Protein AF-0000000071190292 (afdb_homodimer)

Solvent-accessible surface area (backbone atoms only — not comparable to full-atom values): 42033 Å² total; per-residue (Å²): 125,90,55,67,43,58,48,68,52,46,68,59,45,44,51,45,37,74,72,54,44,75,64,65,42,28,58,53,37,55,51,60,73,53,44,43,67,71,40,69,40,43,3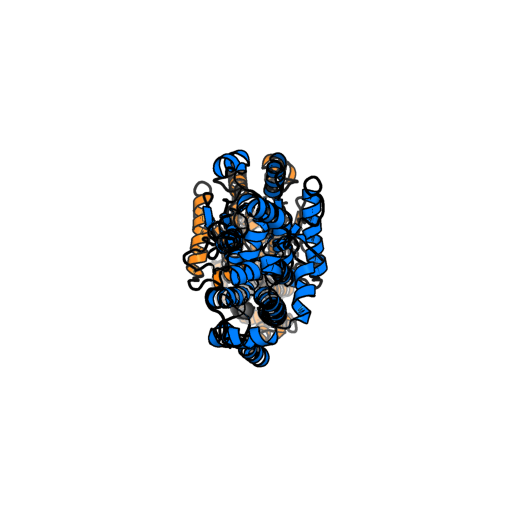7,32,34,37,34,46,58,77,28,47,60,36,48,36,55,16,38,69,52,69,38,49,74,80,41,89,87,30,45,72,70,72,71,50,94,71,53,88,50,65,38,81,44,55,30,85,87,35,68,34,38,32,41,29,42,42,36,31,45,43,22,76,89,17,61,44,67,66,60,38,47,73,67,58,49,73,80,75,38,68,35,35,37,39,33,30,41,70,42,84,37,32,66,57,50,54,51,52,52,51,43,45,73,70,72,41,57,68,38,39,33,41,30,51,44,63,57,52,50,59,62,45,58,73,39,91,81,56,46,70,71,62,50,52,49,51,48,51,49,53,51,36,62,75,36,50,91,76,44,92,50,70,79,45,58,32,50,26,24,69,90,42,33,77,39,84,27,35,39,57,45,56,51,51,57,44,68,72,39,55,68,64,44,25,50,27,49,53,70,53,48,56,37,74,55,35,55,25,69,64,56,45,52,50,42,51,49,49,54,59,23,46,38,62,46,51,18,46,21,22,40,66,54,28,79,52,64,41,84,96,41,94,33,26,52,32,62,67,59,53,47,52,48,53,51,45,50,36,58,60,52,59,52,66,52,89,83,36,74,70,36,65,72,46,54,70,70,59,46,51,51,48,62,71,68,58,77,55,79,81,46,50,60,64,54,34,57,75,42,54,43,75,80,47,17,64,62,48,30,69,74,42,74,70,49,54,64,84,52,33,61,27,46,31,19,28,8,43,35,50,44,50,53,52,48,50,51,53,48,49,55,51,33,52,51,52,45,52,53,51,52,56,54,55,55,51,55,57,71,63,77,126,92,51,68,43,58,48,66,53,44,66,60,46,44,51,45,36,73,72,54,45,75,64,66,42,28,59,53,36,55,50,61,72,52,43,42,67,72,40,69,40,42,36,32,35,38,34,46,58,75,27,46,60,38,49,37,54,16,38,71,52,70,38,49,73,80,42,88,86,28,44,72,70,71,70,52,93,72,53,87,50,66,40,82,44,55,30,85,88,35,67,35,38,31,40,31,41,42,35,33,47,43,21,75,90,18,61,43,69,69,62,38,47,74,67,58,48,73,82,75,39,67,37,36,36,39,33,32,42,70,42,84,38,32,64,57,51,55,50,53,52,51,42,45,74,70,74,40,57,68,36,40,34,40,30,52,44,63,58,52,50,60,62,46,56,74,40,92,82,55,48,68,70,60,51,52,49,50,47,51,48,52,51,33,63,74,35,50,92,77,44,92,50,66,79,45,57,31,48,25,24,67,89,42,32,78,41,84,26,36,39,58,46,56,51,51,58,42,68,72,39,55,68,64,44,25,52,26,49,53,69,50,48,55,36,73,56,35,56,24,67,65,56,46,52,51,42,50,48,50,54,58,23,46,39,64,48,51,18,47,20,22,38,65,54,27,79,52,63,40,86,97,41,94,31,26,53,31,62,66,59,53,46,52,50,52,51,45,52,36,57,62,52,59,51,65,53,89,84,36,74,70,37,65,73,45,54,69,70,57,45,52,51,50,61,71,66,57,76,56,79,79,47,50,60,65,55,35,57,75,40,54,43,76,79,46,17,65,62,49,31,70,72,42,75,71,50,54,66,83,52,32,62,27,44,32,19,28,7,43,36,52,46,51,52,53,49,52,52,52,49,50,55,49,31,52,51,53,46,53,54,51,54,55,55,54,54,52,54,57,71,64,78

Radius of gyration: 37.33 Å; Cα contacts (8 Å, |Δi|>4): 1238; chains: 2; bounding box: 41×127×83 Å

Nearest PDB structures (foldseek):
  5fph-assembly4_C  TM=7.524E-01  e=4.541E-21  Mus musculus
  4lv8-assembly3_B  TM=7.496E-01  e=1.363E-20  Mus musculus
  1tq2-assembly2_B  TM=7.068E-01  e=8.653E-20  Mus musculus
  5fph-assembly6_D  TM=6.952E-01  e=4.300E-20  Mus musculus
  4lv5-assembly3_B  TM=7.099E-01  e=1.499E-19  Mus musculus

Foldseek 3Di:
DPCCQLCVCLVVLLVCCVVPNCVPLLVVLVCVVCCLLVAAAEEEEAEAFPLCSQLLVCLFLPHDCPDPQGRHDDPDFDAPAWDWGARPQHRRYIYIYAGGACDPCHNDDVSRCVGHVLLVHQEYEYGDEDDDDPRSQVVLVVCVVSVHYYAYEYEPVVVVQVVQVVDPPDDSVVVVVVRLVRVCVSCVVRDDDSLRYFYYYSVQLLDGCNLVVLVVVLVVDPPSNSLSSLQRTACQSNLHLVSLVVPLVNLLSSQLSLLLSQQSVFDDDDPPAQAGGDLVSLLVSLVSLCVSLVPDDQPDPLLVVDDPVLNVLSVVLDDDSVCSVVQLSVQQDQVQLVVQLVVRVSRPCVRSNGSSSSSSSVSVVVSSVSSSVSSNVSSVRSSVVSVVVSVVD/DVCCQLCVCLVVLLVCCVVPNCPCLLVVLVCVVCVLLVAAAEEEEAEAFPLCSQLLVCLQLPHDCPDPQGRHDDPDFDAPAWDWGARPQHRRYIYIYAGGACDPCHNDPVSRCVGHVLLVHQEYEYGDEDDDDPRSQVVLVVCVVSVHYYAYEYEPVVVVQVVQVVDPPDDSVVVVVVRLVRVCVSCVVRDDDSLRYFYYYSVQLLDGCNLVVLVVVLVVDPPSNSLSSLQRTACQSNLHLVSLVVPLVNLLSSQLSLLLSQQSVFDDDDPPAQAGGDLVSLLVSLVSLCVSLVPDDPPDPLLVVDDPVLNVLSVVLDDDSVCSVVQLVVQLDQVQLVVQLVVRVSRPCVRSNHSSSSSSSVSSVVSSVSSSVSSNVSSVRSSVVSVVVSVVD

pLDDT: mean 86.59, std 10.41, range [35.16, 97.25]

InterPro domains:
  IPR007743 Immunity-related GTPases-like [PF05049] (12-379)
  IPR027417 P-loop containing nucleoside triphosphate hydrolase [G3DSA:3.40.50.300] (41-221)
  IPR027417 P-loop containing nucleoside triphosphate hydrolase [SSF52540] (20-259)
  IPR030385 IRG-type guanine nucleotide-binding (G) domain [PS51716] (39-220)
  IPR051515 Immunity-related GTPase [PTHR32341] (11-387)

Organism: Exaiptasia diaphana (NCBI:txid2652724)

Secondary structure (DSSP, 8-state):
--TTTTTTTHHHHHHHHHHHTTTTHHHHHHHHHHGGGG--EEEEEEEBTTSSHHHHHHHHTT--TTSTTSPP--SS----S-EEEEETTEEEEEEEEPPPBSSSSS-SHHHHHHHH-GGG-SEEEEEE-SS--HHHHHHHHHHHHTT--EEEEE--HHHHHHHHTTSTT--HHHHHHHHHHHHHHHTTTT-SSGGGEEE--TT-TTSTTHHHHHHHHHHHS-HHHHHHHHHHS-HHHHT-HHHHHHHHHHHHHHHHHHHHHHHHH--SEETTTTEE--HHHHHHHHHHHHHHTTPPPTTSHHHHHS-HHHHHHHHHH---TTHHHHHHHHH--HHHHHHHHTT-TTS-HHHHTSHHHHHHHHHHHHHHHHHHHHHHHHHHHHHHHHHHHHHH-/---TTTTTTHHHHHHHHHHHTTTTHHHHHHHHHHGGGG--EEEEEEEBTTSSHHHHHHHHTT--TTSTTSPP--SS----S-EEEEETTEEEEEEEEPPPBSSSSS-SHHHHHHHH-GGG-SEEEEEE-SS--HHHHHHHHHHHHTT--EEEEE--HHHHHHHHTTSTT--HHHHHHHHHHHHHHHTTTT-SSGGGEEE--TT-TTSTTHHHHHHHHHHHS-HHHHHHHHHHS-HHHHT-HHHHHHHHHHHHHHHHHHHHHHHHH--SEETTTTEE--HHHHHHHHHHHHHHTTPPPTTSHHHHHS-HHHHHHHHHH---TTHHHHHHHHH--HHHHHHHHTT-TTS-HHHHTSHHHHHHHHHHHHHHHHHHHHHHHHHHHHHHHHHHHHHH-

Sequence (786 aa):
MDGEWEFLYADEVEEYVSENGISNIDEFFKEKLEGWQDVEVNIGVTGDSGTGKSSFINTIRELDDDDDQAAKVGVTETTMEPKCYDHPSNPKIKFYDLPGIGTPKFPDLDSYCRETNLEKYHTFLIFTSSRFTKNDLILAQKIRSLEKKFFFVRTKIDDNVRAERRKKSFNEAAMLEKIRDDCSENLSHLIEKSQDVFLISNHDPSKWDFDRLTNAILDVLPTRQKEAMTMTLGVLTTLSKDLLKRKVKVLQGRMWMIAGASAAGALVPIPGLSIAVDQVLIYNEVMFYKSQLGIPDEGSEKFKVLRADTQQHIQRTCISFSQVFTLLSAFAVESAVEEVASFIPVIGSAIAGTMSYSATYLMLKKYLGEMEELALQILEEAALSSERDLLLDMDGEWEFLYADEVEEYVSENGISNIDEFFKEKLEGWQDVEVNIGVTGDSGTGKSSFINTIRELDDDDDQAAKVGVTETTMEPKCYDHPSNPKIKFYDLPGIGTPKFPDLDSYCRETNLEKYHTFLIFTSSRFTKNDLILAQKIRSLEKKFFFVRTKIDDNVRAERRKKSFNEAAMLEKIRDDCSENLSHLIEKSQDVFLISNHDPSKWDFDRLTNAILDVLPTRQKEAMTMTLGVLTTLSKDLLKRKVKVLQGRMWMIAGASAAGALVPIPGLSIAVDQVLIYNEVMFYKSQLGIPDEGSEKFKVLRADTQQHIQRTCISFSQVFTLLSAFAVESAVEEVASFIPVIGSAIAGTMSYSATYLMLKKYLGEMEELALQILEEAALSSERDLLLD

Structure (mmCIF, N/CA/C/O backbone):
data_AF-0000000071190292-model_v1
#
loop_
_entity.id
_entity.type
_entity.pdbx_description
1 polymer 'IRG-type G domain-containing protein'
#
loop_
_atom_site.group_PDB
_atom_site.id
_atom_site.type_symbol
_atom_site.label_atom_id
_atom_site.label_alt_id
_atom_site.label_comp_id
_atom_site.label_asym_id
_atom_site.label_entity_id
_atom_site.label_seq_id
_atom_site.pdbx_PDB_ins_code
_atom_site.Cartn_x
_atom_site.Cartn_y
_atom_site.Cartn_z
_atom_site.occupancy
_atom_site.B_iso_or_equiv
_atom_site.auth_seq_id
_atom_site.auth_comp_id
_atom_site.auth_asym_id
_atom_site.auth_atom_id
_atom_site.pdbx_PDB_model_num
ATOM 1 N N . MET A 1 1 ? -19.578 35.344 19.688 1 35.31 1 MET A N 1
ATOM 2 C CA . MET A 1 1 ? -18.297 36 19.531 1 35.31 1 MET A CA 1
ATOM 3 C C . MET A 1 1 ? -17.156 35.125 20.016 1 35.31 1 MET A C 1
ATOM 5 O O . MET A 1 1 ? -17.109 34.781 21.203 1 35.31 1 MET A O 1
ATOM 9 N N . ASP A 1 2 ? -16.797 34.219 19.453 1 48.03 2 ASP A N 1
ATOM 10 C CA . ASP A 1 2 ? -15.828 33.188 19.781 1 48.03 2 ASP A CA 1
ATOM 11 C C . ASP A 1 2 ? -14.516 33.812 20.266 1 48.03 2 ASP A C 1
ATOM 13 O O . ASP A 1 2 ? -13.703 34.281 19.469 1 48.03 2 ASP A O 1
ATOM 17 N N . GLY A 1 3 ? -14.578 34.65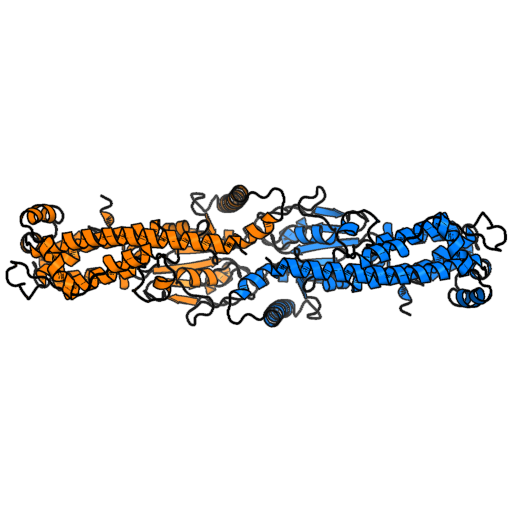6 21.328 1 60.97 3 GLY A N 1
ATOM 18 C CA . GLY A 1 3 ? -13.828 35.625 22.094 1 60.97 3 GLY A CA 1
ATOM 19 C C . GLY A 1 3 ? -12.531 35.094 22.656 1 60.97 3 GLY A C 1
ATOM 20 O O . GLY A 1 3 ? -11.875 35.75 23.469 1 60.97 3 GLY A O 1
ATOM 21 N N . GLU A 1 4 ? -12.195 33.938 22.328 1 73.31 4 GLU A N 1
ATOM 22 C CA . GLU A 1 4 ? -11.039 33.281 22.938 1 73.31 4 GLU A CA 1
ATOM 23 C C . GLU A 1 4 ? -9.742 34 22.547 1 73.31 4 GLU A C 1
ATOM 25 O O . GLU A 1 4 ? -8.891 34.25 23.406 1 73.31 4 GLU A O 1
ATOM 30 N N . TRP A 1 5 ? -9.719 34.594 21.406 1 84.06 5 TRP A N 1
ATOM 31 C CA . TRP A 1 5 ? -8.453 35.125 20.938 1 84.06 5 TRP A CA 1
ATOM 32 C C . TRP A 1 5 ? -8.328 36.625 21.281 1 84.06 5 TRP A C 1
ATOM 34 O O . TRP A 1 5 ? -7.23 37.094 21.516 1 84.06 5 TRP A O 1
ATOM 44 N N . GLU A 1 6 ? -9.453 37.281 21.297 1 77.12 6 GLU A N 1
ATOM 45 C CA . GLU A 1 6 ? -9.453 38.719 21.594 1 77.12 6 GLU A CA 1
ATOM 46 C C . GLU A 1 6 ? -8.984 39 23.016 1 77.12 6 GLU A C 1
ATOM 48 O O . GLU A 1 6 ? -8.383 40.031 23.281 1 77.12 6 GLU A O 1
ATOM 53 N N . PHE A 1 7 ? -9.227 37.969 23.828 1 76.75 7 PHE A N 1
ATOM 54 C CA . PHE A 1 7 ? -8.922 38.219 25.234 1 76.75 7 PHE A CA 1
ATOM 55 C C . PHE A 1 7 ? -7.699 37.438 25.656 1 76.75 7 PHE A C 1
ATOM 57 O O . PHE A 1 7 ? -7.383 37.344 26.859 1 76.75 7 PHE A O 1
ATOM 64 N N . LEU A 1 8 ? -6.996 36.938 24.719 1 80.19 8 LEU A N 1
ATOM 65 C CA . LEU A 1 8 ? -5.859 36.062 25.016 1 80.19 8 LEU A CA 1
ATOM 66 C C . LEU A 1 8 ? -4.824 36.812 25.859 1 80.19 8 LEU A C 1
ATOM 68 O O . LEU A 1 8 ? -4.246 36.219 26.781 1 80.19 8 LEU A O 1
ATOM 72 N N . TYR A 1 9 ? -4.699 38.156 25.625 1 80.81 9 TYR A N 1
ATOM 73 C CA . TYR A 1 9 ? -3.658 38.906 26.328 1 80.81 9 TYR A CA 1
ATOM 74 C C . TYR A 1 9 ? -4.266 39.969 27.234 1 80.81 9 TYR A C 1
ATOM 76 O O . TYR A 1 9 ? -3.562 40.844 27.719 1 80.81 9 TYR A O 1
ATOM 84 N N . ALA A 1 10 ? -5.539 39.844 27.438 1 78.81 10 ALA A N 1
ATOM 85 C CA . ALA A 1 10 ? -6.25 40.906 28.156 1 78.81 10 ALA A CA 1
ATOM 86 C C . ALA A 1 10 ? -5.688 41.094 29.578 1 78.81 10 ALA A C 1
ATOM 88 O O . ALA A 1 10 ? -5.441 42.219 30.016 1 78.81 10 ALA A O 1
ATOM 89 N N . ASP A 1 11 ? -5.461 40 30.203 1 82.81 11 ASP A N 1
ATOM 90 C CA . ASP A 1 11 ? -4.961 40.031 31.578 1 82.81 11 ASP A CA 1
ATOM 91 C C . ASP A 1 11 ? -3.555 40.625 31.625 1 82.81 11 ASP A C 1
ATOM 93 O O . ASP A 1 11 ? -3.24 41.438 32.5 1 82.81 11 ASP A O 1
ATOM 97 N N . GLU A 1 12 ? -2.807 40.281 30.734 1 86.69 12 GLU A N 1
ATOM 98 C CA . GLU A 1 12 ? -1.435 40.781 30.703 1 86.69 12 GLU A CA 1
ATOM 99 C C . GLU A 1 12 ? -1.396 42.281 30.375 1 86.69 12 GLU A C 1
ATOM 101 O O . GLU A 1 12 ? -0.55 43 30.875 1 86.69 12 GLU A O 1
ATOM 106 N N . VAL A 1 13 ? -2.277 42.688 29.562 1 84.69 13 VAL A N 1
ATOM 107 C CA . VAL A 1 13 ? -2.346 44.094 29.172 1 84.69 13 VAL A CA 1
ATOM 108 C C . VAL A 1 13 ? -2.82 44.938 30.344 1 84.69 13 VAL A C 1
ATOM 110 O O . VAL A 1 13 ? -2.279 46 30.609 1 84.69 13 VAL A O 1
ATOM 113 N N . GLU A 1 14 ? -3.797 44.438 31.016 1 83.62 14 GLU A N 1
ATOM 114 C CA . GLU A 1 14 ? -4.293 45.156 32.188 1 83.62 14 GLU A CA 1
ATOM 115 C C . GLU A 1 14 ? -3.193 45.312 33.25 1 83.62 14 GLU A C 1
ATOM 117 O O . GLU A 1 14 ? -3.074 46.375 33.875 1 83.62 14 GLU A O 1
ATOM 122 N N . GLU A 1 15 ? -2.502 44.312 33.406 1 87.44 15 GLU A N 1
ATOM 123 C CA . GLU A 1 15 ? -1.399 44.344 34.344 1 87.44 15 GLU A CA 1
ATOM 124 C C . GLU A 1 15 ? -0.33 45.344 33.906 1 87.44 15 GLU A C 1
ATOM 126 O O . GLU A 1 15 ? 0.204 46.094 34.75 1 87.44 15 GLU A O 1
ATOM 131 N N . TYR A 1 16 ? -0.042 45.312 32.719 1 88.06 16 TYR A N 1
ATOM 132 C CA . TYR A 1 16 ? 0.965 46.219 32.188 1 88.06 16 TYR A CA 1
ATOM 133 C C . TYR A 1 16 ? 0.529 47.688 32.344 1 88.06 16 TYR A C 1
ATOM 135 O O . TYR A 1 16 ? 1.314 48.531 32.812 1 88.06 16 TYR A O 1
ATOM 143 N N . VAL A 1 17 ? -0.689 48 32.031 1 83.62 17 VAL A N 1
ATOM 144 C CA . VAL A 1 17 ? -1.208 49.375 32.094 1 83.62 17 VAL A CA 1
ATOM 145 C C . VAL A 1 17 ? -1.277 49.812 33.562 1 83.62 17 VAL A C 1
ATOM 147 O O . VAL A 1 17 ? -1.024 51 33.844 1 83.62 17 VAL A O 1
ATOM 150 N N . SER A 1 18 ? -1.652 48.906 34.438 1 84.62 18 SER A N 1
ATOM 151 C CA . SER A 1 18 ? -1.721 49.25 35.844 1 84.62 18 SER A CA 1
ATOM 152 C C . SER A 1 18 ? -0.343 49.594 36.406 1 84.62 18 SER A C 1
ATOM 154 O O . SER A 1 18 ? -0.212 50.5 37.25 1 84.62 18 SER A O 1
ATOM 156 N N . GLU A 1 19 ? 0.605 49 35.844 1 88.62 19 GLU A N 1
ATOM 157 C CA . GLU A 1 19 ? 1.953 49.156 36.375 1 88.62 19 GLU A CA 1
ATOM 158 C C . GLU A 1 19 ? 2.689 50.312 35.688 1 88.62 19 GLU A C 1
ATOM 160 O O . GLU A 1 19 ? 3.453 51.031 36.281 1 88.62 19 GLU A O 1
ATOM 165 N N . ASN A 1 20 ? 2.502 50.406 34.375 1 85.62 20 ASN A N 1
ATOM 166 C CA . ASN A 1 20 ? 3.35 51.281 33.562 1 85.62 20 ASN A CA 1
ATOM 167 C C . ASN A 1 20 ? 2.543 52.406 32.906 1 85.62 20 ASN A C 1
ATOM 169 O O . ASN A 1 20 ? 3.111 53.312 32.312 1 85.62 20 ASN A O 1
ATOM 173 N N . GLY A 1 21 ? 1.267 52.312 33.094 1 78.06 21 GLY A N 1
ATOM 174 C CA . GLY A 1 21 ? 0.459 53.188 32.281 1 78.06 21 GLY A CA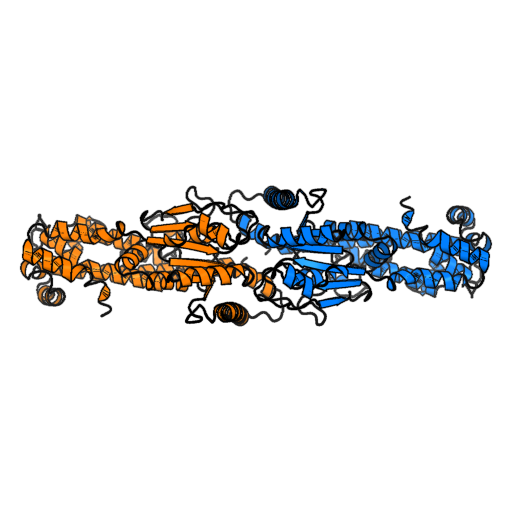 1
ATOM 175 C C . GLY A 1 21 ? 0.518 52.875 30.797 1 78.06 21 GLY A C 1
ATOM 176 O O . GLY A 1 21 ? 0.555 51.688 30.422 1 78.06 21 GLY A O 1
ATOM 177 N N . ILE A 1 22 ? 0.468 53.906 29.922 1 80.44 22 ILE A N 1
ATOM 178 C CA . ILE A 1 22 ? 0.472 53.688 28.484 1 80.44 22 ILE A CA 1
ATOM 179 C C . ILE A 1 22 ? 1.879 53.875 27.938 1 80.44 22 ILE A C 1
ATOM 181 O O . ILE A 1 22 ? 2.072 53.938 26.719 1 80.44 22 ILE A O 1
ATOM 185 N N . SER A 1 23 ? 2.814 54.062 28.891 1 82.44 23 SER A N 1
ATOM 186 C CA . SER A 1 23 ? 4.195 54.25 28.469 1 82.44 23 SER A CA 1
ATOM 187 C C . SER A 1 23 ? 4.742 53.031 27.766 1 82.44 23 SER A C 1
ATOM 189 O O . SER A 1 23 ? 4.684 51.906 28.297 1 82.44 23 SER A O 1
ATOM 191 N N . ASN A 1 24 ? 5.211 53.156 26.594 1 86.62 24 ASN A N 1
ATOM 192 C CA . ASN A 1 24 ? 5.84 52.125 25.781 1 86.62 24 ASN A CA 1
ATOM 193 C C . ASN A 1 24 ? 4.879 50.969 25.5 1 86.62 24 ASN A C 1
ATOM 195 O O . ASN A 1 24 ? 5.293 49.812 25.422 1 86.62 24 ASN A O 1
ATOM 199 N N . ILE A 1 25 ? 3.67 51.25 25.469 1 86.31 25 ILE A N 1
ATOM 200 C CA . ILE A 1 25 ? 2.66 50.219 25.25 1 86.31 25 ILE A CA 1
ATOM 201 C C . ILE A 1 25 ? 2.775 49.656 23.828 1 86.31 25 ILE A C 1
ATOM 203 O O . ILE A 1 25 ? 2.438 48.5 23.578 1 86.31 25 ILE A O 1
ATOM 207 N N . ASP A 1 26 ? 3.254 50.469 22.891 1 87.62 26 ASP A N 1
ATOM 208 C CA . ASP A 1 26 ? 3.455 50.031 21.516 1 87.62 26 ASP A CA 1
ATOM 209 C C . ASP A 1 26 ? 4.473 48.875 21.438 1 87.62 26 ASP A C 1
ATOM 211 O O . ASP A 1 26 ? 4.23 47.875 20.797 1 87.62 26 ASP A O 1
ATOM 215 N N . GLU A 1 27 ? 5.508 49.031 22.281 1 89.38 27 GLU A N 1
ATOM 216 C CA . GLU A 1 27 ? 6.527 48 22.312 1 89.38 27 GLU A CA 1
ATOM 217 C C . GLU A 1 27 ? 6 46.719 22.984 1 89.38 27 GLU A C 1
ATOM 219 O O . GLU A 1 27 ? 6.312 45.625 22.547 1 89.38 27 GLU A O 1
ATOM 224 N N . PHE A 1 28 ? 5.227 46.906 24.016 1 90.12 28 PHE A N 1
ATOM 225 C CA . PHE A 1 28 ? 4.617 45.781 24.719 1 90.12 28 PHE A CA 1
ATOM 226 C C . PHE A 1 28 ? 3.689 45 23.797 1 90.12 28 PHE A C 1
ATOM 228 O O . PHE A 1 28 ? 3.746 43.781 23.75 1 90.12 28 PHE A O 1
ATOM 235 N N . PHE A 1 29 ? 2.895 45.688 23.031 1 88.69 29 PHE A N 1
ATOM 236 C CA . PHE A 1 29 ? 1.978 45.062 22.094 1 88.69 29 PHE A CA 1
ATOM 237 C C . PHE A 1 29 ? 2.744 44.312 21 1 88.69 29 PHE A C 1
ATOM 239 O O . PHE A 1 29 ? 2.416 43.188 20.672 1 88.69 29 PHE A O 1
ATOM 246 N N . LYS A 1 30 ? 3.738 44.906 20.5 1 89 30 LYS A N 1
ATOM 247 C CA . LYS A 1 30 ? 4.535 44.312 19.438 1 89 30 LYS A CA 1
ATOM 248 C C . LYS A 1 30 ? 5.172 43 19.922 1 89 30 LYS A C 1
ATOM 250 O O . LYS A 1 30 ? 5.207 42 19.188 1 89 30 LYS A O 1
ATOM 255 N N . GLU A 1 31 ? 5.586 42.969 21.141 1 89.94 31 GLU A N 1
ATOM 256 C CA . GLU A 1 31 ? 6.195 41.781 21.734 1 89.94 31 GLU A CA 1
ATOM 257 C C . GLU A 1 31 ? 5.172 40.656 21.891 1 89.94 31 GLU A C 1
ATOM 259 O O . GLU A 1 31 ? 5.465 39.5 21.578 1 89.94 31 GLU A O 1
ATOM 264 N N . LYS A 1 32 ? 4.043 41.031 22.344 1 88.62 32 LYS A N 1
ATOM 265 C CA . LYS A 1 32 ? 2.998 40.031 22.547 1 88.62 32 LYS A CA 1
ATOM 266 C C . LYS A 1 32 ? 2.5 39.469 21.219 1 88.62 32 LYS A C 1
ATOM 268 O O . LYS A 1 32 ? 2.172 38.281 21.141 1 88.62 32 LYS A O 1
ATOM 273 N N . LEU A 1 33 ? 2.49 40.281 20.266 1 88.69 33 LEU A N 1
ATOM 274 C CA . LEU A 1 33 ? 1.983 39.906 18.953 1 88.69 33 LEU A CA 1
ATOM 275 C C . LEU A 1 33 ? 2.932 38.906 18.281 1 88.69 33 LEU A C 1
ATOM 277 O O . LEU A 1 33 ? 2.506 38.094 17.453 1 88.69 33 LEU A O 1
ATOM 281 N N . GLU A 1 34 ? 4.172 38.906 18.641 1 89.69 34 GLU A N 1
ATOM 282 C CA . GLU A 1 34 ? 5.152 38 18.047 1 89.69 34 GLU A CA 1
ATOM 283 C C . GLU A 1 34 ? 5.449 36.812 18.953 1 89.69 34 GLU A C 1
ATOM 285 O O . GLU A 1 34 ? 6.203 35.906 18.594 1 89.69 34 GLU A O 1
ATOM 290 N N . GLY A 1 35 ? 4.848 36.781 20.094 1 89.81 35 GLY A N 1
ATOM 291 C CA . GLY A 1 35 ? 5.133 35.781 21.125 1 89.81 35 GLY A CA 1
ATOM 292 C C . GLY A 1 35 ? 4.816 34.375 20.688 1 89.81 35 GLY A C 1
ATOM 293 O O . GLY A 1 35 ? 5.449 33.406 21.156 1 89.81 35 GLY A O 1
ATOM 294 N N . TRP A 1 36 ? 3.859 34.25 19.844 1 90.5 36 TRP A N 1
ATOM 295 C CA . TRP A 1 36 ? 3.475 32.906 19.391 1 90.5 36 TRP A CA 1
ATOM 296 C C . TRP A 1 36 ? 4.648 32.219 18.703 1 90.5 36 TRP A C 1
ATOM 298 O O . TRP A 1 36 ? 4.719 30.984 18.703 1 90.5 36 TRP A O 1
ATOM 308 N N . GLN A 1 37 ? 5.613 32.875 18.188 1 92.88 37 GLN A N 1
ATOM 309 C CA . GLN A 1 37 ? 6.754 32.344 17.469 1 92.88 37 GLN A CA 1
ATOM 310 C C . GLN A 1 37 ? 7.738 31.672 18.438 1 92.88 37 GLN A C 1
ATOM 312 O O . GLN A 1 37 ? 8.602 30.906 18.016 1 92.88 37 GLN A O 1
ATOM 317 N N . ASP A 1 38 ? 7.535 31.906 19.703 1 93.44 38 ASP A N 1
ATOM 318 C CA . ASP A 1 38 ? 8.477 31.406 20.688 1 93.44 38 ASP A CA 1
ATOM 319 C C . ASP A 1 38 ? 7.883 30.219 21.469 1 93.44 38 ASP A C 1
ATOM 321 O O . ASP A 1 38 ? 8.547 29.641 22.328 1 93.44 38 ASP A O 1
ATOM 325 N N . VAL A 1 39 ? 6.73 29.922 21.125 1 93.88 39 VAL A N 1
ATOM 326 C CA . VAL A 1 39 ? 6.062 28.828 21.797 1 93.88 39 VAL A CA 1
ATOM 327 C C . VAL A 1 39 ? 6.449 27.5 21.141 1 93.88 39 VAL A C 1
ATOM 329 O O . VAL A 1 39 ? 6.309 27.344 19.922 1 93.88 39 VAL A O 1
ATOM 332 N N . GLU A 1 40 ? 6.875 26.547 22.016 1 94.5 40 GLU A N 1
ATOM 333 C CA . GLU A 1 40 ? 7.336 25.266 21.484 1 94.5 40 GLU A CA 1
ATOM 334 C C . GLU A 1 40 ? 6.199 24.234 21.453 1 94.5 40 GLU A C 1
ATOM 336 O O . GLU A 1 40 ? 5.406 24.156 22.391 1 94.5 40 GLU A O 1
ATOM 341 N N . VAL A 1 41 ? 6.098 23.594 20.359 1 94.56 41 VAL A N 1
ATOM 342 C CA . VAL A 1 41 ? 5.172 22.469 20.203 1 94.56 41 VAL A CA 1
ATOM 343 C C . VAL A 1 41 ? 5.918 21.25 19.656 1 94.56 41 VAL A C 1
ATOM 345 O O . VAL A 1 41 ? 6.586 21.328 18.625 1 94.56 41 VAL A O 1
ATOM 348 N N . ASN A 1 42 ? 5.852 20.141 20.438 1 94.75 42 ASN A N 1
ATOM 349 C CA . ASN A 1 42 ? 6.492 18.891 20.031 1 94.75 42 ASN A CA 1
ATOM 350 C C . ASN A 1 42 ? 5.461 17.797 19.781 1 94.75 42 ASN A C 1
ATOM 352 O O . ASN A 1 42 ? 4.77 17.359 20.703 1 94.75 42 ASN A O 1
ATOM 356 N N . ILE A 1 43 ? 5.453 17.344 18.578 1 94.62 43 ILE A N 1
ATOM 357 C CA . ILE A 1 43 ? 4.523 16.297 18.203 1 94.62 43 ILE A CA 1
ATOM 358 C C . ILE A 1 43 ? 5.301 15.023 17.844 1 94.62 43 ILE A C 1
ATOM 360 O O . ILE A 1 43 ? 6.191 15.055 16.984 1 94.62 43 ILE A O 1
ATOM 364 N N . GLY A 1 44 ? 4.957 13.93 18.484 1 96.06 44 GLY A N 1
ATOM 365 C CA . GLY A 1 44 ? 5.582 12.656 18.188 1 96.06 44 GLY A CA 1
ATOM 366 C C . GLY A 1 44 ? 4.785 11.82 17.188 1 96.06 44 GLY A C 1
ATOM 367 O O . GLY A 1 44 ? 3.6 11.562 17.406 1 96.06 44 GLY A O 1
ATOM 368 N N . VAL A 1 45 ? 5.422 11.477 16.078 1 97.06 45 VAL A N 1
ATOM 369 C CA . VAL A 1 45 ? 4.812 10.602 15.086 1 97.06 45 VAL A CA 1
ATOM 370 C C . VAL A 1 45 ? 5.395 9.195 15.211 1 97.06 45 VAL A C 1
ATOM 372 O O . VAL A 1 45 ? 6.582 8.992 14.961 1 97.06 45 VAL A O 1
ATOM 375 N N . THR A 1 46 ? 4.559 8.234 15.617 1 96.69 46 THR A N 1
ATOM 376 C CA . THR A 1 46 ? 5.012 6.875 15.898 1 96.69 46 THR A CA 1
ATOM 377 C C . THR A 1 46 ? 4.148 5.852 15.164 1 96.69 46 THR A C 1
ATOM 379 O O . THR A 1 46 ? 3.193 6.219 14.477 1 96.69 46 THR A O 1
ATOM 382 N N . GLY A 1 47 ? 4.531 4.586 15.234 1 95.81 47 GLY A N 1
ATOM 383 C CA . GLY A 1 47 ? 3.859 3.5 14.539 1 95.81 47 GLY A CA 1
ATOM 384 C C . GLY A 1 47 ? 4.816 2.553 13.844 1 95.81 47 GLY A C 1
ATOM 385 O O . GLY A 1 47 ? 6.031 2.641 14.031 1 95.81 47 GLY A O 1
ATOM 386 N N . ASP A 1 48 ? 4.246 1.634 13.047 1 94.12 48 ASP A N 1
ATOM 387 C CA . ASP A 1 48 ? 5.035 0.624 12.344 1 94.12 48 ASP A CA 1
ATOM 388 C C . ASP A 1 48 ? 5.906 1.259 11.266 1 94.12 48 ASP A C 1
ATOM 390 O O . ASP A 1 48 ? 5.645 2.385 10.836 1 94.12 48 ASP A O 1
ATOM 394 N N . SER A 1 49 ? 6.945 0.532 10.891 1 92.38 49 SER A N 1
ATOM 395 C CA . SER A 1 49 ? 7.812 0.99 9.812 1 92.38 49 SER A CA 1
ATOM 396 C C . SER A 1 49 ? 7.078 0.982 8.477 1 92.38 49 SER A C 1
ATOM 398 O O . SER A 1 49 ? 6.309 0.064 8.188 1 92.38 49 SER A O 1
ATOM 400 N N . GLY A 1 50 ? 7.23 2.029 7.676 1 92.19 50 GLY A N 1
ATOM 401 C CA . GLY A 1 50 ? 6.703 2.07 6.32 1 92.19 50 GLY A CA 1
ATOM 402 C C . GLY A 1 50 ? 5.27 2.553 6.254 1 92.19 50 GLY A C 1
ATOM 403 O O . GLY A 1 50 ? 4.605 2.402 5.227 1 92.19 50 GLY A O 1
ATOM 404 N N . THR A 1 51 ? 4.793 3.105 7.312 1 95.19 51 THR A N 1
ATOM 405 C CA . THR A 1 51 ? 3.385 3.49 7.375 1 95.19 51 THR A CA 1
ATOM 406 C C . THR A 1 51 ? 3.184 4.898 6.82 1 95.19 51 THR A C 1
ATOM 408 O O . THR A 1 51 ? 2.051 5.363 6.695 1 95.19 51 THR A O 1
ATOM 411 N N . GLY A 1 52 ? 4.281 5.676 6.551 1 95.06 52 GLY A N 1
ATOM 412 C CA . GLY A 1 52 ? 4.133 6.996 5.961 1 95.06 52 GLY A CA 1
ATOM 413 C C . GLY A 1 52 ? 4.383 8.117 6.949 1 95.06 52 GLY A C 1
ATOM 414 O O . GLY A 1 52 ? 4.031 9.273 6.688 1 95.06 52 GLY A O 1
ATOM 415 N N . LYS A 1 53 ? 5.012 7.812 8.078 1 96.12 53 LYS A N 1
ATOM 416 C CA . LYS A 1 53 ? 5.316 8.812 9.094 1 96.12 53 LYS A CA 1
ATOM 417 C C . LYS A 1 53 ? 6.152 9.953 8.516 1 96.12 53 LYS A C 1
ATOM 419 O O . LYS A 1 53 ? 5.789 11.125 8.633 1 96.12 53 LYS A O 1
ATOM 424 N N . SER A 1 54 ? 7.238 9.602 7.879 1 96.12 54 SER A N 1
ATOM 425 C CA . SER A 1 54 ? 8.133 10.609 7.309 1 96.12 54 SER A CA 1
ATOM 426 C C . SER A 1 54 ? 7.441 11.383 6.191 1 96.12 54 SER A C 1
ATOM 428 O O . SER A 1 54 ? 7.617 12.602 6.07 1 96.12 54 SER A O 1
ATOM 430 N N . SER A 1 55 ? 6.688 10.688 5.375 1 94 55 SER A N 1
ATOM 431 C CA . SER A 1 55 ? 5.938 11.336 4.305 1 94 55 SER A CA 1
ATOM 432 C C . SER A 1 55 ? 4.938 12.344 4.867 1 94 55 SER A C 1
ATOM 434 O O . SER A 1 55 ? 4.738 13.414 4.293 1 94 55 SER A O 1
ATOM 436 N N . PHE A 1 56 ? 4.297 12.008 5.941 1 95.38 56 PHE A N 1
ATOM 437 C CA . PHE A 1 56 ? 3.352 12.906 6.594 1 95.38 56 PHE A CA 1
ATOM 438 C C . PHE A 1 56 ? 4.051 14.172 7.07 1 95.38 56 PHE A C 1
ATOM 440 O O . PHE A 1 56 ? 3.541 15.281 6.871 1 95.38 56 PHE A O 1
ATOM 447 N N . ILE A 1 57 ? 5.168 13.953 7.711 1 96.06 57 ILE A N 1
ATOM 448 C CA . ILE A 1 57 ? 5.938 15.07 8.25 1 96.06 57 ILE A CA 1
ATOM 449 C C . ILE A 1 57 ? 6.332 16.016 7.117 1 96.06 57 ILE A C 1
ATOM 451 O O . ILE A 1 57 ? 6.25 17.234 7.258 1 96.06 57 ILE A O 1
ATOM 455 N N . ASN A 1 58 ? 6.73 15.438 6.008 1 94 58 ASN A N 1
ATOM 456 C CA . ASN A 1 58 ? 7.047 16.281 4.855 1 94 58 ASN A CA 1
ATOM 457 C C . ASN A 1 58 ? 5.816 17.047 4.363 1 94 58 ASN A C 1
ATOM 459 O O . ASN A 1 58 ? 5.891 18.234 4.098 1 94 58 ASN A O 1
ATOM 463 N N . THR A 1 59 ? 4.707 16.359 4.316 1 91.88 59 THR A N 1
ATOM 464 C CA . THR A 1 59 ? 3.475 16.938 3.791 1 91.88 59 THR A CA 1
ATOM 465 C C . THR A 1 59 ? 2.984 18.078 4.688 1 91.88 59 THR A C 1
ATOM 467 O O . THR A 1 59 ? 2.654 19.156 4.199 1 91.88 59 THR A O 1
ATOM 470 N N . ILE A 1 60 ? 2.965 17.828 5.953 1 91.38 60 ILE A N 1
ATOM 471 C CA . ILE A 1 60 ? 2.428 18.812 6.887 1 91.38 60 ILE A CA 1
ATOM 472 C C . ILE A 1 60 ? 3.355 20.031 6.945 1 91.38 60 ILE A C 1
ATOM 474 O O . ILE A 1 60 ? 2.922 21.141 7.277 1 91.38 60 ILE A O 1
ATOM 478 N N . ARG A 1 61 ? 4.598 19.828 6.629 1 91.94 61 ARG A N 1
ATOM 479 C CA . ARG A 1 61 ? 5.57 20.922 6.602 1 91.94 61 ARG A CA 1
ATOM 480 C C . ARG A 1 61 ? 5.648 21.547 5.215 1 91.94 61 ARG A C 1
ATOM 482 O O . ARG A 1 61 ? 6.5 22.406 4.961 1 91.94 61 ARG A O 1
ATOM 489 N N . GLU A 1 62 ? 4.852 21.047 4.301 1 88 62 GLU A N 1
ATOM 490 C CA . GLU A 1 62 ? 4.746 21.578 2.943 1 88 62 GLU A CA 1
ATOM 491 C C . GLU A 1 62 ? 6.055 21.406 2.178 1 88 62 GLU A C 1
ATOM 493 O O . GLU A 1 62 ? 6.527 22.328 1.518 1 88 62 GLU A O 1
ATOM 498 N N . LEU A 1 63 ? 6.59 20.25 2.385 1 89.06 63 LEU A N 1
ATOM 499 C CA . LEU A 1 63 ? 7.824 19.906 1.682 1 89.06 63 LEU A CA 1
ATOM 500 C C . LEU A 1 63 ? 7.609 18.719 0.76 1 89.06 63 LEU A C 1
ATOM 502 O O . LEU A 1 63 ? 6.836 17.812 1.081 1 89.06 63 LEU A O 1
ATOM 506 N N . ASP A 1 64 ? 8.305 18.734 -0.31 1 85.81 64 ASP A N 1
ATOM 507 C CA . ASP A 1 64 ? 8.391 17.547 -1.151 1 85.81 64 ASP A CA 1
ATOM 508 C C . ASP A 1 64 ? 9.43 16.562 -0.614 1 85.81 64 ASP A C 1
ATOM 510 O O . ASP A 1 64 ? 10.375 16.969 0.067 1 85.81 64 ASP A O 1
ATOM 514 N N . ASP A 1 65 ? 9.266 15.352 -1.007 1 85.88 65 ASP A N 1
ATOM 515 C CA . ASP A 1 65 ? 10.141 14.297 -0.501 1 85.88 65 ASP A CA 1
ATOM 516 C C . ASP A 1 65 ? 11.578 14.508 -0.958 1 85.88 65 ASP A C 1
ATOM 518 O O . ASP A 1 65 ? 12.516 13.992 -0.338 1 85.88 65 ASP A O 1
ATOM 522 N N . ASP A 1 66 ? 11.766 15.328 -1.996 1 86.69 66 ASP A N 1
ATOM 523 C CA . ASP A 1 66 ? 13.109 15.516 -2.549 1 86.69 66 ASP A CA 1
ATOM 524 C C . ASP A 1 66 ? 13.742 16.797 -2.023 1 86.69 66 ASP A C 1
ATOM 526 O O . ASP A 1 66 ? 14.891 17.109 -2.33 1 86.69 66 ASP A O 1
ATOM 530 N N . ASP A 1 67 ? 13.039 17.516 -1.22 1 89.12 67 ASP A N 1
ATOM 531 C CA . ASP A 1 67 ? 13.586 18.766 -0.681 1 89.12 67 ASP A CA 1
ATOM 532 C C . ASP A 1 67 ? 14.711 18.484 0.311 1 89.12 67 ASP A C 1
ATOM 534 O O . ASP A 1 67 ? 14.727 17.438 0.967 1 89.12 67 ASP A O 1
ATOM 538 N N . ASP A 1 68 ? 15.625 19.328 0.499 1 88.38 68 ASP A N 1
ATOM 539 C CA . ASP A 1 68 ? 16.812 19.172 1.336 1 88.38 68 ASP A CA 1
ATOM 540 C C . ASP A 1 68 ? 16.422 18.969 2.801 1 88.38 68 ASP A C 1
ATOM 542 O O . ASP A 1 68 ? 17.047 18.172 3.508 1 88.38 68 ASP A O 1
ATOM 546 N N . GLN A 1 69 ? 15.43 19.609 3.256 1 91.25 69 GLN A N 1
ATOM 547 C CA . GLN A 1 69 ? 15.055 19.547 4.664 1 91.25 69 GLN A CA 1
ATOM 548 C C . GLN A 1 69 ? 13.977 18.5 4.902 1 91.25 69 GLN A C 1
ATOM 550 O O . GLN A 1 69 ? 13.492 18.328 6.023 1 91.25 69 GLN A O 1
ATOM 555 N N . ALA A 1 70 ? 13.695 17.766 3.852 1 92.81 70 ALA A N 1
ATOM 556 C CA . ALA A 1 70 ? 12.625 16.766 3.959 1 92.81 70 ALA A CA 1
ATOM 557 C C . ALA A 1 70 ? 13.094 15.539 4.73 1 92.81 70 ALA A C 1
ATOM 559 O O . ALA A 1 70 ? 14.281 15.203 4.707 1 92.81 70 ALA A O 1
ATOM 560 N N . ALA A 1 71 ? 12.211 15.016 5.516 1 93.31 71 ALA A N 1
ATOM 561 C CA . ALA A 1 71 ? 12.469 13.703 6.09 1 93.31 71 ALA A CA 1
ATOM 562 C C . ALA A 1 71 ? 12.695 12.664 4.996 1 93.31 71 ALA A C 1
ATOM 564 O O . ALA A 1 71 ? 12.016 12.68 3.965 1 93.31 71 ALA A O 1
ATOM 565 N N . LYS A 1 72 ? 13.641 11.805 5.199 1 89.56 72 LYS A N 1
ATOM 566 C CA . LYS A 1 72 ? 13.961 10.797 4.195 1 89.56 72 LYS A CA 1
ATOM 567 C C . LYS A 1 72 ? 12.828 9.773 4.07 1 89.56 72 LYS A C 1
ATOM 569 O O . LYS A 1 72 ? 12.352 9.234 5.07 1 89.56 72 LYS A O 1
ATOM 574 N N . VAL A 1 73 ? 12.375 9.617 2.861 1 88.75 73 VAL A N 1
ATOM 575 C CA . VAL A 1 73 ? 11.352 8.617 2.553 1 88.75 73 VAL A CA 1
ATOM 576 C C . VAL A 1 73 ? 11.922 7.578 1.59 1 88.75 73 VAL A C 1
ATOM 578 O O . VAL A 1 73 ? 12.797 7.887 0.782 1 88.75 73 VAL A O 1
ATOM 581 N N . GLY A 1 74 ? 11.516 6.281 1.731 1 86.81 74 GLY A N 1
ATOM 582 C CA . GLY A 1 74 ? 12.023 5.23 0.864 1 86.81 74 GLY A CA 1
ATOM 583 C C . GLY A 1 74 ? 11.289 3.916 1.021 1 86.81 74 GLY A C 1
ATOM 584 O O . GLY A 1 74 ? 10.312 3.832 1.772 1 86.81 74 GLY A O 1
ATOM 585 N N . VAL A 1 75 ? 11.727 2.912 0.283 1 88.88 75 VAL A N 1
ATOM 586 C CA . VAL A 1 75 ? 11.062 1.614 0.228 1 88.88 75 VAL A CA 1
ATOM 587 C C . VAL A 1 75 ? 11.641 0.689 1.295 1 88.88 75 VAL A C 1
ATOM 589 O O . VAL A 1 75 ? 11.125 -0.41 1.518 1 88.88 75 VAL A O 1
ATOM 592 N N . THR A 1 76 ? 12.688 1.06 1.915 1 88.75 76 THR A N 1
ATOM 593 C CA . THR A 1 76 ? 13.266 0.359 3.057 1 88.75 76 THR A CA 1
ATOM 594 C C . THR A 1 76 ? 13.312 1.268 4.281 1 88.75 76 THR A C 1
ATOM 596 O O . THR A 1 76 ? 12.992 2.455 4.195 1 88.75 76 THR A O 1
ATOM 599 N N . GLU A 1 77 ? 13.562 0.628 5.367 1 85.75 77 GLU A N 1
ATOM 600 C CA . GLU A 1 77 ? 13.617 1.402 6.605 1 85.75 77 GLU A CA 1
ATOM 601 C C . GLU A 1 77 ? 14.641 2.529 6.508 1 85.75 77 GLU A C 1
ATOM 603 O O . GLU A 1 77 ? 15.805 2.293 6.168 1 85.75 77 GLU A O 1
ATOM 608 N N . THR A 1 78 ? 14.148 3.736 6.809 1 81.88 78 THR A N 1
ATOM 609 C CA . THR A 1 78 ? 15.023 4.898 6.68 1 81.88 78 THR A CA 1
ATOM 610 C C . THR A 1 78 ? 15.219 5.582 8.031 1 81.88 78 THR A C 1
ATOM 612 O O . THR A 1 78 ? 16.188 6.32 8.219 1 81.88 78 THR A O 1
ATOM 615 N N . THR A 1 79 ? 14.281 5.426 8.93 1 84 79 THR A N 1
ATOM 616 C CA . THR A 1 79 ? 14.328 6.066 10.234 1 84 79 THR A CA 1
ATOM 617 C C . THR A 1 79 ? 14.781 5.074 11.305 1 84 79 THR A C 1
ATOM 619 O O . THR A 1 79 ? 13.984 4.258 11.773 1 84 79 THR A O 1
ATOM 622 N N . MET A 1 80 ? 16.016 5.215 11.797 1 89.38 80 MET A N 1
ATOM 623 C CA . MET A 1 80 ? 16.578 4.25 12.734 1 89.38 80 MET A CA 1
ATOM 624 C C . MET A 1 80 ? 16.672 4.84 14.133 1 89.38 80 MET A C 1
ATOM 626 O O . MET A 1 80 ? 16.922 4.117 15.102 1 89.38 80 MET A O 1
ATOM 630 N N . GLU A 1 81 ? 16.547 6.113 14.195 1 92.62 81 GLU A N 1
ATOM 631 C CA . GLU A 1 81 ? 16.5 6.871 15.445 1 92.62 81 GLU A CA 1
ATOM 632 C C . GLU A 1 81 ? 15.523 8.031 15.352 1 92.62 81 GLU A C 1
ATOM 634 O O . GLU A 1 81 ? 15.172 8.477 14.25 1 92.62 81 GLU A O 1
ATOM 639 N N . PRO A 1 82 ? 15.062 8.422 16.531 1 94.69 82 PRO A N 1
ATOM 640 C CA . PRO A 1 82 ? 14.18 9.594 16.484 1 94.69 82 PRO A CA 1
ATOM 641 C C . PRO A 1 82 ? 14.844 10.797 15.812 1 94.69 82 PRO A C 1
ATOM 643 O O . PRO A 1 82 ? 16 11.117 16.109 1 94.69 82 PRO A O 1
ATOM 646 N N . LYS A 1 83 ? 14.156 11.383 14.906 1 95.62 83 LYS A N 1
ATOM 647 C CA . LYS A 1 83 ? 14.656 12.57 14.219 1 95.62 83 LYS A CA 1
ATOM 648 C C . LYS A 1 83 ? 13.68 13.734 14.352 1 95.62 83 LYS A C 1
ATOM 650 O O . LYS A 1 83 ? 12.469 13.562 14.211 1 95.62 83 LYS A O 1
ATOM 655 N N . CYS A 1 84 ? 14.211 14.875 14.648 1 95.94 84 CYS A N 1
ATOM 656 C CA . CYS A 1 84 ? 13.414 16.094 14.812 1 95.94 84 CYS A CA 1
ATOM 657 C C . CYS A 1 84 ? 13.391 16.906 13.523 1 95.94 84 CYS A C 1
ATOM 659 O O . CYS A 1 84 ? 14.43 17.109 12.898 1 95.94 84 CYS A O 1
ATOM 661 N N . TYR A 1 85 ? 12.227 17.344 13.117 1 96.69 85 TYR A N 1
ATOM 662 C CA . TYR A 1 85 ? 12.039 18.203 11.953 1 96.69 85 TYR A CA 1
ATOM 663 C C . TYR A 1 85 ? 11.273 19.469 12.32 1 96.69 85 TYR A C 1
ATOM 665 O O . TYR A 1 85 ? 10.086 19.406 12.648 1 96.69 85 TYR A O 1
ATOM 673 N N . ASP A 1 86 ? 11.914 20.562 12.164 1 95.44 86 ASP A N 1
ATOM 674 C CA . ASP A 1 86 ? 11.273 21.844 12.445 1 95.44 86 ASP A CA 1
ATOM 675 C C . ASP A 1 86 ? 10.43 22.297 11.258 1 95.44 86 ASP A C 1
ATOM 677 O O . ASP A 1 86 ? 10.781 22.062 10.109 1 95.44 86 ASP A O 1
ATOM 681 N N . HIS A 1 87 ? 9.406 22.906 11.57 1 93.69 87 HIS A N 1
ATOM 682 C CA . HIS A 1 87 ? 8.656 23.531 10.484 1 93.69 87 HIS A CA 1
ATOM 683 C C . HIS A 1 87 ? 9.445 24.688 9.859 1 93.69 87 HIS A C 1
ATOM 685 O O . HIS A 1 87 ? 10.023 25.516 10.57 1 93.69 87 HIS A O 1
ATOM 691 N N . PRO A 1 88 ? 9.438 24.766 8.594 1 90.56 88 PRO A N 1
ATOM 692 C CA . PRO A 1 88 ? 10.242 25.781 7.926 1 90.56 88 PRO A CA 1
ATOM 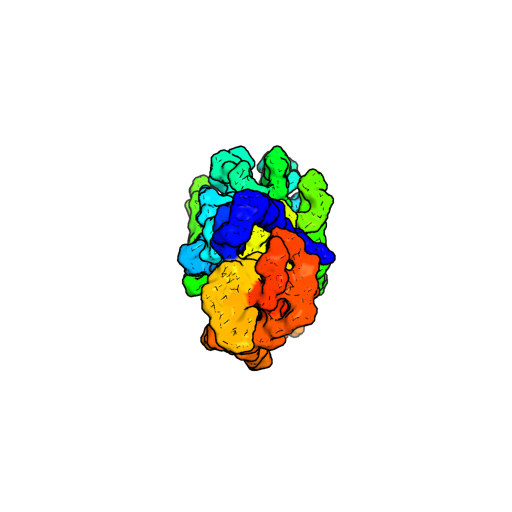693 C C . PRO A 1 88 ? 9.82 27.203 8.297 1 90.56 88 PRO A C 1
ATOM 695 O O . PRO A 1 88 ? 10.656 28.109 8.375 1 90.56 88 PRO A O 1
ATOM 698 N N . SER A 1 89 ? 8.562 27.469 8.57 1 88.12 89 SER A N 1
ATOM 699 C CA . SER A 1 89 ? 8.055 28.812 8.859 1 88.12 89 SER A CA 1
ATOM 700 C C . SER A 1 89 ? 8.188 29.141 10.336 1 88.12 89 SER A C 1
ATOM 702 O O . SER A 1 89 ? 8.094 30.312 10.727 1 88.12 89 SER A O 1
ATOM 704 N N . ASN A 1 90 ? 8.336 28.172 11.172 1 93.88 90 ASN A N 1
ATOM 705 C CA . ASN A 1 90 ? 8.461 28.344 12.617 1 93.88 90 ASN A CA 1
ATOM 706 C C . ASN A 1 90 ? 9.25 27.203 13.258 1 93.88 90 ASN A C 1
ATOM 708 O O . ASN A 1 90 ? 8.68 26.156 13.586 1 93.88 90 ASN A O 1
ATOM 712 N N . PRO A 1 91 ? 10.461 27.391 13.547 1 94.44 91 PRO A N 1
ATOM 713 C CA . PRO A 1 91 ? 11.336 26.312 14.039 1 94.44 91 PRO A CA 1
ATOM 714 C C . PRO A 1 91 ? 10.922 25.797 15.414 1 94.44 91 PRO A C 1
ATOM 716 O O . PRO A 1 91 ? 11.422 24.766 15.867 1 94.44 91 PRO A O 1
ATOM 719 N N . LYS A 1 92 ? 10.047 26.531 16.078 1 95.19 92 LYS A N 1
ATOM 720 C CA . LYS A 1 92 ? 9.609 26.094 17.391 1 95.19 92 LYS A CA 1
ATOM 721 C C . LYS A 1 92 ? 8.523 25.016 17.281 1 95.19 92 LYS A C 1
ATOM 723 O O . LYS A 1 92 ? 8.219 24.344 18.266 1 95.19 92 LYS A O 1
ATOM 728 N N . ILE A 1 93 ? 8.008 24.891 16.156 1 95 93 ILE A N 1
ATOM 729 C CA . ILE A 1 93 ? 7.086 23.781 15.883 1 95 93 ILE A CA 1
ATOM 730 C C . ILE A 1 93 ? 7.863 22.594 15.336 1 95 93 ILE A C 1
ATOM 732 O O . ILE A 1 93 ? 8.391 22.641 14.219 1 95 93 ILE A O 1
ATOM 736 N N . LYS A 1 94 ? 7.82 21.531 16.141 1 95.94 94 LYS A N 1
ATOM 737 C CA . LYS A 1 94 ? 8.695 20.406 15.82 1 95.94 94 LYS A CA 1
ATOM 738 C C . LYS A 1 94 ? 7.891 19.125 15.672 1 95.94 94 LYS A C 1
ATOM 740 O O . LYS A 1 94 ? 6.977 18.859 16.453 1 95.94 94 LYS A O 1
ATOM 745 N N . PHE A 1 95 ? 8.18 18.422 14.625 1 96.19 95 PHE A N 1
ATOM 746 C CA . PHE A 1 95 ? 7.664 17.078 14.406 1 96.19 95 PHE A CA 1
ATOM 747 C C . PHE A 1 95 ? 8.766 16.031 14.578 1 96.19 95 PHE A C 1
ATOM 749 O O . PHE A 1 95 ? 9.844 16.156 13.992 1 96.19 95 PHE A O 1
ATOM 756 N N . TYR A 1 96 ? 8.484 15.078 15.391 1 96.5 96 TYR A N 1
ATOM 757 C CA . TYR A 1 96 ? 9.477 14.039 15.641 1 96.5 96 TYR A CA 1
ATOM 758 C C . TYR A 1 96 ? 9.109 12.758 14.906 1 96.5 96 TYR A C 1
ATOM 760 O O . TYR A 1 96 ? 8.078 12.141 15.195 1 96.5 96 TYR A O 1
ATOM 768 N N . ASP A 1 97 ? 9.93 12.414 13.969 1 97.12 97 ASP A N 1
ATOM 769 C CA . ASP A 1 97 ? 9.82 11.141 13.258 1 97.12 97 ASP A CA 1
ATOM 770 C C . ASP A 1 97 ? 10.445 10.008 14.078 1 97.12 97 ASP A C 1
ATOM 772 O O . ASP A 1 97 ? 11.664 9.859 14.109 1 97.12 97 ASP A O 1
ATOM 776 N N . LEU A 1 98 ? 9.602 9.211 14.648 1 96.25 98 LEU A N 1
ATOM 777 C CA . LEU A 1 98 ? 10.094 8.102 15.469 1 96.25 98 LEU A CA 1
ATOM 778 C C . LEU A 1 98 ? 10.266 6.844 14.625 1 96.25 98 LEU A C 1
ATOM 780 O O . LEU A 1 98 ? 9.523 6.629 13.664 1 96.25 98 LEU A O 1
ATOM 784 N N . PRO A 1 99 ? 11.25 6.047 14.953 1 94.62 99 PRO A N 1
ATOM 785 C CA . PRO A 1 99 ? 11.438 4.805 14.203 1 94.62 99 PRO A CA 1
ATOM 786 C C . PRO A 1 99 ? 10.234 3.865 14.312 1 94.62 99 PRO A C 1
ATOM 788 O O . PRO A 1 99 ? 9.43 3.99 15.242 1 94.62 99 PRO A O 1
ATOM 791 N N . GLY A 1 100 ? 10.172 3.014 13.328 1 93.56 100 GLY A N 1
ATOM 792 C CA . GLY A 1 100 ? 9.086 2.049 13.359 1 93.56 100 GLY A CA 1
ATOM 793 C C . GLY A 1 100 ? 9.258 0.999 14.445 1 93.56 100 GLY A C 1
ATOM 794 O O . GLY A 1 100 ? 10.375 0.543 14.711 1 93.56 100 GLY A O 1
ATOM 795 N N . ILE A 1 101 ? 8.203 0.666 15.047 1 92.81 101 ILE A N 1
ATOM 796 C CA . ILE A 1 101 ? 8.188 -0.442 16 1 92.81 101 ILE A CA 1
ATOM 797 C C . ILE A 1 101 ? 7.93 -1.753 15.258 1 92.81 101 ILE A C 1
ATOM 799 O O . ILE A 1 101 ? 7.391 -1.752 14.148 1 92.81 101 ILE A O 1
ATOM 803 N N . GLY A 1 102 ? 8.383 -2.879 15.859 1 89.81 102 GLY A N 1
ATOM 804 C CA . GLY A 1 102 ? 8.141 -4.18 15.258 1 89.81 102 GLY A CA 1
ATOM 805 C C . GLY A 1 102 ? 9.172 -4.551 14.203 1 89.81 102 GLY A C 1
ATOM 806 O O . GLY A 1 102 ? 8.977 -5.504 13.445 1 89.81 102 GLY A O 1
ATOM 807 N N . THR A 1 103 ? 10.219 -3.771 14.062 1 90.12 103 THR A N 1
ATOM 808 C CA . THR A 1 103 ? 11.352 -4.078 13.203 1 90.12 103 THR A CA 1
ATOM 809 C C . THR A 1 103 ? 12.359 -4.969 13.922 1 90.12 103 THR A C 1
ATOM 811 O O . THR A 1 103 ? 12.273 -5.148 15.141 1 90.12 103 THR A O 1
ATOM 814 N N . PRO A 1 104 ? 13.266 -5.516 13.172 1 86.31 104 PRO A N 1
ATOM 815 C CA . PRO A 1 104 ? 14.297 -6.297 13.852 1 86.31 104 PRO A CA 1
ATOM 816 C C . PRO A 1 104 ? 15.086 -5.477 14.875 1 86.31 104 PRO A C 1
ATOM 818 O O . PRO A 1 104 ? 15.5 -6.008 15.914 1 86.31 104 PRO A O 1
ATOM 821 N N . LYS A 1 105 ? 15.266 -4.242 14.648 1 87 105 LYS A N 1
ATOM 822 C CA . LYS A 1 105 ? 15.992 -3.361 15.562 1 87 105 LYS A CA 1
ATOM 823 C C . LYS A 1 105 ? 15.148 -3.029 16.797 1 87 105 LYS A C 1
ATOM 825 O O . LYS A 1 105 ? 15.68 -2.924 17.906 1 87 105 LYS A O 1
ATOM 830 N N . PHE A 1 106 ? 13.867 -2.854 16.625 1 89.44 106 PHE A N 1
ATOM 831 C CA . PHE A 1 106 ? 12.93 -2.535 17.703 1 89.44 106 PHE A CA 1
ATOM 832 C C . PHE A 1 106 ? 11.797 -3.559 17.75 1 89.44 106 PHE A C 1
ATOM 834 O O . PHE A 1 106 ? 10.633 -3.217 17.516 1 89.44 106 PHE A O 1
ATOM 841 N N . PRO A 1 107 ? 12.102 -4.719 18.203 1 85.62 107 PRO A N 1
ATOM 842 C CA . PRO A 1 107 ? 11.148 -5.828 18.078 1 85.62 107 PRO A CA 1
ATOM 843 C C . PRO A 1 107 ? 10.031 -5.762 19.125 1 85.62 107 PRO A C 1
ATOM 845 O O . PRO A 1 107 ? 9 -6.41 18.969 1 85.62 107 PRO A O 1
ATOM 848 N N . ASP A 1 108 ? 10.336 -5.012 20.219 1 87.69 108 ASP A N 1
ATOM 849 C CA . ASP A 1 108 ? 9.344 -4.973 21.297 1 87.69 108 ASP A CA 1
ATOM 850 C C . ASP A 1 108 ? 9.234 -3.572 21.891 1 87.69 108 ASP A C 1
ATOM 852 O O . ASP A 1 108 ? 10.023 -2.688 21.562 1 87.69 108 ASP A O 1
ATOM 856 N N . LEU A 1 109 ? 8.195 -3.439 22.688 1 89.19 109 LEU A N 1
ATOM 857 C CA . LEU A 1 109 ? 7.867 -2.141 23.266 1 89.19 109 LEU A CA 1
ATOM 858 C C . LEU A 1 109 ? 9.008 -1.635 24.141 1 89.19 109 LEU A C 1
ATOM 860 O O . LEU A 1 109 ? 9.312 -0.439 24.156 1 89.19 109 LEU A O 1
ATOM 864 N N . ASP A 1 110 ? 9.586 -2.48 24.859 1 90.94 110 ASP A N 1
ATOM 865 C CA . ASP A 1 110 ? 10.641 -2.09 25.797 1 90.94 110 ASP A CA 1
ATOM 866 C C . ASP A 1 110 ? 11.828 -1.483 25.062 1 90.94 110 ASP A C 1
ATOM 868 O O . ASP A 1 110 ? 12.312 -0.408 25.422 1 90.94 110 ASP A O 1
ATOM 872 N N . SER A 1 111 ? 12.312 -2.182 24.094 1 90.25 111 SER A N 1
ATOM 873 C CA . SER A 1 111 ? 13.422 -1.666 23.297 1 90.25 111 SER A CA 1
ATOM 874 C C . SER A 1 111 ? 13.039 -0.37 22.594 1 90.25 111 SER A C 1
ATOM 876 O O . SER A 1 111 ? 13.859 0.543 22.469 1 90.25 111 SER A O 1
ATOM 878 N N . TYR A 1 112 ? 11.844 -0.262 22.188 1 93 112 TYR A N 1
ATOM 879 C CA . TYR A 1 112 ? 11.336 0.91 21.484 1 93 112 TYR A CA 1
ATOM 880 C C . TYR A 1 112 ? 11.281 2.121 22.406 1 93 112 TYR A C 1
ATOM 882 O O . TYR A 1 112 ? 11.727 3.211 22.047 1 93 112 TYR A O 1
ATOM 890 N N . CYS A 1 113 ? 10.812 1.939 23.609 1 91.12 113 CYS A N 1
ATOM 891 C CA . CYS A 1 113 ? 10.664 3.018 24.578 1 91.12 113 CYS A CA 1
ATOM 892 C C . CYS A 1 113 ? 12.023 3.539 25.031 1 91.12 113 CYS A C 1
ATOM 894 O O . CYS A 1 113 ? 12.188 4.738 25.266 1 91.12 113 CYS A O 1
ATOM 896 N N . ARG A 1 114 ? 12.953 2.701 25.156 1 89.38 114 ARG A N 1
ATOM 897 C CA . ARG A 1 114 ? 14.297 3.092 25.578 1 89.38 114 ARG A CA 1
ATOM 898 C C . ARG A 1 114 ? 14.93 4.047 24.562 1 89.38 114 ARG A C 1
ATOM 900 O O . ARG A 1 114 ? 15.656 4.969 24.953 1 89.38 114 ARG A O 1
ATOM 907 N N . GLU A 1 115 ? 14.516 3.834 23.328 1 90.19 115 GLU A N 1
ATOM 908 C CA . GLU A 1 115 ? 15.125 4.625 22.266 1 90.19 115 GLU A CA 1
ATOM 909 C C . GLU A 1 115 ? 14.352 5.914 22.031 1 90.19 115 GLU A C 1
ATOM 911 O O . GLU A 1 115 ? 14.938 6.957 21.734 1 90.19 115 GLU A O 1
ATOM 916 N N . THR A 1 116 ? 13.07 5.941 22.125 1 91.81 116 THR A N 1
ATOM 917 C CA . THR A 1 116 ? 12.227 7.02 21.625 1 91.81 116 THR A CA 1
ATOM 918 C C . THR A 1 116 ? 11.891 7.996 22.75 1 91.81 116 THR A C 1
ATOM 920 O O . THR A 1 116 ? 11.461 9.125 22.5 1 91.81 116 THR A O 1
ATOM 923 N N . ASN A 1 117 ? 12.07 7.711 24.016 1 90.12 117 ASN A N 1
ATOM 924 C CA . ASN A 1 117 ? 11.727 8.594 25.125 1 90.12 117 ASN A CA 1
ATOM 925 C C . ASN A 1 117 ? 10.359 9.242 24.906 1 90.12 117 ASN A C 1
ATOM 927 O O . ASN A 1 117 ? 10.25 10.469 24.844 1 90.12 117 ASN A O 1
ATOM 931 N N . LEU A 1 118 ? 9.328 8.547 25.016 1 90.5 118 LEU A N 1
ATOM 932 C CA . LEU A 1 118 ? 7.969 8.945 24.656 1 90.5 118 LEU A CA 1
ATOM 933 C C . LEU A 1 118 ? 7.477 10.07 25.562 1 90.5 118 LEU A C 1
ATOM 935 O O . LEU A 1 118 ? 6.516 10.766 25.219 1 90.5 118 LEU A O 1
ATOM 939 N N . GLU A 1 119 ? 8.133 10.359 26.625 1 89.31 119 GLU A N 1
ATOM 940 C CA . GLU A 1 119 ? 7.719 11.391 27.562 1 89.31 119 GLU A CA 1
ATOM 941 C C . GLU A 1 119 ? 7.988 12.789 27.016 1 89.31 119 GLU A C 1
ATOM 943 O O . GLU A 1 119 ? 7.383 13.766 27.469 1 89.31 119 GLU A O 1
ATOM 948 N N . LYS A 1 120 ? 8.75 12.898 26.062 1 89 120 LYS A N 1
ATOM 949 C CA . LYS A 1 120 ? 9.25 14.18 25.594 1 89 120 LYS A CA 1
ATOM 950 C C . LYS A 1 120 ? 8.219 14.867 24.688 1 89 120 LYS A C 1
ATOM 952 O O . LYS A 1 120 ? 8.281 16.078 24.484 1 89 120 LYS A O 1
ATOM 957 N N . TYR A 1 121 ? 7.289 14.195 24.25 1 91 121 TYR A N 1
ATOM 958 C CA . TYR A 1 121 ? 6.379 14.742 23.25 1 91 121 TYR A CA 1
ATOM 959 C C . TYR A 1 121 ? 5.066 15.188 23.875 1 91 121 TYR A C 1
ATOM 961 O O . TYR A 1 121 ? 4.633 14.609 24.891 1 91 121 TYR A O 1
ATOM 969 N N . HIS A 1 122 ? 4.473 16.25 23.312 1 87.31 122 HIS A N 1
ATOM 970 C CA . HIS A 1 122 ? 3.221 16.797 23.844 1 87.31 122 HIS A CA 1
ATOM 971 C C . HIS A 1 122 ? 2.035 15.922 23.438 1 87.31 122 HIS A C 1
ATOM 973 O O . HIS A 1 122 ? 1.121 15.703 24.234 1 87.31 122 HIS A O 1
ATOM 979 N N . THR A 1 123 ? 2.023 15.516 22.234 1 89.56 123 THR A N 1
ATOM 980 C CA . THR A 1 123 ? 0.969 14.68 21.672 1 89.56 123 THR A CA 1
ATOM 981 C C . THR A 1 123 ? 1.544 13.688 20.656 1 89.56 123 THR A C 1
ATOM 983 O O . THR A 1 123 ? 2.682 13.836 20.219 1 89.56 123 THR A O 1
ATOM 986 N N . PHE A 1 124 ? 0.681 12.617 20.469 1 93.81 124 PHE A N 1
ATOM 987 C CA . PHE A 1 124 ? 1.195 11.562 19.594 1 93.81 124 PHE A CA 1
ATOM 988 C C . PHE A 1 124 ? 0.25 11.32 18.438 1 93.81 124 PHE A C 1
ATOM 990 O O . PHE A 1 124 ? -0.966 11.461 18.562 1 93.81 124 PHE A O 1
ATOM 997 N N . LEU A 1 125 ? 0.865 11.047 17.344 1 96.81 125 LEU A N 1
ATOM 998 C CA . LEU A 1 125 ? 0.18 10.445 16.203 1 96.81 125 LEU A CA 1
ATOM 999 C C . LEU A 1 125 ? 0.644 9.008 15.992 1 96.81 125 LEU A C 1
ATOM 1001 O O . LEU A 1 125 ? 1.834 8.758 15.789 1 96.81 125 LEU A O 1
ATOM 1005 N N . ILE A 1 126 ? -0.249 8.078 16.062 1 97 126 ILE A N 1
ATOM 1006 C CA . ILE A 1 126 ? 0.083 6.68 15.812 1 97 126 ILE A CA 1
ATOM 1007 C C . ILE A 1 126 ? -0.33 6.309 14.391 1 97 126 ILE A C 1
ATOM 1009 O O . ILE A 1 126 ? -1.522 6.254 14.078 1 97 126 ILE A O 1
ATOM 1013 N N . PHE A 1 127 ? 0.644 6.008 13.57 1 97.19 127 PHE A N 1
ATOM 1014 C CA . PHE A 1 127 ? 0.395 5.727 12.164 1 97.19 127 PHE A CA 1
ATOM 1015 C C . PHE A 1 127 ? 0.323 4.223 11.914 1 97.19 127 PHE A C 1
ATOM 1017 O O . PHE A 1 127 ? 1.109 3.457 12.477 1 97.19 127 PHE A O 1
ATOM 1024 N N . THR A 1 128 ? -0.604 3.816 11.203 1 95.38 128 THR A N 1
ATOM 1025 C CA . THR A 1 128 ? -0.73 2.451 10.703 1 95.38 128 THR A CA 1
ATOM 1026 C C . THR A 1 128 ? -1.117 2.449 9.227 1 95.38 128 THR A C 1
ATOM 1028 O O . THR A 1 128 ? -1.635 3.441 8.719 1 95.38 128 THR A O 1
ATOM 1031 N N . SER A 1 129 ? -0.635 1.391 8.562 1 92.5 129 SER A N 1
ATOM 1032 C CA . SER A 1 129 ? -1.037 1.223 7.168 1 92.5 129 SER A CA 1
ATOM 1033 C C . SER A 1 129 ? -1.519 -0.199 6.898 1 92.5 129 SER A C 1
ATOM 1035 O O . SER A 1 129 ? -1.188 -1.123 7.645 1 92.5 129 SER A O 1
ATOM 1037 N N . SER A 1 130 ? -2.346 -0.442 6.117 1 85.62 130 SER A N 1
ATOM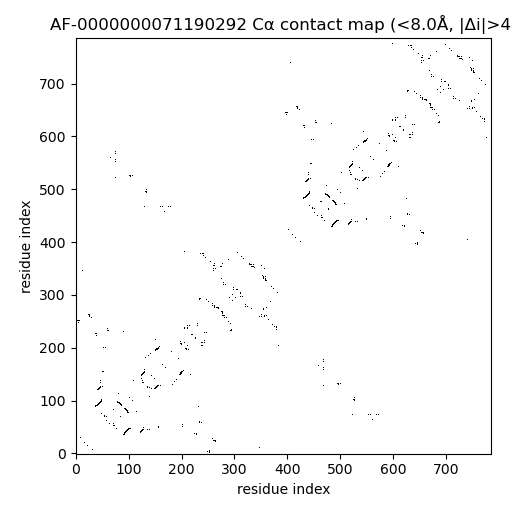 1038 C CA . SER A 1 130 ? -2.836 -1.727 5.633 1 85.62 130 SER A CA 1
ATOM 1039 C C . SER A 1 130 ? -3.836 -2.342 6.605 1 85.62 130 SER A C 1
ATOM 1041 O O . SER A 1 130 ? -5.027 -2.441 6.301 1 85.62 130 SER A O 1
ATOM 1043 N N . ARG A 1 131 ? -3.221 -2.787 7.887 1 90.12 131 ARG A N 1
ATOM 1044 C CA . ARG A 1 131 ? -4.066 -3.434 8.891 1 90.12 131 ARG A CA 1
ATOM 1045 C C . ARG A 1 131 ? -3.695 -2.973 10.297 1 90.12 131 ARG A C 1
ATOM 1047 O O . ARG A 1 131 ? -2.582 -2.498 10.523 1 90.12 131 ARG A O 1
ATOM 1054 N N . PHE A 1 132 ? -4.777 -3.088 11.164 1 92.25 132 PHE A N 1
ATOM 1055 C CA . PHE A 1 132 ? -4.5 -2.893 12.578 1 92.25 132 PHE A CA 1
ATOM 1056 C C . PHE A 1 132 ? -3.57 -3.982 13.102 1 92.25 132 PHE A C 1
ATOM 1058 O O . PHE A 1 132 ? -3.744 -5.16 12.781 1 92.25 132 PHE A O 1
ATOM 1065 N N . THR A 1 133 ? -2.527 -3.652 13.844 1 92.25 133 THR A N 1
ATOM 1066 C CA . THR A 1 133 ? -1.529 -4.613 14.305 1 92.25 133 THR A CA 1
ATOM 1067 C C . THR A 1 133 ? -1.453 -4.625 15.828 1 92.25 133 THR A C 1
ATOM 1069 O O . THR A 1 133 ? -2.018 -3.75 16.484 1 92.25 133 THR A O 1
ATOM 1072 N N . LYS A 1 134 ? -0.744 -5.605 16.359 1 92.19 134 LYS A N 1
ATOM 1073 C CA . LYS A 1 134 ? -0.468 -5.656 17.797 1 92.19 134 LYS A CA 1
ATOM 1074 C C . LYS A 1 134 ? 0.352 -4.449 18.234 1 92.19 134 LYS A C 1
ATOM 1076 O O . LYS A 1 134 ? 0.163 -3.941 19.344 1 92.19 134 LYS A O 1
ATOM 1081 N N . ASN A 1 135 ? 1.243 -4.035 17.375 1 93.75 135 ASN A N 1
ATOM 1082 C CA . ASN A 1 135 ? 2.078 -2.883 17.688 1 93.75 135 ASN A CA 1
ATOM 1083 C C . ASN A 1 135 ? 1.242 -1.623 17.891 1 93.75 135 ASN A C 1
ATOM 1085 O O . ASN A 1 135 ? 1.552 -0.799 18.75 1 93.75 135 ASN A O 1
ATOM 1089 N N . ASP A 1 136 ? 0.206 -1.444 17.094 1 94 136 ASP A N 1
ATOM 1090 C CA . ASP A 1 136 ? -0.712 -0.321 17.25 1 94 136 ASP A CA 1
ATOM 1091 C C . ASP A 1 136 ? -1.328 -0.31 18.656 1 94 136 ASP A C 1
ATOM 1093 O O . ASP A 1 136 ? -1.372 0.733 19.312 1 94 136 ASP A O 1
ATOM 1097 N N . LEU A 1 137 ? -1.73 -1.447 19.031 1 92.94 137 LEU A N 1
ATOM 1098 C CA . LEU A 1 137 ? -2.402 -1.593 20.312 1 92.94 137 LEU A CA 1
ATOM 1099 C C . LEU A 1 137 ? -1.445 -1.302 21.469 1 92.94 137 LEU A C 1
ATOM 1101 O O . LEU A 1 137 ? -1.786 -0.56 22.391 1 92.94 137 LEU A O 1
ATOM 1105 N N . ILE A 1 138 ? -0.311 -1.867 21.438 1 93.5 138 ILE A N 1
ATOM 1106 C CA . ILE A 1 138 ? 0.627 -1.739 22.547 1 93.5 138 ILE A CA 1
ATOM 1107 C C . ILE A 1 138 ? 1.121 -0.298 22.641 1 93.5 138 ILE A C 1
ATOM 1109 O O . ILE A 1 138 ? 1.334 0.221 23.734 1 93.5 138 ILE A O 1
ATOM 1113 N N . LEU A 1 139 ? 1.339 0.338 21.516 1 94 139 LEU A N 1
ATOM 1114 C CA . LEU A 1 139 ? 1.746 1.738 21.516 1 94 139 LEU A CA 1
ATOM 1115 C C . LEU A 1 139 ? 0.656 2.619 22.125 1 94 139 LEU A C 1
ATOM 1117 O O . LEU A 1 139 ? 0.943 3.504 22.938 1 94 139 LEU A O 1
ATOM 1121 N N . ALA A 1 140 ? -0.562 2.402 21.672 1 93.94 140 ALA A N 1
ATOM 1122 C CA . ALA A 1 140 ? -1.697 3.158 22.203 1 93.94 140 ALA A CA 1
ATOM 1123 C C . ALA A 1 140 ? -1.808 3.004 23.719 1 93.94 140 ALA A C 1
ATOM 1125 O O . ALA A 1 140 ? -2.008 3.988 24.422 1 93.94 140 ALA A O 1
ATOM 1126 N N . GLN A 1 141 ? -1.644 1.826 24.188 1 93.94 141 GLN A N 1
ATOM 1127 C CA . GLN A 1 141 ? -1.718 1.54 25.609 1 93.94 141 GLN A CA 1
ATOM 1128 C C . GLN A 1 141 ? -0.598 2.244 26.375 1 93.94 141 GLN A C 1
ATOM 1130 O O . GLN A 1 141 ? -0.83 2.818 27.438 1 93.94 141 GLN A O 1
ATOM 1135 N N . LYS A 1 142 ? 0.521 2.15 25.812 1 93.81 142 LYS A N 1
ATOM 1136 C CA . LYS A 1 142 ? 1.673 2.771 26.453 1 93.81 142 LYS A CA 1
ATOM 1137 C C . LYS A 1 142 ? 1.502 4.285 26.547 1 93.81 142 LYS A C 1
ATOM 1139 O O . LYS A 1 142 ? 1.757 4.883 27.594 1 93.81 142 LYS A O 1
ATOM 1144 N N . ILE A 1 143 ? 1.122 4.934 25.516 1 92.5 143 ILE A N 1
ATOM 1145 C CA . ILE A 1 143 ? 0.944 6.379 25.484 1 92.5 143 ILE A CA 1
ATOM 1146 C C . ILE A 1 143 ? -0.148 6.785 26.469 1 92.5 143 ILE A C 1
ATOM 1148 O O . ILE A 1 143 ? -0.008 7.781 27.188 1 92.5 143 ILE A O 1
ATOM 1152 N N . ARG A 1 144 ? -1.173 6.039 26.547 1 91.19 144 ARG A N 1
ATOM 1153 C CA . ARG A 1 144 ? -2.242 6.305 27.5 1 91.19 144 ARG A CA 1
ATOM 1154 C C . ARG A 1 144 ? -1.736 6.188 28.938 1 91.19 144 ARG A C 1
ATOM 1156 O O . ARG A 1 144 ? -2.162 6.941 29.812 1 91.19 144 ARG A O 1
ATOM 1163 N N . SER A 1 145 ? -0.962 5.223 29.141 1 92.5 145 SER A N 1
ATOM 1164 C CA . SER A 1 145 ? -0.408 5.031 30.484 1 92.5 145 SER A CA 1
ATOM 1165 C C . SER A 1 145 ? 0.433 6.23 30.906 1 92.5 145 SER A C 1
ATOM 1167 O O . SER A 1 145 ? 0.603 6.484 32.094 1 92.5 145 SER A O 1
ATOM 1169 N N . LEU A 1 146 ? 0.958 6.945 29.969 1 91.06 146 LEU A N 1
ATOM 1170 C CA . LEU A 1 146 ? 1.716 8.164 30.219 1 91.06 146 LEU A CA 1
ATOM 1171 C C . LEU A 1 146 ? 0.785 9.367 30.359 1 91.06 146 LEU A C 1
ATOM 1173 O O . LEU A 1 146 ? 1.245 10.5 30.484 1 91.06 146 LEU A O 1
ATOM 1177 N N . GLU A 1 147 ? -0.544 9.148 30.188 1 89.69 147 GLU A N 1
ATOM 1178 C CA . GLU A 1 147 ? -1.576 10.18 30.297 1 89.69 147 GLU A CA 1
ATOM 1179 C C . GLU A 1 147 ? -1.443 11.203 29.172 1 89.69 147 GLU A C 1
ATOM 1181 O O . GLU A 1 147 ? -1.587 12.406 29.406 1 89.69 147 GLU A O 1
ATOM 1186 N N . LYS A 1 148 ? -1.042 10.734 28.141 1 87.69 148 LYS A N 1
ATOM 1187 C CA . LYS A 1 148 ? -0.934 11.578 26.953 1 87.69 148 LYS A CA 1
ATOM 1188 C C . LYS A 1 148 ? -1.994 11.211 25.922 1 87.69 148 LYS A C 1
ATOM 1190 O O . LYS A 1 148 ? -2.465 10.07 25.891 1 87.69 148 LYS A O 1
ATOM 1195 N N . LYS A 1 149 ? -2.316 12.211 25.188 1 87.62 149 LYS A N 1
ATOM 1196 C CA . LYS A 1 149 ? -3.303 12 24.125 1 87.62 149 LYS A CA 1
ATOM 1197 C C . LYS A 1 149 ? -2.635 11.531 22.844 1 87.62 149 LYS A C 1
ATOM 1199 O O . LYS A 1 149 ? -1.489 11.891 22.562 1 87.62 149 LYS A O 1
ATOM 1204 N N . PHE A 1 150 ? -3.393 10.703 22.125 1 92.75 150 PHE A N 1
ATOM 1205 C CA . PHE A 1 150 ? -2.916 10.305 20.797 1 92.75 150 PHE A CA 1
ATOM 1206 C C . PHE A 1 150 ? -4.055 10.305 19.797 1 92.75 150 PHE A C 1
ATOM 1208 O O . PHE A 1 150 ? -5.227 10.258 20.172 1 92.75 150 PHE A O 1
ATOM 1215 N N . PHE A 1 151 ? -3.697 10.461 18.547 1 94.44 151 PHE A N 1
ATOM 1216 C CA . PHE A 1 151 ? -4.582 10.289 17.406 1 94.44 151 PHE A CA 1
ATOM 1217 C C . PHE A 1 151 ? -4.156 9.094 16.562 1 94.44 151 PHE A C 1
ATOM 1219 O O . PHE A 1 151 ? -2.969 8.914 16.281 1 94.44 151 PHE A O 1
ATOM 1226 N N . PHE A 1 152 ? -5.113 8.258 16.297 1 96.38 152 PHE A N 1
ATOM 1227 C CA . PHE A 1 152 ? -4.809 7.09 15.477 1 96.38 152 PHE A CA 1
ATOM 1228 C C . PHE A 1 152 ? -5.031 7.387 14 1 96.38 152 PHE A C 1
ATOM 1230 O O . PHE A 1 152 ? -6.129 7.777 13.602 1 96.38 152 PHE A O 1
ATOM 1237 N N . VAL A 1 153 ? -4 7.188 13.188 1 97.25 153 VAL A N 1
ATOM 1238 C CA . VAL A 1 153 ? -4.023 7.625 11.797 1 97.25 153 VAL A CA 1
ATOM 1239 C C . VAL A 1 153 ? -3.797 6.426 10.875 1 97.25 153 VAL A C 1
ATOM 1241 O O . VAL A 1 153 ? -2.723 5.82 10.891 1 97.25 153 VAL A O 1
ATOM 1244 N N . ARG A 1 154 ? -4.805 6.055 10.133 1 97.12 154 ARG A N 1
ATOM 1245 C CA . ARG A 1 154 ? -4.688 5.066 9.07 1 97.12 154 ARG A CA 1
ATOM 1246 C C . ARG A 1 154 ? -4.34 5.734 7.742 1 97.12 154 ARG A C 1
ATOM 1248 O O . ARG A 1 154 ? -5.16 6.457 7.172 1 97.12 154 ARG A O 1
ATOM 1255 N N . THR A 1 155 ? -3.121 5.402 7.23 1 96.75 155 THR A N 1
ATOM 1256 C CA . THR A 1 155 ? -2.617 6.098 6.051 1 96.75 155 THR A CA 1
ATOM 1257 C C . THR A 1 155 ? -2.762 5.227 4.809 1 96.75 155 THR A C 1
ATOM 1259 O O . THR A 1 155 ? -3.326 4.133 4.871 1 96.75 155 THR A O 1
ATOM 1262 N N . LYS A 1 156 ? -2.406 5.754 3.646 1 95 156 LYS A N 1
ATOM 1263 C CA . LYS A 1 156 ? -2.361 5.102 2.342 1 95 156 LYS A CA 1
ATOM 1264 C C . LYS A 1 156 ? -3.75 4.641 1.907 1 95 156 LYS A C 1
ATOM 1266 O O . LYS A 1 156 ? -3.898 3.574 1.31 1 95 156 LYS A O 1
ATOM 1271 N N . ILE A 1 157 ? -4.699 5.367 2.248 1 95.94 157 ILE A N 1
ATOM 1272 C CA . ILE A 1 157 ? -6.074 5.055 1.876 1 95.94 157 ILE A CA 1
ATOM 1273 C C . ILE A 1 157 ? -6.203 5.023 0.354 1 95.94 157 ILE A C 1
ATOM 1275 O O . ILE A 1 157 ? -7 4.258 -0.192 1 95.94 157 ILE A O 1
ATOM 1279 N N . ASP A 1 158 ? -5.406 5.836 -0.35 1 93 158 ASP A N 1
ATOM 1280 C CA . ASP A 1 158 ? -5.391 5.832 -1.81 1 93 158 ASP A CA 1
ATOM 1281 C C . ASP A 1 158 ? -5.059 4.445 -2.352 1 93 158 ASP A C 1
ATOM 1283 O O . ASP A 1 158 ? -5.641 4.004 -3.346 1 93 158 ASP A O 1
ATOM 1287 N N . ASP A 1 159 ? -4.141 3.799 -1.726 1 92.69 159 ASP A N 1
ATOM 1288 C CA . ASP A 1 159 ? -3.793 2.439 -2.125 1 92.69 159 ASP A CA 1
ATOM 1289 C C . ASP A 1 159 ? -4.969 1.486 -1.918 1 92.69 159 ASP A C 1
ATOM 1291 O O . ASP A 1 159 ? -5.215 0.609 -2.746 1 92.69 159 ASP A O 1
ATOM 1295 N N . ASN A 1 160 ? -5.629 1.588 -0.774 1 93.62 160 ASN A N 1
ATOM 1296 C CA . ASN A 1 160 ? -6.785 0.744 -0.486 1 93.62 160 ASN A CA 1
ATOM 1297 C C . ASN A 1 160 ? -7.898 0.947 -1.511 1 93.62 160 ASN A C 1
ATOM 1299 O O . ASN A 1 160 ? -8.523 -0.018 -1.956 1 93.62 160 ASN A O 1
ATOM 1303 N N . VAL A 1 161 ? -8.148 2.189 -1.817 1 93.12 161 VAL A N 1
ATOM 1304 C CA . VAL A 1 161 ? -9.18 2.51 -2.795 1 93.12 161 VAL A CA 1
ATOM 1305 C C . VAL A 1 161 ? -8.836 1.872 -4.141 1 93.12 161 VAL A C 1
ATOM 1307 O O . VAL A 1 161 ? -9.695 1.269 -4.785 1 93.12 161 VAL A O 1
ATOM 1310 N N . ARG A 1 162 ? -7.66 1.995 -4.559 1 90.12 162 ARG A N 1
ATOM 1311 C CA . ARG A 1 162 ? -7.23 1.427 -5.832 1 90.12 162 ARG A CA 1
ATOM 1312 C C . ARG A 1 162 ? -7.402 -0.088 -5.84 1 90.12 162 ARG A C 1
ATOM 1314 O O . ARG A 1 162 ? -7.859 -0.66 -6.832 1 90.12 162 ARG A O 1
ATOM 1321 N N . ALA A 1 163 ? -6.988 -0.714 -4.801 1 89.12 163 ALA A N 1
ATOM 1322 C CA . ALA A 1 163 ? -7.094 -2.168 -4.699 1 89.12 163 ALA A CA 1
ATOM 1323 C C . ALA A 1 163 ? -8.555 -2.613 -4.719 1 89.12 163 ALA A C 1
ATOM 1325 O O . ALA A 1 163 ? -8.914 -3.564 -5.418 1 89.12 163 ALA A O 1
ATOM 1326 N N . GLU A 1 164 ? -9.383 -1.931 -3.959 1 90.5 164 GLU A N 1
ATOM 1327 C CA . GLU A 1 164 ? -10.781 -2.316 -3.801 1 90.5 164 GLU A CA 1
ATOM 1328 C C . GLU A 1 164 ? -11.594 -1.99 -5.055 1 90.5 164 GLU A C 1
ATOM 1330 O O . GLU A 1 164 ? -12.602 -2.635 -5.332 1 90.5 164 GLU A O 1
ATOM 1335 N N . ARG A 1 165 ? -11.164 -1.011 -5.816 1 90.44 165 ARG A N 1
ATOM 1336 C CA . ARG A 1 165 ? -11.867 -0.591 -7.023 1 90.44 165 ARG A CA 1
ATOM 1337 C C . ARG A 1 165 ? -11.883 -1.705 -8.062 1 90.44 165 ARG A C 1
ATOM 1339 O O . ARG A 1 165 ? -12.719 -1.711 -8.969 1 90.44 165 ARG A O 1
ATOM 1346 N N . ARG A 1 166 ? -11.039 -2.607 -7.945 1 84.19 166 ARG A N 1
ATOM 1347 C CA . ARG A 1 166 ? -10.969 -3.73 -8.875 1 84.19 166 ARG A CA 1
ATOM 1348 C C . ARG A 1 166 ? -12.164 -4.664 -8.703 1 84.19 166 ARG A C 1
ATOM 1350 O O . ARG A 1 166 ? -12.477 -5.449 -9.594 1 84.19 166 ARG A O 1
ATOM 1357 N N . LYS A 1 167 ? -12.773 -4.586 -7.555 1 86.5 167 LYS A N 1
ATOM 1358 C CA . LYS A 1 167 ? -13.969 -5.383 -7.289 1 86.5 167 LYS A CA 1
ATOM 1359 C C . LYS A 1 167 ? -15.203 -4.746 -7.914 1 86.5 167 LYS A C 1
ATOM 1361 O O . LYS A 1 167 ? -15.344 -3.521 -7.914 1 86.5 167 LYS A O 1
ATOM 1366 N N . LYS A 1 168 ? -16.062 -5.586 -8.398 1 86.19 168 LYS A N 1
ATOM 1367 C CA . LYS A 1 168 ? -17.297 -5.117 -9.023 1 86.19 168 LYS A CA 1
ATOM 1368 C C . LYS A 1 168 ? -18.203 -4.438 -7.996 1 86.19 168 LYS A C 1
ATOM 1370 O O . LYS A 1 168 ? -18.922 -3.49 -8.328 1 86.19 168 LYS A O 1
ATOM 1375 N N . SER A 1 169 ? -18.141 -4.844 -6.816 1 85.25 169 SER A N 1
ATOM 1376 C CA . SER A 1 169 ? -19.031 -4.348 -5.77 1 85.25 169 SER A CA 1
ATOM 1377 C C . SER A 1 169 ? -18.391 -3.205 -4.992 1 85.25 169 SER A C 1
ATOM 1379 O O . SER A 1 169 ? -18.812 -2.883 -3.883 1 85.25 169 SER A O 1
ATOM 1381 N N . PHE A 1 170 ? -17.531 -2.518 -5.527 1 90.69 170 PHE A N 1
ATOM 1382 C CA . PHE A 1 170 ? -16.766 -1.51 -4.816 1 90.69 170 PHE A CA 1
ATOM 1383 C C . PHE A 1 170 ? -17.641 -0.347 -4.383 1 90.69 170 PHE A C 1
ATOM 1385 O O . PHE A 1 170 ? -18.422 0.177 -5.184 1 90.69 170 PHE A O 1
ATOM 1392 N N . ASN A 1 171 ? -17.578 -0.001 -3.109 1 94.12 171 ASN A N 1
ATOM 1393 C CA . ASN A 1 171 ? -18.188 1.159 -2.461 1 94.12 171 ASN A CA 1
ATOM 1394 C C . ASN A 1 171 ? -17.203 1.838 -1.505 1 94.12 171 ASN A C 1
ATOM 1396 O O . ASN A 1 171 ? -16.906 1.304 -0.435 1 94.12 171 ASN A O 1
ATOM 1400 N N . GLU A 1 172 ? -16.844 3.029 -1.925 1 94.31 172 GLU A N 1
ATOM 1401 C CA . GLU A 1 172 ? -15.797 3.709 -1.169 1 94.31 172 GLU A CA 1
ATOM 1402 C C . GLU A 1 172 ? -16.25 4.016 0.254 1 94.31 172 GLU A C 1
ATOM 1404 O O . GLU A 1 172 ? -15.508 3.811 1.211 1 94.31 172 GLU A O 1
ATOM 1409 N N . ALA A 1 173 ? -17.422 4.621 0.415 1 95.12 173 ALA A N 1
ATOM 1410 C CA . ALA A 1 173 ? -17.953 4.977 1.73 1 95.12 173 ALA A CA 1
ATOM 1411 C C . ALA A 1 173 ? -18 3.758 2.646 1 95.12 173 ALA A C 1
ATOM 1413 O O . ALA A 1 173 ? -17.641 3.84 3.824 1 95.12 173 ALA A O 1
ATOM 1414 N N . ALA A 1 174 ? -18.469 2.695 2.105 1 94.94 174 ALA A N 1
ATOM 1415 C CA . ALA A 1 174 ? -18.562 1.462 2.883 1 94.94 174 ALA A CA 1
ATOM 1416 C C . ALA A 1 174 ? -17.172 0.971 3.285 1 94.94 174 ALA A C 1
ATOM 1418 O O . ALA A 1 174 ? -16.984 0.47 4.395 1 94.94 174 ALA A O 1
ATOM 1419 N N . MET A 1 175 ? -16.234 1.065 2.4 1 94.88 175 MET A N 1
ATOM 1420 C CA . MET A 1 175 ? -14.859 0.668 2.672 1 94.88 175 MET A CA 1
ATOM 1421 C C . MET A 1 175 ? -14.273 1.485 3.818 1 94.88 175 MET A C 1
ATOM 1423 O O . MET A 1 175 ? -13.68 0.928 4.746 1 94.88 175 MET A O 1
ATOM 1427 N N . LEU A 1 176 ? -14.461 2.777 3.734 1 96.06 176 LEU A N 1
ATOM 1428 C CA . LEU A 1 176 ? -13.93 3.678 4.75 1 96.06 176 LEU A CA 1
ATOM 1429 C C . LEU A 1 176 ? -14.547 3.389 6.113 1 96.06 176 LEU A C 1
ATOM 1431 O O . LEU A 1 176 ? -13.844 3.391 7.129 1 96.06 176 LEU A O 1
ATOM 1435 N N . GLU A 1 177 ? -15.789 3.189 6.148 1 95.06 177 GLU A N 1
ATOM 1436 C CA . GLU A 1 177 ? -16.484 2.867 7.391 1 95.06 177 GLU A CA 1
ATOM 1437 C C . GLU A 1 177 ? -15.977 1.561 7.988 1 95.06 177 GLU A C 1
ATOM 1439 O O . GLU A 1 177 ? -15.789 1.46 9.203 1 95.06 177 GLU A O 1
ATOM 1444 N N . LYS A 1 178 ? -15.773 0.637 7.137 1 94.69 178 LYS A N 1
ATOM 1445 C CA . LYS A 1 178 ? -15.258 -0.652 7.59 1 94.69 178 LYS A CA 1
ATOM 1446 C C . LYS A 1 178 ? -13.883 -0.499 8.234 1 94.69 178 LYS A C 1
ATOM 1448 O O . LYS A 1 178 ? -13.602 -1.119 9.266 1 94.69 178 LYS A O 1
ATOM 1453 N N . ILE A 1 179 ? -13.023 0.249 7.613 1 94.94 179 ILE A N 1
ATOM 1454 C CA . ILE A 1 179 ? -11.688 0.493 8.141 1 94.94 179 ILE A CA 1
ATOM 1455 C C . ILE A 1 179 ? -11.789 1.187 9.5 1 94.94 179 ILE A C 1
ATOM 1457 O O . ILE A 1 179 ? -11.125 0.784 10.461 1 94.94 179 ILE A O 1
ATOM 1461 N N . ARG A 1 180 ? -12.594 2.217 9.547 1 94.25 180 ARG A N 1
ATOM 1462 C CA . ARG A 1 180 ? -12.766 2.979 10.781 1 94.25 180 ARG A CA 1
ATOM 1463 C C . ARG A 1 180 ? -13.297 2.092 11.898 1 94.25 180 ARG A C 1
ATOM 1465 O O . ARG A 1 180 ? -12.844 2.184 13.039 1 94.25 180 ARG A O 1
ATOM 1472 N N . ASP A 1 181 ? -14.273 1.316 11.602 1 92.81 181 ASP A N 1
ATOM 1473 C CA . ASP A 1 181 ? -14.875 0.421 12.578 1 92.81 181 ASP A CA 1
ATOM 1474 C C . ASP A 1 181 ? -13.852 -0.581 13.109 1 92.81 181 ASP A C 1
ATOM 1476 O O . ASP A 1 181 ? -13.812 -0.862 14.312 1 92.81 181 ASP A O 1
ATOM 1480 N N . ASP A 1 182 ? -13.109 -1.076 12.242 1 93.38 182 ASP A N 1
ATOM 1481 C CA . ASP A 1 182 ? -12.086 -2.041 12.633 1 93.38 182 ASP A CA 1
ATOM 1482 C C . ASP A 1 182 ? -11.094 -1.419 13.609 1 93.38 182 ASP A C 1
ATOM 1484 O O . ASP A 1 182 ? -10.766 -2.021 14.633 1 93.38 182 ASP A O 1
ATOM 1488 N N . CYS A 1 183 ? -10.602 -0.269 13.273 1 93.5 183 CYS A N 1
ATOM 1489 C CA . CYS A 1 183 ? -9.664 0.434 14.141 1 93.5 183 CYS A CA 1
ATOM 1490 C C . CYS A 1 183 ? -10.312 0.76 15.484 1 93.5 183 CYS A C 1
ATOM 1492 O O . CYS A 1 183 ? -9.711 0.534 16.531 1 93.5 183 CYS A O 1
ATOM 1494 N N . SER A 1 184 ? -11.523 1.267 15.414 1 92.19 184 SER A N 1
ATOM 1495 C CA . SER A 1 184 ? -12.234 1.678 16.625 1 92.19 184 SER A CA 1
ATOM 1496 C C . SER A 1 184 ? -12.5 0.49 17.547 1 92.19 184 SER A C 1
ATOM 1498 O O . SER A 1 184 ? -12.406 0.611 18.766 1 92.19 184 SER A O 1
ATOM 1500 N N . GLU A 1 185 ? -12.867 -0.585 16.984 1 91.25 185 GLU A N 1
ATOM 1501 C CA . GLU A 1 185 ? -13.141 -1.787 17.766 1 91.25 185 GLU A CA 1
ATOM 1502 C C . GLU A 1 185 ? -11.891 -2.281 18.484 1 91.25 185 GLU A C 1
ATOM 1504 O O . GLU A 1 185 ? -11.953 -2.691 19.641 1 91.25 185 GLU A O 1
ATOM 1509 N N . ASN A 1 186 ? -10.797 -2.25 17.781 1 91.44 186 ASN A N 1
ATOM 1510 C CA . ASN A 1 186 ? -9.539 -2.717 18.359 1 91.44 186 ASN A CA 1
ATOM 1511 C C . ASN A 1 186 ? -9.023 -1.76 19.438 1 91.44 186 ASN A C 1
ATOM 1513 O O . ASN A 1 186 ? -8.297 -2.172 20.344 1 91.44 186 ASN A O 1
ATOM 1517 N N . LEU A 1 187 ? -9.422 -0.491 19.297 1 91.88 187 LEU A N 1
ATOM 1518 C CA . LEU A 1 187 ? -8.945 0.529 20.219 1 91.88 187 LEU A CA 1
ATOM 1519 C C . LEU A 1 187 ? -10.008 0.849 21.281 1 91.88 187 LEU A C 1
ATOM 1521 O O . LEU A 1 187 ? -9.867 1.813 22.031 1 91.88 187 LEU A O 1
ATOM 1525 N N . SER A 1 188 ? -11.141 0.209 21.297 1 85.44 188 SER A N 1
ATOM 1526 C CA . SER A 1 188 ? -12.359 0.554 22.031 1 85.44 188 SER A CA 1
ATOM 1527 C C . SER A 1 188 ? -12.055 0.884 23.484 1 85.44 188 SER A C 1
ATOM 1529 O O . SER A 1 188 ? -12.672 1.776 24.062 1 85.44 188 SER A O 1
ATOM 1531 N N . HIS A 1 189 ? -11.109 0.347 24.094 1 82.25 189 HIS A N 1
ATOM 1532 C CA . HIS A 1 189 ? -10.844 0.619 25.5 1 82.25 189 HIS A CA 1
ATOM 1533 C C . HIS A 1 189 ? -9.852 1.765 25.672 1 82.25 189 HIS A C 1
ATOM 1535 O O . HIS A 1 189 ? -9.633 2.246 26.781 1 82.25 189 HIS A O 1
ATOM 1541 N N . LEU A 1 190 ? -9.383 2.217 24.578 1 84.62 190 LEU A N 1
ATOM 1542 C CA . LEU A 1 190 ? -8.297 3.195 24.656 1 84.62 190 LEU A CA 1
ATOM 1543 C C . LEU A 1 190 ? -8.734 4.535 24.078 1 84.62 190 LEU A C 1
ATOM 1545 O O . LEU A 1 190 ? -8.102 5.562 24.312 1 84.62 190 LEU A O 1
ATOM 1549 N N . ILE A 1 191 ? -9.75 4.465 23.25 1 74.12 191 ILE A N 1
ATOM 1550 C CA . ILE A 1 191 ? -10.211 5.699 22.625 1 74.12 191 ILE A CA 1
ATOM 1551 C C . ILE A 1 191 ? -11.648 5.988 23.047 1 74.12 191 ILE A C 1
ATOM 1553 O O . ILE A 1 191 ? -12.391 5.07 23.406 1 74.12 191 ILE A O 1
ATOM 1557 N N . GLU A 1 192 ? -11.859 7.203 23.344 1 67.19 192 GLU A N 1
ATOM 1558 C CA . GLU A 1 192 ? -13.195 7.605 23.766 1 67.19 192 GLU A CA 1
ATOM 1559 C C . GLU A 1 192 ? -14.195 7.484 22.625 1 67.19 192 GLU A C 1
ATOM 1561 O O . GLU A 1 192 ? -15.336 7.055 22.828 1 67.19 192 GLU A O 1
ATOM 1566 N N . LYS A 1 193 ? -13.867 8.016 21.578 1 66.38 193 LYS A N 1
ATOM 1567 C CA . LYS A 1 193 ? -14.805 8.047 20.453 1 66.38 193 LYS A CA 1
ATOM 1568 C C . LYS A 1 193 ? -14.117 7.625 19.156 1 66.38 193 LYS A C 1
ATOM 1570 O O . LYS A 1 193 ? -12.891 7.723 19.031 1 66.38 193 LYS A O 1
ATOM 1575 N N . SER A 1 194 ? -14.891 7.074 18.312 1 65.06 194 SER A N 1
ATOM 1576 C CA . SER A 1 194 ? -14.469 6.773 16.953 1 65.06 194 SER A CA 1
ATOM 1577 C C . SER A 1 194 ? -13.852 7.996 16.281 1 65.06 194 SER A C 1
ATOM 1579 O O . SER A 1 194 ? -13.102 7.867 15.312 1 65.06 194 SER A O 1
ATOM 1581 N N . GLN A 1 195 ? -14.047 9.008 16.922 1 66.62 195 GLN A N 1
ATOM 1582 C CA . GLN A 1 195 ? -13.617 10.266 16.328 1 66.62 195 GLN A CA 1
ATOM 1583 C C . GLN A 1 195 ? -12.102 10.438 16.422 1 66.62 195 GLN A C 1
ATOM 1585 O O . GLN A 1 195 ? -11.531 11.297 15.75 1 66.62 195 GLN A O 1
ATOM 1590 N N . ASP A 1 196 ? -11.461 9.516 17 1 83.31 196 ASP A N 1
ATOM 1591 C CA . ASP A 1 196 ? -10.016 9.664 17.156 1 83.31 196 ASP A CA 1
ATOM 1592 C C . ASP A 1 196 ? -9.266 8.82 16.125 1 83.31 196 ASP A C 1
ATOM 1594 O O . ASP A 1 196 ? -8.047 8.672 16.203 1 83.31 196 ASP A O 1
ATOM 1598 N N . VAL A 1 197 ? -10.031 8.312 15.195 1 93.75 197 VAL A N 1
ATOM 1599 C CA . VAL A 1 197 ? -9.438 7.562 14.086 1 93.75 197 VAL A CA 1
ATOM 1600 C C . VAL A 1 197 ? -9.516 8.391 12.805 1 93.75 197 VAL A C 1
ATOM 1602 O O . VAL A 1 197 ? -10.602 8.828 12.406 1 93.75 197 VAL A O 1
ATOM 1605 N N . PHE A 1 198 ? -8.391 8.594 12.156 1 96.25 198 PHE A N 1
ATOM 1606 C CA . PHE A 1 198 ? -8.328 9.43 10.961 1 96.25 198 PHE A CA 1
ATOM 1607 C C . PHE A 1 198 ? -7.781 8.641 9.781 1 96.25 198 PHE A C 1
ATOM 1609 O O . PHE A 1 198 ? -6.723 8.008 9.883 1 96.25 198 PHE A O 1
ATOM 1616 N N . LEU A 1 199 ? -8.516 8.602 8.727 1 97.06 199 LEU A N 1
ATOM 1617 C CA . LEU A 1 199 ? -8.094 7.973 7.48 1 97.06 199 LEU A CA 1
ATOM 1618 C C . LEU A 1 199 ? -7.531 9.008 6.508 1 97.06 199 LEU A C 1
ATOM 1620 O O . LEU A 1 199 ? -8.234 9.938 6.113 1 97.06 199 LEU A O 1
ATOM 1624 N N . ILE A 1 200 ? -6.211 8.812 6.086 1 95.88 200 ILE A N 1
ATOM 1625 C CA . ILE A 1 200 ? -5.625 9.875 5.273 1 95.88 200 ILE A CA 1
ATOM 1626 C C . ILE A 1 200 ? -4.777 9.258 4.16 1 95.88 200 ILE A C 1
ATOM 1628 O O . ILE A 1 200 ? -4.547 8.047 4.141 1 95.88 200 ILE A O 1
ATOM 1632 N N . SER A 1 201 ? -4.43 10 3.217 1 94.56 201 SER A N 1
ATOM 1633 C CA . SER A 1 201 ? -3.354 9.773 2.256 1 94.56 201 SER A CA 1
ATOM 1634 C C . SER A 1 201 ? -2.381 10.945 2.232 1 94.56 201 SER A C 1
ATOM 1636 O O . SER A 1 201 ? -2.787 12.094 2.031 1 94.56 201 SER A O 1
ATOM 1638 N N . ASN A 1 202 ? -1.108 10.633 2.469 1 92 202 ASN A N 1
ATOM 1639 C CA . ASN A 1 202 ? -0.103 11.688 2.465 1 92 202 ASN A CA 1
ATOM 1640 C C . ASN A 1 202 ? 0.052 12.305 1.078 1 92 202 ASN A C 1
ATOM 1642 O O . ASN A 1 202 ? 0.454 13.469 0.954 1 92 202 ASN A O 1
ATOM 1646 N N . HIS A 1 203 ? -0.322 11.578 0.094 1 87.31 203 HIS A N 1
ATOM 1647 C CA . HIS A 1 203 ? -0.138 12.031 -1.281 1 87.31 203 HIS A CA 1
ATOM 1648 C C . HIS A 1 203 ? -1.334 12.844 -1.757 1 87.31 203 HIS A C 1
ATOM 1650 O O . HIS A 1 203 ? -1.24 13.57 -2.75 1 87.31 203 HIS A O 1
ATOM 1656 N N . ASP A 1 204 ? -2.424 12.727 -1.058 1 87.12 204 ASP A N 1
ATOM 1657 C CA . ASP A 1 204 ? -3.637 13.477 -1.374 1 87.12 204 ASP A CA 1
ATOM 1658 C C . ASP A 1 204 ? -4.234 14.109 -0.119 1 87.12 204 ASP A C 1
ATOM 1660 O O . ASP A 1 204 ? -5.332 13.742 0.306 1 87.12 204 ASP A O 1
ATOM 1664 N N . PRO A 1 205 ? -3.633 15.125 0.302 1 86.38 205 PRO A N 1
ATOM 1665 C CA . PRO A 1 205 ? -4.07 15.719 1.57 1 86.38 205 PRO A CA 1
ATOM 1666 C C . PRO A 1 205 ? -5.449 16.359 1.476 1 86.38 205 PRO A C 1
ATOM 1668 O O . PRO A 1 205 ? -6.062 16.672 2.502 1 86.38 205 PRO A O 1
ATOM 1671 N N . SER A 1 206 ? -5.953 16.609 0.309 1 82.62 206 SER A N 1
ATOM 1672 C CA . SER A 1 206 ? -7.258 17.234 0.126 1 82.62 206 SER A CA 1
ATOM 1673 C C . SER A 1 206 ? -8.383 16.219 0.307 1 82.62 206 SER A C 1
ATOM 1675 O O . SER A 1 206 ? -9.555 16.594 0.432 1 82.62 206 SER A O 1
ATOM 1677 N N . LYS A 1 207 ? -7.996 15.016 0.44 1 86.94 207 LYS A N 1
ATOM 1678 C CA . LYS A 1 207 ? -9.008 13.969 0.492 1 86.94 207 LYS A CA 1
ATOM 1679 C C . LYS A 1 207 ? -9.086 13.352 1.885 1 86.94 207 LYS A C 1
ATOM 1681 O O . LYS A 1 207 ? -8.141 13.438 2.664 1 86.94 207 LYS A O 1
ATOM 1686 N N . TRP A 1 208 ? -10.297 12.859 2.203 1 92.31 208 TRP A N 1
ATOM 1687 C CA . TRP A 1 208 ? -10.586 12.094 3.41 1 92.31 208 TRP A CA 1
ATOM 1688 C C . TRP A 1 208 ? -10.391 12.945 4.656 1 92.31 208 TRP A C 1
ATOM 1690 O O . TRP A 1 208 ? -10.992 14.016 4.781 1 92.31 208 TRP A O 1
ATOM 1700 N N . ASP A 1 209 ? -9.531 12.438 5.648 1 92.69 209 ASP A N 1
ATOM 1701 C CA . ASP A 1 209 ? -9.617 13.047 6.973 1 92.69 209 ASP A CA 1
ATOM 1702 C C . ASP A 1 209 ? -8.398 13.922 7.25 1 92.69 209 ASP A C 1
ATOM 1704 O O . ASP A 1 209 ? -8.102 14.242 8.406 1 92.69 209 ASP A O 1
ATOM 1708 N N . PHE A 1 210 ? -7.68 14.336 6.285 1 91 210 PHE A N 1
ATOM 1709 C CA . PHE A 1 210 ? -6.477 15.109 6.555 1 91 210 PHE A CA 1
ATOM 1710 C C . PHE A 1 210 ? -6.816 16.422 7.25 1 91 210 PHE A C 1
ATOM 1712 O O . PHE A 1 210 ? -6.16 16.812 8.219 1 91 210 PHE A O 1
ATOM 1719 N N . ASP A 1 211 ? -7.793 17.125 6.766 1 88.44 211 ASP A N 1
ATOM 1720 C CA . ASP A 1 211 ? -8.242 18.375 7.367 1 88.44 211 ASP A CA 1
ATOM 1721 C C . ASP A 1 211 ? -8.766 18.156 8.781 1 88.44 211 ASP A C 1
ATOM 1723 O O . ASP A 1 211 ? -8.445 18.922 9.703 1 88.44 211 ASP A O 1
ATOM 1727 N N . ARG A 1 212 ? -9.508 17.125 8.953 1 91.25 212 ARG A N 1
ATOM 1728 C CA . ARG A 1 212 ? -10.039 16.781 10.273 1 91.25 212 ARG A CA 1
ATOM 1729 C C . ARG A 1 212 ? -8.922 16.469 11.25 1 91.25 212 ARG A C 1
ATOM 1731 O O . ARG A 1 212 ? -8.992 16.844 12.43 1 91.25 212 ARG A O 1
ATOM 1738 N N . LEU A 1 213 ? -7.957 15.758 10.758 1 93.12 213 LEU A N 1
ATOM 1739 C CA . LEU A 1 213 ? -6.809 15.414 11.594 1 93.12 213 LEU A CA 1
ATOM 1740 C C . LEU A 1 213 ? -6.082 16.672 12.062 1 93.12 213 LEU A C 1
ATOM 1742 O O . LEU A 1 213 ? -5.766 16.797 13.242 1 93.12 213 LEU A O 1
ATOM 1746 N N . THR A 1 214 ? -5.816 17.547 11.148 1 90.38 214 THR A N 1
ATOM 1747 C CA . THR A 1 214 ? -5.117 18.781 11.484 1 90.38 214 THR A CA 1
ATOM 1748 C C . THR A 1 214 ? -5.887 19.578 12.539 1 90.38 214 THR A C 1
ATOM 1750 O O . THR A 1 214 ? -5.301 20.062 13.5 1 90.38 214 THR A O 1
ATOM 1753 N N . ASN A 1 215 ? -7.148 19.641 12.391 1 90.31 215 ASN A N 1
ATOM 1754 C CA . ASN A 1 215 ? -7.98 20.359 13.344 1 90.31 215 ASN A CA 1
ATOM 1755 C C . ASN A 1 215 ? -8.008 19.656 14.703 1 90.31 215 ASN A C 1
ATOM 1757 O O . ASN A 1 215 ? -8.031 20.312 15.742 1 90.31 215 ASN A O 1
ATOM 1761 N N . ALA A 1 216 ? -8.039 18.391 14.648 1 90.69 216 ALA A N 1
ATOM 1762 C CA . ALA A 1 216 ? -8.039 17.625 15.891 1 90.69 216 ALA A CA 1
ATOM 1763 C C . ALA A 1 216 ? -6.75 17.859 16.688 1 90.69 216 ALA A C 1
ATOM 1765 O O . ALA A 1 216 ? -6.777 17.984 17.906 1 90.69 216 ALA A O 1
ATOM 1766 N N . ILE A 1 217 ? -5.68 17.875 16 1 90.38 217 ILE A N 1
ATOM 1767 C CA . ILE A 1 217 ? -4.391 18.141 16.641 1 90.38 217 ILE A CA 1
ATOM 1768 C C . ILE A 1 217 ? -4.43 19.516 17.328 1 90.38 217 ILE A C 1
ATOM 1770 O O . ILE A 1 217 ? -4.004 19.641 18.469 1 90.38 217 ILE A O 1
ATOM 1774 N N . LEU A 1 218 ? -4.98 20.484 16.625 1 90.75 218 LEU A N 1
ATOM 1775 C CA . LEU A 1 218 ? -5.059 21.844 17.156 1 90.75 218 LEU A CA 1
ATOM 1776 C C . LEU A 1 218 ? -5.945 21.891 18.406 1 90.75 218 LEU A C 1
ATOM 1778 O O . LEU A 1 218 ? -5.633 22.578 19.375 1 90.75 218 LEU A O 1
ATOM 1782 N N . ASP A 1 219 ? -6.938 21.141 18.406 1 90.19 219 ASP A N 1
ATOM 1783 C CA . ASP A 1 219 ? -7.949 21.203 19.453 1 90.19 219 ASP A CA 1
ATOM 1784 C C . ASP A 1 219 ? -7.41 20.656 20.781 1 90.19 219 ASP A C 1
ATOM 1786 O O . ASP A 1 219 ? -7.883 21.047 21.844 1 90.19 219 ASP A O 1
ATOM 1790 N N . VAL A 1 220 ? -6.465 19.859 20.734 1 88.44 220 VAL A N 1
ATOM 1791 C CA . VAL A 1 220 ? -5.996 19.234 21.969 1 88.44 220 VAL A CA 1
ATOM 1792 C C . VAL A 1 220 ? -4.855 20.062 22.562 1 88.44 220 VAL A C 1
ATOM 1794 O O . VAL A 1 220 ? -4.512 19.891 23.734 1 88.44 220 VAL A O 1
ATOM 1797 N N . LEU A 1 221 ? -4.328 20.953 21.844 1 89.69 221 LEU A N 1
ATOM 1798 C CA . LEU A 1 221 ? -3.207 21.75 22.312 1 89.69 221 LEU A CA 1
ATOM 1799 C C . LEU A 1 221 ? -3.693 22.859 23.234 1 89.69 221 LEU A C 1
ATOM 1801 O O . LEU A 1 221 ? -4.785 23.406 23.047 1 89.69 221 LEU A O 1
ATOM 1805 N N . PRO A 1 222 ? -2.867 23.188 24.203 1 90.44 222 PRO A N 1
ATOM 1806 C CA . PRO A 1 222 ? -3.18 24.375 25 1 90.44 222 PRO A CA 1
ATOM 1807 C C . PRO A 1 222 ? -3.254 25.641 24.141 1 90.44 222 PRO A C 1
ATOM 1809 O O . PRO A 1 222 ? -2.711 25.688 23.031 1 90.44 222 PRO A O 1
ATOM 1812 N N . THR A 1 223 ? -3.828 26.609 24.641 1 90.75 223 THR A N 1
ATOM 1813 C CA . THR A 1 223 ? -4.215 27.812 23.891 1 90.75 223 THR A CA 1
ATOM 1814 C C . THR A 1 223 ? -3.002 28.438 23.203 1 90.75 223 THR A C 1
ATOM 1816 O O . THR A 1 223 ? -3.055 28.766 22.031 1 90.75 223 THR A O 1
ATOM 1819 N N . ARG A 1 224 ? -1.902 28.656 23.953 1 90.69 224 ARG A N 1
ATOM 1820 C CA . ARG A 1 224 ? -0.721 29.297 23.391 1 90.69 224 ARG A CA 1
ATOM 1821 C C . ARG A 1 224 ? -0.107 28.438 22.281 1 90.69 224 ARG A C 1
ATOM 1823 O O . ARG A 1 224 ? 0.338 28.953 21.266 1 90.69 224 ARG A O 1
ATOM 1830 N N . GLN A 1 225 ? -0.09 27.172 22.531 1 92.88 225 GLN A N 1
ATOM 1831 C CA . GLN A 1 225 ? 0.432 26.25 21.531 1 92.88 225 GLN A CA 1
ATOM 1832 C C . GLN A 1 225 ? -0.501 26.156 20.328 1 92.88 225 GLN A C 1
ATOM 1834 O O . GLN A 1 225 ? -0.045 26.047 19.188 1 92.88 225 GLN A O 1
ATOM 1839 N N . LYS A 1 226 ? -1.765 26.156 20.625 1 93.44 226 LYS A N 1
ATOM 1840 C CA . LYS A 1 226 ? -2.771 26.156 19.562 1 93.44 226 LYS A CA 1
ATOM 1841 C C . LYS A 1 226 ? -2.607 27.359 18.641 1 93.44 226 LYS A C 1
ATOM 1843 O O . LYS A 1 226 ? -2.666 27.234 17.422 1 93.44 226 LYS A O 1
ATOM 1848 N N . GLU A 1 227 ? -2.432 28.5 19.25 1 92.69 227 GLU A N 1
ATOM 1849 C CA . GLU A 1 227 ? -2.193 29.719 18.469 1 92.69 227 GLU A CA 1
ATOM 1850 C C . GLU A 1 227 ? -0.95 29.578 17.594 1 92.69 227 GLU A C 1
ATOM 1852 O O . GLU A 1 227 ? -0.999 29.844 16.391 1 92.69 227 GLU A O 1
ATOM 1857 N N . ALA A 1 228 ? 0.122 29.156 18.188 1 93.81 228 ALA A N 1
ATOM 1858 C CA . ALA A 1 228 ? 1.399 29.031 17.5 1 93.81 228 ALA A CA 1
ATOM 1859 C C . ALA A 1 228 ? 1.296 28.078 16.312 1 93.81 228 ALA A C 1
ATOM 1861 O O . ALA A 1 228 ? 1.748 28.375 15.211 1 93.81 228 ALA A O 1
ATOM 1862 N N . MET A 1 229 ? 0.687 26.969 16.578 1 93.31 229 MET A N 1
ATOM 1863 C CA . MET A 1 229 ? 0.562 25.953 15.523 1 93.31 229 MET A CA 1
ATOM 1864 C C . MET A 1 229 ? -0.367 26.438 14.414 1 93.31 229 MET A C 1
ATOM 1866 O O . MET A 1 229 ? -0.089 26.219 13.234 1 93.31 229 MET A O 1
ATOM 1870 N N . THR A 1 230 ? -1.47 27 14.789 1 92.81 230 THR A N 1
ATOM 1871 C CA . THR A 1 230 ? -2.422 27.516 13.812 1 92.81 230 THR A CA 1
ATOM 1872 C C . THR A 1 230 ? -1.75 28.516 12.875 1 92.81 230 THR A C 1
ATOM 1874 O O . THR A 1 230 ? -1.935 28.453 11.664 1 92.81 230 THR A O 1
ATOM 1877 N N . MET A 1 231 ? -0.946 29.375 13.445 1 92.25 231 MET A N 1
ATOM 1878 C CA . MET A 1 231 ? -0.293 30.422 12.672 1 92.25 231 MET A CA 1
ATOM 1879 C C . MET A 1 231 ? 0.854 29.844 11.844 1 92.25 231 MET A C 1
ATOM 1881 O O . MET A 1 231 ? 1.29 30.469 10.867 1 92.25 231 MET A O 1
ATOM 1885 N N . THR A 1 232 ? 1.293 28.703 12.188 1 91.62 232 THR A N 1
ATOM 1886 C CA . THR A 1 232 ? 2.449 28.125 11.508 1 91.62 232 THR A CA 1
ATOM 1887 C C . THR A 1 232 ? 2.01 27.266 10.32 1 91.62 232 THR A C 1
ATOM 1889 O O . THR A 1 232 ? 2.652 27.281 9.266 1 91.62 232 THR A O 1
ATOM 1892 N N . LEU A 1 233 ? 0.948 26.531 10.453 1 89.62 233 LEU A N 1
ATOM 1893 C CA . LEU A 1 233 ? 0.5 25.594 9.43 1 89.62 233 LEU A CA 1
ATOM 1894 C C . LEU A 1 233 ? 0.03 26.344 8.18 1 89.62 233 LEU A C 1
ATOM 1896 O O . LEU A 1 233 ? -0.549 27.422 8.281 1 89.62 233 LEU A O 1
ATOM 1900 N N . GLY A 1 234 ? 0.28 25.688 7.066 1 82.31 234 GLY A N 1
ATOM 1901 C CA . GLY A 1 234 ? -0.151 26.266 5.801 1 82.31 234 GLY A CA 1
ATOM 1902 C C . GLY A 1 234 ? -1.566 25.875 5.422 1 82.31 234 GLY A C 1
ATOM 1903 O O . GLY A 1 234 ? -1.963 24.719 5.578 1 82.31 234 GLY A O 1
ATOM 1904 N N . VAL A 1 235 ? -2.314 26.797 4.973 1 75.62 235 VAL A N 1
ATOM 1905 C CA . VAL A 1 235 ? -3.709 26.578 4.605 1 75.62 235 VAL A CA 1
ATOM 1906 C C . VAL A 1 235 ? -3.779 25.781 3.303 1 75.62 235 VAL A C 1
ATOM 1908 O O . VAL A 1 235 ? -4.664 24.938 3.133 1 75.62 235 VAL A O 1
ATOM 1911 N N . LEU A 1 236 ? -2.9 25.969 2.469 1 67.81 236 LEU A N 1
ATOM 1912 C CA . LEU A 1 236 ? -2.977 25.359 1.146 1 67.81 236 LEU A CA 1
ATOM 1913 C C . LEU A 1 236 ? -2.51 23.906 1.188 1 67.81 236 LEU A C 1
ATOM 1915 O O . LEU A 1 236 ? -2.838 23.125 0.299 1 67.81 236 LEU A O 1
ATOM 1919 N N . THR A 1 237 ? -1.769 23.578 2.141 1 66.5 237 THR A N 1
ATOM 1920 C CA . THR A 1 237 ? -1.301 22.203 2.252 1 66.5 237 THR A CA 1
ATOM 1921 C C . THR A 1 237 ? -2.426 21.281 2.723 1 66.5 237 THR A C 1
ATOM 1923 O O . THR A 1 237 ? -2.633 20.203 2.162 1 66.5 237 THR A O 1
ATOM 1926 N N . THR A 1 238 ? -3.082 21.781 3.619 1 67.38 238 THR A N 1
ATOM 1927 C CA . THR A 1 238 ? -4.129 20.953 4.203 1 67.38 238 THR A CA 1
ATOM 1928 C C . THR A 1 238 ? -5.453 21.156 3.475 1 67.38 238 THR A C 1
ATOM 1930 O O . THR A 1 238 ? -6.383 20.359 3.631 1 67.38 238 THR A O 1
ATOM 1933 N N . LEU A 1 239 ? -5.516 22.188 2.619 1 68.12 239 LEU A N 1
ATOM 1934 C CA . LEU A 1 239 ? -6.715 22.594 1.894 1 68.12 239 LEU A CA 1
ATOM 1935 C C . LEU A 1 239 ? -7.934 22.578 2.809 1 68.12 239 LEU A C 1
ATOM 1937 O O . LEU A 1 239 ? -9 22.094 2.424 1 68.12 239 LEU A O 1
ATOM 1941 N N . SER A 1 240 ? -7.613 23.016 3.947 1 81 240 SER A N 1
ATOM 1942 C CA . SER A 1 240 ? -8.648 22.984 4.973 1 81 240 SER A CA 1
ATOM 1943 C C . SER A 1 240 ? -9.336 24.328 5.117 1 81 240 SER A C 1
ATOM 1945 O O . SER A 1 240 ? -8.703 25.312 5.5 1 81 240 SER A O 1
ATOM 1947 N N . LYS A 1 241 ? -10.633 24.391 4.848 1 87.88 241 LYS A N 1
ATOM 1948 C CA . LYS A 1 241 ? -11.43 25.594 5.09 1 87.88 241 LYS A CA 1
ATOM 1949 C C . LYS A 1 241 ? -11.5 25.906 6.582 1 87.88 241 LYS A C 1
ATOM 1951 O O . LYS A 1 241 ? -11.508 27.078 6.969 1 87.88 241 LYS A O 1
ATOM 1956 N N . ASP A 1 242 ? -11.508 24.875 7.266 1 89.56 242 ASP A N 1
ATOM 1957 C CA . ASP A 1 242 ? -11.586 25.047 8.711 1 89.56 242 ASP A CA 1
ATOM 1958 C C . ASP A 1 242 ? -10.32 25.703 9.25 1 89.56 242 ASP A C 1
ATOM 1960 O O . ASP A 1 242 ? -10.391 26.578 10.117 1 89.56 242 ASP A O 1
ATOM 1964 N N . LEU A 1 243 ? -9.219 25.266 8.812 1 89.75 243 LEU A N 1
ATOM 1965 C CA . LEU A 1 243 ? -7.969 25.875 9.25 1 89.75 243 LEU A CA 1
ATOM 1966 C C . LEU A 1 243 ? -7.918 27.344 8.875 1 89.75 243 LEU A C 1
ATOM 1968 O O . LEU A 1 243 ? -7.438 28.172 9.648 1 89.75 243 LEU A O 1
ATOM 1972 N N . LEU A 1 244 ? -8.406 27.641 7.695 1 92.56 244 LEU A N 1
ATOM 1973 C CA . LEU A 1 244 ? -8.445 29.031 7.242 1 92.56 244 LEU A CA 1
ATOM 1974 C C . LEU A 1 244 ? -9.297 29.891 8.172 1 92.56 244 LEU A C 1
ATOM 1976 O O . LEU A 1 244 ? -8.898 30.984 8.562 1 92.56 244 LEU A O 1
ATOM 1980 N N . LYS A 1 245 ? -10.391 29.375 8.531 1 93.06 245 LYS A N 1
ATOM 1981 C CA . LYS A 1 245 ? -11.297 30.109 9.414 1 93.06 245 LYS A CA 1
ATOM 1982 C C . LYS A 1 245 ? -10.672 30.281 10.797 1 93.06 245 LYS A C 1
ATOM 1984 O O . LYS A 1 245 ? -10.859 31.328 11.438 1 93.06 245 LYS A O 1
ATOM 1989 N N . ARG A 1 246 ? -10 29.328 11.18 1 92.25 246 ARG A N 1
ATOM 1990 C CA . ARG A 1 246 ? -9.328 29.422 12.477 1 92.25 246 ARG A CA 1
ATOM 1991 C C . ARG A 1 246 ? -8.242 30.484 12.453 1 92.25 246 ARG A C 1
ATOM 1993 O O . ARG A 1 246 ? -8.07 31.234 13.422 1 92.25 246 ARG A O 1
ATOM 2000 N N . LYS A 1 247 ? -7.555 30.5 11.398 1 93.44 247 LYS A N 1
ATOM 2001 C CA . LYS A 1 247 ? -6.527 31.531 11.266 1 93.44 247 LYS A CA 1
ATOM 2002 C C . LYS A 1 247 ? -7.137 32.938 11.289 1 93.44 247 LYS A C 1
ATOM 2004 O O . LYS A 1 247 ? -6.586 33.844 11.922 1 93.44 247 LYS A O 1
ATOM 2009 N N . VAL A 1 248 ? -8.234 33.031 10.617 1 94.81 248 VAL A N 1
ATOM 2010 C CA . VAL A 1 248 ? -8.914 34.344 10.562 1 94.81 248 VAL A CA 1
ATOM 2011 C C . VAL A 1 248 ? -9.328 34.75 11.977 1 94.81 248 VAL A C 1
ATOM 2013 O O . VAL A 1 248 ? -9.172 35.938 12.344 1 94.81 248 VAL A O 1
ATOM 2016 N N . LYS A 1 249 ? -9.75 33.844 12.68 1 93.75 249 LYS A N 1
ATOM 2017 C CA . LYS A 1 249 ? -10.164 34.156 14.047 1 93.75 249 LYS A CA 1
ATOM 2018 C C . LYS A 1 249 ? -8.977 34.594 14.898 1 93.75 249 LYS A C 1
ATOM 2020 O O . LYS A 1 249 ? -9.102 35.531 15.703 1 93.75 249 LYS A O 1
ATOM 2025 N N . VAL A 1 250 ? -7.926 33.969 14.734 1 92.88 250 VAL A N 1
ATOM 2026 C CA . VAL A 1 250 ? -6.723 34.344 15.469 1 92.88 250 VAL A CA 1
ATOM 2027 C C . VAL A 1 250 ? -6.273 35.75 15.039 1 92.88 250 VAL A C 1
ATOM 2029 O O . VAL A 1 250 ? -5.906 36.562 15.883 1 92.88 250 VAL A O 1
ATOM 2032 N N . LEU A 1 251 ? -6.332 35.969 13.789 1 94.62 251 LEU A N 1
ATOM 2033 C CA . LEU A 1 251 ? -5.914 37.281 13.266 1 94.62 251 LEU A CA 1
ATOM 2034 C C . LEU A 1 251 ? -6.852 38.375 13.742 1 94.62 251 LEU A C 1
ATOM 2036 O O . LEU A 1 251 ? -6.41 39.5 14.008 1 94.62 251 LEU A O 1
ATOM 2040 N N . GLN A 1 252 ? -8.086 38.062 13.812 1 92.69 252 GLN A N 1
ATOM 2041 C CA . GLN A 1 252 ? -9.055 39.031 14.336 1 92.69 252 GLN A CA 1
ATOM 2042 C C . GLN A 1 252 ? -8.758 39.375 15.797 1 92.69 252 GLN A C 1
ATOM 2044 O O . GLN A 1 252 ? -8.945 40.531 16.219 1 92.69 252 GLN A O 1
ATOM 2049 N N . GLY A 1 253 ? -8.312 38.438 16.438 1 89 253 GLY A N 1
ATOM 2050 C CA . GLY A 1 253 ? -8.023 38.625 17.859 1 89 253 GLY A CA 1
ATOM 2051 C C . GLY A 1 253 ? -6.84 39.562 18.109 1 89 253 GLY A C 1
ATOM 2052 O O . GLY A 1 253 ? -6.715 40.125 19.188 1 89 253 GLY A O 1
ATOM 2053 N N . ARG A 1 254 ? -6.062 39.719 17.141 1 89.56 254 ARG A N 1
ATOM 2054 C CA . ARG A 1 254 ? -4.863 40.5 17.375 1 89.56 254 ARG A CA 1
ATOM 2055 C C . ARG A 1 254 ? -5.039 41.938 16.859 1 89.56 254 ARG A C 1
ATOM 2057 O O . ARG A 1 254 ? -4.195 42.781 17.094 1 89.56 254 ARG A O 1
ATOM 2064 N N . MET A 1 255 ? -6.129 42.312 16.219 1 90.56 255 MET A N 1
ATOM 2065 C CA . MET A 1 255 ? -6.336 43.562 15.547 1 90.56 255 MET A CA 1
ATOM 2066 C C . MET A 1 255 ? -6.312 44.719 16.547 1 90.56 255 MET A C 1
ATOM 2068 O O . MET A 1 255 ? -5.742 45.781 16.281 1 90.56 255 MET A O 1
ATOM 2072 N N . TRP A 1 256 ? -6.945 44.469 17.609 1 88.38 256 TRP A N 1
ATOM 2073 C CA . TRP A 1 256 ? -7.027 45.562 18.578 1 88.38 256 TRP A CA 1
ATOM 2074 C C . TRP A 1 256 ? -5.645 45.906 19.125 1 88.38 256 TRP A C 1
ATOM 2076 O O . TRP A 1 256 ? -5.363 47.094 19.406 1 88.38 256 TRP A O 1
ATOM 2086 N N . MET A 1 257 ? -4.816 44.969 19.219 1 89 257 MET A N 1
ATOM 2087 C CA . MET A 1 257 ? -3.463 45.25 19.688 1 89 257 MET A CA 1
ATOM 2088 C C . MET A 1 257 ? -2.645 45.969 18.625 1 89 257 MET A C 1
ATOM 2090 O O . MET A 1 257 ? -1.828 46.844 18.953 1 89 257 MET A O 1
ATOM 2094 N N . ILE A 1 258 ? -2.846 45.625 17.406 1 91.31 258 ILE A N 1
ATOM 2095 C CA . ILE A 1 258 ? -2.156 46.312 16.312 1 91.31 258 ILE A CA 1
ATOM 2096 C C . ILE A 1 258 ? -2.6 47.781 16.25 1 91.31 258 ILE A C 1
ATOM 2098 O O . ILE A 1 258 ? -1.768 48.656 16.125 1 91.31 258 ILE A O 1
ATOM 2102 N N . ALA A 1 259 ? -3.873 47.938 16.312 1 89.06 259 ALA A N 1
ATOM 2103 C CA . ALA A 1 259 ? -4.418 49.312 16.297 1 89.06 259 ALA A CA 1
ATOM 2104 C C . ALA A 1 259 ? -3.891 50.125 17.469 1 89.06 259 ALA A C 1
ATOM 2106 O O . ALA A 1 259 ? -3.561 51.281 17.328 1 89.06 259 ALA A O 1
ATOM 2107 N N . GLY A 1 260 ? -3.848 49.438 18.609 1 85.69 260 GLY A N 1
ATOM 2108 C CA . GLY A 1 260 ? -3.312 50.125 19.781 1 85.69 260 GLY A CA 1
ATOM 2109 C C . GLY A 1 260 ? -1.843 50.469 19.656 1 85.69 260 GLY A C 1
ATOM 2110 O O . GLY A 1 260 ? -1.431 51.562 20.016 1 85.69 260 GLY A O 1
ATOM 2111 N N . ALA A 1 261 ? -1.089 49.594 19.125 1 88.31 261 ALA A N 1
ATOM 2112 C CA . ALA A 1 261 ? 0.336 49.844 18.922 1 88.31 261 ALA A CA 1
ATOM 2113 C C . ALA A 1 261 ? 0.56 50.969 17.906 1 88.31 261 ALA A C 1
ATOM 2115 O O . ALA A 1 261 ? 1.46 51.781 18.062 1 88.31 261 ALA A O 1
ATOM 2116 N N . SER A 1 262 ? -0.232 50.938 16.875 1 87.88 262 SER A N 1
ATOM 2117 C CA . SER A 1 262 ? -0.117 51.938 15.844 1 87.88 262 SER A CA 1
ATOM 2118 C C . SER A 1 262 ? -0.465 53.344 16.391 1 87.88 262 SER A C 1
ATOM 2120 O O . SER A 1 262 ? 0.234 54.312 16.109 1 87.88 262 SER A O 1
ATOM 2122 N N . ALA A 1 263 ? -1.528 53.406 17.156 1 83.62 263 ALA A N 1
ATOM 2123 C CA . ALA A 1 263 ? -1.982 54.688 17.719 1 83.62 263 ALA A CA 1
ATOM 2124 C C . ALA A 1 263 ? -0.996 55.219 18.75 1 83.62 263 ALA A C 1
ATOM 2126 O O . ALA A 1 263 ? -0.769 56.438 18.828 1 83.62 263 ALA A O 1
ATOM 2127 N N . ALA A 1 264 ? -0.474 54.312 19.484 1 81.56 264 ALA A N 1
ATOM 2128 C CA . ALA A 1 264 ? 0.455 54.719 20.531 1 81.56 264 ALA A CA 1
ATOM 2129 C C . ALA A 1 264 ? 1.823 55.062 19.969 1 81.56 264 ALA A C 1
ATOM 2131 O O . ALA A 1 264 ? 2.529 55.938 20.5 1 81.56 264 ALA A O 1
ATOM 2132 N N . GLY A 1 265 ? 2.162 54.375 18.891 1 74.19 265 GLY A N 1
ATOM 2133 C CA . GLY A 1 265 ? 3.482 54.594 18.312 1 74.19 265 GLY A CA 1
ATOM 2134 C C . GLY A 1 265 ? 3.51 55.656 17.25 1 74.19 265 GLY A C 1
ATOM 2135 O O . GLY A 1 265 ? 4.562 55.938 16.688 1 74.19 265 GLY A O 1
ATOM 2136 N N . ALA A 1 266 ? 2.363 56.125 16.938 1 70.06 266 ALA A N 1
ATOM 2137 C CA . ALA A 1 266 ? 2.213 57.062 15.812 1 70.06 266 ALA A CA 1
ATOM 2138 C C . ALA A 1 266 ? 2.992 58.344 16.047 1 70.06 266 ALA A C 1
ATOM 2140 O O . ALA A 1 266 ? 2.781 59.031 17.062 1 70.06 266 ALA A O 1
ATOM 2141 N N . LEU A 1 267 ? 4.059 58.5 15.359 1 57.28 267 LEU A N 1
ATOM 2142 C CA . LEU A 1 267 ? 4.93 59.688 15.477 1 57.28 267 LEU A CA 1
ATOM 2143 C C . LEU A 1 267 ? 4.438 60.812 14.578 1 57.28 267 LEU A C 1
ATOM 2145 O O . LEU A 1 267 ? 4.637 62 14.898 1 57.28 267 LEU A O 1
ATOM 2149 N N . VAL A 1 268 ? 3.881 60.344 13.445 1 57.22 268 VAL A N 1
ATOM 2150 C CA . VAL A 1 268 ? 3.756 61.438 12.469 1 57.22 268 VAL A CA 1
ATOM 2151 C C . VAL A 1 268 ? 2.279 61.688 12.18 1 57.22 268 VAL A C 1
ATOM 2153 O O . VAL A 1 268 ? 1.574 60.844 11.656 1 57.22 268 VAL A O 1
ATOM 2156 N N . PRO A 1 269 ? 1.85 62.781 12.531 1 64.75 269 PRO A N 1
ATOM 2157 C CA . PRO A 1 269 ? 0.463 63.156 12.219 1 64.75 269 PRO A CA 1
ATOM 2158 C C . PRO A 1 269 ? 0.236 63.406 10.734 1 64.75 269 PRO A C 1
ATOM 2160 O O . PRO A 1 269 ? 1.15 63.844 10.031 1 64.75 269 PRO A O 1
ATOM 2163 N N . ILE A 1 270 ? -0.707 62.75 10.164 1 60.25 270 ILE A N 1
ATOM 2164 C CA . ILE A 1 270 ? -1.079 63.031 8.789 1 60.25 270 ILE A CA 1
ATOM 2165 C C . ILE A 1 270 ? -1.751 64.438 8.727 1 60.25 270 ILE A C 1
ATOM 2167 O O . ILE A 1 270 ? -2.742 64.688 9.414 1 60.25 270 ILE A O 1
ATOM 2171 N N . PRO A 1 271 ? -1.07 65.25 7.941 1 57.97 271 PRO A N 1
ATOM 2172 C CA . PRO A 1 271 ? -1.647 66.625 7.84 1 57.97 271 PRO A CA 1
ATOM 2173 C C . PRO A 1 271 ? -3.107 66.625 7.398 1 57.97 271 PRO A C 1
ATOM 2175 O O . PRO A 1 271 ? -3.463 65.875 6.453 1 57.97 271 PRO A O 1
ATOM 2178 N N . GLY A 1 272 ? -3.82 67.375 8.055 1 57.22 272 GLY A N 1
ATOM 2179 C CA . GLY A 1 272 ? -5.215 67.562 7.688 1 57.22 272 GLY A CA 1
ATOM 2180 C C . GLY A 1 272 ? -6.129 66.5 8.266 1 57.22 272 GLY A C 1
ATOM 2181 O O . GLY A 1 272 ? -7.352 66.625 8.234 1 57.22 272 GLY A O 1
ATOM 2182 N N . LEU A 1 273 ? -5.367 65.438 8.656 1 62.94 273 LEU A N 1
ATOM 2183 C CA . LEU A 1 273 ? -6.176 64.375 9.297 1 62.94 273 LEU A CA 1
ATOM 2184 C C . LEU A 1 273 ? -5.773 64.25 10.758 1 62.94 273 LEU A C 1
ATOM 2186 O O . LEU A 1 273 ? -4.613 64.438 11.109 1 62.94 273 LEU A O 1
ATOM 2190 N N . SER A 1 274 ? -6.578 64.5 11.609 1 64.31 274 SER A N 1
ATOM 2191 C CA . SER A 1 274 ? -6.352 64.312 13.039 1 64.31 274 SER A CA 1
ATOM 2192 C C . SER A 1 274 ? -5.984 62.844 13.352 1 64.31 274 SER A C 1
ATOM 2194 O O . SER A 1 274 ? -6.449 62.281 14.352 1 64.31 274 SER A O 1
ATOM 2196 N N . ILE A 1 275 ? -5.148 62.281 12.328 1 69.94 275 ILE A N 1
ATOM 2197 C CA . ILE A 1 275 ? -4.773 60.906 12.633 1 69.94 275 ILE A CA 1
ATOM 2198 C C . ILE A 1 275 ? -3.256 60.75 12.555 1 69.94 275 ILE A C 1
ATOM 2200 O O . ILE A 1 275 ? -2.6 61.438 11.758 1 69.94 275 ILE A O 1
ATOM 2204 N N . ALA A 1 276 ? -2.684 60.062 13.461 1 78.38 276 ALA A N 1
ATOM 2205 C CA . ALA A 1 276 ? -1.288 59.656 13.469 1 78.38 276 ALA A CA 1
ATOM 2206 C C . ALA A 1 276 ? -1.179 58.125 13.641 1 78.38 276 ALA A C 1
ATOM 2208 O O . ALA A 1 276 ? -1.706 57.562 14.609 1 78.38 276 ALA A O 1
ATOM 2209 N N . VAL A 1 277 ? -0.694 57.562 12.547 1 79.69 277 VAL A N 1
ATOM 2210 C CA . VAL A 1 277 ? -0.634 56.094 12.617 1 79.69 277 VAL A CA 1
ATOM 2211 C C . VAL A 1 277 ? 0.763 55.625 12.227 1 79.69 277 VAL A C 1
ATOM 2213 O O . VAL A 1 277 ? 1.534 56.375 11.617 1 79.69 277 VAL A O 1
ATOM 2216 N N . ASP A 1 278 ? 1.128 54.469 12.664 1 84.19 278 ASP A N 1
ATOM 2217 C CA . ASP A 1 278 ? 2.309 53.75 12.195 1 84.19 278 ASP A CA 1
ATOM 2218 C C . ASP A 1 278 ? 2.018 53 10.898 1 84.19 278 ASP A C 1
ATOM 2220 O O . ASP A 1 278 ? 1.572 51.844 10.922 1 84.19 278 ASP A O 1
ATOM 2224 N N . GLN A 1 279 ? 2.359 53.656 9.828 1 83.94 279 GLN A N 1
ATOM 2225 C CA . GLN A 1 279 ? 2.053 53.125 8.508 1 83.94 279 GLN A CA 1
ATOM 2226 C C . GLN A 1 279 ? 2.777 51.812 8.258 1 83.94 279 GLN A C 1
ATOM 2228 O O . GLN A 1 279 ? 2.24 50.906 7.602 1 83.94 279 GLN A O 1
ATOM 2233 N N . VAL A 1 280 ? 3.975 51.781 8.75 1 87.31 280 VAL A N 1
ATOM 2234 C CA . VAL A 1 280 ? 4.781 50.594 8.547 1 87.31 280 VAL A CA 1
ATOM 2235 C C . VAL A 1 280 ? 4.137 49.406 9.258 1 87.31 280 VAL A C 1
ATOM 2237 O O . VAL A 1 280 ? 4.02 48.312 8.688 1 87.31 280 VAL A O 1
ATOM 2240 N N . LEU A 1 281 ? 3.66 49.656 10.445 1 89.69 281 LEU A N 1
ATOM 2241 C CA . LEU A 1 281 ? 3.035 48.594 11.234 1 89.69 281 LEU A CA 1
ATOM 2242 C C . LEU A 1 281 ? 1.755 48.094 10.57 1 89.69 281 LEU A C 1
ATOM 2244 O O . LEU A 1 281 ? 1.503 46.906 10.516 1 89.69 281 LEU A O 1
ATOM 2248 N N . ILE A 1 282 ? 1.001 49.031 10.062 1 89.88 282 ILE A N 1
ATOM 2249 C CA . ILE A 1 282 ? -0.27 48.656 9.438 1 89.88 282 ILE A CA 1
ATOM 2250 C C . ILE A 1 282 ? -0.015 47.906 8.141 1 89.88 282 ILE A C 1
ATOM 2252 O O . ILE A 1 282 ? -0.645 46.875 7.895 1 89.88 282 ILE A O 1
ATOM 2256 N N . TYR A 1 283 ? 0.905 48.375 7.391 1 91.44 283 TYR A N 1
ATOM 2257 C CA . TYR A 1 283 ? 1.238 47.688 6.137 1 91.44 283 TYR A CA 1
ATOM 2258 C C . TYR A 1 283 ? 1.756 46.281 6.395 1 91.44 283 TYR A C 1
ATOM 2260 O O . TYR A 1 283 ? 1.364 45.344 5.707 1 91.44 283 TYR A O 1
ATOM 2268 N N . ASN A 1 284 ? 2.625 46.125 7.348 1 92.25 284 ASN A N 1
ATOM 2269 C CA . ASN A 1 284 ? 3.176 44.812 7.688 1 92.25 284 ASN A CA 1
ATOM 2270 C C . ASN A 1 284 ? 2.084 43.844 8.141 1 92.25 284 ASN A C 1
ATOM 2272 O O . ASN A 1 284 ? 2.158 42.656 7.871 1 92.25 284 ASN A O 1
ATOM 2276 N N . GLU A 1 285 ? 1.119 44.406 8.836 1 93.75 285 GLU A N 1
ATOM 2277 C CA . GLU A 1 285 ? 0.02 43.562 9.289 1 93.75 285 GLU A CA 1
ATOM 2278 C C . GLU A 1 285 ? -0.823 43.062 8.109 1 93.75 285 GLU A C 1
ATOM 2280 O O . GLU A 1 285 ? -1.252 41.906 8.086 1 93.75 285 GLU A O 1
ATOM 2285 N N . VAL A 1 286 ? -0.995 43.906 7.172 1 92.62 286 VAL A N 1
ATOM 2286 C CA . VAL A 1 286 ? -1.758 43.531 5.988 1 92.62 286 VAL A CA 1
ATOM 2287 C C . VAL A 1 286 ? -1.001 42.438 5.203 1 92.62 286 VAL A C 1
ATOM 2289 O O . VAL A 1 286 ? -1.598 41.469 4.734 1 92.62 286 VAL A O 1
ATOM 2292 N N . MET A 1 287 ? 0.272 42.625 5.133 1 92.38 287 MET A N 1
ATOM 2293 C CA . MET A 1 287 ? 1.092 41.625 4.457 1 92.38 287 MET A CA 1
ATOM 2294 C C . MET A 1 287 ? 1.083 40.312 5.223 1 92.38 287 MET A C 1
ATOM 2296 O O . MET A 1 287 ? 1.143 39.219 4.621 1 92.38 287 MET A O 1
ATOM 2300 N N . PHE A 1 288 ? 1.005 40.469 6.457 1 93.75 288 PHE A N 1
ATOM 2301 C CA . PHE A 1 288 ? 0.94 39.281 7.312 1 93.75 288 PHE A CA 1
ATOM 2302 C C . PHE A 1 288 ? -0.345 38.5 7.062 1 93.75 288 PHE A C 1
ATOM 2304 O O . PHE A 1 288 ? -0.325 37.281 6.988 1 93.75 288 PHE A O 1
ATOM 2311 N N . TYR A 1 289 ? -1.438 39.25 6.926 1 94.38 289 TYR A N 1
ATOM 2312 C CA . TYR A 1 289 ? -2.697 38.594 6.586 1 94.38 289 TYR A CA 1
ATOM 2313 C C . TYR A 1 289 ? -2.576 37.812 5.281 1 94.38 289 TYR A C 1
ATOM 2315 O O . TYR A 1 289 ? -2.994 36.656 5.195 1 94.38 289 TYR A O 1
ATOM 2323 N N . LYS A 1 290 ? -2.006 38.406 4.312 1 92.06 290 LYS A N 1
ATOM 2324 C CA . LYS A 1 290 ? -1.837 37.812 2.99 1 92.06 290 LYS A CA 1
ATOM 2325 C C . LYS A 1 290 ? -1.03 36.531 3.07 1 92.06 290 LYS A C 1
ATOM 2327 O O . LYS A 1 290 ? -1.426 35.5 2.504 1 92.06 290 LYS A O 1
ATOM 2332 N N . SER A 1 291 ? -0.001 36.562 3.787 1 90.88 291 SER A N 1
ATOM 2333 C CA . SER A 1 291 ? 0.88 35.406 3.924 1 90.88 291 SER A CA 1
ATOM 2334 C C . SER A 1 291 ? 0.203 34.281 4.703 1 90.88 291 SER A C 1
ATOM 2336 O O . SER A 1 291 ? 0.275 33.125 4.312 1 90.88 291 SER A O 1
ATOM 2338 N N . GLN A 1 292 ? -0.453 34.656 5.773 1 92.06 292 GLN A N 1
ATOM 2339 C CA . GLN A 1 292 ? -1.092 33.688 6.645 1 92.06 292 GLN A CA 1
ATOM 2340 C C . GLN A 1 292 ? -2.238 32.969 5.93 1 92.06 292 GLN A C 1
ATOM 2342 O O . GLN A 1 292 ? -2.496 31.797 6.172 1 92.06 292 GLN A O 1
ATOM 2347 N N . LEU A 1 293 ? -2.836 33.688 5.059 1 92.81 293 LEU A N 1
ATOM 2348 C CA . LEU A 1 293 ? -4.02 33.125 4.418 1 92.81 293 LEU A CA 1
ATOM 2349 C C . LEU A 1 293 ? -3.664 32.5 3.068 1 92.81 293 LEU A C 1
ATOM 2351 O O . LEU A 1 293 ? -4.547 32.031 2.34 1 92.81 293 LEU A O 1
ATOM 2355 N N . GLY A 1 294 ? -2.43 32.438 2.717 1 88.56 294 GLY A N 1
ATOM 2356 C CA . GLY A 1 294 ? -1.936 31.719 1.552 1 88.56 294 GLY A CA 1
ATOM 2357 C C . GLY A 1 294 ? -2.24 32.438 0.245 1 88.56 294 GLY A C 1
ATOM 2358 O O . GLY A 1 294 ? -2.457 31.781 -0.781 1 88.56 294 GLY A O 1
ATOM 2359 N N . ILE A 1 295 ? -2.389 33.656 0.232 1 91.12 295 ILE A N 1
ATOM 2360 C CA . ILE A 1 295 ? -2.629 34.438 -0.985 1 91.12 295 ILE A CA 1
ATOM 2361 C C . ILE A 1 295 ? -1.309 34.688 -1.714 1 91.12 295 ILE A C 1
ATOM 2363 O O . ILE A 1 295 ? -0.383 35.281 -1.156 1 91.12 295 ILE A O 1
ATOM 2367 N N . PRO A 1 296 ? -1.253 34.188 -2.871 1 90.44 296 PRO A N 1
ATOM 2368 C CA . PRO A 1 296 ? 0.024 34.281 -3.58 1 90.44 296 PRO A CA 1
ATOM 2369 C C . PRO A 1 296 ? 0.331 35.719 -4.047 1 90.44 296 PRO A C 1
ATOM 2371 O O . PRO A 1 296 ? -0.586 36.531 -4.223 1 90.44 296 PRO A O 1
ATOM 2374 N N . ASP A 1 297 ? 1.602 35.938 -4.215 1 89.69 297 ASP A N 1
ATOM 2375 C CA . ASP A 1 297 ? 2.041 37.219 -4.766 1 89.69 297 ASP A CA 1
ATOM 2376 C C . ASP A 1 297 ? 1.756 37.312 -6.262 1 89.69 297 ASP A C 1
ATOM 2378 O O . ASP A 1 297 ? 1.827 36.312 -6.969 1 89.69 297 ASP A O 1
ATOM 2382 N N . GLU A 1 298 ? 1.554 38.531 -6.609 1 89 298 GLU A N 1
ATOM 2383 C CA . GLU A 1 298 ? 1.351 38.75 -8.039 1 89 298 GLU A CA 1
ATOM 2384 C C . GLU A 1 298 ? 2.582 38.344 -8.836 1 89 298 GLU A C 1
ATOM 2386 O O . GLU A 1 298 ? 3.709 38.656 -8.469 1 89 298 GLU A O 1
ATOM 2391 N N . GLY A 1 299 ? 2.348 37.469 -9.875 1 86.38 299 GLY A N 1
ATOM 2392 C CA . GLY A 1 299 ? 3.441 37.062 -10.734 1 86.38 299 GLY A CA 1
ATOM 2393 C C . GLY A 1 299 ? 4.086 35.781 -10.305 1 86.38 299 GLY A C 1
ATOM 2394 O O . GLY A 1 299 ? 4.883 35.188 -11.047 1 86.38 299 GLY A O 1
ATOM 2395 N N . SER A 1 300 ? 3.785 35.344 -9.164 1 89.25 300 SER A N 1
ATOM 2396 C CA . SER A 1 300 ? 4.352 34.094 -8.703 1 89.25 300 SER A CA 1
ATOM 2397 C C . SER A 1 300 ? 3.809 32.906 -9.5 1 89.25 300 SER A C 1
ATOM 2399 O O . SER A 1 300 ? 2.859 33.062 -10.273 1 89.25 300 SER A O 1
ATOM 2401 N N . GLU A 1 301 ? 4.367 31.75 -9.398 1 86.44 301 GLU A N 1
ATOM 2402 C CA . GLU A 1 301 ? 3.922 30.547 -10.102 1 86.44 301 GLU A CA 1
ATOM 2403 C C . GLU A 1 301 ? 2.523 30.141 -9.656 1 86.44 301 GLU A C 1
ATOM 2405 O O . GLU A 1 301 ? 1.7 29.719 -10.477 1 86.44 301 GLU A O 1
ATOM 2410 N N . LYS A 1 302 ? 2.287 30.328 -8.438 1 85.31 302 LYS A N 1
ATOM 2411 C CA . LYS A 1 302 ? 0.978 29.969 -7.898 1 85.31 302 LYS A CA 1
ATOM 2412 C C . LYS A 1 302 ? -0.102 30.922 -8.406 1 85.31 302 LYS A C 1
ATOM 2414 O O . LYS A 1 302 ? -1.249 30.516 -8.609 1 85.31 302 LYS A O 1
ATOM 2419 N N . PHE A 1 303 ? 0.328 32.188 -8.516 1 89.31 303 PHE A N 1
ATOM 2420 C CA . PHE A 1 303 ? -0.587 33.188 -9.039 1 89.31 303 PHE A CA 1
ATOM 2421 C C . PHE A 1 303 ? -0.96 32.875 -10.484 1 89.31 303 PHE A C 1
ATOM 2423 O O . PHE A 1 303 ? -2.125 33 -10.867 1 89.31 303 PHE A O 1
ATOM 2430 N N . LYS A 1 304 ? -0.047 32.312 -11.234 1 90.06 304 LYS A N 1
ATOM 2431 C CA . LYS A 1 304 ? -0.229 32.094 -12.672 1 90.06 304 LYS A CA 1
ATOM 2432 C C . LYS A 1 304 ? -1.17 30.938 -12.953 1 90.06 304 LYS A C 1
ATOM 2434 O O . LYS A 1 304 ? -1.84 30.906 -13.992 1 90.06 304 LYS A O 1
ATOM 2439 N N . VAL A 1 305 ? -1.226 30.047 -12.047 1 86.38 305 VAL A N 1
ATOM 2440 C CA . VAL A 1 305 ? -2.016 28.844 -12.273 1 86.38 305 VAL A CA 1
ATOM 2441 C C . VAL A 1 305 ? -3.475 29.109 -11.906 1 86.38 305 VAL A C 1
ATOM 2443 O O . VAL A 1 305 ? -4.367 28.359 -12.305 1 86.38 305 VAL A O 1
ATOM 2446 N N . LEU A 1 306 ? -3.732 30.203 -11.258 1 90.38 306 LEU A N 1
ATOM 2447 C CA . LEU A 1 306 ? -5.09 30.516 -10.82 1 90.38 306 LEU A CA 1
ATOM 2448 C C . LEU A 1 306 ? -5.93 31.016 -11.992 1 90.38 306 LEU A C 1
ATOM 2450 O O . LEU A 1 306 ? -5.391 31.406 -13.023 1 90.38 306 LEU A O 1
ATOM 2454 N N . ARG A 1 307 ? -7.223 30.953 -11.828 1 89.94 307 ARG A N 1
ATOM 2455 C CA . ARG A 1 307 ? -8.156 31.469 -12.828 1 89.94 307 ARG A CA 1
ATOM 2456 C C . ARG A 1 307 ? -8.023 32.969 -12.977 1 89.94 307 ARG A C 1
ATOM 2458 O O . ARG A 1 307 ? -7.629 33.688 -12.039 1 89.94 307 ARG A O 1
ATOM 2465 N N . ALA A 1 308 ? -8.406 33.406 -14.055 1 91.44 308 ALA A N 1
ATOM 2466 C CA . ALA A 1 308 ? -8.289 34.844 -14.375 1 91.44 308 ALA A CA 1
ATOM 2467 C C . ALA A 1 308 ? -9.086 35.688 -13.391 1 91.44 308 ALA A C 1
ATOM 2469 O O . ALA A 1 308 ? -8.625 36.75 -12.977 1 91.44 308 ALA A O 1
ATOM 2470 N N . ASP A 1 309 ? -10.227 35.312 -13.055 1 92.81 309 ASP A N 1
ATOM 2471 C CA . ASP A 1 309 ? -11.062 36.031 -12.117 1 92.81 309 ASP A CA 1
ATOM 2472 C C . ASP A 1 309 ? -10.391 36.125 -10.75 1 92.81 309 ASP A C 1
ATOM 2474 O O . ASP A 1 309 ? -10.461 37.188 -10.094 1 92.81 309 ASP A O 1
ATOM 2478 N N . THR A 1 310 ? -9.797 35.094 -10.312 1 93.12 310 THR A N 1
ATOM 2479 C CA . THR A 1 310 ? -9.094 35.094 -9.031 1 93.12 310 THR A CA 1
ATOM 2480 C C . THR A 1 310 ? -7.852 35.969 -9.078 1 93.12 310 THR A C 1
ATOM 2482 O O . THR A 1 310 ? -7.527 36.656 -8.102 1 93.12 310 THR A O 1
ATOM 2485 N N . GLN A 1 311 ? -7.191 35.969 -10.172 1 93.56 311 GLN A N 1
ATOM 2486 C CA . GLN A 1 311 ? -6.023 36.812 -10.344 1 93.56 311 GLN A CA 1
ATOM 2487 C C . GLN A 1 311 ? -6.406 38.312 -10.219 1 93.56 311 GLN A C 1
ATOM 2489 O O . GLN A 1 311 ? -5.727 39.062 -9.539 1 93.56 311 GLN A O 1
ATOM 2494 N N . GLN A 1 312 ? -7.488 38.656 -10.859 1 92.81 312 GLN A N 1
ATOM 2495 C CA . GLN A 1 312 ? -7.973 40.031 -10.797 1 92.81 312 GLN A CA 1
ATOM 2496 C C . GLN A 1 312 ? -8.383 40.406 -9.383 1 92.81 312 GLN A C 1
ATOM 2498 O O . GLN A 1 312 ? -8.148 41.531 -8.938 1 92.81 312 GLN A O 1
ATOM 2503 N N . HIS A 1 313 ? -9.023 39.469 -8.773 1 92.69 313 HIS A N 1
ATOM 2504 C CA . HIS A 1 313 ? -9.422 39.688 -7.391 1 92.69 313 HIS A CA 1
ATOM 2505 C C . HIS A 1 313 ? -8.211 39.938 -6.496 1 92.69 313 HIS A C 1
ATOM 2507 O O . HIS A 1 313 ? -8.25 40.812 -5.613 1 92.69 313 HIS A O 1
ATOM 2513 N N . ILE A 1 314 ? -7.129 39.219 -6.664 1 92.62 314 ILE A N 1
ATOM 2514 C CA . ILE A 1 314 ? -5.895 39.406 -5.91 1 92.62 314 ILE A CA 1
ATOM 2515 C C . ILE A 1 314 ? -5.324 40.812 -6.18 1 92.62 314 ILE A C 1
ATOM 2517 O O . ILE A 1 314 ? -4.926 41.5 -5.25 1 92.62 314 ILE A O 1
ATOM 2521 N N . GLN A 1 315 ? -5.348 41.188 -7.398 1 90.5 315 GLN A N 1
ATOM 2522 C CA . GLN A 1 315 ? -4.793 42.469 -7.789 1 90.5 315 GLN A CA 1
ATOM 2523 C C . GLN A 1 315 ? -5.59 43.625 -7.18 1 90.5 315 GLN A C 1
ATOM 2525 O O . GLN A 1 315 ? -5.02 44.656 -6.789 1 90.5 315 GLN A O 1
ATOM 2530 N N . ARG A 1 316 ? -6.84 43.5 -6.988 1 87.25 316 ARG A N 1
ATOM 2531 C CA . ARG A 1 316 ? -7.711 44.531 -6.441 1 87.25 316 ARG A CA 1
ATOM 2532 C C . ARG A 1 316 ? -7.594 44.594 -4.922 1 87.25 316 ARG A C 1
ATOM 2534 O O . ARG A 1 316 ? -7.762 45.656 -4.332 1 87.25 316 ARG A O 1
ATOM 2541 N N . THR A 1 317 ? -7.332 43.469 -4.324 1 87.31 317 THR A N 1
ATOM 2542 C CA . THR A 1 317 ? -7.344 43.375 -2.869 1 87.31 317 THR A CA 1
ATOM 2543 C C . THR A 1 317 ? -5.977 43.75 -2.293 1 87.31 317 THR A C 1
ATOM 2545 O O . THR A 1 317 ? -5.883 44.281 -1.181 1 87.31 317 THR A O 1
ATOM 2548 N N . CYS A 1 318 ? -4.949 43.469 -3.023 1 83.19 318 CYS A N 1
ATOM 2549 C CA . CYS A 1 318 ? -3.615 43.75 -2.518 1 83.19 318 CYS A CA 1
ATOM 2550 C C . CYS A 1 318 ? -3.322 45.25 -2.588 1 83.19 318 CYS A C 1
ATOM 2552 O O . CYS A 1 318 ? -3.645 45.906 -3.58 1 83.19 318 CYS A O 1
ATOM 2554 N N . ILE A 1 319 ? -2.893 45.781 -1.502 1 82.06 319 ILE A N 1
ATOM 2555 C CA . ILE A 1 319 ? -2.652 47.219 -1.421 1 82.06 319 ILE A CA 1
ATOM 2556 C C . ILE A 1 319 ? -1.151 47.5 -1.445 1 82.06 319 ILE A C 1
ATOM 2558 O O . ILE A 1 319 ? -0.354 46.656 -1 1 82.06 319 ILE A O 1
ATOM 2562 N N . SER A 1 320 ? -0.858 48.688 -1.93 1 83.62 320 SER A N 1
ATOM 2563 C CA . SER A 1 320 ? 0.516 49.156 -1.849 1 83.62 320 SER A CA 1
ATOM 2564 C C . SER A 1 320 ? 0.742 49.969 -0.573 1 83.62 320 SER A C 1
ATOM 2566 O O . SER A 1 320 ? -0.215 50.406 0.074 1 83.62 320 SER A O 1
ATOM 2568 N N . PHE A 1 321 ? 1.972 50.094 -0.118 1 83.44 321 PHE A N 1
ATOM 2569 C CA . PHE A 1 321 ? 2.365 50.844 1.078 1 83.44 321 PHE A CA 1
ATOM 2570 C C . PHE A 1 321 ? 1.797 52.25 1.058 1 83.44 321 PHE A C 1
ATOM 2572 O O . PHE A 1 321 ? 1.322 52.75 2.08 1 83.44 321 PHE A O 1
ATOM 2579 N N . SER A 1 322 ? 1.762 52.844 -0.13 1 81.5 322 SER A N 1
ATOM 2580 C CA . SER A 1 322 ? 1.348 54.219 -0.274 1 81.5 322 SER A CA 1
ATOM 2581 C C . SER A 1 322 ? -0.163 54.375 -0.124 1 81.5 322 SER A C 1
ATOM 2583 O O . SER A 1 322 ? -0.659 55.438 0.203 1 81.5 322 SER A O 1
ATOM 2585 N N . GLN A 1 323 ? -0.839 53.312 -0.297 1 85.38 323 GLN A N 1
ATOM 2586 C CA . GLN A 1 323 ? -2.297 53.344 -0.285 1 85.38 323 GLN A CA 1
ATOM 2587 C C . GLN A 1 323 ? -2.84 53.25 1.137 1 85.38 323 GLN A C 1
ATOM 2589 O O . GLN A 1 323 ? -4.02 53.5 1.379 1 85.38 323 GLN A O 1
ATOM 2594 N N . VAL A 1 324 ? -2.021 52.906 2.061 1 84 324 VAL A N 1
ATOM 2595 C CA . VAL A 1 324 ? -2.469 52.656 3.428 1 84 324 VAL A CA 1
ATOM 2596 C C . VAL A 1 324 ? -3.115 53.938 3.992 1 84 324 VAL A C 1
ATOM 2598 O O . VAL A 1 324 ? -4.195 53.875 4.586 1 84 324 VAL A O 1
ATOM 2601 N N . PHE A 1 325 ? -2.529 55.031 3.727 1 79.5 325 PHE A N 1
ATOM 2602 C CA . PHE A 1 325 ? -3.025 56.281 4.289 1 79.5 325 PHE A CA 1
ATOM 2603 C C . PHE A 1 325 ? -4.371 56.656 3.68 1 79.5 325 PHE A C 1
ATOM 2605 O O . PHE A 1 325 ? -5.273 57.125 4.383 1 79.5 325 PHE A O 1
ATOM 2612 N N . THR A 1 326 ? -4.391 56.5 2.41 1 80.44 326 THR A N 1
ATOM 2613 C CA . THR A 1 326 ? -5.625 56.844 1.712 1 80.44 326 THR A CA 1
ATOM 2614 C C . THR A 1 326 ? -6.777 55.969 2.191 1 80.44 326 THR A C 1
ATOM 2616 O O . THR A 1 326 ? -7.902 56.469 2.359 1 80.44 326 THR A O 1
ATOM 2619 N N . LEU A 1 327 ? -6.496 54.844 2.438 1 83.38 327 LEU A N 1
ATOM 2620 C CA . LEU A 1 327 ? -7.523 53.906 2.893 1 83.38 327 LEU A CA 1
ATOM 2621 C C . LEU A 1 327 ? -7.938 54.219 4.328 1 83.38 327 LEU A C 1
ATOM 2623 O O . LEU A 1 327 ? -9.125 54.125 4.664 1 83.38 327 LEU A O 1
ATOM 2627 N N . LEU A 1 328 ? -6.984 54.469 5.09 1 84.69 328 LEU A N 1
ATOM 2628 C CA . LEU A 1 328 ? -7.254 54.781 6.488 1 84.69 328 LEU A CA 1
ATOM 2629 C C . LEU A 1 328 ? -8.148 56.031 6.609 1 84.69 328 LEU A C 1
ATOM 2631 O O . LEU A 1 328 ? -8.984 56.094 7.516 1 84.69 328 LEU A O 1
ATOM 2635 N N . SER A 1 329 ? -7.953 56.938 5.793 1 83.06 329 SER A N 1
ATOM 2636 C CA . SER A 1 329 ? -8.719 58.188 5.824 1 83.06 329 SER A CA 1
ATOM 2637 C C . SER A 1 329 ? -10.211 57.938 5.621 1 83.06 329 SER A C 1
ATOM 2639 O O . SER A 1 329 ? -11.055 58.625 6.176 1 83.06 329 SER A O 1
ATOM 2641 N N . ALA A 1 330 ? -10.469 56.938 4.922 1 83.12 330 ALA A N 1
ATOM 2642 C CA . ALA A 1 330 ? -11.859 56.562 4.652 1 83.12 330 ALA A CA 1
ATOM 2643 C C . ALA A 1 330 ? -12.547 56.062 5.914 1 83.12 330 ALA A C 1
ATOM 2645 O O . ALA A 1 330 ? -13.773 56.125 6.027 1 83.12 330 ALA A O 1
ATOM 2646 N N . PHE A 1 331 ? -11.758 55.656 6.828 1 84.62 331 PHE A N 1
ATOM 2647 C CA . PHE A 1 331 ? -12.328 55.062 8.031 1 84.62 331 PHE A CA 1
ATOM 2648 C C . PHE A 1 331 ? -12.203 56.031 9.219 1 84.62 331 PHE A C 1
ATOM 2650 O O . PHE A 1 331 ? -12.641 55.719 10.32 1 84.62 331 PHE A O 1
ATOM 2657 N N . ALA A 1 332 ? -11.586 57.094 8.961 1 81.69 332 ALA A N 1
ATOM 2658 C CA . ALA A 1 332 ? -11.383 58.062 10.031 1 81.69 332 ALA A CA 1
ATOM 2659 C C . ALA A 1 332 ? -12.641 58.906 10.273 1 81.69 332 ALA A C 1
ATOM 2661 O O . ALA A 1 332 ? -12.703 60.062 9.906 1 81.69 332 ALA A O 1
ATOM 2662 N N . VAL A 1 333 ? -13.625 58.281 10.852 1 77.94 333 VAL A N 1
ATOM 2663 C CA . VAL A 1 333 ? -14.898 58.938 11.125 1 77.94 333 VAL A CA 1
ATOM 2664 C C . VAL A 1 333 ? -15.141 58.969 12.633 1 77.94 333 VAL A C 1
ATOM 2666 O O . VAL A 1 333 ? -14.938 57.969 13.328 1 77.94 333 VAL A O 1
ATOM 2669 N N . GLU A 1 334 ? -15.641 60.094 13.047 1 77.38 334 GLU A N 1
ATOM 2670 C CA . GLU A 1 334 ? -15.812 60.344 14.477 1 77.38 334 GLU A CA 1
ATOM 2671 C C . GLU A 1 334 ? -16.891 59.438 15.055 1 77.38 334 GLU A C 1
ATOM 2673 O O . GLU A 1 334 ? -16.797 59 16.203 1 77.38 334 GLU A O 1
ATOM 2678 N N . SER A 1 335 ? -17.781 59.156 14.266 1 75.62 335 SER A N 1
ATOM 2679 C CA . SER A 1 335 ? -18.891 58.375 14.766 1 75.62 335 SER A CA 1
ATOM 2680 C C . SER A 1 335 ? -18.484 56.906 15.016 1 75.62 335 SER A C 1
ATOM 2682 O O . SER A 1 335 ? -19.141 56.188 15.781 1 75.62 335 SER A O 1
ATOM 2684 N N . ALA A 1 336 ? -17.359 56.594 14.484 1 76.19 336 ALA A N 1
ATOM 2685 C CA . ALA A 1 336 ? -16.922 55.219 14.625 1 76.19 336 ALA A CA 1
ATOM 2686 C C . ALA A 1 336 ? -16.109 55 15.906 1 76.19 336 ALA A C 1
ATOM 2688 O O . ALA A 1 336 ? -15.953 53.875 16.391 1 76.19 336 ALA A O 1
ATOM 2689 N N . VAL A 1 337 ? -15.703 56.094 16.438 1 75.88 337 VAL A N 1
ATOM 2690 C CA . VAL A 1 337 ? -14.789 56.031 17.578 1 75.88 337 VAL A CA 1
ATOM 2691 C C . VAL A 1 337 ? -15.5 55.438 18.781 1 75.88 337 VAL A C 1
ATOM 2693 O O . VAL A 1 337 ? -14.969 54.531 19.422 1 75.88 337 VAL A O 1
ATOM 2696 N N . GLU A 1 338 ? -16.672 55.844 19.047 1 76.31 338 GLU A N 1
ATOM 2697 C CA . GLU A 1 338 ? -17.406 55.344 20.203 1 76.31 338 GLU A CA 1
ATOM 2698 C C . GLU A 1 338 ? -17.734 53.844 20.062 1 76.31 338 GLU A C 1
ATOM 2700 O O . GLU A 1 338 ? -17.688 53.094 21.031 1 76.31 338 GLU A O 1
ATOM 2705 N N . GLU A 1 339 ? -17.969 53.5 18.953 1 76.12 339 GLU A N 1
ATOM 2706 C CA . GLU A 1 339 ? -18.359 52.125 18.688 1 76.12 339 GLU A CA 1
ATOM 2707 C C . GLU A 1 339 ? -17.172 51.188 18.875 1 76.12 339 GLU A C 1
ATOM 2709 O O . GLU A 1 339 ? -17.328 50.094 19.469 1 76.12 339 GLU A O 1
ATOM 2714 N N . VAL A 1 340 ? -16.078 51.562 18.438 1 77.31 340 VAL A N 1
ATOM 2715 C CA . VAL A 1 340 ? -14.891 50.719 18.516 1 77.31 340 VAL A CA 1
ATOM 2716 C C . VAL A 1 340 ? -14.367 50.688 19.953 1 77.31 340 VAL A C 1
ATOM 2718 O O . VAL A 1 340 ? -13.938 49.656 20.453 1 77.31 340 VAL A O 1
ATOM 2721 N N . ALA A 1 341 ? -14.469 51.781 20.625 1 74.44 341 ALA A N 1
ATOM 2722 C CA . ALA A 1 341 ? -13.961 51.906 21.984 1 74.44 341 ALA A CA 1
ATOM 2723 C C . ALA A 1 341 ? -14.734 51 22.938 1 74.44 341 ALA A C 1
ATOM 2725 O O . ALA A 1 341 ? -14.172 50.5 23.922 1 74.44 341 ALA A O 1
ATOM 2726 N N . SER A 1 342 ? -15.891 50.812 22.688 1 72.94 342 SER A N 1
ATOM 2727 C CA . SER A 1 342 ? -16.75 50.031 23.578 1 72.94 342 SER A CA 1
ATOM 2728 C C . SER A 1 342 ? -16.375 48.531 23.531 1 72.94 342 SER A C 1
ATOM 2730 O O . SER A 1 342 ? -16.656 47.781 24.469 1 72.94 342 SER A O 1
ATOM 2732 N N . PHE A 1 343 ? -15.734 48.188 22.547 1 66.31 343 PHE A N 1
ATOM 2733 C CA . PHE A 1 343 ? -15.43 46.781 22.359 1 66.31 343 PHE A CA 1
ATOM 2734 C C . PHE A 1 343 ? -14.117 46.406 23.047 1 66.31 343 PHE A C 1
ATOM 2736 O O . PHE A 1 343 ? -13.852 45.25 23.312 1 66.31 343 PHE A O 1
ATOM 2743 N N . ILE A 1 344 ? -13.258 47.469 23.281 1 65.12 344 ILE A N 1
ATOM 2744 C CA . ILE A 1 344 ? -11.938 47.094 23.781 1 65.12 344 ILE A CA 1
ATOM 2745 C C . ILE A 1 344 ? -11.641 47.844 25.078 1 65.12 344 ILE A C 1
ATOM 2747 O O . ILE A 1 344 ? -10.914 48.812 25.109 1 65.12 344 ILE A O 1
ATOM 2751 N N . PRO A 1 345 ? -12.211 47.312 26.156 1 59.28 345 PRO A N 1
ATOM 2752 C CA . PRO A 1 345 ? -12.125 48.062 27.406 1 59.28 345 PRO A CA 1
ATOM 2753 C C . PRO A 1 345 ? -10.719 48.031 28 1 59.28 345 PRO A C 1
ATOM 2755 O O . PRO A 1 345 ? -10.414 48.844 28.875 1 59.28 345 PRO A O 1
ATOM 2758 N N . VAL A 1 346 ? -9.922 47.25 27.391 1 64.31 346 VAL A N 1
ATOM 2759 C CA . VAL A 1 346 ? -8.703 46.969 28.156 1 64.31 346 VAL A CA 1
ATOM 2760 C C . VAL A 1 346 ? -7.68 48.062 27.891 1 64.31 346 VAL A C 1
ATOM 2762 O O . VAL A 1 346 ? -6.836 48.344 28.75 1 64.31 346 VAL A O 1
ATOM 2765 N N . ILE A 1 347 ? -8.008 48.656 26.656 1 65.19 347 ILE A N 1
ATOM 2766 C CA . ILE A 1 347 ? -7.004 49.688 26.375 1 65.19 347 ILE A CA 1
ATOM 2767 C C . ILE A 1 347 ? -7.531 51.062 26.797 1 65.19 347 ILE A C 1
ATOM 2769 O O . ILE A 1 347 ? -8.734 51.312 26.703 1 65.19 347 ILE A O 1
ATOM 2773 N N . GLY A 1 348 ? -7.082 51.562 27.906 1 64.5 348 GLY A N 1
ATOM 2774 C CA . GLY A 1 348 ? -7.391 52.875 28.422 1 64.5 348 GLY A CA 1
ATOM 2775 C C . GLY A 1 348 ? -8 53.781 27.391 1 64.5 348 GLY A C 1
ATOM 2776 O O . GLY A 1 348 ? -7.75 53.656 26.188 1 64.5 348 GLY A O 1
ATOM 2777 N N . SER A 1 349 ? -8.891 54.562 27.719 1 65.44 349 SER A N 1
ATOM 2778 C CA . SER A 1 349 ? -9.617 55.5 26.891 1 65.44 349 SER A CA 1
ATOM 2779 C C . SER A 1 349 ? -8.664 56.438 26.156 1 65.44 349 SER A C 1
ATOM 2781 O O . SER A 1 349 ? -9.008 57 25.109 1 65.44 349 SER A O 1
ATOM 2783 N N . ALA A 1 350 ? -7.469 56.531 26.562 1 68.25 350 ALA A N 1
ATOM 2784 C CA . ALA A 1 350 ? -6.492 57.438 25.938 1 68.25 350 ALA A CA 1
ATOM 2785 C C . ALA A 1 350 ? -6.074 56.906 24.562 1 68.25 350 ALA A C 1
ATOM 2787 O O . ALA A 1 350 ? -5.746 57.688 23.672 1 68.25 350 ALA A O 1
ATOM 2788 N N . ILE A 1 351 ? -6.152 55.75 24.375 1 74.69 351 ILE A N 1
ATOM 2789 C CA . ILE A 1 351 ? -5.762 55.156 23.094 1 74.69 351 ILE A CA 1
ATOM 2790 C C . ILE A 1 351 ? -7.004 54.719 22.328 1 74.69 351 ILE A C 1
ATOM 2792 O O . ILE A 1 351 ? -7.199 55.156 21.172 1 74.69 351 ILE A O 1
ATOM 2796 N N . ALA A 1 352 ? -7.863 54.094 23.031 1 72.75 352 ALA A N 1
ATOM 2797 C CA . ALA A 1 352 ? -9.047 53.531 22.375 1 72.75 352 ALA A CA 1
ATOM 2798 C C . ALA A 1 352 ? -10 54.656 21.938 1 72.75 352 ALA A C 1
ATOM 2800 O O . ALA A 1 352 ? -10.844 54.469 21.062 1 72.75 352 ALA A O 1
ATOM 2801 N N . GLY A 1 353 ? -9.75 55.781 22.5 1 72.88 353 GLY A N 1
ATOM 2802 C CA . GLY A 1 353 ? -10.648 56.906 22.203 1 72.88 353 GLY A CA 1
ATOM 2803 C C . GLY A 1 353 ? -10.164 57.75 21.062 1 72.88 353 GLY A C 1
ATOM 2804 O O . GLY A 1 353 ? -10.781 58.781 20.75 1 72.88 353 GLY A O 1
ATOM 2805 N N . THR A 1 354 ? -9.172 57.312 20.344 1 78.31 354 THR A N 1
ATOM 2806 C CA . THR A 1 354 ? -8.641 58.125 19.266 1 78.31 354 THR A CA 1
ATOM 2807 C C . THR A 1 354 ? -9.203 57.688 17.922 1 78.31 354 THR A C 1
ATOM 2809 O O . THR A 1 354 ? -9.562 56.531 17.75 1 78.31 354 THR A O 1
ATOM 2812 N N . MET A 1 355 ? -9.211 58.594 17.047 1 82.12 355 MET A N 1
ATOM 2813 C CA . MET A 1 355 ? -9.641 58.312 15.68 1 82.12 355 MET A CA 1
ATOM 2814 C C . MET A 1 355 ? -8.648 57.375 14.969 1 82.12 355 MET A C 1
ATOM 2816 O O . MET A 1 355 ? -9.039 56.562 14.141 1 82.12 355 MET A O 1
ATOM 2820 N N . SER A 1 356 ? -7.398 57.562 15.336 1 85.06 356 SER A N 1
ATOM 2821 C CA . SER A 1 356 ? -6.355 56.75 14.742 1 85.06 356 SER A CA 1
ATOM 2822 C C . SER A 1 356 ? -6.566 55.281 15.062 1 85.06 356 SER A C 1
ATOM 2824 O O . SER A 1 356 ? -6.422 54.406 14.195 1 85.06 356 SER A O 1
ATOM 2826 N N . TYR A 1 357 ? -6.957 55.062 16.281 1 87.56 357 TYR A N 1
ATOM 2827 C CA . TYR A 1 357 ? -7.203 53.688 16.719 1 87.56 357 TYR A CA 1
ATOM 2828 C C . TYR A 1 357 ? -8.414 53.094 16.016 1 87.56 357 TYR A C 1
ATOM 2830 O O . TYR A 1 357 ? -8.336 52 15.461 1 87.56 357 TYR A O 1
ATOM 2838 N N . SER A 1 358 ? -9.492 53.812 16.062 1 87.62 358 SER A N 1
ATOM 2839 C CA . SER A 1 358 ? -10.734 53.312 15.477 1 87.62 358 SER A CA 1
ATOM 2840 C C . SER A 1 358 ? -10.602 53.125 13.969 1 87.62 358 SER A C 1
ATOM 2842 O O . SER A 1 358 ? -11.102 52.156 13.406 1 87.62 358 SER A O 1
ATOM 2844 N N . ALA A 1 359 ? -9.938 54.031 13.312 1 87.44 359 ALA A N 1
ATOM 2845 C CA . ALA A 1 359 ? -9.75 53.938 11.867 1 87.44 359 ALA A CA 1
ATOM 2846 C C . ALA A 1 359 ? -8.914 52.719 11.5 1 87.44 359 ALA A C 1
ATOM 2848 O O . ALA A 1 359 ? -9.242 52 10.555 1 87.44 359 ALA A O 1
ATOM 2849 N N . THR A 1 360 ? -7.836 52.531 12.242 1 89.31 360 THR A N 1
ATOM 2850 C CA . THR A 1 360 ? -6.965 51.406 11.984 1 89.31 360 THR A CA 1
ATOM 2851 C C . THR A 1 360 ? -7.707 50.094 12.219 1 89.31 360 THR A C 1
ATOM 2853 O O . THR A 1 360 ? -7.625 49.156 11.398 1 89.31 360 THR A O 1
ATOM 2856 N N . TYR A 1 361 ? -8.406 50.031 13.289 1 90.44 361 TYR A N 1
ATOM 2857 C CA . TYR A 1 361 ? -9.141 48.844 13.625 1 90.44 361 TYR A CA 1
ATOM 2858 C C . TYR A 1 361 ? -10.172 48.5 12.555 1 90.44 361 TYR A C 1
ATOM 2860 O O . TYR A 1 361 ? -10.266 47.344 12.109 1 90.44 361 TYR A O 1
ATOM 2868 N N . LEU A 1 362 ? -10.875 49.406 12.141 1 90.31 362 LEU A N 1
ATOM 2869 C CA . LEU A 1 362 ? -11.938 49.219 11.164 1 90.31 362 LEU A CA 1
ATOM 2870 C C . LEU A 1 362 ? -11.352 48.875 9.797 1 90.31 362 LEU A C 1
ATOM 2872 O O . LEU A 1 362 ? -11.914 48.031 9.07 1 90.31 362 LEU A O 1
ATOM 2876 N N . MET A 1 363 ? -10.312 49.531 9.477 1 90.31 363 MET A N 1
ATOM 2877 C CA . MET A 1 363 ? -9.664 49.219 8.211 1 90.31 363 MET A CA 1
ATOM 2878 C C . MET A 1 363 ? -9.18 47.75 8.188 1 90.31 363 MET A C 1
ATOM 2880 O O . MET A 1 363 ? -9.414 47.031 7.223 1 90.31 363 MET A O 1
ATOM 2884 N N . LEU A 1 364 ? -8.516 47.406 9.266 1 92.62 364 LEU A N 1
ATOM 2885 C CA . LEU A 1 364 ? -7.996 46.031 9.352 1 92.62 364 LEU A CA 1
ATOM 2886 C C . LEU A 1 364 ? -9.125 45.031 9.312 1 92.62 364 LEU A C 1
ATOM 2888 O O . LEU A 1 364 ? -9 43.969 8.68 1 92.62 364 LEU A O 1
ATOM 2892 N N . LYS A 1 365 ? -10.148 45.312 9.984 1 92.06 365 LYS A N 1
ATOM 2893 C CA . LYS A 1 365 ? -11.305 44.406 10.008 1 92.06 365 LYS A CA 1
ATOM 2894 C C . LYS A 1 365 ? -11.883 44.219 8.609 1 92.06 365 LYS A C 1
ATOM 2896 O O . LYS A 1 365 ? -12.188 43.094 8.203 1 92.06 365 LYS A O 1
ATOM 2901 N N . LYS A 1 366 ? -12.031 45.281 7.938 1 90.81 366 LYS A N 1
ATOM 2902 C CA . LYS A 1 366 ? -12.562 45.219 6.578 1 90.81 366 LYS A CA 1
ATOM 2903 C C . LYS A 1 366 ? -11.625 44.438 5.656 1 90.81 366 LYS A C 1
ATOM 2905 O O . LYS A 1 366 ? -12.062 43.562 4.906 1 90.81 366 LYS A O 1
ATOM 2910 N N . TYR A 1 367 ? -10.43 44.719 5.77 1 92.12 367 TYR A N 1
ATOM 2911 C CA . TYR A 1 367 ? -9.453 44.094 4.879 1 92.12 367 TYR A CA 1
ATOM 2912 C C . TYR A 1 367 ? -9.312 42.594 5.18 1 92.12 367 TYR A C 1
ATOM 2914 O O . TYR A 1 367 ? -9.156 41.781 4.266 1 92.12 367 TYR A O 1
ATOM 2922 N N . LEU A 1 368 ? -9.266 42.281 6.406 1 95.19 368 LEU A N 1
ATOM 2923 C CA . LEU A 1 368 ? -9.203 40.875 6.762 1 95.19 368 LEU A CA 1
ATOM 2924 C C . LEU A 1 368 ? -10.406 40.125 6.195 1 95.19 368 LEU A C 1
ATOM 2926 O O . LEU A 1 368 ? -10.266 39 5.73 1 95.19 368 LEU A O 1
ATOM 2930 N N . GLY A 1 369 ? -11.516 40.719 6.246 1 94.81 369 GLY A N 1
ATOM 2931 C CA . GLY A 1 369 ? -12.695 40.094 5.652 1 94.81 369 GLY A CA 1
ATOM 2932 C C . GLY A 1 369 ? -12.562 39.875 4.16 1 94.81 369 GLY A C 1
ATOM 2933 O O . GLY A 1 369 ? -12.953 38.812 3.646 1 94.81 369 GLY A O 1
ATOM 2934 N N . GLU A 1 370 ? -12.047 40.844 3.506 1 93.56 370 GLU A N 1
ATOM 2935 C CA . GLU A 1 370 ? -11.836 40.719 2.066 1 93.56 370 GLU A CA 1
ATOM 2936 C C . GLU A 1 370 ? -10.82 39.656 1.74 1 93.56 370 GLU A C 1
ATOM 2938 O O . GLU A 1 370 ? -11 38.875 0.79 1 93.56 370 GLU A O 1
ATOM 2943 N N . MET A 1 371 ? -9.844 39.625 2.504 1 94.5 371 MET A N 1
ATOM 2944 C CA . MET A 1 371 ? -8.805 38.625 2.279 1 94.5 371 MET A CA 1
ATOM 2945 C C . MET A 1 371 ? -9.328 37.219 2.582 1 94.5 371 MET A C 1
ATOM 2947 O O . MET A 1 371 ? -8.93 36.25 1.933 1 94.5 371 MET A O 1
ATOM 2951 N N . GLU A 1 372 ? -10.141 37.125 3.619 1 95.19 372 GLU A N 1
ATOM 2952 C CA . GLU A 1 372 ? -10.766 35.844 3.912 1 95.19 372 GLU A CA 1
ATOM 2953 C C . GLU A 1 372 ? -11.562 35.312 2.717 1 95.19 372 GLU A C 1
ATOM 2955 O O . GLU A 1 372 ? -11.453 34.156 2.35 1 95.19 372 GLU A O 1
ATOM 2960 N N . GLU A 1 373 ? -12.32 36.156 2.129 1 94.81 373 GLU A N 1
ATOM 2961 C CA . GLU A 1 373 ? -13.117 35.781 0.964 1 94.81 373 GLU A CA 1
ATOM 2962 C C . GLU A 1 373 ? -12.234 35.375 -0.199 1 94.81 373 GLU A C 1
ATOM 2964 O O . GLU A 1 373 ? -12.516 34.375 -0.867 1 94.81 373 GLU A O 1
ATOM 2969 N N . LEU A 1 374 ? -11.258 36.125 -0.373 1 93.94 374 LEU A N 1
ATOM 2970 C CA . LEU A 1 374 ? -10.312 35.812 -1.439 1 93.94 374 LEU A CA 1
ATOM 2971 C C . LEU A 1 374 ? -9.625 34.469 -1.183 1 93.94 374 LEU A C 1
ATOM 2973 O O . LEU A 1 374 ? -9.492 33.656 -2.096 1 93.94 374 LEU A O 1
ATOM 2977 N N . ALA A 1 375 ? -9.164 34.25 -0.013 1 93.81 375 ALA A N 1
ATOM 2978 C CA . ALA A 1 375 ? -8.477 33.031 0.354 1 93.81 375 ALA A CA 1
ATOM 2979 C C . ALA A 1 375 ? -9.383 31.812 0.174 1 93.81 375 ALA A C 1
ATOM 2981 O O . ALA A 1 375 ? -8.93 30.75 -0.257 1 93.81 375 ALA A O 1
ATOM 2982 N N . LEU A 1 376 ? -10.617 31.969 0.518 1 92.88 376 LEU A N 1
ATOM 2983 C CA . LEU A 1 376 ? -11.586 30.875 0.354 1 92.88 376 LEU A CA 1
ATOM 2984 C C . LEU A 1 376 ? -11.773 30.531 -1.12 1 92.88 376 LEU A C 1
ATOM 2986 O O . LEU A 1 376 ? -11.898 29.359 -1.478 1 92.88 376 LEU A O 1
ATOM 2990 N N . GLN A 1 377 ? -11.773 31.531 -1.891 1 91.69 377 GLN A N 1
ATOM 2991 C CA . GLN A 1 377 ? -11.875 31.328 -3.332 1 91.69 377 GLN A CA 1
ATOM 2992 C C . GLN A 1 377 ? -10.672 30.562 -3.863 1 91.69 377 GLN A C 1
ATOM 2994 O O . GLN A 1 377 ? -10.828 29.625 -4.664 1 91.69 377 GLN A O 1
ATOM 2999 N N . ILE A 1 378 ? -9.562 30.938 -3.408 1 90.56 378 ILE A N 1
ATOM 3000 C CA . ILE A 1 378 ? -8.328 30.281 -3.834 1 90.56 378 ILE A CA 1
ATOM 3001 C C . ILE A 1 378 ? -8.328 28.828 -3.377 1 90.56 378 ILE A C 1
ATOM 3003 O O . ILE A 1 378 ? -7.93 27.938 -4.129 1 90.56 378 ILE A O 1
ATOM 3007 N N . LEU A 1 379 ? -8.734 28.609 -2.217 1 88.31 379 LEU A N 1
ATOM 3008 C CA . LEU A 1 379 ? -8.789 27.25 -1.654 1 88.31 379 LEU A CA 1
ATOM 3009 C C . LEU A 1 379 ? -9.734 26.375 -2.461 1 88.31 379 LEU A C 1
ATOM 3011 O O . LEU A 1 379 ? -9.438 25.188 -2.695 1 88.31 379 LEU A O 1
ATOM 3015 N N . GLU A 1 380 ? -10.805 26.844 -2.82 1 85.88 380 GLU A N 1
ATOM 3016 C CA . GLU A 1 380 ? -11.781 26.094 -3.605 1 85.88 380 GLU A CA 1
ATOM 3017 C C . GLU A 1 380 ? -11.219 25.719 -4.977 1 85.88 380 GLU A C 1
ATOM 3019 O O . GLU A 1 380 ? -11.445 24.609 -5.469 1 85.88 380 GLU A O 1
ATOM 3024 N N . GLU A 1 381 ? -10.531 26.641 -5.496 1 86.44 381 GLU A N 1
ATOM 3025 C CA . GLU A 1 381 ? -9.914 26.391 -6.797 1 86.44 381 GLU A CA 1
ATOM 3026 C C . GLU A 1 381 ? -8.836 25.312 -6.691 1 86.44 381 GLU A C 1
ATOM 3028 O O . GLU A 1 381 ? -8.688 24.5 -7.602 1 86.44 381 GLU A O 1
ATOM 3033 N N . ALA A 1 382 ? -8.125 25.344 -5.691 1 80.69 382 ALA A N 1
ATOM 3034 C CA . ALA A 1 382 ? -7.059 24.375 -5.473 1 80.69 382 ALA A CA 1
ATOM 3035 C C . ALA A 1 382 ? -7.633 22.984 -5.219 1 80.69 382 ALA A C 1
ATOM 3037 O O . ALA A 1 382 ? -7.07 21.984 -5.668 1 80.69 382 ALA A O 1
ATOM 3038 N N . ALA A 1 383 ? -8.648 22.938 -4.5 1 77.25 383 ALA A N 1
ATOM 3039 C CA . ALA A 1 383 ? -9.305 21.656 -4.191 1 77.25 383 ALA A CA 1
ATOM 3040 C C . ALA A 1 383 ? -9.859 21.016 -5.457 1 77.25 383 ALA A C 1
ATOM 3042 O O . ALA A 1 383 ? -9.797 19.797 -5.609 1 77.25 383 ALA A O 1
ATOM 3043 N N . LEU A 1 384 ? -10.352 21.75 -6.332 1 76.88 384 LEU A N 1
ATOM 3044 C CA . LEU A 1 384 ? -10.914 21.234 -7.578 1 76.88 384 LEU A CA 1
ATOM 3045 C C . LEU A 1 384 ? -9.82 20.703 -8.492 1 76.88 384 LEU A C 1
ATOM 3047 O O . LEU A 1 384 ? -10.023 19.703 -9.188 1 76.88 384 LEU A O 1
ATOM 3051 N N . SER A 1 385 ? -8.734 21.297 -8.492 1 72.25 385 SER A N 1
ATOM 3052 C CA . SER A 1 385 ? -7.617 20.859 -9.312 1 72.25 385 SER A CA 1
ATOM 3053 C C . SER A 1 385 ? -7.043 19.531 -8.805 1 72.25 385 SER A C 1
ATOM 3055 O O . SER A 1 385 ? -6.648 18.672 -9.594 1 72.25 385 SER A O 1
ATOM 3057 N N . SER A 1 386 ? -7.043 19.375 -7.551 1 67.12 386 SER A N 1
ATOM 3058 C CA . SER A 1 386 ? -6.52 18.156 -6.938 1 67.12 386 SER A CA 1
ATOM 3059 C C . SER A 1 386 ? -7.426 16.953 -7.223 1 67.12 386 SER A C 1
ATOM 3061 O O . SER A 1 386 ? -6.941 15.844 -7.426 1 67.12 386 SER A O 1
ATOM 3063 N N . GLU A 1 387 ? -8.617 17.156 -7.246 1 63.75 387 GLU A N 1
ATOM 3064 C CA . GLU A 1 387 ? -9.578 16.094 -7.527 1 63.75 387 GLU A CA 1
ATOM 3065 C C . GLU A 1 387 ? -9.438 15.594 -8.961 1 63.75 387 GLU A C 1
ATOM 3067 O O . GLU A 1 387 ? -9.57 14.398 -9.219 1 63.75 387 GLU A O 1
ATOM 3072 N N . ARG A 1 388 ? -9.102 16.438 -9.805 1 50.78 388 ARG A N 1
ATOM 3073 C CA . ARG A 1 388 ? -8.969 16.062 -11.203 1 50.78 388 ARG A CA 1
ATOM 3074 C C . ARG A 1 388 ? -7.742 15.188 -11.422 1 50.78 388 ARG A C 1
ATOM 3076 O O . ARG A 1 388 ? -7.777 14.25 -12.234 1 50.78 388 ARG A O 1
ATOM 3083 N N . ASP A 1 389 ? -6.754 15.406 -10.812 1 53.19 389 ASP A N 1
ATOM 3084 C CA . ASP A 1 389 ? -5.52 14.633 -10.969 1 53.19 389 ASP A CA 1
ATOM 3085 C C . ASP A 1 389 ? -5.707 13.195 -10.492 1 53.19 389 ASP A C 1
ATOM 3087 O O . ASP A 1 389 ? -5.145 12.266 -11.078 1 53.19 389 ASP A O 1
ATOM 3091 N N . LEU A 1 390 ? -6.445 12.906 -9.453 1 46.81 390 LEU A N 1
ATOM 3092 C CA . LEU A 1 390 ? -6.707 11.562 -8.953 1 46.81 390 LEU A CA 1
ATOM 3093 C C . LEU A 1 390 ? -7.523 10.758 -9.953 1 46.81 390 LEU A C 1
ATOM 3095 O O . LEU A 1 390 ? -7.348 9.539 -10.07 1 46.81 390 LEU A O 1
ATOM 3099 N N . LEU A 1 391 ? -8.461 11.484 -10.531 1 40.38 391 LEU A N 1
ATOM 3100 C CA . LEU A 1 391 ? -9.312 10.805 -11.508 1 40.38 391 LEU A CA 1
ATOM 3101 C C . LEU A 1 391 ? -8.508 10.383 -12.727 1 40.38 391 LEU A C 1
ATOM 3103 O O . LEU A 1 391 ? -8.875 9.43 -13.422 1 40.38 391 LEU A O 1
ATOM 3107 N N . LEU A 1 392 ? -7.57 11.047 -12.977 1 38.97 392 LEU A N 1
ATOM 3108 C CA . LEU A 1 392 ? -6.773 10.703 -14.148 1 38.97 392 LEU A CA 1
ATOM 3109 C C . LEU A 1 392 ? -5.746 9.625 -13.82 1 38.97 392 LEU A C 1
ATOM 3111 O O . LEU A 1 392 ? -5.18 9.008 -14.719 1 38.97 392 LEU A O 1
ATOM 3115 N N . ASP A 1 393 ? -5.418 9.539 -12.648 1 38.56 393 ASP A N 1
ATOM 3116 C CA . ASP A 1 393 ? -4.445 8.5 -12.336 1 38.56 393 ASP A CA 1
ATOM 3117 C C . ASP A 1 393 ? -5.129 7.145 -12.156 1 38.56 393 ASP A C 1
ATOM 3119 O O . ASP A 1 393 ? -6.18 7.055 -11.516 1 38.56 393 ASP A O 1
ATOM 3123 N N . MET B 1 1 ? 19.438 -33.938 -23.578 1 35.16 1 MET B N 1
ATOM 3124 C CA . MET B 1 1 ? 18.125 -34.594 -23.625 1 35.16 1 MET B CA 1
ATOM 3125 C C . MET B 1 1 ? 17.438 -34.5 -22.266 1 35.16 1 MET B C 1
ATOM 3127 O O . MET B 1 1 ? 17.953 -35.062 -21.266 1 35.16 1 MET B O 1
ATOM 3131 N N . ASP B 1 2 ? 17 -33.531 -21.875 1 47.66 2 ASP B N 1
ATOM 3132 C CA . ASP B 1 2 ? 16.328 -33.156 -20.625 1 47.66 2 ASP B CA 1
ATOM 3133 C C . ASP B 1 2 ? 15.242 -34.188 -20.266 1 47.66 2 ASP B C 1
ATOM 3135 O O . ASP B 1 2 ? 14.109 -34.062 -20.75 1 47.66 2 ASP B O 1
ATOM 3139 N N . GLY B 1 3 ? 15.57 -35.5 -20.266 1 60.59 3 GLY B N 1
ATOM 3140 C CA . GLY B 1 3 ? 15.023 -36.844 -20.219 1 60.59 3 GLY B CA 1
ATOM 3141 C C . GLY B 1 3 ? 14.281 -37.125 -18.938 1 60.59 3 GLY B C 1
ATOM 3142 O O . GLY B 1 3 ? 13.953 -38.281 -18.656 1 60.59 3 GLY B O 1
ATOM 3143 N N . GLU B 1 4 ? 14.117 -36.188 -18.141 1 73.06 4 GLU B N 1
ATOM 3144 C CA . GLU B 1 4 ? 13.539 -36.438 -16.812 1 73.06 4 GLU B CA 1
ATOM 3145 C C . GLU B 1 4 ? 12.102 -36.938 -16.922 1 73.06 4 GLU B C 1
ATOM 3147 O O . GLU B 1 4 ? 11.703 -37.875 -16.25 1 73.06 4 GLU B O 1
ATOM 3152 N N . TRP B 1 5 ? 11.43 -36.531 -17.938 1 84 5 TRP B N 1
ATOM 3153 C CA . TRP B 1 5 ? 10 -36.844 -18 1 84 5 TRP B CA 1
ATOM 3154 C C . TRP B 1 5 ? 9.742 -38.094 -18.812 1 84 5 TRP B C 1
ATOM 3156 O O . TRP B 1 5 ? 8.805 -38.844 -18.531 1 84 5 TRP B O 1
ATOM 3166 N N . GLU B 1 6 ? 10.586 -38.344 -19.812 1 77 6 GLU B N 1
ATOM 3167 C CA . GLU B 1 6 ? 10.414 -39.5 -20.672 1 77 6 GLU B CA 1
ATOM 3168 C C . GLU B 1 6 ? 10.609 -40.812 -19.891 1 77 6 GLU B C 1
ATOM 3170 O O . GLU B 1 6 ? 9.992 -41.812 -20.219 1 77 6 GLU B O 1
ATOM 3175 N N . PHE B 1 7 ? 11.391 -40.625 -18.844 1 76.5 7 PHE B N 1
ATOM 3176 C CA . PHE B 1 7 ? 11.727 -41.844 -18.125 1 76.5 7 PHE B CA 1
ATOM 3177 C C . PHE B 1 7 ? 11.039 -41.906 -16.766 1 76.5 7 PHE B C 1
ATOM 3179 O O . PHE B 1 7 ? 11.344 -42.75 -15.93 1 76.5 7 PHE B O 1
ATOM 3186 N N . LEU B 1 8 ? 10.117 -41.062 -16.609 1 79.75 8 LEU B N 1
ATOM 3187 C CA . LEU B 1 8 ? 9.453 -40.938 -15.312 1 79.75 8 LEU B CA 1
ATOM 3188 C C . LEU B 1 8 ? 8.805 -42.25 -14.906 1 79.75 8 LEU B C 1
ATOM 3190 O O . LEU B 1 8 ? 8.859 -42.656 -13.734 1 79.75 8 LEU B O 1
ATOM 3194 N N . TYR B 1 9 ? 8.305 -43 -15.914 1 80.75 9 TYR B N 1
ATOM 3195 C CA . TYR B 1 9 ? 7.574 -44.25 -15.602 1 80.75 9 TYR B CA 1
ATOM 3196 C C . TYR B 1 9 ? 8.289 -45.469 -16.156 1 80.75 9 TYR B C 1
ATOM 3198 O O . TYR B 1 9 ? 7.723 -46.562 -16.203 1 80.75 9 TYR B O 1
ATOM 3206 N N . ALA B 1 10 ? 9.5 -45.25 -16.562 1 78.88 10 ALA B N 1
ATOM 3207 C CA . ALA B 1 10 ? 10.227 -46.344 -17.25 1 78.88 10 ALA B CA 1
ATOM 3208 C C . ALA B 1 10 ? 10.359 -47.562 -16.359 1 78.88 10 ALA B C 1
ATOM 3210 O O . ALA B 1 10 ? 10.102 -48.688 -16.812 1 78.88 10 ALA B O 1
ATOM 3211 N N . ASP B 1 11 ? 10.695 -47.344 -15.141 1 82.81 11 ASP B N 1
ATOM 3212 C CA . ASP B 1 11 ? 10.883 -48.469 -14.227 1 82.81 11 ASP B CA 1
ATOM 3213 C C . ASP B 1 11 ? 9.562 -49.188 -13.969 1 82.81 11 ASP B C 1
ATOM 3215 O O . ASP B 1 11 ? 9.531 -50.406 -13.93 1 82.81 11 ASP B O 1
ATOM 3219 N N . GLU B 1 12 ? 8.586 -48.5 -13.844 1 86.69 12 GLU B N 1
ATOM 3220 C CA . GLU B 1 12 ? 7.277 -49.094 -13.586 1 86.69 12 GLU B CA 1
ATOM 3221 C C . GLU B 1 12 ? 6.777 -49.875 -14.797 1 86.69 12 GLU B C 1
ATOM 3223 O O . GLU B 1 12 ? 6.129 -50.906 -14.656 1 86.69 12 GLU B O 1
ATOM 3228 N N . VAL B 1 13 ? 7.062 -49.375 -15.93 1 84.75 13 VAL B N 1
ATOM 3229 C CA . VAL B 1 13 ? 6.645 -50.031 -17.172 1 84.75 13 VAL B CA 1
ATOM 3230 C C . VAL B 1 13 ? 7.418 -51.312 -17.359 1 84.75 13 VAL B C 1
ATOM 3232 O O . VAL B 1 13 ? 6.844 -52.344 -17.734 1 84.75 13 VAL B O 1
ATOM 3235 N N . GLU B 1 14 ? 8.688 -51.25 -17.109 1 83.56 14 GLU B N 1
ATOM 3236 C CA . GLU B 1 14 ? 9.508 -52.469 -17.203 1 83.56 14 GLU B CA 1
ATOM 3237 C C . GLU B 1 14 ? 9.016 -53.531 -16.266 1 83.56 14 GLU B C 1
ATOM 3239 O O . GLU B 1 14 ? 8.977 -54.719 -16.625 1 83.56 14 GLU B O 1
ATOM 3244 N N . GLU B 1 15 ? 8.703 -53.125 -15.141 1 87.44 15 GLU B N 1
ATOM 3245 C CA . GLU B 1 15 ? 8.18 -54.062 -14.148 1 87.44 15 GLU B CA 1
ATOM 3246 C C . GLU B 1 15 ? 6.852 -54.656 -14.594 1 87.44 15 GLU B C 1
ATOM 3248 O O . GLU B 1 15 ? 6.617 -55.875 -14.438 1 87.44 15 GLU B O 1
ATOM 3253 N N . TYR B 1 16 ? 6.043 -53.844 -15.086 1 88 16 TYR B N 1
ATOM 3254 C CA . TYR B 1 16 ? 4.738 -54.312 -15.555 1 88 16 TYR B CA 1
ATOM 3255 C C . TYR B 1 16 ? 4.887 -55.312 -16.688 1 88 16 TYR B C 1
ATOM 3257 O O . TYR B 1 16 ? 4.238 -56.344 -16.688 1 88 16 TYR B O 1
ATOM 3265 N N . VAL B 1 17 ? 5.727 -55.031 -17.656 1 83.69 17 VAL B N 1
ATOM 3266 C CA . VAL B 1 17 ? 5.914 -55.875 -18.828 1 83.69 17 VAL B CA 1
ATOM 3267 C C . VAL B 1 17 ? 6.547 -57.219 -18.406 1 83.69 17 VAL B C 1
ATOM 3269 O O . VAL B 1 17 ? 6.219 -58.281 -18.969 1 83.69 17 VAL B O 1
ATOM 3272 N N . SER B 1 18 ? 7.473 -57.156 -17.484 1 84.62 18 SER B N 1
ATOM 3273 C CA . SER B 1 18 ? 8.117 -58.344 -16.984 1 84.62 18 SER B CA 1
ATOM 3274 C C . SER B 1 18 ? 7.109 -59.281 -16.297 1 84.62 18 SER B C 1
ATOM 3276 O O . SER B 1 18 ? 7.191 -60.5 -16.422 1 84.62 18 SER B O 1
ATOM 3278 N N . GLU B 1 19 ? 6.164 -58.688 -15.727 1 88.69 19 GLU B N 1
ATOM 3279 C CA . GLU B 1 19 ? 5.215 -59.469 -14.945 1 88.69 19 GLU B CA 1
ATOM 3280 C C . GLU B 1 19 ? 4.012 -59.875 -15.789 1 88.69 19 GLU B C 1
ATOM 3282 O O . GLU B 1 19 ? 3.488 -61 -15.633 1 88.69 19 GLU B O 1
ATOM 3287 N N . ASN B 1 20 ? 3.539 -59 -16.641 1 85.81 20 ASN B N 1
ATOM 3288 C CA . ASN B 1 20 ? 2.254 -59.188 -17.297 1 85.81 20 ASN B CA 1
ATOM 3289 C C . ASN B 1 20 ? 2.414 -59.312 -18.812 1 85.81 20 ASN B C 1
ATOM 3291 O O . ASN B 1 20 ? 1.457 -59.625 -19.516 1 85.81 20 ASN B O 1
ATOM 3295 N N . GLY B 1 21 ? 3.617 -59.094 -19.25 1 78.19 21 GLY B N 1
ATOM 3296 C CA . GLY B 1 21 ? 3.75 -58.938 -20.688 1 78.19 21 GLY B CA 1
ATOM 3297 C C . GLY B 1 21 ? 3.084 -57.688 -21.219 1 78.19 21 GLY B C 1
ATOM 3298 O O . GLY B 1 21 ? 3.133 -56.625 -20.578 1 78.19 21 GLY B O 1
ATOM 3299 N N . ILE B 1 22 ? 2.482 -57.75 -22.438 1 80.5 22 ILE B N 1
ATOM 3300 C CA . ILE B 1 22 ? 1.863 -56.594 -23.031 1 80.5 22 ILE B CA 1
ATOM 3301 C C . ILE B 1 22 ? 0.352 -56.625 -22.828 1 80.5 22 ILE B C 1
ATOM 3303 O O . ILE B 1 22 ? -0.389 -55.844 -23.422 1 80.5 22 ILE B O 1
ATOM 3307 N N . SER B 1 23 ? -0.039 -57.625 -22 1 82.56 23 SER B N 1
ATOM 3308 C CA . SER B 1 23 ? -1.467 -57.75 -21.734 1 82.56 23 SER B CA 1
ATOM 3309 C C . SER B 1 23 ? -2 -56.531 -20.969 1 82.56 23 SER B C 1
ATOM 3311 O O . SER B 1 23 ? -1.456 -56.156 -19.938 1 82.56 23 SER B O 1
ATOM 3313 N N . ASN B 1 24 ? -2.982 -55.906 -21.484 1 86.69 24 ASN B N 1
ATOM 3314 C CA . ASN B 1 24 ? -3.676 -54.75 -20.891 1 86.69 24 ASN B CA 1
ATOM 3315 C C . ASN B 1 24 ? -2.736 -53.594 -20.672 1 86.69 24 ASN B C 1
ATOM 3317 O O . ASN B 1 24 ? -2.875 -52.844 -19.703 1 86.69 24 ASN B O 1
ATOM 3321 N N . ILE B 1 25 ? -1.771 -53.469 -21.438 1 86.44 25 ILE B N 1
ATOM 3322 C CA . ILE B 1 25 ? -0.78 -52.406 -21.297 1 86.44 25 ILE B CA 1
ATOM 3323 C C . ILE B 1 25 ? -1.417 -51.062 -21.609 1 86.44 25 ILE B C 1
ATOM 3325 O O . ILE B 1 25 ? -0.993 -50.031 -21.078 1 86.44 25 ILE B O 1
ATOM 3329 N N . ASP B 1 26 ? -2.434 -51.031 -22.469 1 87.62 26 ASP B N 1
ATOM 3330 C CA . ASP B 1 26 ? -3.145 -49.781 -22.781 1 87.62 26 ASP B CA 1
ATOM 3331 C C . ASP B 1 26 ? -3.805 -49.188 -21.547 1 87.62 26 ASP B C 1
ATOM 3333 O O . ASP B 1 26 ? -3.684 -48 -21.281 1 87.62 26 ASP B O 1
ATOM 3337 N N . GLU B 1 27 ? -4.352 -50.094 -20.719 1 89.38 27 GLU B N 1
ATOM 3338 C CA . GLU B 1 27 ? -4.988 -49.656 -19.484 1 89.38 27 GLU B CA 1
ATOM 3339 C C . GLU B 1 27 ? -3.955 -49.156 -18.484 1 89.38 27 GLU B C 1
ATOM 3341 O O . GLU B 1 27 ? -4.184 -48.188 -17.781 1 89.38 27 GLU B O 1
ATOM 3346 N N . PHE B 1 28 ? -2.852 -49.875 -18.406 1 90.25 28 PHE B N 1
ATOM 3347 C CA . PHE B 1 28 ? -1.762 -49.469 -17.516 1 90.25 28 PHE B CA 1
ATOM 3348 C C . PHE B 1 28 ? -1.222 -48.094 -17.891 1 90.25 28 PHE B C 1
ATOM 3350 O O . PHE B 1 28 ? -1.035 -47.25 -17.016 1 90.25 28 PHE B O 1
ATOM 3357 N N . PHE B 1 29 ? -1.048 -47.844 -19.156 1 88.69 29 PHE B N 1
ATOM 3358 C CA . PHE B 1 29 ? -0.554 -46.562 -19.625 1 88.69 29 PHE B CA 1
ATOM 3359 C C . PHE B 1 29 ? -1.557 -45.438 -19.328 1 88.69 29 PHE B C 1
ATOM 3361 O O . PHE B 1 29 ? -1.182 -44.375 -18.844 1 88.69 29 PHE B O 1
ATOM 3368 N N . LYS B 1 30 ? -2.779 -45.719 -19.578 1 89 30 LYS B N 1
ATOM 3369 C CA . LYS B 1 30 ? -3.818 -44.719 -19.328 1 89 30 LYS B CA 1
ATOM 3370 C C . LYS B 1 30 ? -3.867 -44.312 -17.859 1 89 30 LYS B C 1
ATOM 3372 O O . LYS B 1 30 ? -4.027 -43.125 -17.531 1 89 30 LYS B O 1
ATOM 3377 N N . GLU B 1 31 ? -3.658 -45.25 -17 1 90 31 GLU B N 1
ATOM 3378 C CA . GLU B 1 31 ? -3.656 -45 -15.562 1 90 31 GLU B CA 1
ATOM 3379 C C . GLU B 1 31 ? -2.465 -44.125 -15.148 1 90 31 GLU B C 1
ATOM 3381 O O . GLU B 1 31 ? -2.607 -43.188 -14.359 1 90 31 GLU B O 1
ATOM 3386 N N . LYS B 1 32 ? -1.354 -44.469 -15.688 1 88.62 32 LYS B N 1
ATOM 3387 C CA . LYS B 1 32 ? -0.142 -43.719 -15.352 1 88.62 32 LYS B CA 1
ATOM 3388 C C . LYS B 1 32 ? -0.205 -42.281 -15.891 1 88.62 32 LYS B C 1
ATOM 3390 O O . LYS B 1 32 ? 0.288 -41.344 -15.25 1 88.62 32 LYS B O 1
ATOM 3395 N N . LEU B 1 33 ? -0.83 -42.156 -17 1 88.75 33 LEU B N 1
ATOM 3396 C CA . LEU B 1 33 ? -0.915 -40.844 -17.656 1 88.75 33 LEU B CA 1
ATOM 3397 C C . LEU B 1 33 ? -1.831 -39.906 -16.875 1 88.75 33 LEU B C 1
ATOM 3399 O O . LEU B 1 33 ? -1.665 -38.688 -16.938 1 88.75 33 LEU B O 1
ATOM 3403 N N . GLU B 1 34 ? -2.734 -40.438 -16.094 1 89.69 34 GLU B N 1
ATOM 3404 C CA . GLU B 1 34 ? -3.66 -39.625 -15.328 1 89.69 34 GLU B CA 1
ATOM 3405 C C . GLU B 1 34 ? -3.238 -39.531 -13.859 1 89.69 34 GLU B C 1
ATOM 3407 O O . GLU B 1 34 ? -3.865 -38.844 -13.062 1 89.69 34 GLU B O 1
ATOM 3412 N N . GLY B 1 35 ? -2.186 -40.188 -13.5 1 89.88 35 GLY B N 1
ATOM 3413 C CA . GLY B 1 35 ? -1.743 -40.312 -12.125 1 89.88 35 GLY B CA 1
ATOM 3414 C C . GLY B 1 35 ? -1.368 -39 -11.484 1 89.88 35 GLY B C 1
ATOM 3415 O O . GLY B 1 35 ? -1.491 -38.812 -10.273 1 89.88 35 GLY B O 1
ATOM 3416 N N . TRP B 1 36 ? -0.905 -38.094 -12.289 1 90.56 36 TRP B N 1
ATOM 3417 C CA . TRP B 1 36 ? -0.5 -36.781 -11.766 1 90.56 36 TRP B CA 1
ATOM 3418 C C . TRP B 1 36 ? -1.672 -36.094 -11.086 1 90.56 36 TRP B C 1
ATOM 3420 O O . TRP B 1 36 ? -1.476 -35.281 -10.188 1 90.56 36 TRP B O 1
ATOM 3430 N N . GLN B 1 37 ? -2.889 -36.375 -11.398 1 92.94 37 GLN B N 1
ATOM 3431 C CA . GLN B 1 37 ? -4.082 -35.75 -10.859 1 92.94 37 GLN B CA 1
ATOM 3432 C C . GLN B 1 37 ? -4.344 -36.219 -9.422 1 92.94 37 GLN B C 1
ATOM 3434 O O . GLN B 1 37 ? -5.121 -35.562 -8.703 1 92.94 37 GLN B O 1
ATOM 3439 N N . ASP B 1 38 ? -3.641 -37.219 -9.016 1 93.44 38 ASP B N 1
ATOM 3440 C CA . ASP B 1 38 ? -3.891 -37.781 -7.688 1 93.44 38 ASP B CA 1
ATOM 3441 C C . ASP B 1 38 ? -2.771 -37.406 -6.715 1 93.44 38 ASP B C 1
ATOM 3443 O O . ASP B 1 38 ? -2.818 -37.781 -5.539 1 93.44 38 ASP B O 1
ATOM 3447 N N . VAL B 1 39 ? -1.879 -36.75 -7.215 1 93.88 39 VAL B N 1
ATOM 3448 C CA . VAL B 1 39 ? -0.754 -36.344 -6.375 1 93.88 39 VAL B CA 1
ATOM 3449 C C . VAL B 1 39 ? -1.11 -35.062 -5.605 1 93.88 39 VAL B C 1
ATOM 3451 O O . VAL B 1 39 ? -1.511 -34.062 -6.203 1 93.88 39 VAL B O 1
ATOM 3454 N N . GLU B 1 40 ? -0.875 -35.125 -4.262 1 94.5 40 GLU B N 1
ATOM 3455 C CA . GLU B 1 40 ? -1.24 -34 -3.424 1 94.5 40 GLU B CA 1
ATOM 3456 C C . GLU B 1 40 ? -0.063 -33.031 -3.238 1 94.5 40 GLU B C 1
ATOM 3458 O O . GLU B 1 40 ? 1.072 -33.469 -3.043 1 94.5 40 GLU B O 1
ATOM 3463 N N . VAL B 1 41 ? -0.335 -31.812 -3.41 1 94.56 41 VAL B N 1
ATOM 3464 C CA . VAL B 1 41 ? 0.624 -30.75 -3.137 1 94.56 41 VAL B CA 1
ATOM 3465 C C . VAL B 1 41 ? -0.007 -29.719 -2.209 1 94.56 41 VAL B C 1
ATOM 3467 O O . VAL B 1 41 ? -1.073 -29.172 -2.508 1 94.56 41 VAL B O 1
ATOM 3470 N N . ASN B 1 42 ? 0.644 -29.484 -1.037 1 94.69 42 ASN B N 1
ATOM 3471 C CA . ASN B 1 42 ? 0.18 -28.516 -0.064 1 94.69 42 ASN B CA 1
ATOM 3472 C C . ASN B 1 42 ? 1.182 -27.375 0.106 1 94.69 42 ASN B C 1
ATOM 3474 O O . ASN B 1 42 ? 2.297 -27.578 0.584 1 94.69 42 ASN B O 1
ATOM 3478 N N . ILE B 1 43 ? 0.725 -26.219 -0.228 1 94.62 43 ILE B N 1
ATOM 3479 C CA . ILE B 1 43 ? 1.579 -25.047 -0.104 1 94.62 43 ILE B CA 1
ATOM 3480 C C . ILE B 1 43 ? 1.018 -24.109 0.965 1 94.62 43 ILE B C 1
ATOM 3482 O O . ILE B 1 43 ? -0.149 -23.719 0.903 1 94.62 43 ILE B O 1
ATOM 3486 N N . GLY B 1 44 ? 1.846 -23.766 1.933 1 96.12 44 GLY B N 1
ATOM 3487 C CA . GLY B 1 44 ? 1.438 -22.828 2.965 1 96.12 44 GLY B CA 1
ATOM 3488 C C . GLY B 1 44 ? 1.843 -21.391 2.662 1 96.12 44 GLY B C 1
ATOM 3489 O O . GLY B 1 44 ? 3.02 -21.109 2.42 1 96.12 44 GLY B O 1
ATOM 3490 N N . VAL B 1 45 ? 0.855 -20.516 2.609 1 97.06 45 VAL B N 1
ATOM 3491 C CA . VAL B 1 45 ? 1.109 -19.094 2.416 1 97.06 45 VAL B CA 1
ATOM 3492 C C . VAL B 1 45 ? 0.964 -18.359 3.746 1 97.06 45 VAL B C 1
ATOM 3494 O O . VAL B 1 45 ? -0.129 -18.297 4.312 1 97.06 45 VAL B O 1
ATOM 3497 N N . THR B 1 46 ? 2.08 -17.812 4.27 1 96.69 46 THR B N 1
ATOM 3498 C CA . THR B 1 46 ? 2.111 -17.203 5.594 1 96.69 46 THR B CA 1
ATOM 3499 C C . THR B 1 46 ? 2.74 -15.812 5.531 1 96.69 46 THR B C 1
ATOM 3501 O O . THR B 1 46 ? 3.174 -15.375 4.465 1 96.69 46 THR B O 1
ATOM 3504 N N . GLY B 1 47 ? 2.703 -15.094 6.645 1 95.75 47 GLY B N 1
ATOM 3505 C CA . GLY B 1 47 ? 3.193 -13.727 6.73 1 95.75 47 GLY B CA 1
ATOM 3506 C C . GLY B 1 47 ? 2.252 -12.797 7.48 1 95.75 47 GLY B C 1
ATOM 3507 O O . GLY B 1 47 ? 1.274 -13.25 8.078 1 95.75 47 GLY B O 1
ATOM 3508 N N . ASP B 1 48 ? 2.566 -11.492 7.449 1 94.12 48 ASP B N 1
ATOM 3509 C CA . ASP B 1 48 ? 1.78 -10.492 8.164 1 94.12 48 ASP B CA 1
ATOM 3510 C C . ASP B 1 48 ? 0.395 -10.336 7.539 1 94.12 48 ASP B C 1
ATOM 3512 O O . ASP B 1 48 ? 0.175 -10.734 6.395 1 94.12 48 ASP B O 1
ATOM 3516 N N . SER B 1 49 ? -0.509 -9.805 8.328 1 92.44 49 SER B N 1
ATOM 3517 C CA . SER B 1 49 ? -1.852 -9.523 7.832 1 92.44 49 SER B CA 1
ATOM 3518 C C . SER B 1 49 ? -1.835 -8.414 6.789 1 92.44 49 SER B C 1
ATOM 3520 O O . SER B 1 49 ? -1.102 -7.434 6.934 1 92.44 49 SER B O 1
ATOM 3522 N N . GLY B 1 50 ? -2.559 -8.57 5.699 1 92.19 50 GLY B N 1
ATOM 3523 C CA . GLY B 1 50 ? -2.734 -7.527 4.703 1 92.19 50 GLY B CA 1
ATOM 3524 C C . GLY B 1 50 ? -1.629 -7.496 3.666 1 92.19 50 GLY B C 1
ATOM 3525 O O . GLY B 1 50 ? -1.496 -6.52 2.924 1 92.19 50 GLY B O 1
ATOM 3526 N N . THR B 1 51 ? -0.855 -8.516 3.611 1 95.19 51 THR B N 1
ATOM 3527 C CA . THR B 1 51 ? 0.302 -8.516 2.725 1 95.19 51 THR B CA 1
ATOM 3528 C C . THR B 1 51 ? -0.081 -9.023 1.336 1 95.19 51 THR B C 1
ATOM 3530 O O . THR B 1 51 ? 0.74 -9.008 0.416 1 95.19 51 THR B O 1
ATOM 3533 N N . GLY B 1 52 ? -1.318 -9.586 1.154 1 94.94 52 GLY B N 1
ATOM 3534 C CA . GLY B 1 52 ? -1.743 -10.023 -0.166 1 94.94 52 GLY B CA 1
ATOM 3535 C C . GLY B 1 52 ? -1.746 -11.531 -0.322 1 94.94 52 GLY B C 1
ATOM 3536 O O . GLY B 1 52 ? -1.812 -12.047 -1.44 1 94.94 52 GLY B O 1
ATOM 3537 N N . LYS B 1 53 ? -1.696 -12.266 0.776 1 96.19 53 LYS B N 1
ATOM 3538 C CA . LYS B 1 53 ? -1.702 -13.727 0.746 1 96.19 53 LYS B CA 1
ATOM 3539 C C . LYS B 1 53 ? -2.934 -14.25 0.017 1 96.19 53 LYS B C 1
ATOM 3541 O O . LYS B 1 53 ? -2.814 -15.039 -0.924 1 96.19 53 LYS B O 1
ATOM 3546 N N . SER B 1 54 ? -4.09 -13.805 0.43 1 96.19 54 SER B N 1
ATOM 3547 C CA . SER B 1 54 ? -5.336 -14.266 -0.177 1 96.19 54 SER B CA 1
ATOM 3548 C C . SER B 1 54 ? -5.426 -13.844 -1.641 1 96.19 54 SER B C 1
ATOM 3550 O O . SER B 1 54 ? -5.891 -14.609 -2.486 1 96.19 54 SER B O 1
ATOM 3552 N N . SER B 1 55 ? -5.004 -12.625 -1.924 1 94 55 SER B N 1
ATOM 3553 C CA . SER B 1 55 ? -4.996 -12.148 -3.303 1 94 55 SER B CA 1
ATOM 3554 C C . SER B 1 55 ? -4.086 -13.008 -4.176 1 94 55 SER B C 1
ATOM 3556 O O . SER B 1 55 ? -4.41 -13.281 -5.336 1 94 55 SER B O 1
ATOM 3558 N N . PHE B 1 56 ? -2.953 -13.414 -3.67 1 95.44 56 PHE B N 1
ATOM 3559 C CA . PHE B 1 56 ? -2.029 -14.273 -4.398 1 95.44 56 PHE B CA 1
ATOM 3560 C C . PHE B 1 56 ? -2.682 -15.609 -4.723 1 95.44 56 PHE B C 1
ATOM 3562 O O . PHE B 1 56 ? -2.572 -16.109 -5.848 1 95.44 56 PHE B O 1
ATOM 3569 N N . ILE B 1 57 ? -3.303 -16.156 -3.711 1 96.12 57 ILE B N 1
ATOM 3570 C CA . ILE B 1 57 ? -3.957 -17.453 -3.869 1 96.12 57 ILE B CA 1
ATOM 3571 C C . ILE B 1 57 ? -5.023 -17.375 -4.961 1 96.12 57 ILE B C 1
ATOM 3573 O O . ILE B 1 57 ? -5.141 -18.266 -5.793 1 96.12 57 ILE B O 1
ATOM 3577 N N . ASN B 1 58 ? -5.762 -16.281 -4.949 1 94.12 58 ASN B N 1
ATOM 3578 C CA . ASN B 1 58 ? -6.746 -16.094 -6.012 1 94.12 58 ASN B CA 1
ATOM 3579 C C . ASN B 1 58 ? -6.078 -15.992 -7.379 1 94.12 58 ASN B C 1
ATOM 3581 O O . ASN B 1 58 ? -6.52 -16.625 -8.336 1 94.12 58 ASN B O 1
ATOM 3585 N N . THR B 1 59 ? -4.988 -15.266 -7.434 1 92.06 59 THR B N 1
ATOM 3586 C CA . THR B 1 59 ? -4.297 -15.016 -8.695 1 92.06 59 THR B CA 1
ATOM 3587 C C . THR B 1 59 ? -3.703 -16.312 -9.25 1 92.06 59 THR B C 1
ATOM 3589 O O . THR B 1 59 ? -3.877 -16.625 -10.43 1 92.06 59 THR B O 1
ATOM 3592 N N . ILE B 1 60 ? -3.045 -17.047 -8.422 1 91.5 60 ILE B N 1
ATOM 3593 C CA . ILE B 1 60 ? -2.363 -18.25 -8.875 1 91.5 60 ILE B CA 1
ATOM 3594 C C . ILE B 1 60 ? -3.395 -19.297 -9.273 1 91.5 60 ILE B C 1
ATOM 3596 O O . ILE B 1 60 ? -3.104 -20.188 -10.086 1 91.5 60 ILE B O 1
ATOM 3600 N N . ARG B 1 61 ? -4.57 -19.203 -8.727 1 92.12 61 ARG B N 1
ATOM 3601 C CA . ARG B 1 61 ? -5.656 -20.125 -9.07 1 92.12 61 ARG B CA 1
ATOM 3602 C C . ARG B 1 61 ? -6.492 -19.578 -10.219 1 92.12 61 ARG B C 1
ATOM 3604 O O . ARG B 1 61 ? -7.527 -20.156 -10.562 1 92.12 61 ARG B O 1
ATOM 3611 N N . GLU B 1 62 ? -6.117 -18.422 -10.711 1 88.19 62 GLU B N 1
ATOM 3612 C CA . GLU B 1 62 ? -6.766 -17.797 -11.859 1 88.19 62 GLU B CA 1
ATOM 3613 C C . GLU B 1 62 ? -8.203 -17.406 -11.539 1 88.19 62 GLU B C 1
ATOM 3615 O O . GLU B 1 62 ? -9.117 -17.656 -12.328 1 88.19 62 GLU B O 1
ATOM 3620 N N . LEU B 1 63 ? -8.328 -16.906 -10.359 1 89.19 63 LEU B N 1
ATOM 3621 C CA . LEU B 1 63 ? -9.641 -16.438 -9.922 1 89.19 63 LEU B CA 1
ATOM 3622 C C . LEU B 1 63 ? -9.625 -14.938 -9.664 1 89.19 63 LEU B C 1
ATOM 3624 O O . LEU B 1 63 ? -8.617 -14.391 -9.195 1 89.19 63 LEU B O 1
ATOM 3628 N N . ASP B 1 64 ? -10.711 -14.328 -9.922 1 86 64 ASP B N 1
ATOM 3629 C CA . ASP B 1 64 ? -10.914 -12.953 -9.484 1 86 64 ASP B CA 1
ATOM 3630 C C . ASP B 1 64 ? -11.359 -12.898 -8.023 1 86 64 ASP B C 1
ATOM 3632 O O . ASP B 1 64 ? -11.953 -13.852 -7.516 1 86 64 ASP B O 1
ATOM 3636 N N . ASP B 1 65 ? -11.141 -11.773 -7.449 1 85.94 65 ASP B N 1
ATOM 3637 C CA . ASP B 1 65 ? -11.438 -11.609 -6.027 1 85.94 65 ASP B CA 1
ATOM 3638 C C . ASP B 1 65 ? -12.938 -11.734 -5.766 1 85.94 65 ASP B C 1
ATOM 3640 O O . ASP B 1 65 ? -13.352 -12.031 -4.641 1 85.94 65 ASP B O 1
ATOM 3644 N N . ASP B 1 66 ? -13.758 -11.578 -6.812 1 86.69 66 ASP B N 1
ATOM 3645 C CA . ASP B 1 66 ? -15.203 -11.602 -6.633 1 86.69 66 ASP B CA 1
ATOM 3646 C C . ASP B 1 66 ? -15.781 -12.969 -6.973 1 86.69 66 ASP B C 1
ATOM 3648 O O . ASP B 1 66 ? -16.984 -13.203 -6.82 1 86.69 66 ASP B O 1
ATOM 3652 N N . ASP B 1 67 ? -14.953 -13.875 -7.367 1 89.31 67 ASP B N 1
ATOM 3653 C CA . ASP B 1 67 ? -15.445 -15.203 -7.715 1 89.31 67 ASP B CA 1
ATOM 3654 C C . ASP B 1 67 ? -15.898 -15.969 -6.473 1 89.31 67 ASP B C 1
ATOM 3656 O O . ASP B 1 67 ? -15.383 -15.742 -5.375 1 89.31 67 ASP B O 1
ATOM 3660 N N . ASP B 1 68 ? -16.781 -16.859 -6.547 1 88.44 68 ASP B N 1
ATOM 3661 C CA . ASP B 1 68 ? -17.391 -17.609 -5.441 1 88.44 68 ASP B CA 1
ATOM 3662 C C . ASP B 1 68 ? -16.344 -18.438 -4.703 1 88.44 68 ASP B C 1
ATOM 3664 O O . ASP B 1 68 ? -16.375 -18.531 -3.475 1 88.44 68 ASP B O 1
ATOM 3668 N N . GLN B 1 69 ? -15.406 -18.969 -5.363 1 91.44 69 GLN B N 1
ATOM 3669 C CA . GLN B 1 69 ? -14.422 -19.859 -4.75 1 91.44 69 GLN B CA 1
ATOM 3670 C C . GLN B 1 69 ? -13.164 -19.094 -4.359 1 91.44 69 GLN B C 1
ATOM 3672 O O . GLN B 1 69 ? -12.195 -19.672 -3.867 1 91.44 69 GLN B O 1
ATOM 3677 N N . ALA B 1 70 ? -13.242 -17.797 -4.547 1 92.88 70 ALA B N 1
ATOM 3678 C CA . ALA B 1 70 ? -12.062 -16.969 -4.273 1 92.88 70 ALA B CA 1
ATOM 3679 C C . ALA B 1 70 ? -11.852 -16.797 -2.773 1 92.88 70 ALA B C 1
ATOM 3681 O O . ALA B 1 70 ? -12.812 -16.797 -2 1 92.88 70 ALA B O 1
ATOM 3682 N N . ALA B 1 71 ? -10.617 -16.812 -2.385 1 93.44 71 ALA B N 1
ATOM 3683 C CA . ALA B 1 71 ? -10.297 -16.391 -1.022 1 93.44 71 ALA B CA 1
ATOM 3684 C C . ALA B 1 71 ? -10.773 -14.969 -0.764 1 93.44 71 ALA B C 1
ATOM 3686 O O . ALA B 1 71 ? -10.672 -14.102 -1.64 1 93.44 71 ALA B O 1
ATOM 3687 N N . LYS B 1 72 ? -11.305 -14.734 0.383 1 89.69 72 LYS B N 1
ATOM 3688 C CA . LYS B 1 72 ? -11.82 -13.414 0.716 1 89.69 72 LYS B CA 1
ATOM 3689 C C . LYS B 1 72 ? -10.688 -12.398 0.856 1 89.69 72 LYS B C 1
ATOM 3691 O O . LYS B 1 72 ? -9.703 -12.648 1.557 1 89.69 72 LYS B O 1
ATOM 3696 N N . VAL B 1 73 ? -10.82 -11.344 0.111 1 88.81 73 VAL B N 1
ATOM 3697 C CA . VAL B 1 73 ? -9.867 -10.234 0.18 1 88.81 73 VAL B CA 1
ATOM 3698 C C . VAL B 1 73 ? -10.57 -8.977 0.667 1 88.81 73 VAL B C 1
ATOM 3700 O O . VAL B 1 73 ? -11.766 -8.789 0.417 1 88.81 73 VAL B O 1
ATOM 3703 N N . GLY B 1 74 ? -9.883 -8.117 1.5 1 87 74 GLY B N 1
ATOM 3704 C CA . GLY B 1 74 ? -10.492 -6.906 2.018 1 87 74 GLY B CA 1
ATOM 3705 C C . GLY B 1 74 ? -9.508 -5.98 2.697 1 87 74 GLY B C 1
ATOM 3706 O O . GLY B 1 74 ? -8.305 -6.258 2.719 1 87 74 GLY B O 1
ATOM 3707 N N . VAL B 1 75 ? -10.016 -4.879 3.213 1 89.12 75 VAL B N 1
ATOM 3708 C CA . VAL B 1 75 ? -9.188 -3.83 3.801 1 89.12 75 VAL B CA 1
ATOM 3709 C C . VAL B 1 75 ? -9 -4.098 5.293 1 89.12 75 VAL B C 1
ATOM 3711 O O . VAL B 1 75 ? -8.211 -3.414 5.957 1 89.12 75 VAL B O 1
ATOM 3714 N N . THR B 1 76 ? -9.703 -5.004 5.844 1 88.88 76 THR B N 1
ATOM 3715 C CA . THR B 1 76 ? -9.523 -5.473 7.215 1 88.88 76 THR B CA 1
ATOM 3716 C C . THR B 1 76 ? -9.188 -6.961 7.238 1 88.88 76 THR B C 1
ATOM 3718 O O . THR B 1 76 ? -9.211 -7.625 6.199 1 88.88 76 THR B O 1
ATOM 3721 N N . GLU B 1 77 ? -8.766 -7.363 8.383 1 85.94 77 GLU B N 1
ATOM 3722 C CA . GLU B 1 77 ? -8.406 -8.773 8.508 1 85.94 77 GLU B CA 1
ATOM 3723 C C . GLU B 1 77 ? -9.578 -9.672 8.133 1 85.94 77 GLU B C 1
ATOM 3725 O O . GLU B 1 77 ? -10.688 -9.516 8.656 1 85.94 77 GLU B O 1
ATOM 3730 N N . THR B 1 78 ? -9.281 -10.586 7.211 1 82.38 78 THR B N 1
ATOM 3731 C CA . THR B 1 78 ? -10.344 -11.453 6.719 1 82.38 78 THR B CA 1
ATOM 3732 C C . THR B 1 78 ? -10.039 -12.914 7.043 1 82.38 78 THR B C 1
ATOM 3734 O O . THR B 1 78 ? -10.945 -13.758 7.043 1 82.38 78 THR B O 1
ATOM 3737 N N . THR B 1 79 ? -8.789 -13.258 7.211 1 84.56 79 THR B N 1
ATOM 3738 C CA . THR B 1 79 ? -8.359 -14.625 7.473 1 84.56 79 THR B CA 1
ATOM 3739 C C . THR B 1 79 ? -8.047 -14.82 8.953 1 84.56 79 THR B C 1
ATOM 3741 O O . THR B 1 79 ? -6.965 -14.445 9.414 1 84.56 79 THR B O 1
ATOM 3744 N N . MET B 1 80 ? -8.906 -15.523 9.672 1 89.44 80 MET B N 1
ATOM 3745 C CA . MET B 1 80 ? -8.758 -15.664 11.117 1 89.44 80 MET B CA 1
ATOM 3746 C C . MET B 1 80 ? -8.32 -17.078 11.484 1 89.44 80 MET B C 1
ATOM 3748 O O . MET B 1 80 ? -7.922 -17.328 12.625 1 89.44 80 MET B O 1
ATOM 3752 N N . GLU B 1 81 ? -8.453 -17.938 10.562 1 92.69 81 GLU B N 1
ATOM 3753 C CA . GLU B 1 81 ? -8.008 -19.328 10.672 1 92.69 81 GLU B CA 1
ATOM 3754 C C . GLU B 1 81 ? -7.453 -19.828 9.336 1 92.69 81 GLU B C 1
ATOM 3756 O O . GLU B 1 81 ? -7.754 -19.266 8.281 1 92.69 81 GLU B O 1
ATOM 3761 N N . PRO B 1 82 ? -6.59 -20.828 9.469 1 94.69 82 PRO B N 1
ATOM 3762 C CA . PRO B 1 82 ? -6.109 -21.391 8.203 1 94.69 82 PRO B CA 1
ATOM 3763 C C . PRO B 1 82 ? -7.242 -21.859 7.301 1 94.69 82 PRO B C 1
ATOM 3765 O O . PRO B 1 82 ? -8.172 -22.531 7.762 1 94.69 82 PRO B O 1
ATOM 3768 N N . LYS B 1 83 ? -7.199 -21.453 6.086 1 95.56 83 LYS B N 1
ATOM 3769 C CA . LYS B 1 83 ? -8.203 -21.875 5.109 1 95.56 83 LYS B CA 1
ATOM 3770 C C . LYS B 1 83 ? -7.551 -22.547 3.9 1 95.56 83 LYS B C 1
ATOM 3772 O O . LYS B 1 83 ? -6.539 -22.062 3.391 1 95.56 83 LYS B O 1
ATOM 3777 N N . CYS B 1 84 ? -8.109 -23.641 3.492 1 96 84 CYS B N 1
ATOM 3778 C CA . CYS B 1 84 ? -7.613 -24.391 2.352 1 96 84 CYS B CA 1
ATOM 3779 C C . CYS B 1 84 ? -8.359 -24.016 1.077 1 96 84 CYS B C 1
ATOM 3781 O O . CYS B 1 84 ? -9.594 -23.953 1.071 1 96 84 CYS B O 1
ATOM 3783 N N . TYR B 1 85 ? -7.633 -23.781 0.012 1 96.69 85 TYR B N 1
ATOM 3784 C CA . TYR B 1 85 ? -8.195 -23.5 -1.303 1 96.69 85 TYR B CA 1
ATOM 3785 C C . TYR B 1 85 ? -7.633 -24.438 -2.355 1 96.69 85 TYR B C 1
ATOM 3787 O O . TYR B 1 85 ? -6.449 -24.375 -2.688 1 96.69 85 TYR B O 1
ATOM 3795 N N . ASP B 1 86 ? -8.484 -25.188 -2.932 1 95.5 86 ASP B N 1
ATOM 3796 C CA . ASP B 1 86 ? -8.086 -26.109 -3.99 1 95.5 86 ASP B CA 1
ATOM 3797 C C . ASP B 1 86 ? -7.992 -25.391 -5.336 1 95.5 86 ASP B C 1
ATOM 3799 O O . ASP B 1 86 ? -8.773 -24.469 -5.613 1 95.5 86 ASP B O 1
ATOM 3803 N N . HIS B 1 87 ? -7.098 -25.797 -6.07 1 93.75 87 HIS B N 1
ATOM 3804 C CA . HIS B 1 87 ? -7.082 -25.297 -7.438 1 93.75 87 HIS B CA 1
ATOM 3805 C C . HIS B 1 87 ? -8.289 -25.797 -8.219 1 93.75 87 HIS B C 1
ATOM 3807 O O . HIS B 1 87 ? -8.641 -26.969 -8.164 1 93.75 87 HIS B O 1
ATOM 3813 N N . PRO B 1 88 ? -8.883 -24.938 -8.961 1 90.62 88 PRO B N 1
ATOM 3814 C CA . PRO B 1 88 ? -10.109 -25.312 -9.672 1 90.62 88 PRO B CA 1
ATOM 3815 C C . PRO B 1 88 ? -9.875 -26.453 -10.68 1 90.62 88 PRO B C 1
ATOM 3817 O O . PRO B 1 88 ? -10.75 -27.281 -10.883 1 90.62 88 PRO B O 1
ATOM 3820 N N . SER B 1 89 ? -8.719 -26.547 -11.297 1 88.19 89 SER B N 1
ATOM 3821 C CA . SER B 1 89 ? -8.438 -27.547 -12.328 1 88.19 89 SER B CA 1
ATOM 3822 C C . SER B 1 89 ? -7.938 -28.844 -11.711 1 88.19 89 SER B C 1
ATOM 3824 O O . SER B 1 89 ? -7.926 -29.891 -12.375 1 88.19 89 SER B O 1
ATOM 3826 N N . ASN B 1 90 ? -7.469 -28.828 -10.516 1 93.94 90 ASN B N 1
ATOM 3827 C CA . ASN B 1 90 ? -6.945 -29.984 -9.812 1 93.94 90 ASN B CA 1
ATOM 3828 C C . ASN B 1 90 ? -7.09 -29.844 -8.305 1 93.94 90 ASN B C 1
ATOM 3830 O O . ASN B 1 90 ? -6.227 -29.25 -7.645 1 93.94 90 ASN B O 1
ATOM 3834 N N . PRO B 1 91 ? -8.031 -30.438 -7.719 1 94.44 91 PRO B N 1
ATOM 3835 C CA . PRO B 1 91 ? -8.328 -30.25 -6.297 1 94.44 91 PRO B CA 1
ATOM 3836 C C . PRO B 1 91 ? -7.234 -30.797 -5.387 1 94.44 91 PRO B C 1
ATOM 3838 O O . PRO B 1 91 ? -7.242 -30.531 -4.18 1 94.44 91 PRO B O 1
ATOM 3841 N N . LYS B 1 92 ? -6.344 -31.578 -5.953 1 95.25 92 LYS B N 1
ATOM 3842 C CA . LYS B 1 92 ? -5.262 -32.125 -5.141 1 95.25 92 LYS B CA 1
ATOM 3843 C C . LYS B 1 92 ? -4.152 -31.094 -4.938 1 95.25 92 LYS B C 1
ATOM 3845 O O . LYS B 1 92 ? -3.289 -31.266 -4.07 1 95.25 92 LYS B O 1
ATOM 3850 N N . ILE B 1 93 ? -4.199 -30.094 -5.688 1 95.06 93 ILE B N 1
ATOM 3851 C CA . ILE B 1 93 ? -3.297 -28.969 -5.477 1 95.06 93 ILE B CA 1
ATOM 3852 C C . ILE B 1 93 ? -3.961 -27.938 -4.562 1 95.06 93 ILE B C 1
ATOM 3854 O O . ILE B 1 93 ? -4.938 -27.297 -4.949 1 95.06 93 ILE B O 1
ATOM 3858 N N . LYS B 1 94 ? -3.326 -27.797 -3.398 1 96 94 LYS B N 1
ATOM 3859 C CA . LYS B 1 94 ? -3.98 -27 -2.363 1 96 94 LYS B CA 1
ATOM 3860 C C . LYS B 1 94 ? -3.086 -25.859 -1.899 1 96 94 LYS B C 1
ATOM 3862 O O . LYS B 1 94 ? -1.881 -26.047 -1.717 1 96 94 LYS B O 1
ATOM 3867 N N . PHE B 1 95 ? -3.674 -24.719 -1.819 1 96.19 95 PHE B N 1
ATOM 3868 C CA . PHE B 1 95 ? -3.043 -23.547 -1.22 1 96.19 95 PHE B CA 1
ATOM 3869 C C . PHE B 1 95 ? -3.689 -23.203 0.117 1 96.19 95 PHE B C 1
ATOM 3871 O O . PHE B 1 95 ? -4.914 -23.094 0.212 1 96.19 95 PHE B O 1
ATOM 3878 N N . TYR B 1 96 ? -2.873 -23.078 1.096 1 96.5 96 TYR B N 1
ATOM 3879 C CA . TYR B 1 96 ? -3.389 -22.766 2.426 1 96.5 96 TYR B CA 1
ATOM 3880 C C . TYR B 1 96 ? -3.139 -21.312 2.781 1 96.5 96 TYR B C 1
ATOM 3882 O O . TYR B 1 96 ? -1.989 -20.875 2.893 1 96.5 96 TYR B O 1
ATOM 3890 N N . ASP B 1 97 ? -4.211 -20.594 2.896 1 97.12 97 ASP B N 1
ATOM 3891 C CA . ASP B 1 97 ? -4.176 -19.219 3.377 1 97.12 97 ASP B CA 1
ATOM 3892 C C . ASP B 1 97 ? -4.094 -19.172 4.902 1 97.12 97 ASP B C 1
ATOM 3894 O O . ASP B 1 97 ? -5.102 -19.359 5.586 1 97.12 97 ASP B O 1
ATOM 3898 N N . LEU B 1 98 ? -2.926 -18.859 5.395 1 96.31 98 LEU B N 1
ATOM 3899 C CA . LEU B 1 98 ? -2.734 -18.812 6.84 1 96.31 98 LEU B CA 1
ATOM 3900 C C . LEU B 1 98 ? -3.004 -17.406 7.367 1 96.31 98 LEU B C 1
ATOM 3902 O O . LEU B 1 98 ? -2.762 -16.422 6.668 1 96.31 98 LEU B O 1
ATOM 3906 N N . PRO B 1 99 ? -3.529 -17.312 8.555 1 94.75 99 PRO B N 1
ATOM 3907 C CA . PRO B 1 99 ? -3.766 -15.977 9.125 1 94.75 99 PRO B CA 1
ATOM 3908 C C . PRO B 1 99 ? -2.48 -15.172 9.297 1 94.75 99 PRO B C 1
ATOM 3910 O O . PRO B 1 99 ? -1.389 -15.742 9.336 1 94.75 99 PRO B O 1
ATOM 3913 N N . GLY B 1 100 ? -2.695 -13.891 9.344 1 93.62 100 GLY B N 1
ATOM 3914 C CA . GLY B 1 100 ? -1.534 -13.039 9.555 1 93.62 100 GLY B CA 1
ATOM 3915 C C . GLY B 1 100 ? -0.957 -13.141 10.953 1 93.62 100 GLY B C 1
ATOM 3916 O O . GLY B 1 100 ? -1.699 -13.266 11.93 1 93.62 100 GLY B O 1
ATOM 3917 N N . ILE B 1 101 ? 0.297 -13.117 11.023 1 92.88 101 ILE B N 1
ATOM 3918 C CA . ILE B 1 101 ? 0.986 -13.047 12.312 1 92.88 101 ILE B CA 1
ATOM 3919 C C . ILE B 1 101 ? 1.143 -11.586 12.734 1 92.88 101 ILE B C 1
ATOM 3921 O O . ILE B 1 101 ? 1.091 -10.68 11.898 1 92.88 101 ILE B O 1
ATOM 3925 N N . GLY B 1 102 ? 1.275 -11.359 14.055 1 89.75 102 GLY B N 1
ATOM 3926 C CA . GLY B 1 102 ? 1.483 -10.008 14.555 1 89.75 102 GLY B CA 1
ATOM 3927 C C . GLY B 1 102 ? 0.192 -9.227 14.727 1 89.75 102 GLY B C 1
ATOM 3928 O O . GLY B 1 102 ? 0.215 -8.008 14.898 1 89.75 102 GLY B O 1
ATOM 3929 N N . THR B 1 103 ? -0.94 -9.875 14.602 1 90.06 103 THR B N 1
ATOM 3930 C CA . THR B 1 103 ? -2.25 -9.297 14.883 1 90.06 103 THR B CA 1
ATOM 3931 C C . THR B 1 103 ? -2.588 -9.43 16.359 1 90.06 103 THR B C 1
ATOM 3933 O O . THR B 1 103 ? -1.909 -10.156 17.094 1 90.06 103 THR B O 1
ATOM 3936 N N . PRO B 1 104 ? -3.602 -8.727 16.766 1 86.19 104 PRO B N 1
ATOM 3937 C CA . PRO B 1 104 ? -4.008 -8.906 18.172 1 86.19 104 PRO B CA 1
ATOM 3938 C C . PRO B 1 104 ? -4.383 -10.352 18.484 1 86.19 104 PRO B C 1
ATOM 3940 O O . PRO B 1 104 ? -4.145 -10.82 19.609 1 86.19 104 PRO B O 1
ATOM 3943 N N . LYS B 1 105 ? -4.918 -11.055 17.578 1 87 105 LYS B N 1
ATOM 3944 C CA . LYS B 1 105 ? -5.309 -12.445 17.781 1 87 105 LYS B CA 1
ATOM 3945 C C . LYS B 1 105 ? -4.09 -13.367 17.797 1 87 105 LYS B C 1
ATOM 3947 O O . LYS B 1 105 ? -4.051 -14.336 18.562 1 87 105 LYS B O 1
ATOM 3952 N N . PHE B 1 106 ? -3.1 -13.094 17 1 89.31 106 PHE B N 1
ATOM 3953 C CA . PHE B 1 106 ? -1.865 -13.859 16.906 1 89.31 106 PHE B CA 1
ATOM 3954 C C . PHE B 1 106 ? -0.651 -12.969 17.141 1 89.31 106 PHE B C 1
ATOM 3956 O O . PHE B 1 106 ? 0.174 -12.789 16.25 1 89.31 106 PHE B O 1
ATOM 3963 N N . PRO B 1 107 ? -0.448 -12.586 18.344 1 85.62 107 PRO B N 1
ATOM 3964 C CA . PRO B 1 107 ? 0.557 -11.562 18.625 1 85.62 107 PRO B CA 1
ATOM 3965 C C . PRO B 1 107 ? 1.981 -12.109 18.625 1 85.62 107 PRO B C 1
ATOM 3967 O O . PRO B 1 107 ? 2.943 -11.344 18.531 1 85.62 107 PRO B O 1
ATOM 3970 N N . ASP B 1 108 ? 2.062 -13.461 18.812 1 87.62 108 ASP B N 1
ATOM 3971 C CA . ASP B 1 108 ? 3.4 -14.039 18.891 1 87.62 108 ASP B CA 1
ATOM 3972 C C . ASP B 1 108 ? 3.469 -15.375 18.172 1 87.62 108 ASP B C 1
ATOM 3974 O O . ASP B 1 108 ? 2.443 -15.906 17.734 1 87.62 108 ASP B O 1
ATOM 3978 N N . LEU B 1 109 ? 4.703 -15.805 18 1 89.25 109 LEU B N 1
ATOM 3979 C CA . LEU B 1 109 ? 4.973 -17.016 17.234 1 89.25 109 LEU B CA 1
ATOM 3980 C C . LEU B 1 109 ? 4.285 -18.219 17.859 1 89.25 109 LEU B C 1
ATOM 3982 O O . LEU B 1 109 ? 3.773 -19.094 17.156 1 89.25 109 LEU B O 1
ATOM 3986 N N . ASP B 1 110 ? 4.305 -18.297 19.125 1 90.94 110 ASP B N 1
ATOM 3987 C CA . ASP B 1 110 ? 3.748 -19.438 19.828 1 90.94 110 ASP B CA 1
ATOM 3988 C C . ASP B 1 110 ? 2.252 -19.578 19.547 1 90.94 110 ASP B C 1
ATOM 3990 O O . ASP B 1 110 ? 1.776 -20.656 19.203 1 90.94 110 ASP B O 1
ATOM 3994 N N . SER B 1 111 ? 1.538 -18.531 19.766 1 90.31 111 SER B N 1
ATOM 3995 C CA . SER B 1 111 ? 0.105 -18.547 19.484 1 90.31 111 SER B CA 1
ATOM 3996 C C . SER B 1 111 ? -0.171 -18.828 18.016 1 90.31 111 SER B C 1
ATOM 3998 O O . SER B 1 111 ? -1.126 -19.531 17.672 1 90.31 111 SER B O 1
ATOM 4000 N N . TYR B 1 112 ? 0.648 -18.359 17.172 1 93 112 TYR B N 1
ATOM 4001 C CA . TYR B 1 112 ? 0.508 -18.531 15.727 1 93 112 TYR B CA 1
ATOM 4002 C C . TYR B 1 112 ? 0.717 -20 15.336 1 93 112 TYR B C 1
ATOM 4004 O O . TYR B 1 112 ? -0.069 -20.562 14.562 1 93 112 TYR B O 1
ATOM 4012 N N . CYS B 1 113 ? 1.727 -20.625 15.867 1 91.19 113 CYS B N 1
ATOM 4013 C CA . CYS B 1 113 ? 2.07 -22 15.547 1 91.19 113 CYS B CA 1
ATOM 4014 C C . CYS B 1 113 ? 0.994 -22.953 16.047 1 91.19 113 CYS B C 1
ATOM 4016 O O . CYS B 1 113 ? 0.699 -23.969 15.391 1 91.19 113 CYS B O 1
ATOM 4018 N N . ARG B 1 114 ? 0.43 -22.688 17.141 1 89.38 114 ARG B N 1
ATOM 4019 C CA . ARG B 1 114 ? -0.617 -23.531 17.719 1 89.38 114 ARG B CA 1
ATOM 4020 C C . ARG B 1 114 ? -1.829 -23.594 16.781 1 89.38 114 ARG B C 1
ATOM 4022 O O . ARG B 1 114 ? -2.477 -24.641 16.672 1 89.38 114 ARG B O 1
ATOM 4029 N N . GLU B 1 115 ? -2.016 -22.484 16.094 1 90.31 115 GLU B N 1
ATOM 4030 C CA . GLU B 1 115 ? -3.201 -22.391 15.25 1 90.31 115 GLU B CA 1
ATOM 4031 C C . GLU B 1 115 ? -2.92 -22.922 13.844 1 90.31 115 GLU B C 1
ATOM 4033 O O . GLU B 1 115 ? -3.783 -23.547 13.227 1 90.31 115 GLU B O 1
ATOM 4038 N N . THR B 1 116 ? -1.78 -22.734 13.289 1 91.81 116 THR B N 1
ATOM 4039 C CA . THR B 1 116 ? -1.51 -22.922 11.867 1 91.81 116 THR B CA 1
ATOM 4040 C C . THR B 1 116 ? -0.914 -24.312 11.617 1 91.81 116 THR B C 1
ATOM 4042 O O . THR B 1 116 ? -0.905 -24.797 10.477 1 91.81 116 THR B O 1
ATOM 4045 N N . ASN B 1 117 ? -0.422 -25.047 12.57 1 90.12 117 ASN B N 1
ATOM 4046 C CA . ASN B 1 117 ? 0.2 -26.344 12.367 1 90.12 117 ASN B CA 1
ATOM 4047 C C . ASN B 1 117 ? 1.143 -26.344 11.172 1 90.12 117 ASN B C 1
ATOM 4049 O O . ASN B 1 117 ? 0.933 -27.078 10.211 1 90.12 117 ASN B O 1
ATOM 4053 N N . LEU B 1 118 ? 2.229 -25.734 11.242 1 90.5 118 LEU B N 1
ATOM 4054 C CA . LEU B 1 118 ? 3.146 -25.453 10.148 1 90.5 118 LEU B CA 1
ATOM 4055 C C . LEU B 1 118 ? 3.746 -26.75 9.594 1 90.5 118 LEU B C 1
ATOM 4057 O O . LEU B 1 118 ? 4.27 -26.766 8.477 1 90.5 118 LEU B O 1
ATOM 4061 N N . GLU B 1 119 ? 3.609 -27.828 10.25 1 89.25 119 GLU B N 1
ATOM 4062 C CA . GLU B 1 119 ? 4.184 -29.109 9.828 1 89.25 119 GLU B CA 1
ATOM 4063 C C . GLU B 1 119 ? 3.402 -29.719 8.672 1 89.25 119 GLU B C 1
ATOM 4065 O O . GLU B 1 119 ? 3.92 -30.562 7.938 1 89.25 119 GLU B O 1
ATOM 4070 N N . LYS B 1 120 ? 2.283 -29.266 8.453 1 88.88 120 LYS B N 1
ATOM 4071 C CA . LYS B 1 120 ? 1.354 -29.891 7.512 1 88.88 120 LYS B CA 1
ATOM 4072 C C . LYS B 1 120 ? 1.685 -29.5 6.074 1 88.88 120 LYS B C 1
ATOM 4074 O O . LYS B 1 120 ? 1.271 -30.172 5.129 1 88.88 120 LYS B O 1
ATOM 4079 N N . TYR B 1 121 ? 2.424 -28.531 5.883 1 90.94 121 TYR B N 1
ATOM 4080 C CA . TYR B 1 121 ? 2.629 -27.984 4.539 1 90.94 121 TYR B CA 1
ATOM 4081 C C . TYR B 1 121 ? 3.959 -28.453 3.963 1 90.94 121 TYR B C 1
ATOM 4083 O O . TYR B 1 121 ? 4.918 -28.688 4.703 1 90.94 121 TYR B O 1
ATOM 4091 N N . HIS B 1 122 ? 3.988 -28.641 2.627 1 87.19 122 HIS B N 1
ATOM 4092 C CA . HIS B 1 122 ? 5.191 -29.109 1.949 1 87.19 122 HIS B CA 1
ATOM 4093 C C . HIS B 1 122 ? 6.211 -27.984 1.805 1 87.19 122 HIS B C 1
ATOM 4095 O O . HIS B 1 122 ? 7.414 -28.203 1.974 1 87.19 122 HIS B O 1
ATOM 4101 N N . THR B 1 123 ? 5.758 -26.844 1.441 1 89.56 123 THR B N 1
ATOM 4102 C CA . THR B 1 123 ? 6.586 -25.656 1.237 1 89.56 123 THR B CA 1
ATOM 4103 C C . THR B 1 123 ? 5.84 -24.406 1.676 1 89.56 123 THR B C 1
ATOM 4105 O O . THR B 1 123 ? 4.617 -24.422 1.833 1 89.56 123 THR B O 1
ATOM 4108 N N . PHE B 1 124 ? 6.715 -23.375 1.951 1 93.81 124 PHE B N 1
ATOM 4109 C CA . PHE B 1 124 ? 6.098 -22.172 2.475 1 93.81 124 PHE B CA 1
ATOM 4110 C C . PHE B 1 124 ? 6.43 -20.969 1.594 1 93.81 124 PHE B C 1
ATOM 4112 O O . PHE B 1 124 ? 7.512 -20.906 1.009 1 93.81 124 PHE B O 1
ATOM 4119 N N . LEU B 1 125 ? 5.457 -20.156 1.487 1 96.75 125 LEU B N 1
ATOM 4120 C CA . LEU B 1 125 ? 5.652 -18.781 0.998 1 96.75 125 LEU B CA 1
ATOM 4121 C C . LEU B 1 125 ? 5.465 -17.781 2.121 1 96.75 125 LEU B C 1
ATOM 4123 O O . LEU B 1 125 ? 4.402 -17.719 2.744 1 96.75 125 LEU B O 1
ATOM 4127 N N . ILE B 1 126 ? 6.465 -17 2.41 1 96.94 126 ILE B N 1
ATOM 4128 C CA . ILE B 1 126 ? 6.359 -15.953 3.416 1 96.94 126 ILE B CA 1
ATOM 4129 C C . ILE B 1 126 ? 6.145 -14.609 2.734 1 96.94 126 ILE B C 1
ATOM 4131 O O . ILE B 1 126 ? 7.039 -14.094 2.057 1 96.94 126 ILE B O 1
ATOM 4135 N N . PHE B 1 127 ? 4.992 -14.031 2.961 1 97.25 127 PHE B N 1
ATOM 4136 C CA . PHE B 1 127 ? 4.617 -12.789 2.297 1 97.25 127 PHE B CA 1
ATOM 4137 C C . PHE B 1 127 ? 4.887 -11.586 3.197 1 97.25 127 PHE B C 1
ATOM 4139 O O . PHE B 1 127 ? 4.633 -11.641 4.402 1 97.25 127 PHE B O 1
ATOM 4146 N N . THR B 1 128 ? 5.453 -10.609 2.684 1 95.31 128 THR B N 1
ATOM 4147 C CA . THR B 1 128 ? 5.629 -9.312 3.33 1 95.31 128 THR B CA 1
ATOM 4148 C C . THR B 1 128 ? 5.277 -8.18 2.371 1 95.31 128 THR B C 1
ATOM 4150 O O . THR B 1 128 ? 5.27 -8.367 1.153 1 95.31 128 THR B O 1
ATOM 4153 N N . SER B 1 129 ? 4.781 -7.098 2.98 1 92.56 129 SER B N 1
ATOM 4154 C CA . SER B 1 129 ? 4.523 -5.91 2.174 1 92.56 129 SER B CA 1
ATOM 4155 C C . SER B 1 129 ? 5.113 -4.664 2.82 1 92.56 129 SER B C 1
ATOM 4157 O O . SER B 1 129 ? 5.363 -4.645 4.027 1 92.56 129 SER B O 1
ATOM 4159 N N . SER B 1 130 ? 5.504 -3.768 2.201 1 85.88 130 SER B N 1
ATOM 4160 C CA . SER B 1 130 ? 5.977 -2.455 2.629 1 85.88 130 SER B CA 1
ATOM 4161 C C . SER B 1 130 ? 7.414 -2.521 3.131 1 85.88 130 SER B C 1
ATOM 4163 O O . SER B 1 130 ? 8.32 -1.977 2.5 1 85.88 130 SER B O 1
ATOM 4165 N N . ARG B 1 131 ? 7.562 -3.27 4.398 1 90.12 131 ARG B N 1
ATOM 4166 C CA . ARG B 1 131 ? 8.891 -3.369 5.004 1 90.12 131 ARG B CA 1
ATOM 4167 C C . ARG B 1 131 ? 9.125 -4.758 5.586 1 90.12 131 ARG B C 1
ATOM 4169 O O . ARG B 1 131 ? 8.172 -5.488 5.863 1 90.12 131 ARG B O 1
ATOM 4176 N N . PHE B 1 132 ? 10.477 -5.066 5.637 1 92.12 132 PHE B N 1
ATOM 4177 C CA . PHE B 1 132 ? 10.852 -6.262 6.379 1 92.12 132 PHE B CA 1
ATOM 4178 C C . PHE B 1 132 ? 10.523 -6.105 7.859 1 92.12 132 PHE B C 1
ATOM 4180 O O . PHE B 1 132 ? 10.781 -5.051 8.445 1 92.12 132 PHE B O 1
ATOM 4187 N N . THR B 1 133 ? 9.898 -7.074 8.5 1 92.19 133 THR B N 1
ATOM 4188 C CA . THR B 1 133 ? 9.461 -6.969 9.883 1 92.19 133 THR B CA 1
ATOM 4189 C C . THR B 1 133 ? 10.102 -8.062 10.742 1 92.19 133 THR B C 1
ATOM 4191 O O . THR B 1 133 ? 10.703 -8.992 10.211 1 92.19 133 THR B O 1
ATOM 4194 N N . LYS B 1 134 ? 9.938 -7.934 12.055 1 92.19 134 LYS B N 1
ATOM 4195 C CA . LYS B 1 134 ? 10.367 -8.977 12.984 1 92.19 134 LYS B CA 1
ATOM 4196 C C . LYS B 1 134 ? 9.609 -10.273 12.742 1 92.19 134 LYS B C 1
ATOM 4198 O O . LYS B 1 134 ? 10.18 -11.367 12.883 1 92.19 134 LYS B O 1
ATOM 4203 N N . ASN B 1 135 ? 8.359 -10.133 12.398 1 93.69 135 ASN B N 1
ATOM 4204 C CA . ASN B 1 135 ? 7.539 -11.312 12.133 1 93.69 135 ASN B CA 1
ATOM 4205 C C . ASN B 1 135 ? 8.086 -12.117 10.961 1 93.69 135 ASN B C 1
ATOM 4207 O O . ASN B 1 135 ? 8.039 -13.352 10.977 1 93.69 135 ASN B O 1
ATOM 4211 N N . ASP B 1 136 ? 8.57 -11.453 9.93 1 93.94 136 ASP B N 1
ATOM 4212 C CA . ASP B 1 136 ? 9.195 -12.125 8.797 1 93.94 136 ASP B CA 1
ATOM 4213 C C . ASP B 1 136 ? 10.367 -12.992 9.25 1 93.94 136 ASP B C 1
ATOM 4215 O O . ASP B 1 136 ? 10.484 -14.148 8.836 1 93.94 136 ASP B O 1
ATOM 4219 N N . LEU B 1 137 ? 11.141 -12.414 10.062 1 92.81 137 LEU B N 1
ATOM 4220 C CA . LEU B 1 137 ? 12.344 -13.086 10.539 1 92.81 137 LEU B CA 1
ATOM 4221 C C . LEU B 1 137 ? 11.984 -14.305 11.391 1 92.81 137 LEU B C 1
ATOM 4223 O O . LEU B 1 137 ? 12.547 -15.383 11.195 1 92.81 137 LEU B O 1
ATOM 4227 N N . ILE B 1 138 ? 11.109 -14.141 12.297 1 93.38 138 ILE B N 1
ATOM 4228 C CA . ILE B 1 138 ? 10.781 -15.211 13.227 1 93.38 138 ILE B CA 1
ATOM 4229 C C . ILE B 1 138 ? 10.094 -16.344 12.484 1 93.38 138 ILE B C 1
ATOM 4231 O O . ILE B 1 138 ? 10.305 -17.531 12.797 1 93.38 138 ILE B O 1
ATOM 4235 N N . LEU B 1 139 ? 9.25 -16.031 11.531 1 94 139 LEU B N 1
ATOM 4236 C CA . LEU B 1 139 ? 8.602 -17.062 10.727 1 94 139 LEU B CA 1
ATOM 4237 C C . LEU B 1 139 ? 9.633 -17.844 9.922 1 94 139 LEU B C 1
ATOM 4239 O O . LEU B 1 139 ? 9.57 -19.078 9.859 1 94 139 LEU B O 1
ATOM 4243 N N . ALA B 1 140 ? 10.531 -17.125 9.273 1 93.88 140 ALA B N 1
ATOM 4244 C CA . ALA B 1 140 ? 11.586 -17.75 8.492 1 93.88 140 ALA B CA 1
ATOM 4245 C C . ALA B 1 140 ? 12.414 -18.703 9.352 1 93.88 140 ALA B C 1
ATOM 4247 O O . ALA B 1 140 ? 12.695 -19.828 8.945 1 93.88 140 ALA B O 1
ATOM 4248 N N . GLN B 1 141 ? 12.742 -18.281 10.523 1 93.81 141 GLN B N 1
ATOM 4249 C CA . GLN B 1 141 ? 13.523 -19.094 11.445 1 93.81 141 GLN B CA 1
ATOM 4250 C C . GLN B 1 141 ? 12.758 -20.344 11.867 1 93.81 141 GLN B C 1
ATOM 4252 O O . GLN B 1 141 ? 13.328 -21.438 11.922 1 93.81 141 GLN B O 1
ATOM 4257 N N . LYS B 1 142 ? 11.555 -20.109 12.164 1 93.75 142 LYS B N 1
ATOM 4258 C CA . LYS B 1 142 ? 10.727 -21.234 12.594 1 93.75 142 LYS B CA 1
ATOM 4259 C C . LYS B 1 142 ? 10.594 -22.281 11.492 1 93.75 142 LYS B C 1
ATOM 4261 O O . LYS B 1 142 ? 10.727 -23.484 11.742 1 93.75 142 LYS B O 1
ATOM 4266 N N . ILE B 1 143 ? 10.297 -21.906 10.305 1 92.44 143 ILE B N 1
ATOM 4267 C CA . ILE B 1 143 ? 10.125 -22.812 9.172 1 92.44 143 ILE B CA 1
ATOM 4268 C C . ILE B 1 143 ? 11.438 -23.547 8.906 1 92.44 143 ILE B C 1
ATOM 4270 O O . ILE B 1 143 ? 11.43 -24.75 8.648 1 92.44 143 ILE B O 1
ATOM 4274 N N . ARG B 1 144 ? 12.523 -22.891 8.992 1 91 144 ARG B N 1
ATOM 4275 C CA . ARG B 1 144 ? 13.828 -23.516 8.82 1 91 144 ARG B CA 1
ATOM 4276 C C . ARG B 1 144 ? 14.078 -24.562 9.898 1 91 144 ARG B C 1
ATOM 4278 O O . ARG B 1 144 ? 14.68 -25.609 9.641 1 91 144 ARG B O 1
ATOM 4285 N N . SER B 1 145 ? 13.711 -24.219 11.062 1 92.44 145 SER B N 1
ATOM 4286 C CA . SER B 1 145 ? 13.891 -25.156 12.164 1 92.44 145 SER B CA 1
ATOM 4287 C C . SER B 1 145 ? 13.109 -26.453 11.93 1 92.44 145 SER B C 1
ATOM 4289 O O . SER B 1 145 ? 13.461 -27.5 12.469 1 92.44 145 SER B O 1
ATOM 4291 N N . LEU B 1 146 ? 12.062 -26.375 11.164 1 91 146 LEU B N 1
ATOM 4292 C CA . LEU B 1 146 ? 11.273 -27.531 10.781 1 91 146 LEU B CA 1
ATOM 4293 C C . LEU B 1 146 ? 11.875 -28.234 9.57 1 91 146 LEU B C 1
ATOM 4295 O O . LEU B 1 146 ? 11.297 -29.188 9.047 1 91 146 LEU B O 1
ATOM 4299 N N . GLU B 1 147 ? 12.992 -27.688 9.023 1 89.62 147 GLU B N 1
ATOM 4300 C CA . GLU B 1 147 ? 13.711 -28.234 7.875 1 89.62 147 GLU B CA 1
ATOM 4301 C C . GLU B 1 147 ? 12.859 -28.156 6.609 1 89.62 147 GLU B C 1
ATOM 4303 O O . GLU B 1 147 ? 12.828 -29.094 5.816 1 89.62 147 GLU B O 1
ATOM 4308 N N . LYS B 1 148 ? 12.133 -27.188 6.574 1 87.62 148 LYS B N 1
ATOM 4309 C CA . LYS B 1 148 ? 11.312 -26.938 5.395 1 87.62 148 LYS B CA 1
ATOM 4310 C C . LYS B 1 148 ? 11.82 -25.734 4.613 1 87.62 148 LYS B C 1
ATOM 4312 O O . LYS B 1 148 ? 12.453 -24.844 5.188 1 87.62 148 LYS B O 1
ATOM 4317 N N . LYS B 1 149 ? 11.547 -25.812 3.361 1 87.62 149 LYS B N 1
ATOM 4318 C CA . LYS B 1 149 ? 11.953 -24.703 2.496 1 87.62 149 LYS B CA 1
ATOM 4319 C C . LYS B 1 149 ? 10.891 -23.625 2.451 1 87.62 149 LYS B C 1
ATOM 4321 O O . LYS B 1 149 ? 9.695 -23.906 2.57 1 87.62 149 LYS B O 1
ATOM 4326 N N . PHE B 1 150 ? 11.391 -22.391 2.318 1 92.75 150 PHE B N 1
ATOM 4327 C CA . PHE B 1 150 ? 10.461 -21.281 2.121 1 92.75 150 PHE B CA 1
ATOM 4328 C C . PHE B 1 150 ? 10.977 -20.328 1.054 1 92.75 150 PHE B C 1
ATOM 4330 O O . PHE B 1 150 ? 12.18 -20.312 0.754 1 92.75 150 PHE B O 1
ATOM 4337 N N . PHE B 1 151 ? 10.078 -19.625 0.446 1 94.38 151 PHE B N 1
ATOM 4338 C CA . PHE B 1 151 ? 10.352 -18.516 -0.45 1 94.38 151 PHE B CA 1
ATOM 4339 C C . PHE B 1 151 ? 9.852 -17.203 0.15 1 94.38 151 PHE B C 1
ATOM 4341 O O . PHE B 1 151 ? 8.734 -17.141 0.676 1 94.38 151 PHE B O 1
ATOM 4348 N N . PHE B 1 152 ? 10.711 -16.25 0.157 1 96.31 152 PHE B N 1
ATOM 4349 C CA . PHE B 1 152 ? 10.328 -14.945 0.694 1 96.31 152 PHE B CA 1
ATOM 4350 C C . PHE B 1 152 ? 9.773 -14.047 -0.406 1 96.31 152 PHE B C 1
ATOM 4352 O O . PHE B 1 152 ? 10.453 -13.789 -1.403 1 96.31 152 PHE B O 1
ATOM 4359 N N . VAL B 1 153 ? 8.555 -13.562 -0.217 1 97.25 153 VAL B N 1
ATOM 4360 C CA . VAL B 1 153 ? 7.84 -12.859 -1.278 1 97.25 153 VAL B CA 1
ATOM 4361 C C . VAL B 1 153 ? 7.48 -11.445 -0.812 1 97.25 153 VAL B C 1
ATOM 4363 O O . VAL B 1 153 ? 6.691 -11.281 0.121 1 97.25 153 VAL B O 1
ATOM 4366 N N . ARG B 1 154 ? 8.086 -10.461 -1.409 1 97.12 154 ARG B N 1
ATOM 4367 C CA . ARG B 1 154 ? 7.703 -9.062 -1.222 1 97.12 154 ARG B CA 1
ATOM 4368 C C . ARG B 1 154 ? 6.652 -8.641 -2.24 1 97.12 154 ARG B C 1
ATOM 4370 O O . ARG B 1 154 ? 6.941 -8.539 -3.436 1 97.12 154 ARG B O 1
ATOM 4377 N N . THR B 1 155 ? 5.438 -8.305 -1.713 1 96.75 155 THR B N 1
ATOM 4378 C CA . THR B 1 155 ? 4.309 -8.039 -2.602 1 96.75 155 THR B CA 1
ATOM 4379 C C . THR B 1 155 ? 4.047 -6.543 -2.707 1 96.75 155 THR B C 1
ATOM 4381 O O . THR B 1 155 ? 4.793 -5.734 -2.15 1 96.75 155 THR B O 1
ATOM 4384 N N . LYS B 1 156 ? 3.096 -6.152 -3.537 1 95 156 LYS B N 1
ATOM 4385 C CA . LYS B 1 156 ? 2.594 -4.797 -3.742 1 95 156 LYS B CA 1
ATOM 4386 C C . LYS B 1 156 ? 3.688 -3.883 -4.289 1 95 156 LYS B C 1
ATOM 4388 O O . LYS B 1 156 ? 3.768 -2.711 -3.914 1 95 156 LYS B O 1
ATOM 4393 N N . ILE B 1 157 ? 4.508 -4.406 -5.062 1 95.88 157 ILE B N 1
ATOM 4394 C CA . ILE B 1 157 ? 5.59 -3.641 -5.676 1 95.88 157 ILE B CA 1
ATOM 4395 C C . ILE B 1 157 ? 5.004 -2.51 -6.52 1 95.88 157 ILE B C 1
ATOM 4397 O O . ILE B 1 157 ? 5.605 -1.437 -6.629 1 95.88 157 ILE B O 1
ATOM 4401 N N . ASP B 1 158 ? 3.812 -2.713 -7.105 1 92.94 158 ASP B N 1
ATOM 4402 C CA . ASP B 1 158 ? 3.129 -1.675 -7.871 1 92.94 158 ASP B CA 1
ATOM 4403 C C . ASP B 1 158 ? 2.891 -0.431 -7.016 1 92.94 158 ASP B C 1
ATOM 4405 O O . ASP B 1 158 ? 3.031 0.695 -7.5 1 92.94 158 ASP B O 1
ATOM 4409 N N . ASP B 1 159 ? 2.535 -0.644 -5.805 1 92.69 159 ASP B N 1
ATOM 4410 C CA . ASP B 1 159 ? 2.342 0.474 -4.883 1 92.69 159 ASP B CA 1
ATOM 4411 C C . ASP B 1 159 ? 3.654 1.215 -4.641 1 92.69 159 ASP B C 1
ATOM 4413 O O . ASP B 1 159 ? 3.674 2.445 -4.562 1 92.69 159 ASP B O 1
ATOM 4417 N N . ASN B 1 160 ? 4.727 0.472 -4.406 1 93.56 160 ASN B N 1
ATOM 4418 C CA . ASN B 1 160 ? 6.035 1.076 -4.191 1 93.56 160 ASN B CA 1
ATOM 4419 C C . ASN B 1 160 ? 6.473 1.91 -5.391 1 93.56 160 ASN B C 1
ATOM 4421 O O . ASN B 1 160 ? 7.012 3.008 -5.227 1 93.56 160 ASN B O 1
ATOM 4425 N N . VAL B 1 161 ? 6.281 1.358 -6.551 1 93.12 161 VAL B N 1
ATOM 4426 C CA . VAL B 1 161 ? 6.652 2.061 -7.773 1 93.12 161 VAL B CA 1
ATOM 4427 C C . VAL B 1 161 ? 5.875 3.371 -7.875 1 93.12 161 VAL B C 1
ATOM 4429 O O . VAL B 1 161 ? 6.445 4.418 -8.18 1 93.12 161 VAL B O 1
ATOM 4432 N N . ARG B 1 162 ? 4.637 3.33 -7.645 1 90.12 162 ARG B N 1
ATOM 4433 C CA . ARG B 1 162 ? 3.799 4.523 -7.715 1 90.12 162 ARG B CA 1
ATOM 4434 C C . ARG B 1 162 ? 4.266 5.582 -6.723 1 90.12 162 ARG B C 1
ATOM 4436 O O . ARG B 1 162 ? 4.32 6.77 -7.051 1 90.12 162 ARG B O 1
ATOM 4443 N N . ALA B 1 163 ? 4.531 5.176 -5.539 1 89.12 163 ALA B N 1
ATOM 4444 C CA . ALA B 1 163 ? 4.98 6.102 -4.5 1 89.12 163 ALA B CA 1
ATOM 4445 C C . ALA B 1 163 ? 6.324 6.723 -4.867 1 89.12 163 ALA B C 1
ATOM 4447 O O . ALA B 1 163 ? 6.512 7.934 -4.723 1 89.12 163 ALA B O 1
ATOM 4448 N N . GLU B 1 164 ? 7.242 5.902 -5.328 1 90.62 164 GLU B N 1
ATOM 4449 C CA . GLU B 1 164 ? 8.602 6.348 -5.613 1 90.62 164 GLU B CA 1
ATOM 4450 C C . GLU B 1 164 ? 8.656 7.191 -6.883 1 90.62 164 GLU B C 1
ATOM 4452 O O . GLU B 1 164 ? 9.539 8.039 -7.039 1 90.62 164 GLU B O 1
ATOM 4457 N N . ARG B 1 165 ? 7.727 6.988 -7.789 1 90.38 165 ARG B N 1
ATOM 4458 C CA . ARG B 1 165 ? 7.688 7.715 -9.055 1 90.38 165 ARG B CA 1
ATOM 4459 C C . ARG B 1 165 ? 7.461 9.203 -8.82 1 90.38 165 ARG B C 1
ATOM 4461 O O . ARG B 1 165 ? 7.77 10.031 -9.688 1 90.38 165 ARG B O 1
ATOM 4468 N N . ARG B 1 166 ? 6.988 9.547 -7.723 1 84.25 166 ARG B N 1
ATOM 4469 C CA . ARG B 1 166 ? 6.738 10.945 -7.387 1 84.25 166 ARG B CA 1
ATOM 4470 C C . ARG B 1 166 ? 8.047 11.695 -7.18 1 84.25 166 ARG B C 1
ATOM 4472 O O . ARG B 1 166 ? 8.078 12.93 -7.246 1 84.25 166 ARG B O 1
ATOM 4479 N N . LYS B 1 167 ? 9.078 10.961 -6.906 1 86.31 167 LYS B N 1
ATOM 4480 C CA . LYS B 1 167 ? 10.398 11.555 -6.746 1 86.31 167 LYS B CA 1
ATOM 4481 C C . LYS B 1 167 ? 11.039 11.836 -8.102 1 86.31 167 LYS B C 1
ATOM 4483 O O . LYS B 1 167 ? 10.898 11.047 -9.039 1 86.31 167 LYS B O 1
ATOM 4488 N N . LYS B 1 168 ? 11.742 12.938 -8.172 1 86.06 168 LYS B N 1
ATOM 4489 C CA . LYS B 1 168 ? 12.422 13.328 -9.406 1 86.06 168 LYS B CA 1
ATOM 4490 C C . LYS B 1 168 ? 13.523 12.336 -9.758 1 86.06 168 LYS B C 1
ATOM 4492 O O . LYS B 1 168 ? 13.789 12.086 -10.938 1 86.06 168 LYS B O 1
ATOM 4497 N N . SER B 1 169 ? 14.094 11.75 -8.812 1 85.25 169 SER B N 1
ATOM 4498 C CA . SER B 1 169 ? 15.234 10.867 -9.016 1 85.25 169 SER B CA 1
ATOM 4499 C C . SER B 1 169 ? 14.797 9.414 -9.125 1 85.25 169 SER B C 1
ATOM 4501 O O . SER B 1 169 ? 15.602 8.492 -8.953 1 85.25 169 SER B O 1
ATOM 4503 N N . PHE B 1 170 ? 13.672 9.148 -9.516 1 90.62 170 PHE B N 1
ATOM 4504 C CA . PHE B 1 170 ? 13.117 7.797 -9.492 1 90.62 170 PHE B CA 1
ATOM 4505 C C . PHE B 1 170 ? 13.836 6.902 -10.5 1 90.62 170 PHE B C 1
ATOM 4507 O O . PHE B 1 170 ? 14.023 7.289 -11.656 1 90.62 170 PHE B O 1
ATOM 4514 N N . ASN B 1 171 ? 14.289 5.762 -10.039 1 94.12 171 ASN B N 1
ATOM 4515 C CA . ASN B 1 171 ? 14.859 4.652 -10.797 1 94.12 171 ASN B CA 1
ATOM 4516 C C . ASN B 1 171 ? 14.312 3.309 -10.32 1 94.12 171 ASN B C 1
ATOM 4518 O O . ASN B 1 171 ? 14.664 2.844 -9.234 1 94.12 171 ASN B O 1
ATOM 4522 N N . GLU B 1 172 ? 13.547 2.721 -11.227 1 94.31 172 GLU B N 1
ATOM 4523 C CA . GLU B 1 172 ? 12.852 1.505 -10.82 1 94.31 172 GLU B CA 1
ATOM 4524 C C . GLU B 1 172 ? 13.836 0.385 -10.492 1 94.31 172 GLU B C 1
ATOM 4526 O O . GLU B 1 172 ? 13.672 -0.316 -9.492 1 94.31 172 GLU B O 1
ATOM 4531 N N . ALA B 1 173 ? 14.789 0.114 -11.383 1 95.12 173 ALA B N 1
ATOM 4532 C CA . ALA B 1 173 ? 15.773 -0.945 -11.18 1 95.12 173 ALA B CA 1
ATOM 4533 C C . ALA B 1 173 ? 16.5 -0.765 -9.852 1 95.12 173 ALA B C 1
ATOM 4535 O O . ALA B 1 173 ? 16.719 -1.732 -9.117 1 95.12 173 ALA B O 1
ATOM 4536 N N . ALA B 1 174 ? 16.875 0.433 -9.609 1 94.94 174 ALA B N 1
ATOM 4537 C CA . ALA B 1 174 ? 17.578 0.729 -8.352 1 94.94 174 ALA B CA 1
ATOM 4538 C C . ALA B 1 174 ? 16.672 0.475 -7.152 1 94.94 174 ALA B C 1
ATOM 4540 O O . ALA B 1 174 ? 17.125 -0.019 -6.117 1 94.94 174 ALA B O 1
ATOM 4541 N N . MET B 1 175 ? 15.43 0.843 -7.246 1 94.88 175 MET B N 1
ATOM 4542 C CA . MET B 1 175 ? 14.453 0.621 -6.184 1 94.88 175 MET B CA 1
ATOM 4543 C C . MET B 1 175 ? 14.305 -0.867 -5.883 1 94.88 175 MET B C 1
ATOM 4545 O O . MET B 1 175 ? 14.336 -1.278 -4.723 1 94.88 175 MET B O 1
ATOM 4549 N N . LEU B 1 176 ? 14.148 -1.636 -6.93 1 96.06 176 LEU B N 1
ATOM 4550 C CA . LEU B 1 176 ? 13.969 -3.076 -6.785 1 96.06 176 LEU B CA 1
ATOM 4551 C C . LEU B 1 176 ? 15.195 -3.717 -6.141 1 96.06 176 LEU B C 1
ATOM 4553 O O . LEU B 1 176 ? 15.062 -4.59 -5.281 1 96.06 176 LEU B O 1
ATOM 4557 N N . GLU B 1 177 ? 16.328 -3.354 -6.559 1 95 177 GLU B N 1
ATOM 4558 C CA . GLU B 1 177 ? 17.562 -3.871 -5.992 1 95 177 GLU B CA 1
ATOM 4559 C C . GLU B 1 177 ? 17.672 -3.529 -4.508 1 95 177 GLU B C 1
ATOM 4561 O O . GLU B 1 177 ? 18.094 -4.363 -3.705 1 95 177 GLU B O 1
ATOM 4566 N N . LYS B 1 178 ? 17.312 -2.342 -4.219 1 94.62 178 LYS B N 1
ATOM 4567 C CA . LYS B 1 178 ? 17.359 -1.91 -2.824 1 94.62 178 LYS B CA 1
ATOM 4568 C C . LYS B 1 178 ? 16.438 -2.768 -1.956 1 94.62 178 LYS B C 1
ATOM 4570 O O . LYS B 1 178 ? 16.797 -3.143 -0.84 1 94.62 178 LYS B O 1
ATOM 4575 N N . ILE B 1 179 ? 15.25 -3.012 -2.414 1 94.94 179 ILE B N 1
ATOM 4576 C CA . ILE B 1 179 ? 14.289 -3.84 -1.688 1 94.94 179 ILE B CA 1
ATOM 4577 C C . ILE B 1 179 ? 14.859 -5.246 -1.508 1 94.94 179 ILE B C 1
ATOM 4579 O O . ILE B 1 179 ? 14.82 -5.801 -0.406 1 94.94 179 ILE B O 1
ATOM 4583 N N . ARG B 1 180 ? 15.344 -5.797 -2.582 1 94.19 180 ARG B N 1
ATOM 4584 C CA . ARG B 1 180 ? 15.898 -7.148 -2.545 1 94.19 180 ARG B CA 1
ATOM 4585 C C . ARG B 1 180 ? 17.062 -7.234 -1.566 1 94.19 180 ARG B C 1
ATOM 4587 O O . ARG B 1 180 ? 17.188 -8.203 -0.814 1 94.19 180 ARG B O 1
ATOM 4594 N N . ASP B 1 181 ? 17.938 -6.293 -1.63 1 92.75 181 ASP B N 1
ATOM 4595 C CA . ASP B 1 181 ? 19.094 -6.262 -0.75 1 92.75 181 ASP B CA 1
ATOM 4596 C C . ASP B 1 181 ? 18.672 -6.184 0.716 1 92.75 181 ASP B C 1
ATOM 4598 O O . ASP B 1 181 ? 19.266 -6.855 1.57 1 92.75 181 ASP B O 1
ATOM 4602 N N . ASP B 1 182 ? 17.75 -5.391 0.948 1 93.25 182 ASP B N 1
ATOM 4603 C CA . ASP B 1 182 ? 17.25 -5.242 2.314 1 93.25 182 ASP B CA 1
ATOM 4604 C C . ASP B 1 182 ? 16.719 -6.566 2.852 1 93.25 182 ASP B C 1
ATOM 4606 O O . ASP B 1 182 ? 17.031 -6.961 3.977 1 93.25 182 ASP B O 1
ATOM 4610 N N . CYS B 1 183 ? 15.883 -7.199 2.078 1 93.38 183 CYS B N 1
ATOM 4611 C CA . CYS B 1 183 ? 15.328 -8.492 2.475 1 93.38 183 CYS B CA 1
ATOM 4612 C C . CYS B 1 183 ? 16.438 -9.523 2.66 1 93.38 183 CYS B C 1
ATOM 4614 O O . CYS B 1 183 ? 16.453 -10.25 3.656 1 93.38 183 CYS B O 1
ATOM 4616 N N . SER B 1 184 ? 17.344 -9.562 1.702 1 92.06 184 SER B N 1
ATOM 4617 C CA . SER B 1 184 ? 18.422 -10.539 1.722 1 92.06 184 SER B CA 1
ATOM 4618 C C . SER B 1 184 ? 19.328 -10.336 2.932 1 92.06 184 SER B C 1
ATOM 4620 O O . SER B 1 184 ? 19.781 -11.305 3.541 1 92.06 184 SER B O 1
ATOM 4622 N N . GLU B 1 185 ? 19.609 -9.148 3.234 1 91.12 185 GLU B N 1
ATOM 4623 C CA . GLU B 1 185 ? 20.469 -8.836 4.375 1 91.12 185 GLU B CA 1
ATOM 4624 C C . GLU B 1 185 ? 19.828 -9.281 5.684 1 91.12 185 GLU B C 1
ATOM 4626 O O . GLU B 1 185 ? 20.5 -9.812 6.566 1 91.12 185 GLU B O 1
ATOM 4631 N N . ASN B 1 186 ? 18.547 -9.039 5.793 1 91.31 186 ASN B N 1
ATOM 4632 C CA . ASN B 1 186 ? 17.828 -9.406 7.012 1 91.31 186 ASN B CA 1
ATOM 4633 C C . ASN B 1 186 ? 17.672 -10.922 7.137 1 91.31 186 ASN B C 1
ATOM 4635 O O . ASN B 1 186 ? 17.562 -11.445 8.25 1 91.31 186 ASN B O 1
ATOM 4639 N N . LEU B 1 187 ? 17.688 -11.586 5.98 1 91.75 187 LEU B N 1
ATOM 4640 C CA . LEU B 1 187 ? 17.484 -13.031 5.969 1 91.75 187 LEU B CA 1
ATOM 4641 C C . LEU B 1 187 ? 18.812 -13.766 5.816 1 91.75 187 LEU B C 1
ATOM 4643 O O . LEU B 1 187 ? 18.844 -14.977 5.602 1 91.75 187 LEU B O 1
ATOM 4647 N N . SER B 1 188 ? 19.938 -13.102 5.746 1 85.12 188 SER B N 1
ATOM 4648 C CA . SER B 1 188 ? 21.25 -13.594 5.332 1 85.12 188 SER B CA 1
ATOM 4649 C C . SER B 1 188 ? 21.594 -14.914 6.023 1 85.12 188 SER B C 1
ATOM 4651 O O . SER B 1 188 ? 22.203 -15.789 5.426 1 85.12 188 SER B O 1
ATOM 4653 N N . HIS B 1 189 ? 21.156 -15.18 7.172 1 81.94 189 HIS B N 1
ATOM 4654 C CA . HIS B 1 189 ? 21.531 -16.422 7.855 1 81.94 189 HIS B CA 1
ATOM 4655 C C . HIS B 1 189 ? 20.516 -17.516 7.586 1 81.94 189 HIS B C 1
ATOM 4657 O O . HIS B 1 189 ? 20.734 -18.672 7.941 1 81.94 189 HIS B O 1
ATOM 4663 N N . LEU B 1 190 ? 19.5 -17.156 6.895 1 84 190 LEU B N 1
ATOM 4664 C CA . LEU B 1 190 ? 18.406 -18.109 6.738 1 84 190 LEU B CA 1
ATOM 4665 C C . LEU B 1 190 ? 18.219 -18.5 5.277 1 84 190 LEU B C 1
ATOM 4667 O O . LEU B 1 190 ? 17.578 -19.5 4.973 1 84 190 LEU B O 1
ATOM 4671 N N . ILE B 1 191 ? 18.719 -17.656 4.418 1 73.69 191 ILE B N 1
ATOM 4672 C CA . ILE B 1 191 ? 18.562 -17.938 2.994 1 73.69 191 ILE B CA 1
ATOM 4673 C C . ILE B 1 191 ? 19.938 -18.125 2.352 1 73.69 191 ILE B C 1
ATOM 4675 O O . ILE B 1 191 ? 20.938 -17.609 2.846 1 73.69 191 ILE B O 1
ATOM 4679 N N . GLU B 1 192 ? 20 -19.094 1.539 1 66.88 192 GLU B N 1
ATOM 4680 C CA . GLU B 1 192 ? 21.25 -19.391 0.859 1 66.88 192 GLU B CA 1
ATOM 4681 C C . GLU B 1 192 ? 21.625 -18.266 -0.114 1 66.88 192 GLU B C 1
ATOM 4683 O O . GLU B 1 192 ? 22.797 -17.891 -0.215 1 66.88 192 GLU B O 1
ATOM 4688 N N . LYS B 1 193 ? 20.734 -17.938 -0.909 1 66.38 193 LYS B N 1
ATOM 4689 C CA . LYS B 1 193 ? 21.016 -16.969 -1.952 1 66.38 193 LYS B CA 1
ATOM 4690 C C . LYS B 1 193 ? 19.922 -15.914 -2.033 1 66.38 193 LYS B C 1
ATOM 4692 O O . LYS B 1 193 ? 18.781 -16.156 -1.622 1 66.38 193 LYS B O 1
ATOM 4697 N N . SER B 1 194 ? 20.312 -14.781 -2.436 1 65 194 SER B N 1
ATOM 4698 C CA . SER B 1 194 ? 19.375 -13.703 -2.756 1 65 194 SER B CA 1
ATOM 4699 C C . SER B 1 194 ? 18.281 -14.18 -3.705 1 65 194 SER B C 1
ATOM 4701 O O . SER B 1 194 ? 17.219 -13.57 -3.783 1 65 194 SER B O 1
ATOM 4703 N N . GLN B 1 195 ? 18.531 -15.273 -4.168 1 66.75 195 GLN B N 1
ATOM 4704 C CA . GLN B 1 195 ? 17.609 -15.781 -5.188 1 66.75 195 GLN B CA 1
ATOM 4705 C C . GLN B 1 195 ? 16.312 -16.281 -4.559 1 66.75 195 GLN B C 1
ATOM 4707 O O . GLN B 1 195 ? 15.328 -16.516 -5.258 1 66.75 195 GLN B O 1
ATOM 4712 N N . ASP B 1 196 ? 16.234 -16.234 -3.291 1 83.38 196 ASP B N 1
ATOM 4713 C CA . ASP B 1 196 ? 15.023 -16.75 -2.641 1 83.38 196 ASP B CA 1
ATOM 4714 C C . ASP B 1 196 ? 14.086 -15.602 -2.248 1 83.38 196 ASP B C 1
ATOM 4716 O O . ASP B 1 196 ? 13.102 -15.82 -1.536 1 83.38 196 ASP B O 1
ATOM 4720 N N . VAL B 1 197 ? 14.438 -14.438 -2.729 1 93.69 197 VAL B N 1
ATOM 4721 C CA . VAL B 1 197 ? 13.578 -13.273 -2.52 1 93.69 197 VAL B CA 1
ATOM 4722 C C . VAL B 1 197 ? 12.883 -12.906 -3.826 1 93.69 197 VAL B C 1
ATOM 4724 O O . VAL B 1 197 ? 13.539 -12.688 -4.848 1 93.69 197 VAL B O 1
ATOM 4727 N N . PHE B 1 198 ? 11.57 -12.828 -3.791 1 96.25 198 PHE B N 1
ATOM 4728 C CA . PHE B 1 198 ? 10.789 -12.547 -4.988 1 96.25 198 PHE B CA 1
ATOM 4729 C C . PHE B 1 198 ? 9.938 -11.297 -4.805 1 96.25 198 PHE B C 1
ATOM 4731 O O . PHE B 1 198 ? 9.211 -11.172 -3.82 1 96.25 198 PHE B O 1
ATOM 4738 N N . LEU B 1 199 ? 10.086 -10.367 -5.684 1 97.06 199 LEU B N 1
ATOM 4739 C CA . LEU B 1 199 ? 9.289 -9.148 -5.703 1 97.06 199 LEU B CA 1
ATOM 4740 C C . LEU B 1 199 ? 8.133 -9.273 -6.691 1 97.06 199 LEU B C 1
ATOM 4742 O O . LEU B 1 199 ? 8.359 -9.469 -7.891 1 97.06 199 LEU B O 1
ATOM 4746 N N . ILE B 1 200 ? 6.848 -9.117 -6.172 1 95.94 200 ILE B N 1
ATOM 4747 C CA . ILE B 1 200 ? 5.738 -9.375 -7.086 1 95.94 200 ILE B CA 1
ATOM 4748 C C . ILE B 1 200 ? 4.629 -8.359 -6.852 1 95.94 200 ILE B C 1
ATOM 4750 O O . ILE B 1 200 ? 4.684 -7.578 -5.895 1 95.94 200 ILE B O 1
ATOM 4754 N N . SER B 1 201 ? 3.732 -8.266 -7.723 1 94.56 201 SER B N 1
ATOM 4755 C CA . SER B 1 201 ? 2.41 -7.664 -7.574 1 94.56 201 SER B CA 1
ATOM 4756 C C . SER B 1 201 ? 1.312 -8.648 -7.973 1 94.56 201 SER B C 1
ATOM 4758 O O . SER B 1 201 ? 1.327 -9.188 -9.078 1 94.56 201 SER B O 1
ATOM 4760 N N . ASN B 1 202 ? 0.389 -8.867 -7.031 1 92 202 ASN B N 1
ATOM 4761 C CA . ASN B 1 202 ? -0.706 -9.789 -7.32 1 92 202 ASN B CA 1
ATOM 4762 C C . ASN B 1 202 ? -1.611 -9.25 -8.43 1 92 202 ASN B C 1
ATOM 4764 O O . ASN B 1 202 ? -2.271 -10.023 -9.125 1 92 202 ASN B O 1
ATOM 4768 N N . HIS B 1 203 ? -1.583 -7.98 -8.602 1 87.38 203 HIS B N 1
ATOM 4769 C CA . HIS B 1 203 ? -2.473 -7.34 -9.57 1 87.38 203 HIS B CA 1
ATOM 4770 C C . HIS B 1 203 ? -1.835 -7.289 -10.953 1 87.38 203 HIS B C 1
ATOM 4772 O O . HIS B 1 203 ? -2.527 -7.082 -11.953 1 87.38 203 HIS B O 1
ATOM 4778 N N . ASP B 1 204 ? -0.551 -7.48 -11 1 87.25 204 ASP B N 1
ATOM 4779 C CA . ASP B 1 204 ? 0.188 -7.496 -12.258 1 87.25 204 ASP B CA 1
ATOM 4780 C C . ASP B 1 204 ? 1.146 -8.68 -12.32 1 87.25 204 ASP B C 1
ATOM 4782 O O . ASP B 1 204 ? 2.365 -8.5 -12.336 1 87.25 204 ASP B O 1
ATOM 4786 N N . PRO B 1 205 ? 0.606 -9.805 -12.539 1 86.44 205 PRO B N 1
ATOM 4787 C CA . PRO B 1 205 ? 1.443 -11 -12.484 1 86.44 205 PRO B CA 1
ATOM 4788 C C . PRO B 1 205 ? 2.451 -11.07 -13.625 1 86.44 205 PRO B C 1
ATOM 4790 O O . PRO B 1 205 ? 3.391 -11.875 -13.578 1 86.44 205 PRO B O 1
ATOM 4793 N N . SER B 1 206 ? 2.301 -10.297 -14.656 1 82.69 206 SER B N 1
ATOM 4794 C CA . SER B 1 206 ? 3.209 -10.305 -15.797 1 82.69 206 SER B CA 1
ATOM 4795 C C . SER B 1 206 ? 4.48 -9.516 -15.492 1 82.69 206 SER B C 1
ATOM 4797 O O . SER B 1 206 ? 5.465 -9.609 -16.234 1 82.69 206 SER B O 1
ATOM 4799 N N . LYS B 1 207 ? 4.461 -8.883 -14.398 1 87 207 LYS B N 1
ATOM 4800 C CA . LYS B 1 207 ? 5.582 -8 -14.094 1 87 207 LYS B CA 1
ATOM 4801 C C . LYS B 1 207 ? 6.43 -8.562 -12.953 1 87 207 LYS B C 1
ATOM 4803 O O . LYS B 1 207 ? 5.953 -9.375 -12.156 1 87 207 LYS B O 1
ATOM 4808 N N . TRP B 1 208 ? 7.719 -8.203 -12.992 1 92.38 208 TRP B N 1
ATOM 4809 C CA . TRP B 1 208 ? 8.688 -8.484 -11.938 1 92.38 208 TRP B CA 1
ATOM 4810 C C . TRP B 1 208 ? 8.914 -9.984 -11.797 1 92.38 208 TRP B C 1
ATOM 4812 O O . TRP B 1 208 ? 9.266 -10.656 -12.773 1 92.38 208 TRP B O 1
ATOM 4822 N N . ASP B 1 209 ? 8.734 -10.531 -10.516 1 92.69 209 ASP B N 1
ATOM 4823 C CA . ASP B 1 209 ? 9.289 -11.867 -10.289 1 92.69 209 ASP B CA 1
ATOM 4824 C C . ASP B 1 209 ? 8.18 -12.914 -10.195 1 92.69 209 ASP B C 1
ATOM 4826 O O . ASP B 1 209 ? 8.391 -14.008 -9.672 1 92.69 209 ASP B O 1
ATOM 4830 N N . PHE B 1 210 ? 7.027 -12.664 -10.664 1 91.06 210 PHE B N 1
ATOM 4831 C CA . PHE B 1 210 ? 5.945 -13.633 -10.516 1 91.06 210 PHE B CA 1
ATOM 4832 C C . PHE B 1 210 ? 6.281 -14.93 -11.242 1 91.06 210 PHE B C 1
ATOM 4834 O O . PHE B 1 210 ? 6.074 -16.016 -10.695 1 91.06 210 PHE B O 1
ATOM 4841 N N . ASP B 1 211 ? 6.738 -14.852 -12.445 1 88.62 211 ASP B N 1
ATOM 4842 C CA . ASP B 1 211 ? 7.133 -16.016 -13.227 1 88.62 211 ASP B CA 1
ATOM 4843 C C . ASP B 1 211 ? 8.289 -16.766 -12.555 1 88.62 211 ASP B C 1
ATOM 4845 O O . ASP B 1 211 ? 8.273 -17.984 -12.453 1 88.62 211 ASP B O 1
ATOM 4849 N N . ARG B 1 212 ? 9.234 -16.031 -12.078 1 91.38 212 ARG B N 1
ATOM 4850 C CA . ARG B 1 212 ? 10.375 -16.625 -11.383 1 91.38 212 ARG B CA 1
ATOM 4851 C C . ARG B 1 212 ? 9.93 -17.359 -10.117 1 91.38 212 ARG B C 1
ATOM 4853 O O . ARG B 1 212 ? 10.461 -18.422 -9.789 1 91.38 212 ARG B O 1
ATOM 4860 N N . LEU B 1 213 ? 9.031 -16.734 -9.422 1 93.19 213 LEU B N 1
ATOM 4861 C CA . LEU B 1 213 ? 8.5 -17.344 -8.203 1 93.19 213 LEU B CA 1
ATOM 4862 C C . LEU B 1 213 ? 7.82 -18.672 -8.516 1 93.19 213 LEU B C 1
ATOM 4864 O O . LEU B 1 213 ? 8.07 -19.672 -7.836 1 93.19 213 LEU B O 1
ATOM 4868 N N . THR B 1 214 ? 6.98 -18.672 -9.492 1 90.44 214 THR B N 1
ATOM 4869 C CA . THR B 1 214 ? 6.273 -19.891 -9.875 1 90.44 214 THR B CA 1
ATOM 4870 C C . THR B 1 214 ? 7.254 -21 -10.234 1 90.44 214 THR B C 1
ATOM 4872 O O . THR B 1 214 ? 7.094 -22.141 -9.797 1 90.44 214 THR B O 1
ATOM 4875 N N . ASN B 1 215 ? 8.25 -20.672 -10.953 1 90.38 215 ASN B N 1
ATOM 4876 C CA . ASN B 1 215 ? 9.258 -21.656 -11.336 1 90.38 215 ASN B CA 1
ATOM 4877 C C . ASN B 1 215 ? 10.055 -22.141 -10.133 1 90.38 215 ASN B C 1
ATOM 4879 O O . ASN B 1 215 ? 10.414 -23.328 -10.062 1 90.38 215 ASN B O 1
ATOM 4883 N N . ALA B 1 216 ? 10.328 -21.25 -9.266 1 90.75 216 ALA B N 1
ATOM 4884 C CA . ALA B 1 216 ? 11.07 -21.625 -8.062 1 90.75 216 ALA B CA 1
ATOM 4885 C C . ALA B 1 216 ? 10.273 -22.625 -7.219 1 90.75 216 ALA B C 1
ATOM 4887 O O . ALA B 1 216 ? 10.836 -23.562 -6.668 1 90.75 216 ALA B O 1
ATOM 4888 N N . ILE B 1 217 ? 9.031 -22.375 -7.094 1 90.38 217 ILE B N 1
ATOM 4889 C CA . ILE B 1 217 ? 8.156 -23.281 -6.359 1 90.38 217 ILE B CA 1
ATOM 4890 C C . ILE B 1 217 ? 8.211 -24.672 -6.984 1 90.38 217 ILE B C 1
ATOM 4892 O O . ILE B 1 217 ? 8.344 -25.672 -6.277 1 90.38 217 ILE B O 1
ATOM 4896 N N . LEU B 1 218 ? 8.148 -24.719 -8.305 1 90.75 218 LEU B N 1
ATOM 4897 C CA . LEU B 1 218 ? 8.18 -25.984 -9.016 1 90.75 218 LEU B CA 1
ATOM 4898 C C . LEU B 1 218 ? 9.508 -26.703 -8.797 1 90.75 218 LEU B C 1
ATOM 4900 O O . LEU B 1 218 ? 9.539 -27.922 -8.625 1 90.75 218 LEU B O 1
ATOM 4904 N N . ASP B 1 219 ? 10.523 -26.016 -8.734 1 90.25 219 ASP B N 1
ATOM 4905 C CA . ASP B 1 219 ? 11.867 -26.578 -8.695 1 90.25 219 ASP B CA 1
ATOM 4906 C C . ASP B 1 219 ? 12.125 -27.266 -7.355 1 90.25 219 ASP B C 1
ATOM 4908 O O . ASP B 1 219 ? 12.938 -28.188 -7.273 1 90.25 219 ASP B O 1
ATOM 4912 N N . VAL B 1 220 ? 11.469 -26.891 -6.375 1 88.44 220 VAL B N 1
ATOM 4913 C CA . VAL B 1 220 ? 11.773 -27.453 -5.059 1 88.44 220 VAL B CA 1
ATOM 4914 C C . VAL B 1 220 ? 10.891 -28.672 -4.797 1 88.44 220 VAL B C 1
ATOM 4916 O O . VAL B 1 220 ? 11.172 -29.469 -3.895 1 88.44 220 VAL B O 1
ATOM 4919 N N . LEU B 1 221 ? 9.898 -28.859 -5.562 1 89.62 221 LEU B N 1
ATOM 4920 C CA . LEU B 1 221 ? 8.977 -29.969 -5.363 1 89.62 221 LEU B CA 1
ATOM 4921 C C . LEU B 1 221 ? 9.586 -31.266 -5.883 1 89.62 221 LEU B C 1
ATOM 4923 O O . LEU B 1 221 ? 10.32 -31.266 -6.879 1 89.62 221 LEU B O 1
ATOM 4927 N N . PRO B 1 222 ? 9.258 -32.344 -5.211 1 90.44 222 PRO B N 1
ATOM 4928 C CA . PRO B 1 222 ? 9.633 -33.625 -5.777 1 90.44 222 PRO B CA 1
ATOM 4929 C C . PRO B 1 222 ? 9.031 -33.875 -7.164 1 90.44 222 PRO B C 1
ATOM 4931 O O . PRO B 1 222 ? 8.039 -33.219 -7.527 1 90.44 222 PRO B O 1
ATOM 4934 N N . THR B 1 223 ? 9.547 -34.75 -7.867 1 90.75 223 THR B N 1
ATOM 4935 C CA . THR B 1 223 ? 9.281 -34.938 -9.289 1 90.75 223 THR B CA 1
ATOM 4936 C C . THR B 1 223 ? 7.789 -35.125 -9.539 1 90.75 223 THR B C 1
ATOM 4938 O O . THR B 1 223 ? 7.215 -34.5 -10.43 1 90.75 223 THR B O 1
ATOM 4941 N N . ARG B 1 224 ? 7.141 -36.031 -8.789 1 90.75 224 ARG B N 1
ATOM 4942 C CA . ARG B 1 224 ? 5.723 -36.312 -9.008 1 90.75 224 ARG B CA 1
ATOM 4943 C C . ARG B 1 224 ? 4.871 -35.094 -8.695 1 90.75 224 ARG B C 1
ATOM 4945 O O . ARG B 1 224 ? 3.904 -34.812 -9.398 1 90.75 224 ARG B O 1
ATOM 4952 N N . GLN B 1 225 ? 5.242 -34.438 -7.648 1 92.88 225 GLN B N 1
ATOM 4953 C CA . GLN B 1 225 ? 4.527 -33.219 -7.285 1 92.88 225 GLN B CA 1
ATOM 4954 C C . GLN B 1 225 ? 4.797 -32.094 -8.289 1 92.88 225 GLN B C 1
ATOM 4956 O O . GLN B 1 225 ? 3.902 -31.312 -8.609 1 92.88 225 GLN B O 1
ATOM 4961 N N . LYS B 1 226 ? 6.023 -32.031 -8.727 1 93.31 226 LYS B N 1
ATOM 4962 C CA . LYS B 1 226 ? 6.406 -31.078 -9.742 1 93.31 226 LYS B CA 1
ATOM 4963 C C . LYS B 1 226 ? 5.582 -31.266 -11.016 1 93.31 226 LYS B C 1
ATOM 4965 O O . LYS B 1 226 ? 5.098 -30.297 -11.594 1 93.31 226 LYS B O 1
ATOM 4970 N N . GLU B 1 227 ? 5.465 -32.5 -11.422 1 92.75 227 GLU B N 1
ATOM 4971 C CA . GLU B 1 227 ? 4.645 -32.812 -12.586 1 92.75 227 GLU B CA 1
ATOM 4972 C C . GLU B 1 227 ? 3.199 -32.344 -12.383 1 92.75 227 GLU B C 1
ATOM 4974 O O . GLU B 1 227 ? 2.631 -31.672 -13.234 1 92.75 227 GLU B O 1
ATOM 4979 N N . ALA B 1 228 ? 2.639 -32.719 -11.273 1 93.88 228 ALA B N 1
ATOM 4980 C CA . ALA B 1 228 ? 1.241 -32.406 -10.969 1 93.88 228 ALA B CA 1
ATOM 4981 C C . ALA B 1 228 ? 0.995 -30.906 -10.961 1 93.88 228 ALA B C 1
ATOM 4983 O O . ALA B 1 228 ? 0.032 -30.422 -11.562 1 93.88 228 ALA B O 1
ATOM 4984 N N . MET B 1 229 ? 1.872 -30.219 -10.32 1 93.38 229 MET B N 1
ATOM 4985 C CA . MET B 1 229 ? 1.716 -28.766 -10.211 1 93.38 229 MET B CA 1
ATOM 4986 C C . MET B 1 229 ? 1.903 -28.109 -11.57 1 93.38 229 MET B C 1
ATOM 4988 O O . MET B 1 229 ? 1.165 -27.188 -11.922 1 93.38 229 MET B O 1
ATOM 4992 N N . THR B 1 230 ? 2.902 -28.516 -12.281 1 92.81 230 THR B N 1
ATOM 4993 C CA . THR B 1 230 ? 3.162 -27.953 -13.609 1 92.81 230 THR B CA 1
ATOM 4994 C C . THR B 1 230 ? 1.939 -28.109 -14.508 1 92.81 230 THR B C 1
ATOM 4996 O O . THR B 1 230 ? 1.552 -27.172 -15.203 1 92.81 230 THR B O 1
ATOM 4999 N N . MET B 1 231 ? 1.333 -29.25 -14.43 1 92.31 231 MET B N 1
ATOM 5000 C CA . MET B 1 231 ? 0.188 -29.531 -15.289 1 92.31 231 MET B CA 1
ATOM 5001 C C . MET B 1 231 ? -1.06 -28.812 -14.797 1 92.31 231 MET B C 1
ATOM 5003 O O . MET B 1 231 ? -2.012 -28.625 -15.555 1 92.31 231 MET B O 1
ATOM 5007 N N . THR B 1 232 ? -1.034 -28.375 -13.602 1 91.88 232 THR B N 1
ATOM 5008 C CA . THR B 1 232 ? -2.217 -27.75 -13.016 1 91.88 232 THR B CA 1
ATOM 5009 C C . THR B 1 232 ? -2.201 -26.25 -13.242 1 91.88 232 THR B C 1
ATOM 5011 O O . THR B 1 232 ? -3.242 -25.641 -13.523 1 91.88 232 THR B O 1
ATOM 5014 N N . LEU B 1 233 ? -1.075 -25.625 -13.141 1 89.81 233 LEU B N 1
ATOM 5015 C CA . LEU B 1 233 ? -0.96 -24.172 -13.234 1 89.81 233 LEU B CA 1
ATOM 5016 C C . LEU B 1 233 ? -1.285 -23.688 -14.641 1 89.81 233 LEU B C 1
ATOM 5018 O O . LEU B 1 233 ? -0.968 -24.359 -15.625 1 89.81 233 LEU B O 1
ATOM 5022 N N . GLY B 1 234 ? -1.88 -22.531 -14.656 1 82.62 234 GLY B N 1
ATOM 5023 C CA . GLY B 1 234 ? -2.211 -21.922 -15.938 1 82.62 234 GLY B CA 1
ATOM 5024 C C . GLY B 1 234 ? -1.083 -21.094 -16.516 1 82.62 234 GLY B C 1
ATOM 5025 O O . GLY B 1 234 ? -0.425 -20.344 -15.789 1 82.62 234 GLY B O 1
ATOM 5026 N N . VAL B 1 235 ? -0.843 -21.219 -17.75 1 76.19 235 VAL B N 1
ATOM 5027 C CA . VAL B 1 235 ? 0.238 -20.516 -18.438 1 76.19 235 VAL B CA 1
ATOM 5028 C C . VAL B 1 235 ? -0.127 -19.047 -18.594 1 76.19 235 VAL B C 1
ATOM 5030 O O . VAL B 1 235 ? 0.738 -18.172 -18.516 1 76.19 235 VAL B O 1
ATOM 5033 N N . LEU B 1 236 ? -1.317 -18.781 -18.766 1 68.44 236 LEU B N 1
ATOM 5034 C CA . LEU B 1 236 ? -1.729 -17.406 -19.062 1 68.44 236 LEU B CA 1
ATOM 5035 C C . LEU B 1 236 ? -1.797 -16.562 -17.797 1 68.44 236 LEU B C 1
ATOM 5037 O O . LEU B 1 236 ? -1.752 -15.336 -17.859 1 68.44 236 LEU B O 1
ATOM 5041 N N . THR B 1 237 ? -1.927 -17.172 -16.688 1 66.69 237 THR B N 1
ATOM 5042 C CA . THR B 1 237 ? -1.981 -16.422 -15.438 1 66.69 237 THR B CA 1
ATOM 5043 C C . THR B 1 237 ? -0.603 -15.891 -15.07 1 66.69 237 THR B C 1
ATOM 5045 O O . THR B 1 237 ? -0.464 -14.727 -14.695 1 66.69 237 THR B O 1
ATOM 5048 N N . THR B 1 238 ? 0.286 -16.719 -15.281 1 67.94 238 THR B N 1
ATOM 5049 C CA . THR B 1 238 ? 1.634 -16.344 -14.867 1 67.94 238 THR B CA 1
ATOM 5050 C C . THR B 1 238 ? 2.387 -15.688 -16.031 1 67.94 238 THR B C 1
ATOM 5052 O O . THR B 1 238 ? 3.432 -15.07 -15.82 1 67.94 238 THR B O 1
ATOM 5055 N N . LEU B 1 239 ? 1.82 -15.781 -17.219 1 68.38 239 LEU B N 1
ATOM 5056 C CA . LEU B 1 239 ? 2.432 -15.297 -18.453 1 68.38 239 LEU B CA 1
ATOM 5057 C C . LEU B 1 239 ? 3.904 -15.688 -18.531 1 68.38 239 LEU B C 1
ATOM 5059 O O . LEU B 1 239 ? 4.75 -14.867 -18.875 1 68.38 239 LEU B O 1
ATOM 5063 N N . SER B 1 240 ? 4.062 -16.844 -18.078 1 81.31 240 SER B N 1
ATOM 5064 C CA . SER B 1 240 ? 5.434 -17.328 -17.984 1 81.31 240 SER B CA 1
ATOM 5065 C C . SER B 1 240 ? 5.805 -18.203 -19.172 1 81.31 240 SER B C 1
ATOM 5067 O O . SER B 1 240 ? 5.223 -19.266 -19.375 1 81.31 240 SER B O 1
ATOM 5069 N N . LYS B 1 241 ? 6.801 -17.766 -19.953 1 87.81 241 LYS B N 1
ATOM 5070 C CA . LYS B 1 241 ? 7.34 -18.578 -21.047 1 87.81 241 LYS B CA 1
ATOM 5071 C C . LYS B 1 241 ? 8.016 -19.828 -20.5 1 87.81 241 LYS B C 1
ATOM 5073 O O . LYS B 1 241 ? 7.945 -20.891 -21.125 1 87.81 241 LYS B O 1
ATOM 5078 N N . ASP B 1 242 ? 8.555 -19.625 -19.406 1 89.56 242 ASP B N 1
ATOM 5079 C CA . ASP B 1 242 ? 9.25 -20.75 -18.797 1 89.56 242 ASP B CA 1
ATOM 5080 C C . ASP B 1 242 ? 8.266 -21.844 -18.391 1 89.56 242 ASP B C 1
ATOM 5082 O O . ASP B 1 242 ? 8.539 -23.031 -18.594 1 89.56 242 ASP B O 1
ATOM 5086 N N . LEU B 1 243 ? 7.215 -21.469 -17.812 1 89.88 243 LEU B N 1
ATOM 5087 C CA . LEU B 1 243 ? 6.207 -22.453 -17.422 1 89.88 243 LEU B CA 1
ATOM 5088 C C . LEU B 1 243 ? 5.672 -23.188 -18.656 1 89.88 243 LEU B C 1
ATOM 5090 O O . LEU B 1 243 ? 5.438 -24.391 -18.609 1 89.88 243 LEU B O 1
ATOM 5094 N N . LEU B 1 244 ? 5.473 -22.453 -19.719 1 92.62 244 LEU B N 1
ATOM 5095 C CA . LEU B 1 244 ? 5.004 -23.047 -20.969 1 92.62 244 LEU B CA 1
ATOM 5096 C C . LEU B 1 244 ? 5.988 -24.109 -21.469 1 92.62 244 LEU B C 1
ATOM 5098 O O . LEU B 1 244 ? 5.582 -25.203 -21.844 1 92.62 244 LEU B O 1
ATOM 5102 N N . LYS B 1 245 ? 7.207 -23.781 -21.422 1 93.06 245 LYS B N 1
ATOM 5103 C CA . LYS B 1 245 ? 8.234 -24.719 -21.875 1 93.06 245 LYS B CA 1
ATOM 5104 C C . LYS B 1 245 ? 8.297 -25.953 -20.984 1 93.06 245 LYS B C 1
ATOM 5106 O O . LYS B 1 245 ? 8.531 -27.062 -21.453 1 93.06 245 LYS B O 1
ATOM 5111 N N . ARG B 1 246 ? 8.102 -25.719 -19.797 1 92.25 246 ARG B N 1
ATOM 5112 C CA . ARG B 1 246 ? 8.094 -26.844 -18.859 1 92.25 246 ARG B CA 1
ATOM 5113 C C . ARG B 1 246 ? 6.918 -27.766 -19.125 1 92.25 246 ARG B C 1
ATOM 5115 O O . ARG B 1 246 ? 7.059 -29 -19.047 1 92.25 246 ARG B O 1
ATOM 5122 N N . LYS B 1 247 ? 5.836 -27.188 -19.375 1 93.44 247 LYS B N 1
ATOM 5123 C CA . LYS B 1 247 ? 4.668 -28 -19.703 1 93.44 247 LYS B CA 1
ATOM 5124 C C . LYS B 1 247 ? 4.906 -28.828 -20.969 1 93.44 247 LYS B C 1
ATOM 5126 O O . LYS B 1 247 ? 4.531 -30 -21.016 1 93.44 247 LYS B O 1
ATOM 5131 N N . VAL B 1 248 ? 5.523 -28.188 -21.906 1 94.75 248 VAL B N 1
ATOM 5132 C CA . VAL B 1 248 ? 5.805 -28.859 -23.172 1 94.75 248 VAL B CA 1
ATOM 5133 C C . VAL B 1 248 ? 6.715 -30.062 -22.906 1 94.75 248 VAL B C 1
ATOM 5135 O O . VAL B 1 248 ? 6.504 -31.141 -23.469 1 94.75 248 VAL B O 1
ATOM 5138 N N . LYS B 1 249 ? 7.609 -29.859 -22.094 1 93.75 249 LYS B N 1
ATOM 5139 C CA . LYS B 1 249 ? 8.531 -30.953 -21.766 1 93.75 249 LYS B CA 1
ATOM 5140 C C . LYS B 1 249 ? 7.797 -32.125 -21.094 1 93.75 249 LYS B C 1
ATOM 5142 O O . LYS B 1 249 ? 8.078 -33.281 -21.375 1 93.75 249 LYS B O 1
ATOM 5147 N N . VAL B 1 250 ? 6.957 -31.797 -20.234 1 92.75 250 VAL B N 1
ATOM 5148 C CA . VAL B 1 250 ? 6.176 -32.812 -19.562 1 92.75 250 VAL B CA 1
ATOM 5149 C C . VAL B 1 250 ? 5.297 -33.562 -20.578 1 92.75 250 VAL B C 1
ATOM 5151 O O . VAL B 1 250 ? 5.191 -34.781 -20.547 1 92.75 250 VAL B O 1
ATOM 5154 N N . LEU B 1 251 ? 4.715 -32.812 -21.438 1 94.56 251 LEU B N 1
ATOM 5155 C CA . LEU B 1 251 ? 3.836 -33.406 -22.453 1 94.56 251 LEU B CA 1
ATOM 5156 C C . LEU B 1 251 ? 4.625 -34.281 -23.406 1 94.56 251 LEU B C 1
ATOM 5158 O O . LEU B 1 251 ? 4.129 -35.312 -23.859 1 94.56 251 LEU B O 1
ATOM 5162 N N . GLN B 1 252 ? 5.797 -33.844 -23.734 1 92.62 252 GLN B N 1
ATOM 5163 C CA . GLN B 1 252 ? 6.664 -34.656 -24.578 1 92.62 252 GLN B CA 1
ATOM 5164 C C . GLN B 1 252 ? 7 -36 -23.906 1 92.62 252 GLN B C 1
ATOM 5166 O O . GLN B 1 252 ? 7.113 -37.031 -24.578 1 92.62 252 GLN B O 1
ATOM 5171 N N . GLY B 1 253 ? 7.125 -35.938 -22.703 1 88.88 253 GLY B N 1
ATOM 5172 C CA . GLY B 1 253 ? 7.484 -37.125 -21.953 1 88.88 253 GLY B CA 1
ATOM 5173 C C . GLY B 1 253 ? 6.387 -38.156 -21.922 1 88.88 253 GLY B C 1
ATOM 5174 O O . GLY B 1 253 ? 6.652 -39.344 -21.719 1 88.88 253 GLY B O 1
ATOM 5175 N N . ARG B 1 254 ? 5.23 -37.75 -22.172 1 89.5 254 ARG B N 1
ATOM 5176 C CA . ARG B 1 254 ? 4.137 -38.719 -22.062 1 89.5 254 ARG B CA 1
ATOM 5177 C C . ARG B 1 254 ? 3.744 -39.25 -23.438 1 89.5 254 ARG B C 1
ATOM 5179 O O . ARG B 1 254 ? 2.941 -40.188 -23.531 1 89.5 254 ARG B O 1
ATOM 5186 N N . MET B 1 255 ? 4.309 -38.812 -24.531 1 90.5 255 MET B N 1
ATOM 5187 C CA . MET B 1 255 ? 3.902 -39.156 -25.891 1 90.5 255 MET B CA 1
ATOM 5188 C C . MET B 1 255 ? 4.094 -40.625 -26.172 1 90.5 255 MET B C 1
ATOM 5190 O O . MET B 1 255 ? 3.252 -41.281 -26.812 1 90.5 255 MET B O 1
ATOM 5194 N N . TRP B 1 256 ? 5.188 -41.094 -25.719 1 88.31 256 TRP B N 1
ATOM 5195 C CA . TRP B 1 256 ? 5.469 -42.5 -26.016 1 88.31 256 TRP B CA 1
ATOM 5196 C C . TRP B 1 256 ? 4.449 -43.406 -25.344 1 88.31 256 TRP B C 1
ATOM 5198 O O . TRP B 1 256 ? 4.082 -44.438 -25.891 1 88.31 256 TRP B O 1
ATOM 5208 N N . MET B 1 257 ? 3.99 -43.031 -24.25 1 89 257 MET B N 1
ATOM 5209 C CA . MET B 1 257 ? 2.984 -43.812 -23.547 1 89 257 MET B CA 1
ATOM 5210 C C . MET B 1 257 ? 1.635 -43.719 -24.25 1 89 257 MET B C 1
ATOM 5212 O O . MET B 1 257 ? 0.894 -44.719 -24.328 1 89 257 MET B O 1
ATOM 5216 N N . ILE B 1 258 ? 1.308 -42.594 -24.75 1 91.25 258 ILE B N 1
ATOM 5217 C CA . ILE B 1 258 ? 0.065 -42.406 -25.5 1 91.25 258 ILE B CA 1
ATOM 5218 C C . ILE B 1 258 ? 0.103 -43.25 -26.781 1 91.25 258 ILE B C 1
ATOM 5220 O O . ILE B 1 258 ? -0.862 -43.938 -27.094 1 91.25 258 ILE B O 1
ATOM 5224 N N . ALA B 1 259 ? 1.193 -43.156 -27.469 1 89.06 259 ALA B N 1
ATOM 5225 C CA . ALA B 1 259 ? 1.366 -43.938 -28.688 1 89.06 259 ALA B CA 1
ATOM 5226 C C . ALA B 1 259 ? 1.275 -45.406 -28.391 1 89.06 259 ALA B C 1
ATOM 5228 O O . ALA B 1 259 ? 0.665 -46.188 -29.156 1 89.06 259 ALA B O 1
ATOM 5229 N N . GLY B 1 260 ? 1.908 -45.781 -27.297 1 85.62 260 GLY B N 1
ATOM 5230 C CA . GLY B 1 260 ? 1.846 -47.188 -26.891 1 85.62 260 GLY B CA 1
ATOM 5231 C C . GLY B 1 260 ? 0.444 -47.656 -26.531 1 85.62 260 GLY B C 1
ATOM 5232 O O . GLY B 1 260 ? 0.014 -48.719 -26.938 1 85.62 260 GLY B O 1
AT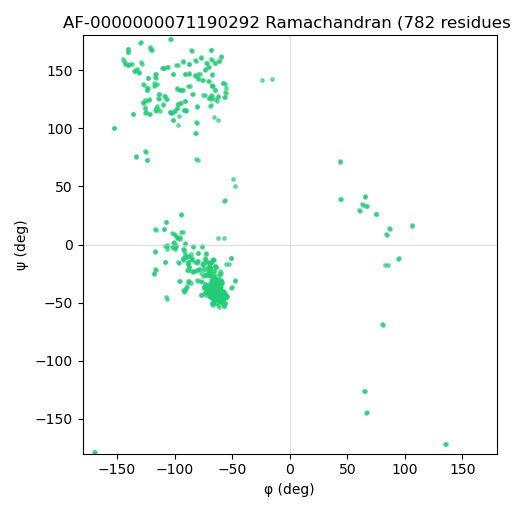OM 5233 N N . ALA B 1 261 ? -0.256 -46.844 -25.844 1 88.25 261 ALA B N 1
ATOM 5234 C CA . ALA B 1 261 ? -1.63 -47.188 -25.469 1 88.25 261 ALA B CA 1
ATOM 5235 C C . ALA B 1 261 ? -2.531 -47.25 -26.703 1 88.25 261 ALA B C 1
ATOM 5237 O O . ALA B 1 261 ? -3.408 -48.094 -26.781 1 88.25 261 ALA B O 1
ATOM 5238 N N . SER B 1 262 ? -2.324 -46.312 -27.594 1 87.81 262 SER B N 1
ATOM 5239 C CA . SER B 1 262 ? -3.119 -46.281 -28.812 1 87.81 262 SER B CA 1
ATOM 5240 C C . SER B 1 262 ? -2.865 -47.531 -29.656 1 87.81 262 SER B C 1
ATOM 5242 O O . SER B 1 262 ? -3.805 -48.156 -30.172 1 87.81 262 SER B O 1
ATOM 5244 N N . ALA B 1 263 ? -1.602 -47.906 -29.812 1 83.56 263 ALA B N 1
ATOM 5245 C CA . ALA B 1 263 ? -1.23 -49.062 -30.625 1 83.56 263 ALA B CA 1
ATOM 5246 C C . ALA B 1 263 ? -1.719 -50.375 -30 1 83.56 263 ALA B C 1
ATOM 5248 O O . ALA B 1 263 ? -2.141 -51.281 -30.703 1 83.56 263 ALA B O 1
ATOM 5249 N N . ALA B 1 264 ? -1.621 -50.375 -28.734 1 81.75 264 ALA B N 1
ATOM 5250 C CA . ALA B 1 264 ? -2.021 -51.594 -28.031 1 81.75 264 ALA B CA 1
ATOM 5251 C C . ALA B 1 264 ? -3.541 -51.719 -27.953 1 81.75 264 ALA B C 1
ATOM 5253 O O . ALA B 1 264 ? -4.086 -52.844 -27.953 1 81.75 264 ALA B O 1
ATOM 5254 N N . GLY B 1 265 ? -4.195 -50.594 -27.875 1 74.56 265 GLY B N 1
ATOM 5255 C CA . GLY B 1 265 ? -5.637 -50.594 -27.719 1 74.56 265 GLY B CA 1
ATOM 5256 C C . GLY B 1 265 ? -6.395 -50.562 -29.031 1 74.56 265 GLY B C 1
ATOM 5257 O O . GLY B 1 265 ? -7.625 -50.594 -29.047 1 74.56 265 GLY B O 1
ATOM 5258 N N . ALA B 1 266 ? -5.664 -50.375 -30.078 1 70.56 266 ALA B N 1
ATOM 5259 C CA . ALA B 1 266 ? -6.281 -50.156 -31.375 1 70.56 266 ALA B CA 1
ATOM 5260 C C . ALA B 1 266 ? -7.047 -51.406 -31.844 1 70.56 266 ALA B C 1
ATOM 5262 O O . ALA B 1 266 ? -6.484 -52.5 -31.922 1 70.56 266 ALA B O 1
ATOM 5263 N N . LEU B 1 267 ? -8.312 -51.312 -31.859 1 58.28 267 LEU B N 1
ATOM 5264 C CA . LEU B 1 267 ? -9.195 -52.406 -32.25 1 58.28 267 LEU B CA 1
ATOM 5265 C C . LEU B 1 267 ? -9.453 -52.406 -33.75 1 58.28 267 LEU B C 1
ATOM 5267 O O . LEU B 1 267 ? -9.68 -53.438 -34.375 1 58.28 267 LEU B O 1
ATOM 5271 N N . VAL B 1 268 ? -9.477 -51.156 -34.25 1 58.25 268 VAL B N 1
ATOM 5272 C CA . VAL B 1 268 ? -10.055 -51.125 -35.594 1 58.25 268 VAL B CA 1
ATOM 5273 C C . VAL B 1 268 ? -8.977 -50.75 -36.594 1 58.25 268 VAL B C 1
ATOM 5275 O O . VAL B 1 268 ? -8.438 -49.656 -36.562 1 58.25 268 VAL B O 1
ATOM 5278 N N . PRO B 1 269 ? -8.664 -51.594 -37.406 1 65.06 269 PRO B N 1
ATOM 5279 C CA . PRO B 1 269 ? -7.68 -51.312 -38.469 1 65.06 269 PRO B CA 1
ATOM 5280 C C . PRO B 1 269 ? -8.219 -50.344 -39.531 1 65.06 269 PRO B C 1
ATOM 5282 O O . PRO B 1 269 ? -9.43 -50.344 -39.781 1 65.06 269 PRO B O 1
ATOM 5285 N N . ILE B 1 270 ? -7.539 -49.312 -39.781 1 60.56 270 ILE B N 1
ATOM 5286 C CA . ILE B 1 270 ? -7.91 -48.438 -40.875 1 60.56 270 ILE B CA 1
ATOM 5287 C C . ILE B 1 270 ? -7.668 -49.156 -42.188 1 60.56 270 ILE B C 1
ATOM 5289 O O . ILE B 1 270 ? -6.555 -49.625 -42.469 1 60.56 270 ILE B O 1
ATOM 5293 N N . PRO B 1 271 ? -8.789 -49.281 -42.906 1 58.41 271 PRO B N 1
ATOM 5294 C CA . PRO B 1 271 ? -8.641 -50 -44.188 1 58.41 271 PRO B CA 1
ATOM 5295 C C . PRO B 1 271 ? -7.57 -49.344 -45.062 1 58.41 271 PRO B C 1
ATOM 5297 O O . PRO B 1 271 ? -7.523 -48.125 -45.219 1 58.41 271 PRO B O 1
ATOM 5300 N N . GLY B 1 272 ? -6.844 -50.188 -45.625 1 57.47 272 GLY B N 1
ATOM 5301 C CA . GLY B 1 272 ? -5.844 -49.75 -46.594 1 57.47 272 GLY B CA 1
ATOM 5302 C C . GLY B 1 272 ? -4.551 -49.281 -45.938 1 57.47 272 GLY B C 1
ATOM 5303 O O . GLY B 1 272 ? -3.543 -49.094 -46.625 1 57.47 272 GLY B O 1
ATOM 5304 N N . LEU B 1 273 ? -4.793 -49.031 -44.625 1 63.47 273 LEU B N 1
ATOM 5305 C CA . LEU B 1 273 ? -3.572 -48.656 -43.938 1 63.47 273 LEU B CA 1
ATOM 5306 C C . LEU B 1 273 ? -3.229 -49.688 -42.844 1 63.47 273 LEU B C 1
ATOM 5308 O O . LEU B 1 273 ? -4.121 -50.281 -42.281 1 63.47 273 LEU B O 1
ATOM 5312 N N . SER B 1 274 ? -2.227 -50.312 -42.969 1 64.25 274 SER B N 1
ATOM 5313 C CA . SER B 1 274 ? -1.743 -51.281 -41.969 1 64.25 274 SER B CA 1
ATOM 5314 C C . SER B 1 274 ? -1.578 -50.625 -40.594 1 64.25 274 SER B C 1
ATOM 5316 O O . SER B 1 274 ? -0.598 -50.875 -39.906 1 64.25 274 SER B O 1
ATOM 5318 N N . ILE B 1 275 ? -2.639 -49.688 -40.375 1 70.69 275 ILE B N 1
ATOM 5319 C CA . ILE B 1 275 ? -2.506 -49.062 -39.062 1 70.69 275 ILE B CA 1
ATOM 5320 C C . ILE B 1 275 ? -3.816 -49.219 -38.281 1 70.69 275 ILE B C 1
ATOM 5322 O O . ILE B 1 275 ? -4.895 -49.219 -38.875 1 70.69 275 ILE B O 1
ATOM 5326 N N . ALA B 1 276 ? -3.74 -49.531 -37.031 1 78.69 276 ALA B N 1
ATOM 5327 C CA . ALA B 1 276 ? -4.848 -49.531 -36.094 1 78.69 276 ALA B CA 1
ATOM 5328 C C . ALA B 1 276 ? -4.535 -48.656 -34.875 1 78.69 276 ALA B C 1
ATOM 5330 O O . ALA B 1 276 ? -3.508 -48.844 -34.219 1 78.69 276 ALA B O 1
ATOM 5331 N N . VAL B 1 277 ? -5.324 -47.594 -34.812 1 80.12 277 VAL B N 1
ATOM 5332 C CA . VAL B 1 277 ? -5.035 -46.656 -33.719 1 80.12 277 VAL B CA 1
ATOM 5333 C C . VAL B 1 277 ? -6.316 -46.375 -32.938 1 80.12 277 VAL B C 1
ATOM 5335 O O . VAL B 1 277 ? -7.418 -46.594 -33.438 1 80.12 277 VAL B O 1
ATOM 5338 N N . ASP B 1 278 ? -6.188 -46 -31.719 1 84.31 278 ASP B N 1
ATOM 5339 C CA . ASP B 1 278 ? -7.266 -45.438 -30.922 1 84.31 278 ASP B CA 1
ATOM 5340 C C . ASP B 1 278 ? -7.457 -43.938 -31.219 1 84.31 278 ASP B C 1
ATOM 5342 O O . ASP B 1 278 ? -6.805 -43.094 -30.609 1 84.31 278 ASP B O 1
ATOM 5346 N N . GLN B 1 279 ? -8.383 -43.719 -32.094 1 83.88 279 GLN B N 1
ATOM 5347 C CA . GLN B 1 279 ? -8.625 -42.344 -32.562 1 83.88 279 GLN B CA 1
ATOM 5348 C C . GLN B 1 279 ? -9.078 -41.438 -31.438 1 83.88 279 GLN B C 1
ATOM 5350 O O . GLN B 1 279 ? -8.727 -40.25 -31.406 1 83.88 279 GLN B O 1
ATOM 5355 N N . VAL B 1 280 ? -9.875 -42 -30.594 1 87.12 280 VAL B N 1
ATOM 5356 C CA . VAL B 1 280 ? -10.406 -41.219 -29.469 1 87.12 280 VAL B CA 1
ATOM 5357 C C . VAL B 1 280 ? -9.266 -40.812 -28.547 1 87.12 280 VAL B C 1
ATOM 5359 O O . VAL B 1 280 ? -9.195 -39.656 -28.141 1 87.12 280 VAL B O 1
ATOM 5362 N N . LEU B 1 281 ? -8.359 -41.719 -28.297 1 89.5 281 LEU B N 1
ATOM 5363 C CA . LEU B 1 281 ? -7.23 -41.438 -27.422 1 89.5 281 LEU B CA 1
ATOM 5364 C C . LEU B 1 281 ? -6.328 -40.344 -28.016 1 89.5 281 LEU B C 1
ATOM 5366 O O . LEU B 1 281 ? -5.875 -39.438 -27.312 1 89.5 281 LEU B O 1
ATOM 5370 N N . ILE B 1 282 ? -6.109 -40.469 -29.297 1 89.69 282 ILE B N 1
ATOM 5371 C CA . ILE B 1 282 ? -5.23 -39.5 -29.969 1 89.69 282 ILE B CA 1
ATOM 5372 C C . ILE B 1 282 ? -5.879 -38.125 -30 1 89.69 282 ILE B C 1
ATOM 5374 O O . ILE B 1 282 ? -5.23 -37.125 -29.688 1 89.69 282 ILE B O 1
ATOM 5378 N N . TYR B 1 283 ? -7.121 -38.094 -30.297 1 91.31 283 TYR B N 1
ATOM 5379 C CA . TYR B 1 283 ? -7.84 -36.812 -30.344 1 91.31 283 TYR B CA 1
ATOM 5380 C C . TYR B 1 283 ? -7.863 -36.156 -28.969 1 91.31 283 TYR B C 1
ATOM 5382 O O . TYR B 1 283 ? -7.641 -34.969 -28.844 1 91.31 283 TYR B O 1
ATOM 5390 N N . ASN B 1 284 ? -8.141 -36.938 -27.938 1 92.19 284 ASN B N 1
ATOM 5391 C CA . ASN B 1 284 ? -8.172 -36.406 -26.578 1 92.19 284 ASN B CA 1
ATOM 5392 C C . ASN B 1 284 ? -6.82 -35.844 -26.156 1 92.19 284 ASN B C 1
ATOM 5394 O O . ASN B 1 284 ? -6.754 -34.875 -25.422 1 92.19 284 ASN B O 1
ATOM 5398 N N . GLU B 1 285 ? -5.781 -36.5 -26.625 1 93.69 285 GLU B N 1
ATOM 5399 C CA . GLU B 1 285 ? -4.441 -36.031 -26.281 1 93.69 285 GLU B CA 1
ATOM 5400 C C . GLU B 1 285 ? -4.152 -34.688 -26.953 1 93.69 285 GLU B C 1
ATOM 5402 O O . GLU B 1 285 ? -3.549 -33.812 -26.344 1 93.69 285 GLU B O 1
ATOM 5407 N N . VAL B 1 286 ? -4.617 -34.531 -28.125 1 92.56 286 VAL B N 1
ATOM 5408 C CA . VAL B 1 286 ? -4.426 -33.281 -28.844 1 92.56 286 VAL B CA 1
ATOM 5409 C C . VAL B 1 286 ? -5.211 -32.156 -28.156 1 92.56 286 VAL B C 1
ATOM 5411 O O . VAL B 1 286 ? -4.703 -31.047 -27.984 1 92.56 286 VAL B O 1
ATOM 5414 N N . MET B 1 287 ? -6.387 -32.5 -27.719 1 92.31 287 MET B N 1
ATOM 5415 C CA . MET B 1 287 ? -7.188 -31.516 -26.984 1 92.31 287 MET B CA 1
ATOM 5416 C C . MET B 1 287 ? -6.547 -31.172 -25.656 1 92.31 287 MET B C 1
ATOM 5418 O O . MET B 1 287 ? -6.645 -30.047 -25.172 1 92.31 287 MET B O 1
ATOM 5422 N N . PHE B 1 288 ? -5.949 -32.156 -25.141 1 93.69 288 PHE B N 1
ATOM 5423 C CA . PHE B 1 288 ? -5.246 -31.953 -23.875 1 93.69 288 PHE B CA 1
ATOM 5424 C C . PHE B 1 288 ? -4.086 -30.984 -24.047 1 93.69 288 PHE B C 1
ATOM 5426 O O . PHE B 1 288 ? -3.873 -30.109 -23.203 1 93.69 288 PHE B O 1
ATOM 5433 N N . TYR B 1 289 ? -3.365 -31.141 -25.156 1 94.38 289 TYR B N 1
ATOM 5434 C CA . TYR B 1 289 ? -2.299 -30.203 -25.453 1 94.38 289 TYR B CA 1
ATOM 5435 C C . TYR B 1 289 ? -2.84 -28.781 -25.531 1 94.38 289 TYR B C 1
ATOM 5437 O O . TYR B 1 289 ? -2.271 -27.844 -24.953 1 94.38 289 TYR B O 1
ATOM 5445 N N . LYS B 1 290 ? -3.906 -28.609 -26.219 1 92.06 290 LYS B N 1
ATOM 5446 C CA . LYS B 1 290 ? -4.531 -27.312 -26.422 1 92.06 290 LYS B CA 1
ATOM 5447 C C . LYS B 1 290 ? -4.914 -26.672 -25.094 1 92.06 290 LYS B C 1
ATOM 5449 O O . LYS B 1 290 ? -4.617 -25.5 -24.844 1 92.06 290 LYS B O 1
ATOM 5454 N N . SER B 1 291 ? -5.473 -27.406 -24.25 1 90.94 291 SER B N 1
ATOM 5455 C CA . SER B 1 291 ? -5.922 -26.922 -22.953 1 90.94 291 SER B CA 1
ATOM 5456 C C . SER B 1 291 ? -4.738 -26.578 -22.062 1 90.94 291 SER B C 1
ATOM 5458 O O . SER B 1 291 ? -4.734 -25.531 -21.406 1 90.94 291 SER B O 1
ATOM 5460 N N . GLN B 1 292 ? -3.76 -27.469 -22.062 1 92.12 292 GLN B N 1
ATOM 5461 C CA . GLN B 1 292 ? -2.598 -27.297 -21.203 1 92.12 292 GLN B CA 1
ATOM 5462 C C . GLN B 1 292 ? -1.788 -26.062 -21.609 1 92.12 292 GLN B C 1
ATOM 5464 O O . GLN B 1 292 ? -1.2 -25.391 -20.75 1 92.12 292 GLN B O 1
ATOM 5469 N N . LEU B 1 293 ? -1.82 -25.781 -22.844 1 92.81 293 LEU B N 1
ATOM 5470 C CA . LEU B 1 293 ? -0.975 -24.703 -23.328 1 92.81 293 LEU B CA 1
ATOM 5471 C C . LEU B 1 293 ? -1.767 -23.406 -23.453 1 92.81 293 LEU B C 1
ATOM 5473 O O . LEU B 1 293 ? -1.243 -22.391 -23.922 1 92.81 293 LEU B O 1
ATOM 5477 N N . GLY B 1 294 ? -2.984 -23.375 -23.031 1 88.62 294 GLY B N 1
ATOM 5478 C CA . GLY B 1 294 ? -3.795 -22.172 -22.906 1 88.62 294 GLY B CA 1
ATOM 5479 C C . GLY B 1 294 ? -4.285 -21.656 -24.25 1 88.62 294 GLY B C 1
ATOM 5480 O O . GLY B 1 294 ? -4.43 -20.438 -24.438 1 88.62 294 GLY B O 1
ATOM 5481 N N . ILE B 1 295 ? -4.43 -22.453 -25.203 1 91.12 295 ILE B N 1
ATOM 5482 C CA . ILE B 1 295 ? -4.945 -22.047 -26.516 1 91.12 295 ILE B CA 1
ATOM 5483 C C . ILE B 1 295 ? -6.469 -21.969 -26.469 1 91.12 295 ILE B C 1
ATOM 5485 O O . ILE B 1 295 ? -7.137 -22.953 -26.172 1 91.12 295 ILE B O 1
ATOM 5489 N N . PRO B 1 296 ? -6.953 -20.844 -26.719 1 90.31 296 PRO B N 1
ATOM 5490 C CA . PRO B 1 296 ? -8.398 -20.672 -26.578 1 90.31 296 PRO B CA 1
ATOM 5491 C C . PRO B 1 296 ? -9.18 -21.359 -27.703 1 90.31 296 PRO B C 1
ATOM 5493 O O . PRO B 1 296 ? -8.641 -21.594 -28.781 1 90.31 296 PRO B O 1
ATOM 5496 N N . ASP B 1 297 ? -10.406 -21.656 -27.359 1 89.56 297 ASP B N 1
ATOM 5497 C CA . ASP B 1 297 ? -11.312 -22.219 -28.359 1 89.56 297 ASP B CA 1
ATOM 5498 C C . ASP B 1 297 ? -11.766 -21.141 -29.359 1 89.56 297 ASP B C 1
ATOM 5500 O O . ASP B 1 297 ? -11.93 -19.984 -28.984 1 89.56 297 ASP B O 1
ATOM 5504 N N . GLU B 1 298 ? -12.023 -21.688 -30.516 1 88.81 298 GLU B N 1
ATOM 5505 C CA . GLU B 1 298 ? -12.547 -20.781 -31.516 1 88.81 298 GLU B CA 1
ATOM 5506 C C . GLU B 1 298 ? -13.891 -20.188 -31.094 1 88.81 298 GLU B C 1
ATOM 5508 O O . GLU B 1 298 ? -14.766 -20.922 -30.609 1 88.81 298 GLU B O 1
ATOM 5513 N N . GLY B 1 299 ? -13.984 -18.828 -31.125 1 86.12 299 GLY B N 1
ATOM 5514 C CA . GLY B 1 299 ? -15.234 -18.172 -30.797 1 86.12 299 GLY B CA 1
ATOM 5515 C C . GLY B 1 299 ? -15.32 -17.75 -29.344 1 86.12 299 GLY B C 1
ATOM 5516 O O . GLY B 1 299 ? -16.219 -17 -28.969 1 86.12 299 GLY B O 1
ATOM 5517 N N . SER B 1 300 ? -14.438 -18.203 -28.594 1 89.06 300 SER B N 1
ATOM 5518 C CA . SER B 1 300 ? -14.438 -17.812 -27.188 1 89.06 300 SER B CA 1
ATOM 5519 C C . SER B 1 300 ? -14.086 -16.328 -27.031 1 89.06 300 SER B C 1
ATOM 5521 O O . SER B 1 300 ? -13.656 -15.688 -27.984 1 89.06 300 SER B O 1
ATOM 5523 N N . GLU B 1 301 ? -14.281 -15.734 -25.875 1 86.25 301 GLU B N 1
ATOM 5524 C CA . GLU B 1 301 ? -13.961 -14.336 -25.609 1 86.25 301 GLU B CA 1
ATOM 5525 C C . GLU B 1 301 ? -12.461 -14.078 -25.719 1 86.25 301 GLU B C 1
ATOM 5527 O O . GLU B 1 301 ? -12.039 -13.055 -26.266 1 86.25 301 GLU B O 1
ATOM 5532 N N . LYS B 1 302 ? -11.734 -15.023 -25.328 1 85.31 302 LYS B N 1
ATOM 5533 C CA . LYS B 1 302 ? -10.281 -14.891 -25.391 1 85.31 302 LYS B CA 1
ATOM 5534 C C . LYS B 1 302 ? -9.789 -14.945 -26.844 1 85.31 302 LYS B C 1
ATOM 5536 O O . LYS B 1 302 ? -8.805 -14.281 -27.188 1 85.31 302 LYS B O 1
ATOM 5541 N N . PHE B 1 303 ? -10.469 -15.797 -27.578 1 89.19 303 PHE B N 1
ATOM 5542 C CA . PHE B 1 303 ? -10.141 -15.914 -29 1 89.19 303 PHE B CA 1
ATOM 5543 C C . PHE B 1 303 ? -10.414 -14.609 -29.719 1 89.19 303 PHE B C 1
ATOM 5545 O O . PHE B 1 303 ? -9.609 -14.164 -30.547 1 89.19 303 PHE B O 1
ATOM 5552 N N . LYS B 1 304 ? -11.43 -13.883 -29.281 1 89.94 304 LYS B N 1
ATOM 5553 C CA . LYS B 1 304 ? -11.891 -12.688 -30 1 89.94 304 LYS B CA 1
ATOM 5554 C C . LYS B 1 304 ? -10.961 -11.508 -29.75 1 89.94 304 LYS B C 1
ATOM 5556 O O . LYS B 1 304 ? -10.852 -10.609 -30.594 1 89.94 304 LYS B O 1
ATOM 5561 N N . VAL B 1 305 ? -10.289 -11.547 -28.672 1 86.25 305 VAL B N 1
ATOM 5562 C CA . VAL B 1 305 ? -9.453 -10.414 -28.297 1 86.25 305 VAL B CA 1
ATOM 5563 C C . VAL B 1 305 ? -8.086 -10.539 -28.953 1 86.25 305 VAL B C 1
ATOM 5565 O O . VAL B 1 305 ? -7.344 -9.562 -29.062 1 86.25 305 VAL B O 1
ATOM 5568 N N . LEU B 1 306 ? -7.805 -11.688 -29.5 1 90.38 306 LEU B N 1
ATOM 5569 C CA . LEU B 1 306 ? -6.5 -11.922 -30.109 1 90.38 306 LEU B CA 1
ATOM 5570 C C . LEU B 1 306 ? -6.418 -11.25 -31.484 1 90.38 306 LEU B C 1
ATOM 5572 O O . LEU B 1 306 ? -7.441 -10.898 -32.062 1 90.38 306 LEU B O 1
ATOM 5576 N N . ARG B 1 307 ? -5.207 -11.055 -31.953 1 89.88 307 ARG B N 1
ATOM 5577 C CA . ARG B 1 307 ? -4.969 -10.492 -33.281 1 89.88 307 ARG B CA 1
ATOM 5578 C C . ARG B 1 307 ? -5.477 -11.43 -34.375 1 89.88 307 ARG B C 1
ATOM 5580 O O . ARG B 1 307 ? -5.539 -12.648 -34.188 1 89.88 307 ARG B O 1
ATOM 5587 N N . ALA B 1 308 ? -5.734 -10.867 -35.438 1 91.25 308 ALA B N 1
ATOM 5588 C CA . ALA B 1 308 ? -6.289 -11.617 -36.562 1 91.25 308 ALA B CA 1
ATOM 5589 C C . ALA B 1 308 ? -5.332 -12.727 -37 1 91.25 308 ALA B C 1
ATOM 5591 O O . ALA B 1 308 ? -5.766 -13.828 -37.344 1 91.25 308 ALA B O 1
ATOM 5592 N N . ASP B 1 309 ? -4.121 -12.453 -37.062 1 92.69 309 ASP B N 1
ATOM 5593 C CA . ASP B 1 309 ? -3.129 -13.445 -37.469 1 92.69 309 ASP B CA 1
ATOM 5594 C C . ASP B 1 309 ? -3.104 -14.625 -36.5 1 92.69 309 ASP B C 1
ATOM 5596 O O . ASP B 1 309 ? -2.971 -15.781 -36.938 1 92.69 309 ASP B O 1
ATOM 5600 N N . THR B 1 310 ? -3.191 -14.367 -35.281 1 93.06 310 THR B N 1
ATOM 5601 C CA . THR B 1 310 ? -3.207 -15.406 -34.25 1 93.06 310 THR B CA 1
ATOM 5602 C C . THR B 1 310 ? -4.492 -16.219 -34.312 1 93.06 310 THR B C 1
ATOM 5604 O O . THR B 1 310 ? -4.469 -17.438 -34.156 1 93.06 310 THR B O 1
ATOM 5607 N N . GLN B 1 311 ? -5.562 -15.586 -34.594 1 93.44 311 GLN B N 1
ATOM 5608 C CA . GLN B 1 311 ? -6.828 -16.297 -34.781 1 93.44 311 GLN B CA 1
ATOM 5609 C C . GLN B 1 311 ? -6.758 -17.281 -35.938 1 93.44 311 GLN B C 1
ATOM 5611 O O . GLN B 1 311 ? -7.199 -18.438 -35.781 1 93.44 311 GLN B O 1
ATOM 5616 N N . GLN B 1 312 ? -6.188 -16.828 -37 1 92.69 312 GLN B N 1
ATOM 5617 C CA . GLN B 1 312 ? -6.035 -17.703 -38.188 1 92.69 312 GLN B CA 1
ATOM 5618 C C . GLN B 1 312 ? -5.113 -18.875 -37.875 1 92.69 312 GLN B C 1
ATOM 5620 O O . GLN B 1 312 ? -5.355 -20 -38.344 1 92.69 312 GLN B O 1
ATOM 5625 N N . HIS B 1 313 ? -4.098 -18.547 -37.188 1 92.56 313 HIS B N 1
ATOM 5626 C CA . HIS B 1 313 ? -3.164 -19.609 -36.781 1 92.56 313 HIS B CA 1
ATOM 5627 C C . HIS B 1 313 ? -3.852 -20.656 -35.938 1 92.56 313 HIS B C 1
ATOM 5629 O O . HIS B 1 313 ? -3.598 -21.859 -36.094 1 92.56 313 HIS B O 1
ATOM 5635 N N . ILE B 1 314 ? -4.699 -20.281 -35.031 1 92.62 314 ILE B N 1
ATOM 5636 C CA . ILE B 1 314 ? -5.457 -21.203 -34.188 1 92.62 314 ILE B CA 1
ATOM 5637 C C . ILE B 1 314 ? -6.371 -22.062 -35.062 1 92.62 314 ILE B C 1
ATOM 5639 O O . ILE B 1 314 ? -6.441 -23.281 -34.875 1 92.62 314 ILE B O 1
ATOM 5643 N N . GLN B 1 315 ? -7.004 -21.453 -36 1 90.5 315 GLN B N 1
ATOM 5644 C CA . GLN B 1 315 ? -7.938 -22.156 -36.844 1 90.5 315 GLN B CA 1
ATOM 5645 C C . GLN B 1 315 ? -7.211 -23.188 -37.719 1 90.5 315 GLN B C 1
ATOM 5647 O O . GLN B 1 315 ? -7.742 -24.281 -37.969 1 90.5 315 GLN B O 1
ATOM 5652 N N . ARG B 1 316 ? -6.008 -22.984 -38.094 1 87.12 316 ARG B N 1
ATOM 5653 C CA . ARG B 1 316 ? -5.23 -23.875 -38.938 1 87.12 316 ARG B CA 1
ATOM 5654 C C . ARG B 1 316 ? -4.648 -25.031 -38.125 1 87.12 316 ARG B C 1
ATOM 5656 O O . ARG B 1 316 ? -4.457 -26.141 -38.625 1 87.12 316 ARG B O 1
ATOM 5663 N N . THR B 1 317 ? -4.367 -24.766 -36.875 1 87.12 317 THR B N 1
ATOM 5664 C CA . THR B 1 317 ? -3.672 -25.734 -36.031 1 87.12 317 THR B CA 1
ATOM 5665 C C . THR B 1 317 ? -4.664 -26.672 -35.344 1 87.12 317 THR B C 1
ATOM 5667 O O . THR B 1 317 ? -4.348 -27.828 -35.062 1 87.12 317 THR B O 1
ATOM 5670 N N . CYS B 1 318 ? -5.812 -26.172 -35.062 1 82.75 318 CYS B N 1
ATOM 5671 C CA . CYS B 1 318 ? -6.797 -27.016 -34.406 1 82.75 318 CYS B CA 1
ATOM 5672 C C . CYS B 1 318 ? -7.402 -28.031 -35.344 1 82.75 318 CYS B C 1
ATOM 5674 O O . CYS B 1 318 ? -7.719 -27.703 -36.5 1 82.75 318 CYS B O 1
ATOM 5676 N N . ILE B 1 319 ? -7.391 -29.234 -34.938 1 81.75 319 ILE B N 1
ATOM 5677 C CA . ILE B 1 319 ? -7.871 -30.312 -35.812 1 81.75 319 ILE B CA 1
ATOM 5678 C C . ILE B 1 319 ? -9.234 -30.797 -35.312 1 81.75 319 ILE B C 1
ATOM 5680 O O . ILE B 1 319 ? -9.539 -30.719 -34.125 1 81.75 319 ILE B O 1
ATOM 5684 N N . SER B 1 320 ? -9.969 -31.312 -36.312 1 82.81 320 SER B N 1
ATOM 5685 C CA . SER B 1 320 ? -11.219 -31.984 -35.969 1 82.81 320 SER B CA 1
ATOM 5686 C C . SER B 1 320 ? -11 -33.469 -35.781 1 82.81 320 SER B C 1
ATOM 5688 O O . SER B 1 320 ? -9.969 -34.031 -36.156 1 82.81 320 SER B O 1
ATOM 5690 N N . PHE B 1 321 ? -11.875 -34.156 -35.031 1 83.12 321 PHE B N 1
ATOM 5691 C CA . PHE B 1 321 ? -11.82 -35.594 -34.75 1 83.12 321 PHE B CA 1
ATOM 5692 C C . PHE B 1 321 ? -11.648 -36.406 -36.031 1 83.12 321 PHE B C 1
ATOM 5694 O O . PHE B 1 321 ? -10.875 -37.375 -36.062 1 83.12 321 PHE B O 1
ATOM 5701 N N . SER B 1 322 ? -12.281 -35.938 -37.094 1 80.81 322 SER B N 1
ATOM 5702 C CA . SER B 1 322 ? -12.289 -36.656 -38.344 1 80.81 322 SER B CA 1
ATOM 5703 C C . SER B 1 322 ? -10.953 -36.562 -39.062 1 80.81 322 SER B C 1
ATOM 5705 O O . SER B 1 322 ? -10.609 -37.406 -39.906 1 80.81 322 SER B O 1
ATOM 5707 N N . GLN B 1 323 ? -10.219 -35.562 -38.719 1 85 323 GLN B N 1
ATOM 5708 C CA . GLN B 1 323 ? -8.969 -35.312 -39.438 1 85 323 GLN B CA 1
ATOM 5709 C C . GLN B 1 323 ? -7.824 -36.125 -38.844 1 85 323 GLN B C 1
ATOM 5711 O O . GLN B 1 323 ? -6.754 -36.219 -39.438 1 85 323 GLN B O 1
ATOM 5716 N N . VAL B 1 324 ? -8.047 -36.75 -37.75 1 83.5 324 VAL B N 1
ATOM 5717 C CA . VAL B 1 324 ? -6.977 -37.438 -37.031 1 83.5 324 VAL B CA 1
ATOM 5718 C C . VAL B 1 324 ? -6.438 -38.562 -37.938 1 83.5 324 VAL B C 1
ATOM 5720 O O . VAL B 1 324 ? -5.223 -38.719 -38.062 1 83.5 324 VAL B O 1
ATOM 5723 N N . PHE B 1 325 ? -7.293 -39.25 -38.594 1 78.69 325 PHE B N 1
ATOM 5724 C CA . PHE B 1 325 ? -6.879 -40.375 -39.406 1 78.69 325 PHE B CA 1
ATOM 5725 C C . PHE B 1 325 ? -6.082 -39.906 -40.625 1 78.69 325 PHE B C 1
ATOM 5727 O O . PHE B 1 325 ? -5.074 -40.531 -40.969 1 78.69 325 PHE B O 1
ATOM 5734 N N . THR B 1 326 ? -6.621 -38.938 -41.188 1 80.12 326 THR B N 1
ATOM 5735 C CA . THR B 1 326 ? -5.953 -38.406 -42.375 1 80.12 326 THR B CA 1
ATOM 5736 C C . THR B 1 326 ? -4.555 -37.906 -42.031 1 80.12 326 THR B C 1
ATOM 5738 O O . THR B 1 326 ? -3.609 -38.094 -42.781 1 80.12 326 THR B O 1
ATOM 5741 N N . LEU B 1 327 ? -4.445 -37.344 -40.938 1 83.5 327 LEU B N 1
ATOM 5742 C CA . LEU B 1 327 ? -3.156 -36.844 -40.531 1 83.5 327 LEU B CA 1
ATOM 5743 C C . LEU B 1 327 ? -2.197 -37.969 -40.156 1 83.5 327 LEU B C 1
ATOM 5745 O O . LEU B 1 327 ? -1.006 -37.906 -40.469 1 83.5 327 LEU B O 1
ATOM 5749 N N . LEU B 1 328 ? -2.715 -38.906 -39.5 1 84.62 328 LEU B N 1
ATOM 5750 C CA . LEU B 1 328 ? -1.899 -40.031 -39.125 1 84.62 328 LEU B CA 1
ATOM 5751 C C . LEU B 1 328 ? -1.335 -40.75 -40.344 1 84.62 328 LEU B C 1
ATOM 5753 O O . LEU B 1 328 ? -0.217 -41.281 -40.281 1 84.62 328 LEU B O 1
ATOM 5757 N N . SER B 1 329 ? -2.074 -40.844 -41.344 1 82.88 329 SER B N 1
ATOM 5758 C CA . SER B 1 329 ? -1.662 -41.531 -42.562 1 82.88 329 SER B CA 1
ATOM 5759 C C . SER B 1 329 ? -0.417 -40.906 -43.156 1 82.88 329 SER B C 1
ATOM 5761 O O . SER B 1 329 ? 0.414 -41.594 -43.75 1 82.88 329 SER B O 1
ATOM 5763 N N . ALA B 1 330 ? -0.307 -39.688 -42.938 1 83.06 330 ALA B N 1
ATOM 5764 C CA . ALA B 1 330 ? 0.842 -38.938 -43.469 1 83.06 330 ALA B CA 1
ATOM 5765 C C . ALA B 1 330 ? 2.127 -39.344 -42.75 1 83.06 330 ALA B C 1
ATOM 5767 O O . ALA B 1 330 ? 3.223 -39.219 -43.312 1 83.06 330 ALA B O 1
ATOM 5768 N N . PHE B 1 331 ? 1.959 -39.906 -41.625 1 84.44 331 PHE B N 1
ATOM 5769 C CA . PHE B 1 331 ? 3.131 -40.25 -40.844 1 84.44 331 PHE B CA 1
ATOM 5770 C C . PHE B 1 331 ? 3.367 -41.75 -40.812 1 84.44 331 PHE B C 1
ATOM 5772 O O . PHE B 1 331 ? 4.32 -42.219 -40.219 1 84.44 331 PHE B O 1
ATOM 5779 N N . ALA B 1 332 ? 2.486 -42.406 -41.438 1 81.62 332 ALA B N 1
ATOM 5780 C CA . ALA B 1 332 ? 2.594 -43.875 -41.438 1 81.62 332 ALA B CA 1
ATOM 5781 C C . ALA B 1 332 ? 3.615 -44.312 -42.5 1 81.62 332 ALA B C 1
ATOM 5783 O O . ALA B 1 332 ? 3.246 -44.844 -43.531 1 81.62 332 ALA B O 1
ATOM 5784 N N . VAL B 1 333 ? 4.855 -44.094 -42.219 1 77.88 333 VAL B N 1
ATOM 5785 C CA . VAL B 1 333 ? 5.945 -44.469 -43.094 1 77.88 333 VAL B CA 1
ATOM 5786 C C . VAL B 1 333 ? 6.832 -45.531 -42.438 1 77.88 333 VAL B C 1
ATOM 5788 O O . VAL B 1 333 ? 7.191 -45.406 -41.281 1 77.88 333 VAL B O 1
ATOM 5791 N N . GLU B 1 334 ? 7.219 -46.5 -43.25 1 77.12 334 GLU B N 1
ATOM 5792 C CA . GLU B 1 334 ? 7.969 -47.625 -42.719 1 77.12 334 GLU B CA 1
ATOM 5793 C C . GLU B 1 334 ? 9.359 -47.188 -42.25 1 77.12 334 GLU B C 1
ATOM 5795 O O . GLU B 1 334 ? 9.891 -47.75 -41.281 1 77.12 334 GLU B O 1
ATOM 5800 N N . SER B 1 335 ? 9.828 -46.25 -42.906 1 75.12 335 SER B N 1
ATOM 5801 C CA . SER B 1 335 ? 11.195 -45.844 -42.594 1 75.12 335 SER B CA 1
ATOM 5802 C C . SER B 1 335 ? 11.266 -45.156 -41.25 1 75.12 335 SER B C 1
ATOM 5804 O O . SER B 1 335 ? 12.328 -45.062 -40.656 1 75.12 335 SER B O 1
ATOM 5806 N N . ALA B 1 336 ? 10.109 -44.781 -40.781 1 76.06 336 ALA B N 1
ATOM 5807 C CA . ALA B 1 336 ? 10.102 -44.031 -39.531 1 76.06 336 ALA B CA 1
ATOM 5808 C C . ALA B 1 336 ? 10.039 -45 -38.344 1 76.06 336 ALA B C 1
ATOM 5810 O O . ALA B 1 336 ? 10.359 -44.625 -37.219 1 76.06 336 ALA B O 1
ATOM 5811 N N . VAL B 1 337 ? 9.703 -46.188 -38.625 1 75.56 337 VAL B N 1
ATOM 5812 C CA . VAL B 1 337 ? 9.453 -47.156 -37.562 1 75.56 337 VAL B CA 1
ATOM 5813 C C . VAL B 1 337 ? 10.75 -47.438 -36.812 1 75.56 337 VAL B C 1
ATOM 5815 O O . VAL B 1 337 ? 10.789 -47.406 -35.594 1 75.56 337 VAL B O 1
ATOM 5818 N N . GLU B 1 338 ? 11.805 -47.656 -37.5 1 76.25 338 GLU B N 1
ATOM 5819 C CA . GLU B 1 338 ? 13.078 -48 -36.875 1 76.25 338 GLU B CA 1
ATOM 5820 C C . GLU B 1 338 ? 13.609 -46.812 -36.062 1 76.25 338 GLU B C 1
ATOM 5822 O O . GLU B 1 338 ? 14.172 -47.031 -34.969 1 76.25 338 GLU B O 1
ATOM 5827 N N . GLU B 1 339 ? 13.367 -45.75 -36.5 1 76 339 GLU B N 1
ATOM 5828 C CA . GLU B 1 339 ? 13.867 -44.531 -35.844 1 76 339 GLU B CA 1
ATOM 5829 C C . GLU B 1 339 ? 13.141 -44.312 -34.531 1 76 339 GLU B C 1
ATOM 5831 O O . GLU B 1 339 ? 13.773 -43.969 -33.5 1 76 339 GLU B O 1
ATOM 5836 N N . VAL B 1 340 ? 11.914 -44.469 -34.531 1 77.31 340 VAL B N 1
ATOM 5837 C CA . VAL B 1 340 ? 11.102 -44.219 -33.344 1 77.31 340 VAL B CA 1
ATOM 5838 C C . VAL B 1 340 ? 11.32 -45.344 -32.312 1 77.31 340 VAL B C 1
ATOM 5840 O O . VAL B 1 340 ? 11.406 -45.094 -31.109 1 77.31 340 VAL B O 1
ATOM 5843 N N . ALA B 1 341 ? 11.484 -46.531 -32.75 1 74.56 341 ALA B N 1
ATOM 5844 C CA . ALA B 1 341 ? 11.656 -47.688 -31.891 1 74.56 341 ALA B CA 1
ATOM 5845 C C . ALA B 1 341 ? 12.953 -47.594 -31.094 1 74.56 341 ALA B C 1
ATOM 5847 O O . ALA B 1 341 ? 13.031 -48.094 -29.969 1 74.56 341 ALA B O 1
ATOM 5848 N N . SER B 1 342 ? 13.883 -47.031 -31.641 1 73 342 SER B N 1
ATOM 5849 C CA . SER B 1 342 ? 15.195 -46.938 -31.016 1 73 342 SER B CA 1
ATOM 5850 C C . SER B 1 342 ? 15.172 -46 -29.812 1 73 342 SER B C 1
ATOM 5852 O O . SER B 1 342 ? 16 -46.094 -28.922 1 73 342 SER B O 1
ATOM 5854 N N . PHE B 1 343 ? 14.234 -45.219 -29.781 1 66.31 343 PHE B N 1
ATOM 5855 C CA . PHE B 1 343 ? 14.18 -44.188 -28.734 1 66.31 343 PHE B CA 1
ATOM 5856 C C . PHE B 1 343 ? 13.445 -44.719 -27.5 1 66.31 343 PHE B C 1
ATOM 5858 O O . PHE B 1 343 ? 13.594 -44.188 -26.406 1 66.31 343 PHE B O 1
ATOM 5865 N N . ILE B 1 344 ? 12.609 -45.781 -27.75 1 65.06 344 ILE B N 1
ATOM 5866 C CA . ILE B 1 344 ? 11.773 -46.156 -26.609 1 65.06 344 ILE B CA 1
ATOM 5867 C C . ILE B 1 344 ? 11.984 -47.625 -26.297 1 65.06 344 ILE B C 1
ATOM 5869 O O . ILE B 1 344 ? 11.156 -48.469 -26.641 1 65.06 344 ILE B O 1
ATOM 5873 N N . PRO B 1 345 ? 13.078 -47.906 -25.609 1 59.41 345 PRO B N 1
ATOM 5874 C CA . PRO B 1 345 ? 13.43 -49.312 -25.438 1 59.41 345 PRO B CA 1
ATOM 5875 C C . PRO B 1 345 ? 12.508 -50.031 -24.453 1 59.41 345 PRO B C 1
ATOM 5877 O O . PRO B 1 345 ? 12.484 -51.281 -24.406 1 59.41 345 PRO B O 1
ATOM 5880 N N . VAL B 1 346 ? 11.695 -49.219 -23.828 1 64.06 346 VAL B N 1
ATOM 5881 C CA . VAL B 1 346 ? 11.055 -49.844 -22.672 1 64.06 346 VAL B CA 1
ATOM 5882 C C . VAL B 1 346 ? 9.828 -50.625 -23.125 1 64.06 346 VAL B C 1
ATOM 5884 O O . VAL B 1 346 ? 9.438 -51.625 -22.484 1 64.06 346 VAL B O 1
ATOM 5887 N N . ILE B 1 347 ? 9.414 -50.094 -24.359 1 65.31 347 ILE B N 1
ATOM 5888 C CA . ILE B 1 347 ? 8.211 -50.812 -24.781 1 65.31 347 ILE B CA 1
ATOM 5889 C C . ILE B 1 347 ? 8.586 -51.938 -25.75 1 65.31 347 ILE B C 1
ATOM 5891 O O . ILE B 1 347 ? 9.523 -51.781 -26.531 1 65.31 347 ILE B O 1
ATOM 5895 N N . GLY B 1 348 ? 8.461 -53.125 -25.344 1 64.62 348 GLY B N 1
ATOM 5896 C CA . GLY B 1 348 ? 8.703 -54.312 -26.141 1 64.62 348 GLY B CA 1
ATOM 5897 C C . GLY B 1 348 ? 8.562 -54.062 -27.641 1 64.62 348 GLY B C 1
ATOM 5898 O O . GLY B 1 348 ? 7.812 -53.188 -28.047 1 64.62 348 GLY B O 1
ATOM 5899 N N . SER B 1 349 ? 9.352 -54.625 -28.391 1 65.44 349 SER B N 1
ATOM 5900 C CA . SER B 1 349 ? 9.391 -54.531 -29.859 1 65.44 349 SER B CA 1
ATOM 5901 C C . SER B 1 349 ? 8.031 -54.844 -30.469 1 65.44 349 SER B C 1
ATOM 5903 O O . SER B 1 349 ? 7.734 -54.406 -31.578 1 65.44 349 SER B O 1
ATOM 5905 N N . ALA B 1 350 ? 7.168 -55.438 -29.766 1 68.25 350 ALA B N 1
ATOM 5906 C CA . ALA B 1 350 ? 5.852 -55.812 -30.281 1 68.25 350 ALA B CA 1
ATOM 5907 C C . ALA B 1 350 ? 4.969 -54.562 -30.453 1 68.25 350 ALA B C 1
ATOM 5909 O O . ALA B 1 350 ? 4.102 -54.531 -31.328 1 68.25 350 ALA B O 1
ATOM 5910 N N . ILE B 1 351 ? 5.195 -53.625 -29.766 1 75.12 351 ILE B N 1
ATOM 5911 C CA . ILE B 1 351 ? 4.398 -52.406 -29.844 1 75.12 351 ILE B CA 1
ATOM 5912 C C . ILE B 1 351 ? 5.203 -51.312 -30.531 1 75.12 351 ILE B C 1
ATOM 5914 O O . ILE B 1 351 ? 4.75 -50.719 -31.516 1 75.12 351 ILE B O 1
ATOM 5918 N N . ALA B 1 352 ? 6.41 -51.188 -30.094 1 72.94 352 ALA B N 1
ATOM 5919 C CA . ALA B 1 352 ? 7.246 -50.125 -30.609 1 72.94 352 ALA B CA 1
ATOM 5920 C C . ALA B 1 352 ? 7.629 -50.344 -32.062 1 72.94 352 ALA B C 1
ATOM 5922 O O . ALA B 1 352 ? 8.008 -49.406 -32.781 1 72.94 352 ALA B O 1
ATOM 5923 N N . GLY B 1 353 ? 7.426 -51.562 -32.469 1 72.88 353 GLY B N 1
ATOM 5924 C CA . GLY B 1 353 ? 7.828 -51.906 -33.812 1 72.88 353 GLY B CA 1
ATOM 5925 C C . GLY B 1 353 ? 6.699 -51.781 -34.812 1 72.88 353 GLY B C 1
ATOM 5926 O O . GLY B 1 353 ? 6.867 -52.125 -36 1 72.88 353 GLY B O 1
ATOM 5927 N N . THR B 1 354 ? 5.621 -51.188 -34.406 1 78.38 354 THR B N 1
ATOM 5928 C CA . THR B 1 354 ? 4.488 -51.062 -35.312 1 78.38 354 THR B CA 1
ATOM 5929 C C . THR B 1 354 ? 4.449 -49.688 -36 1 78.38 354 THR B C 1
ATOM 5931 O O . THR B 1 354 ? 4.93 -48.719 -35.406 1 78.38 354 THR B O 1
ATOM 5934 N N . MET B 1 355 ? 3.865 -49.656 -37.094 1 82.31 355 MET B N 1
ATOM 5935 C CA . MET B 1 355 ? 3.668 -48.406 -37.812 1 82.31 355 MET B CA 1
ATOM 5936 C C . MET B 1 355 ? 2.676 -47.5 -37.094 1 82.31 355 MET B C 1
ATOM 5938 O O . MET B 1 355 ? 2.805 -46.281 -37.125 1 82.31 355 MET B O 1
ATOM 5942 N N . S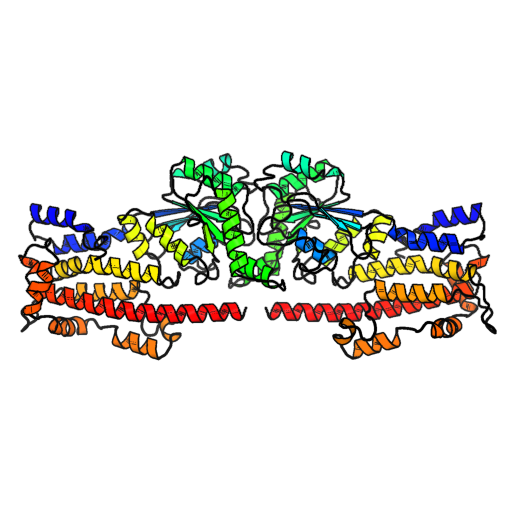ER B 1 356 ? 1.73 -48.188 -36.469 1 85.12 356 SER B N 1
ATOM 5943 C CA . SER B 1 356 ? 0.733 -47.438 -35.688 1 85.12 356 SER B CA 1
ATOM 5944 C C . SER B 1 356 ? 1.38 -46.625 -34.594 1 85.12 356 SER B C 1
ATOM 5946 O O . SER B 1 356 ? 1.032 -45.469 -34.375 1 85.12 356 SER B O 1
ATOM 5948 N N . TYR B 1 357 ? 2.318 -47.25 -33.969 1 87.56 357 TYR B N 1
ATOM 5949 C CA . TYR B 1 357 ? 3.027 -46.594 -32.875 1 87.56 357 TYR B CA 1
ATOM 5950 C C . TYR B 1 357 ? 3.871 -45.438 -33.375 1 87.56 357 TYR B C 1
ATOM 5952 O O . TYR B 1 357 ? 3.789 -44.312 -32.844 1 87.56 357 TYR B O 1
ATOM 5960 N N . SER B 1 358 ? 4.66 -45.719 -34.375 1 87.56 358 SER B N 1
ATOM 5961 C CA . SER B 1 358 ? 5.562 -44.688 -34.906 1 87.56 358 SER B CA 1
ATOM 5962 C C . SER B 1 358 ? 4.793 -43.531 -35.5 1 87.56 358 SER B C 1
ATOM 5964 O O . SER B 1 358 ? 5.176 -42.375 -35.344 1 87.56 358 SER B O 1
ATOM 5966 N N . ALA B 1 359 ? 3.729 -43.812 -36.188 1 87.5 359 ALA B N 1
ATOM 5967 C CA . ALA B 1 359 ? 2.918 -42.781 -36.812 1 87.5 359 ALA B CA 1
ATOM 5968 C C . ALA B 1 359 ? 2.295 -41.875 -35.75 1 87.5 359 ALA B C 1
ATOM 5970 O O . ALA B 1 359 ? 2.303 -40.656 -35.875 1 87.5 359 ALA B O 1
ATOM 5971 N N . THR B 1 360 ? 1.737 -42.5 -34.719 1 89.25 360 THR B N 1
ATOM 5972 C CA . THR B 1 360 ? 1.112 -41.719 -33.656 1 89.25 360 THR B CA 1
ATOM 5973 C C . THR B 1 360 ? 2.143 -40.844 -32.938 1 89.25 360 THR B C 1
ATOM 5975 O O . THR B 1 360 ? 1.896 -39.688 -32.688 1 89.25 360 THR B O 1
ATOM 5978 N N . TYR B 1 361 ? 3.26 -41.438 -32.656 1 90.38 361 TYR B N 1
ATOM 5979 C CA . TYR B 1 361 ? 4.312 -40.719 -31.953 1 90.38 361 TYR B CA 1
ATOM 5980 C C . TYR B 1 361 ? 4.773 -39.5 -32.75 1 90.38 361 TYR B C 1
ATOM 5982 O O . TYR B 1 361 ? 4.902 -38.406 -32.219 1 90.38 361 TYR B O 1
ATOM 5990 N N . LEU B 1 362 ? 4.973 -39.688 -33.969 1 90.31 362 LEU B N 1
ATOM 5991 C CA . LEU B 1 362 ? 5.484 -38.625 -34.812 1 90.31 362 LEU B CA 1
ATOM 5992 C C . LEU B 1 362 ? 4.426 -37.531 -35.031 1 90.31 362 LEU B C 1
ATOM 5994 O O . LEU B 1 362 ? 4.75 -36.344 -35.094 1 90.31 362 LEU B O 1
ATOM 5998 N N . MET B 1 363 ? 3.246 -37.969 -35.188 1 90.38 363 MET B N 1
ATOM 5999 C CA . MET B 1 363 ? 2.164 -37 -35.344 1 90.38 363 MET B CA 1
ATOM 6000 C C . MET B 1 363 ? 2.047 -36.125 -34.094 1 90.38 363 MET B C 1
ATOM 6002 O O . MET B 1 363 ? 1.961 -34.906 -34.219 1 90.38 363 MET B O 1
ATOM 6006 N N . LEU B 1 364 ? 2.062 -36.781 -32.969 1 92.62 364 LEU B N 1
ATOM 6007 C CA . LEU B 1 364 ? 1.941 -36.062 -31.719 1 92.62 364 LEU B CA 1
ATOM 6008 C C . LEU B 1 364 ? 3.117 -35.094 -31.531 1 92.62 364 LEU B C 1
ATOM 6010 O O . LEU B 1 364 ? 2.939 -33.969 -31.078 1 92.62 364 LEU B O 1
ATOM 6014 N N . LYS B 1 365 ? 4.242 -35.562 -31.859 1 92.06 365 LYS B N 1
ATOM 6015 C CA . LYS B 1 365 ? 5.441 -34.719 -31.734 1 92.06 365 LYS B CA 1
ATOM 6016 C C . LYS B 1 365 ? 5.34 -33.469 -32.625 1 92.06 365 LYS B C 1
ATOM 6018 O O . LYS B 1 365 ? 5.656 -32.375 -32.188 1 92.06 365 LYS B O 1
ATOM 6023 N N . LYS B 1 366 ? 4.91 -33.688 -33.781 1 90.81 366 LYS B N 1
ATOM 6024 C CA . LYS B 1 366 ? 4.762 -32.562 -34.719 1 90.81 366 LYS B CA 1
ATOM 6025 C C . LYS B 1 366 ? 3.697 -31.578 -34.219 1 90.81 366 LYS B C 1
ATOM 6027 O O . LYS B 1 366 ? 3.92 -30.359 -34.219 1 90.81 366 LYS B O 1
ATOM 6032 N N . TYR B 1 367 ? 2.656 -32.094 -33.812 1 92.06 367 TYR B N 1
ATOM 6033 C CA . TYR B 1 367 ? 1.543 -31.25 -33.375 1 92.06 367 TYR B CA 1
ATOM 6034 C C . TYR B 1 367 ? 1.878 -30.5 -32.094 1 92.06 367 TYR B C 1
ATOM 6036 O O . TYR B 1 367 ? 1.491 -29.344 -31.938 1 92.06 367 TYR B O 1
ATOM 6044 N N . LEU B 1 368 ? 2.475 -31.172 -31.203 1 95.12 368 LEU B N 1
ATOM 6045 C CA . LEU B 1 368 ? 2.891 -30.5 -29.984 1 95.12 368 LEU B CA 1
ATOM 6046 C C . LEU B 1 368 ? 3.826 -29.328 -30.297 1 95.12 368 LEU B C 1
ATOM 6048 O O . LEU B 1 368 ? 3.732 -28.266 -29.672 1 95.12 368 LEU B O 1
ATOM 6052 N N . GLY B 1 369 ? 4.688 -29.516 -31.203 1 94.69 369 GLY B N 1
ATOM 6053 C CA . GLY B 1 369 ? 5.562 -28.438 -31.625 1 94.69 369 GLY B CA 1
ATOM 6054 C C . GLY B 1 369 ? 4.812 -27.25 -32.219 1 94.69 369 GLY B C 1
ATOM 6055 O O . GLY B 1 369 ? 5.137 -26.109 -31.906 1 94.69 369 GLY B O 1
ATOM 6056 N N . GLU B 1 370 ? 3.854 -27.547 -33 1 93.5 370 GLU B N 1
ATOM 6057 C CA . GLU B 1 370 ? 3.035 -26.5 -33.594 1 93.5 370 GLU B CA 1
ATOM 6058 C C . GLU B 1 370 ? 2.242 -25.75 -32.531 1 93.5 370 GLU B C 1
ATOM 6060 O O . GLU B 1 370 ? 2.129 -24.516 -32.562 1 93.5 370 GLU B O 1
ATOM 6065 N N . MET B 1 371 ? 1.762 -26.484 -31.656 1 94.5 371 MET B N 1
ATOM 6066 C CA . MET B 1 371 ? 0.978 -25.859 -30.594 1 94.5 371 MET B CA 1
ATOM 6067 C C . MET B 1 371 ? 1.867 -25.031 -29.672 1 94.5 371 MET B C 1
ATOM 6069 O O . MET B 1 371 ? 1.436 -24.016 -29.141 1 94.5 371 MET B O 1
ATOM 6073 N N . GLU B 1 372 ? 3.066 -25.547 -29.422 1 95.19 372 GLU B N 1
ATOM 6074 C CA . GLU B 1 372 ? 4.016 -24.75 -28.641 1 95.19 372 GLU B CA 1
ATOM 6075 C C . GLU B 1 372 ? 4.266 -23.391 -29.281 1 95.19 372 GLU B C 1
ATOM 6077 O O . GLU B 1 372 ? 4.258 -22.375 -28.594 1 95.19 372 GLU B O 1
ATOM 6082 N N . GLU B 1 373 ? 4.465 -23.375 -30.531 1 94.75 373 GLU B N 1
ATOM 6083 C CA . GLU B 1 373 ? 4.699 -22.141 -31.266 1 94.75 373 GLU B CA 1
ATOM 6084 C C . GLU B 1 373 ? 3.494 -21.203 -31.172 1 94.75 373 GLU B C 1
ATOM 6086 O O . GLU B 1 373 ? 3.652 -20 -30.953 1 94.75 373 GLU B O 1
ATOM 6091 N N . LEU B 1 374 ? 2.418 -21.781 -31.344 1 93.88 374 LEU B N 1
ATOM 6092 C CA . LEU B 1 374 ? 1.181 -21.016 -31.266 1 93.88 374 LEU B CA 1
ATOM 6093 C C . LEU B 1 374 ? 0.993 -20.453 -29.859 1 93.88 374 LEU B C 1
ATOM 6095 O O . LEU B 1 374 ? 0.633 -19.281 -29.703 1 93.88 374 LEU B O 1
ATOM 6099 N N . ALA B 1 375 ? 1.184 -21.234 -28.875 1 93.75 375 ALA B N 1
ATOM 6100 C CA . ALA B 1 375 ? 1.021 -20.828 -27.484 1 93.75 375 ALA B CA 1
ATOM 6101 C C . ALA B 1 375 ? 1.982 -19.688 -27.141 1 93.75 375 ALA B C 1
ATOM 6103 O O . ALA B 1 375 ? 1.624 -18.766 -26.406 1 93.75 375 ALA B O 1
ATOM 6104 N N . LEU B 1 376 ? 3.176 -19.766 -27.625 1 92.81 376 LEU B N 1
ATOM 6105 C CA . LEU B 1 376 ? 4.164 -18.734 -27.391 1 92.81 376 LEU B CA 1
ATOM 6106 C C . LEU B 1 376 ? 3.725 -17.406 -28.031 1 92.81 376 LEU B C 1
ATOM 6108 O O . LEU B 1 376 ? 3.928 -16.344 -27.438 1 92.81 376 LEU B O 1
ATOM 6112 N N . GLN B 1 377 ? 3.158 -17.531 -29.156 1 91.69 377 GLN B N 1
ATOM 6113 C CA . GLN B 1 377 ? 2.631 -16.359 -29.812 1 91.69 377 GLN B CA 1
ATOM 6114 C C . GLN B 1 377 ? 1.517 -15.703 -29 1 91.69 377 GLN B C 1
ATOM 6116 O O . GLN B 1 377 ? 1.481 -14.484 -28.844 1 91.69 377 GLN B O 1
ATOM 6121 N N . ILE B 1 378 ? 0.686 -16.5 -28.516 1 90.56 378 ILE B N 1
ATOM 6122 C CA . ILE B 1 378 ? -0.435 -16.031 -27.719 1 90.56 378 ILE B CA 1
ATOM 6123 C C . ILE B 1 378 ? 0.085 -15.375 -26.438 1 90.56 378 ILE B C 1
ATOM 6125 O O . ILE B 1 378 ? -0.409 -14.32 -26.016 1 90.56 378 ILE B O 1
ATOM 6129 N N . LEU B 1 379 ? 1.021 -15.969 -25.844 1 88.19 379 LEU B N 1
ATOM 6130 C CA . LEU B 1 379 ? 1.618 -15.445 -24.609 1 88.19 379 LEU B CA 1
ATOM 6131 C C . LEU B 1 379 ? 2.252 -14.086 -24.844 1 88.19 379 LEU B C 1
ATOM 6133 O O . LEU B 1 379 ? 2.146 -13.188 -24 1 88.19 379 LEU B O 1
ATOM 6137 N N . GLU B 1 380 ? 2.908 -13.922 -25.875 1 86 380 GLU B N 1
ATOM 6138 C CA . GLU B 1 380 ? 3.551 -12.656 -26.203 1 86 380 GLU B CA 1
ATOM 6139 C C . GLU B 1 380 ? 2.52 -11.555 -26.422 1 86 380 GLU B C 1
ATOM 6141 O O . GLU B 1 380 ? 2.732 -10.414 -26 1 86 380 GLU B O 1
ATOM 6146 N N . GLU B 1 381 ? 1.484 -11.945 -27.031 1 86.5 381 GLU B N 1
ATOM 6147 C CA . GLU B 1 381 ? 0.413 -10.977 -27.266 1 86.5 381 GLU B CA 1
ATOM 6148 C C . GLU B 1 381 ? -0.233 -10.555 -25.953 1 86.5 381 GLU B C 1
ATOM 6150 O O . GLU B 1 381 ? -0.61 -9.391 -25.781 1 86.5 381 GLU B O 1
ATOM 6155 N N . ALA B 1 382 ? -0.397 -11.438 -25.109 1 80.81 382 ALA B N 1
ATOM 6156 C CA . ALA B 1 382 ? -1.005 -11.164 -23.812 1 80.81 382 ALA B CA 1
ATOM 6157 C C . ALA B 1 382 ? -0.094 -10.289 -22.953 1 80.81 382 ALA B C 1
ATOM 6159 O O . ALA B 1 382 ? -0.568 -9.414 -22.234 1 80.81 382 ALA B O 1
ATOM 6160 N N . ALA B 1 383 ? 1.127 -10.547 -23 1 77.25 383 ALA B N 1
ATOM 6161 C CA . ALA B 1 383 ? 2.104 -9.781 -22.234 1 77.25 383 ALA B CA 1
ATOM 6162 C C . ALA B 1 383 ? 2.143 -8.328 -22.703 1 77.25 383 ALA B C 1
ATOM 6164 O O . ALA B 1 383 ? 2.283 -7.41 -21.891 1 77.25 383 ALA B O 1
ATOM 6165 N N . LEU B 1 384 ? 2.002 -8.094 -23.922 1 77.06 384 LEU B N 1
ATOM 6166 C CA . LEU B 1 384 ? 2.025 -6.746 -24.484 1 77.06 384 LEU B CA 1
ATOM 6167 C C . LEU B 1 384 ? 0.776 -5.969 -24.078 1 77.06 384 LEU B C 1
ATOM 6169 O O . LEU B 1 384 ? 0.842 -4.762 -23.844 1 77.06 384 LEU B O 1
ATOM 6173 N N . SER B 1 385 ? -0.29 -6.602 -24 1 72.38 385 SER B N 1
ATOM 6174 C CA . SER B 1 385 ? -1.54 -5.957 -23.609 1 72.38 385 SER B CA 1
ATOM 6175 C C . SER B 1 385 ? -1.52 -5.555 -22.141 1 72.38 385 SER B C 1
ATOM 6177 O O . SER B 1 385 ? -2.039 -4.5 -21.781 1 72.38 385 SER B O 1
ATOM 6179 N N . SER B 1 386 ? -0.897 -6.324 -21.375 1 67.44 386 SER B N 1
ATOM 6180 C CA . SER B 1 386 ? -0.804 -6.047 -19.938 1 67.44 386 SER B CA 1
ATOM 6181 C C . SER B 1 386 ? 0.099 -4.852 -19.672 1 67.44 386 SER B C 1
ATOM 6183 O O . SER B 1 386 ? -0.169 -4.059 -18.766 1 67.44 386 SER B O 1
ATOM 6185 N N . GLU B 1 387 ? 1.058 -4.727 -20.375 1 63.69 387 GLU B N 1
ATOM 6186 C CA . GLU B 1 387 ? 1.982 -3.609 -20.219 1 63.69 387 GLU B CA 1
ATOM 6187 C C . GLU B 1 387 ? 1.309 -2.285 -20.578 1 63.69 387 GLU B C 1
ATOM 6189 O O . GLU B 1 387 ? 1.559 -1.267 -19.922 1 63.69 387 GLU B O 1
ATOM 6194 N N . ARG B 1 388 ? 0.442 -2.338 -21.453 1 50.84 388 ARG B N 1
ATOM 6195 C CA . ARG B 1 388 ? -0.245 -1.122 -21.891 1 50.84 388 ARG B CA 1
ATOM 6196 C C . ARG B 1 388 ? -1.22 -0.641 -20.812 1 50.84 388 ARG B C 1
ATOM 6198 O O . ARG B 1 388 ? -1.362 0.563 -20.594 1 50.84 388 ARG B O 1
ATOM 6205 N N . ASP B 1 389 ? -1.83 -1.421 -20.188 1 54.28 389 ASP B N 1
ATOM 6206 C CA . ASP B 1 389 ? -2.805 -1.061 -19.156 1 54.28 389 ASP B CA 1
ATOM 6207 C C . ASP B 1 389 ? -2.129 -0.376 -17.969 1 54.28 389 ASP B C 1
ATOM 6209 O O . ASP B 1 389 ? -2.693 0.541 -17.375 1 54.28 389 ASP B O 1
ATOM 6213 N N . LEU B 1 390 ? -0.957 -0.748 -17.562 1 47.84 390 LEU B N 1
ATOM 6214 C CA . LEU B 1 390 ? -0.216 -0.136 -16.469 1 47.84 390 LEU B CA 1
ATOM 6215 C C . LEU B 1 390 ? 0.179 1.297 -16.812 1 47.84 390 LEU B C 1
ATOM 6217 O O . LEU B 1 390 ? 0.23 2.158 -15.938 1 47.84 390 LEU B O 1
ATOM 6221 N N . LEU B 1 391 ? 0.563 1.443 -18.031 1 41.59 391 LEU B N 1
ATOM 6222 C CA . LEU B 1 391 ? 0.976 2.777 -18.453 1 41.59 391 LEU B CA 1
ATOM 6223 C C .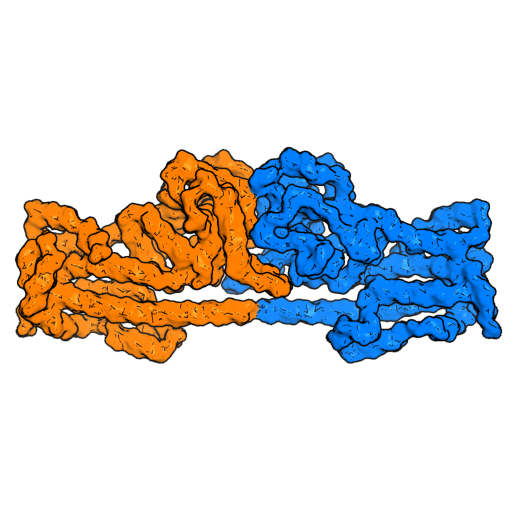 LEU B 1 391 ? -0.199 3.748 -18.406 1 41.59 391 LEU B C 1
ATOM 6225 O O . LEU B 1 391 ? -0.008 4.953 -18.219 1 41.59 391 LEU B O 1
ATOM 6229 N N . LEU B 1 392 ? -1.247 3.203 -18.625 1 40.22 392 LEU B N 1
ATOM 6230 C CA . LEU B 1 392 ? -2.414 4.078 -18.641 1 40.22 392 LEU B CA 1
ATOM 6231 C C . LEU B 1 392 ? -2.912 4.344 -17.219 1 40.22 392 LEU B C 1
ATOM 6233 O O . LEU B 1 392 ? -3.652 5.301 -16.984 1 40.22 392 LEU B O 1
ATOM 6237 N N . ASP B 1 393 ? -2.654 3.592 -16.344 1 39.78 393 ASP B N 1
ATOM 6238 C CA . ASP B 1 393 ? -3.102 3.871 -14.977 1 39.78 393 ASP B CA 1
ATOM 6239 C C . ASP B 1 393 ? -2.109 4.773 -14.25 1 39.78 393 ASP B C 1
ATOM 6241 O O . ASP B 1 393 ? -0.896 4.578 -14.344 1 39.78 393 ASP B O 1
#